Protein AF-0000000067286169 (afdb_homodimer)

Solvent-accessible surface area (backbone atoms only — not comparable to full-atom values): 39853 Å² total; per-residue (Å²): 142,79,79,75,76,73,68,72,71,69,66,66,74,71,66,45,61,52,56,73,65,51,66,62,82,87,64,71,52,71,77,44,77,62,52,54,53,26,34,50,40,1,38,53,16,3,51,48,44,41,50,52,47,52,51,36,51,52,47,28,59,60,52,62,69,51,53,71,77,42,36,55,53,48,22,22,51,35,16,34,51,31,15,47,40,30,70,74,56,35,79,49,62,42,47,51,45,49,44,39,36,30,62,71,46,66,33,48,41,70,58,79,33,36,64,29,31,52,54,25,24,45,46,29,33,28,63,31,33,20,25,24,66,57,26,47,36,22,50,42,24,14,6,50,27,25,51,50,27,56,74,67,64,49,56,69,66,52,30,28,29,36,11,40,10,8,22,1,2,18,40,2,37,73,61,34,26,29,67,20,16,18,44,34,40,48,43,56,53,38,73,70,54,78,51,48,35,66,72,38,44,54,38,5,33,47,1,1,47,32,0,32,54,45,19,27,72,74,66,68,43,44,71,58,52,78,32,83,55,70,88,80,73,79,84,50,73,64,53,43,53,48,17,43,54,35,0,49,51,13,11,50,49,24,51,51,41,47,50,47,29,50,50,35,33,55,57,46,68,66,56,80,76,60,62,31,57,46,15,18,52,29,14,38,55,47,12,52,45,28,62,77,41,55,70,41,38,23,23,21,72,70,46,38,44,47,58,68,76,46,91,74,56,42,66,57,24,47,49,47,26,52,49,33,41,48,34,31,18,36,27,50,50,24,65,44,45,30,18,55,65,56,30,34,35,31,32,14,34,28,44,13,39,21,48,20,64,77,38,70,87,42,57,44,54,61,35,13,52,12,12,17,22,0,23,39,6,22,50,61,56,29,26,67,22,40,28,45,38,49,27,45,30,38,54,42,44,71,53,58,40,29,36,45,0,4,44,38,0,37,50,57,19,65,81,72,48,77,59,49,63,79,67,68,67,60,76,81,102,141,83,79,75,77,76,70,70,71,70,65,68,72,71,64,42,59,52,56,72,64,49,63,62,84,87,67,76,58,71,77,44,78,62,52,55,52,25,34,49,39,2,38,51,16,3,50,49,44,42,51,52,48,54,52,37,50,54,47,27,58,61,52,62,70,50,54,70,78,43,36,53,54,49,22,23,50,35,16,34,50,32,15,48,42,30,70,75,57,35,79,49,64,42,49,50,46,51,44,39,37,29,64,72,46,67,32,46,41,70,58,79,34,36,64,28,31,52,53,24,26,45,46,30,32,28,62,31,33,22,25,25,66,57,25,46,34,23,50,43,23,14,6,48,27,24,51,50,26,56,74,68,66,49,58,70,68,53,28,28,31,37,11,40,10,6,22,1,2,19,41,2,37,73,61,35,26,30,65,19,15,19,43,35,40,50,42,57,56,39,75,73,55,76,51,50,36,65,71,38,43,53,38,5,34,48,1,1,47,32,0,32,52,44,20,27,72,74,66,68,44,46,71,58,52,78,33,83,55,71,89,80,74,77,82,49,70,65,53,44,53,49,17,43,53,34,0,49,52,13,9,51,50,26,51,52,40,49,52,47,29,51,50,33,34,55,57,46,68,66,55,80,77,60,62,32,56,45,15,18,52,28,14,37,54,47,13,52,47,28,62,77,41,56,72,39,38,23,24,22,72,69,48,38,44,47,58,69,74,45,90,74,55,41,67,57,25,48,49,48,26,53,49,32,41,47,33,30,16,35,27,49,50,22,66,44,45,31,18,55,65,56,30,34,36,32,32,14,35,28,44,13,40,22,48,21,64,77,38,71,88,44,58,44,56,60,34,14,51,10,11,18,26,0,22,39,6,21,51,61,56,28,27,67,24,41,28,45,37,48,26,44,29,38,55,44,44,71,52,58,41,30,36,47,0,3,44,37,0,37,46,56,16,64,81,70,47,76,57,50,63,80,67,69,66,61,74,81,104

Foldseek 3Di:
DPDPPPPPPPCPVPCPPCVLLVVPDDPVDSDDPLLVLLLVLLQVLLVVLLVLVVLLVVLLVVLVPDDLLCLLVLLLVLLLVLLVLCVVQHALDALLVVLLCCQVVLQEAAQSSLVSLSVLQSSNQSSFFQFACLGSSLRNSLNVQLVVCVVVVHDHPSSNLSSLLSSLSSQCLVLLFLQLSLLLSVQLNPPPPVPPVVSSSVSNSSSSVSSSVNNCVSVVPSPAALAEAPDDDDDDCVLLVVLLVLLLVLLVLLVVLLVLLVVLLVVLVPDDDGLSVLSSVLSNVLSVLCSVPVLLTHNNSVSLNCLRPDDDALVVLQVSLVSNSNSNSSCVSSSRYHHNLSSLLNSLLSNQQSVCNVPVVDDSVSSSLSSSLLSSCLASVRNVSSLSSSCRNHVHPDSNSNSSSNVSSNVSHDPQHSSHSPPPPPVVD/DPPPDPPPPPCPVPCPVCRLCVVPDDDPDSCDPLLVLLLVLLQVLLVVLLVLVVLLVVLLVVLVPDDLLCLLVLLLVLLLVLQVLCVVQHALDALLVVLLCCQVVVQEAAQSSLVSLSVLQSSNQSSFFQFACLGSSLRNSLNVQLVVCVVVVHDHPSSNLSSLLSSLSSQCLVLLFLQLSLLLSVQLNCPPPVPPVVSSSVSNSSSSVSSSVNNCVSPVPSPAALAEAPDDDDDDCVLLVVLLVLLLVLLVLLVVLLVLLVVLLVVLVPDDDGLSVLSSVLSNVLSVLCSVPVLLTHNNSVSLNCLRPDDDALVVLQVSLVSNSNSNSSCVSSSRYHHNLSSLLNSLLSNQQSVCNVPVVHDSVSSSLSSSLLSSCLASVRNVSSLSSSCRNHVHPDSNSNSSSNVSSNVSHDPQHSSHSPPPPPVVD

Secondary structure (DSSP, 8-state):
--GGGGGGGG------HHHHTT--S--SS---HHHHHHHHHHHHHHHHHHHHHHHHHHHHHHHTTS-GGGHHHHHHHHHHHHHHHHHHH-----HHHHHHHHHHTTT---GGGHHHHHHHHHHHHHHT-S-BTHHHHHHHHHHHHHHHHHHTT--THHHHHHHHHHHHHHHHHHHT-HHHHHHHHHHHHTTT----HHHHHHHHHHHHHHHHHHHHHHH--SSS-SS-PPP----SHHHHHHHHHHHHHHHHHHHHHHHHHHHHHHHHHT--S-HHHHHHHHHHHHHHHHHH-GGGSSSSHHHHHHHHHS---HHHHHHHHHHHHHHHHHHHHTT---B-HHHHHHHHHHHHHHHHHH-TTS-HHHHHHHHHHHHHHHHH--HHHHHHHHHHHHT---HHHHHHHHHHHHHTS-SS-SS------GGG-/---GGGGGGG------HHHHTT--SS--S---HHHHHHHHHHHHHHHHHHHHHHHHHHHHHHHTTS-GGGHHHHHHHHHHHHHHHHHHH-----HHHHHHHHHHTTT---GGGHHHHHHHHHHHHHHT-S-BTHHHHHHHHHHHHHHHHHHTT--THHHHHHHHHHHHHHHHHHHT-HHHHHHHHHHHHTTT----HHHHHHHHHHHHHHHHHHHHHHH--SSS-SS-PPP----SHHHHHHHHHHHHHHHHHHHHHHHHHHHHHHHHHT--S-HHHHHHHHHHHHHHHHHH-GGGSSSSHHHHHHHHHS---HHHHHHHHHHHHHHHHHHHHTT---B-HHHHHHHHHHHHHHHHHH-TTS-HHHHHHHHHHHHHHHHH--HHHHHHHHHHHHT---HHHHHHHHHHHHHTS-SS-SS------GGG-

InterPro domains:
  IPR001807 Chloride channel [PF00654] (79-412)
  IPR001807 Chloride channel [PR00762] (117-136)
  IPR001807 Chloride channel [PR00762] (168-187)
  IPR001807 Chloride channel [PR00762] (336-356)
  IPR014743 Chloride channel, core [SSF81340] (14-425)
  IPR050368 Voltage-gated ClC-type chloride channel [PTHR43427] (35-417)

Organism: NCBI:txid741277

Nearest PDB structures (foldseek):
  7rnx-assembly1_B  TM=8.973E-01  e=1.457E-13  Escherichia coli
  2hlf-assembly1_B  TM=8.604E-01  e=6.701E-14  Escherichia coli
  6lsc-assembly1_A-2  TM=8.732E-01  e=6.321E-13  Escherichia coli K-12
  7cvs-assembly1_B  TM=8.385E-01  e=1.971E-13  Escherichia coli MS 198-1
  6ada-assembly2_B  TM=8.599E-01  e=7.843E-13  Escherichia coli K-12

pLDDT: mean 84.95, std 20.12, range [23.92, 98.75]

Sequence (858 aa):
MQPKQRQRLDQTQRWTFSQLFGLTRRNPFMISRWVLRWVSVGILGGLFAALYWNILELLTHVLQKVPDWGVLLLMPLAGLIVGLVIHFLGNPGEIGVIIDNIHFRSGRLDINKNPAMILASLVGISAGGSAGPEAPLVQVTGSFSTWASDRLKLQGEDVRNMSLAGMAAGFTALFGAPLGGAVFALEILHHQYVVEYYQALMPAIVSSCASYLVFALITDLGIAPTWYFPQYSLEGINDIFSAILLGMIGALAGWIFIGIFHGCDRLFARIPGPIYLRTTLAGLGLGILAFSLPLTRYFGHDQLALIVTTSFSGVLLLGLALGKMAAIGVTVTGGWPGGFIIPLFFIGACLGKAIAVFFPAINPSLSMICVMAAINAAVTRTPISTTLLLSKLTNFAPLTPILFASLLGFFFAPKVPLITSQIKSQHDTMQPKQRQRLDQTQRWTFSQLFGLTRRNPFMISRWVLRWVSVGILGGLFAALYWNILELLTHVLQKVPDWGVLLLMPLAGLIVGLVIHFLGNPGEIGVIIDNIHFRSGRLDINKNPAMILASLVGISAGGSAGPEAPLVQVTGSFSTWASDRLKLQGEDVRNMSLAGMAAGFTALFGAPLGGAVFALEILHHQYVVEYYQALMPAIVSSCASYLVFALITDLGIAPTWYFPQYSLEGINDIFSAILLGMIGALAGWIFIGIFHGCDRLFARIPGPIYLRTTLAGLGLGILAFSLPLTRYFGHDQLALIVTTSFSGVLLLGLALGKMAAIGVTVTGGWPGGFIIPLFFIGACLGKAIAVFFPAINPSLSMICVMAAINAAVTRTPISTTLLLSKLTNFAPLTPILFASLLGFFFAPKVPLITSQIKSQHDT

Radius of gyration: 27.8 Å; Cα contacts (8 Å, |Δi|>4): 1811; chains: 2; bounding box: 82×82×62 Å

Structure (mmCIF, N/CA/C/O backbone):
data_AF-0000000067286169-model_v1
#
loop_
_entity.id
_entity.type
_entity.pdbx_description
1 polymer 'Cl-channel voltage-gated family protein'
#
loop_
_atom_site.group_PDB
_atom_site.id
_atom_site.type_symbol
_atom_site.label_atom_id
_atom_site.label_alt_id
_atom_site.label_comp_id
_atom_site.label_asym_id
_atom_site.label_entity_id
_atom_site.label_seq_id
_atom_site.pdbx_PDB_ins_code
_atom_site.Cartn_x
_atom_site.Cartn_y
_atom_site.Cartn_z
_atom_site.occupancy
_atom_site.B_iso_or_equiv
_atom_site.auth_seq_id
_atom_site.auth_comp_id
_atom_site.auth_asym_id
_atom_site.auth_atom_id
_atom_site.pdbx_PDB_model_num
ATOM 1 N N . MET A 1 1 ? -51.25 -19.062 17.688 1 24.34 1 MET A N 1
ATOM 2 C CA . MET A 1 1 ? -50.281 -18.469 18.609 1 24.34 1 MET A CA 1
ATOM 3 C C . MET A 1 1 ? -48.938 -18.188 17.906 1 24.34 1 MET A C 1
ATOM 5 O O . MET A 1 1 ? -47.969 -18.891 18.141 1 24.34 1 MET A O 1
ATOM 9 N N . GLN A 1 2 ? -48.812 -17.844 16.594 1 25.7 2 GLN A N 1
ATOM 10 C CA . GLN A 1 2 ? -47.875 -18.047 15.484 1 25.7 2 GLN A CA 1
ATOM 11 C C . GLN A 1 2 ? -46.719 -17.062 15.555 1 25.7 2 GLN A C 1
ATOM 13 O O . GLN A 1 2 ? -45.625 -17.359 15.086 1 25.7 2 GLN A O 1
ATOM 18 N N . PRO A 1 3 ? -46.969 -15.711 15.875 1 30.94 3 PRO A N 1
ATOM 19 C CA . PRO A 1 3 ? -46.219 -14.617 15.227 1 30.94 3 PRO A CA 1
ATOM 20 C C . PRO A 1 3 ? -44.844 -14.383 15.867 1 30.94 3 PRO A C 1
ATOM 22 O O . PRO A 1 3 ? -44.188 -13.398 15.539 1 30.94 3 PRO A O 1
ATOM 25 N N . LYS A 1 4 ? -44.469 -14.812 17.062 1 32.56 4 LYS A N 1
ATOM 26 C CA . LYS A 1 4 ? -43.5 -14.164 17.938 1 32.56 4 LYS A CA 1
ATOM 27 C C . LYS A 1 4 ? -42.062 -14.367 17.422 1 32.56 4 LYS A C 1
ATOM 29 O O . LYS A 1 4 ? -41.125 -13.852 18 1 32.56 4 LYS A O 1
ATOM 34 N N . GLN A 1 5 ? -41.75 -15.383 16.625 1 28.25 5 GLN A N 1
ATOM 35 C CA . GLN A 1 5 ? -40.375 -15.852 16.5 1 28.25 5 GLN A CA 1
ATOM 36 C C . GLN A 1 5 ? -39.531 -14.922 15.609 1 28.25 5 GLN A C 1
ATOM 38 O O . GLN A 1 5 ? -38.344 -15.125 15.445 1 28.25 5 GLN A O 1
ATOM 43 N N . ARG A 1 6 ? -40.188 -14.078 14.688 1 29.56 6 ARG A N 1
ATOM 44 C CA . ARG A 1 6 ? -39.469 -13.422 13.609 1 29.56 6 ARG A CA 1
ATOM 45 C C . ARG A 1 6 ? -38.625 -12.25 14.133 1 29.56 6 ARG A C 1
ATOM 47 O O . ARG A 1 6 ? -37.969 -11.57 13.359 1 29.56 6 ARG A O 1
ATOM 54 N N . GLN A 1 7 ? -38.906 -11.781 15.367 1 28.5 7 GLN A N 1
ATOM 55 C CA . GLN A 1 7 ? -38.375 -10.5 15.812 1 28.5 7 GLN A CA 1
ATOM 56 C C . GLN A 1 7 ? -36.875 -10.57 16.031 1 28.5 7 GLN A C 1
ATOM 58 O O . GLN A 1 7 ? -36.188 -9.539 16.109 1 28.5 7 GLN A O 1
ATOM 63 N N . ARG A 1 8 ? -36.344 -11.766 16.469 1 30.81 8 ARG A N 1
ATOM 64 C CA . ARG A 1 8 ? -35 -11.766 17.062 1 30.81 8 ARG A CA 1
ATOM 65 C C . ARG A 1 8 ? -33.906 -11.609 16 1 30.81 8 ARG A C 1
ATOM 67 O O . ARG A 1 8 ? -32.719 -11.562 16.312 1 30.81 8 ARG A O 1
ATOM 74 N N . LEU A 1 9 ? -34.281 -11.914 14.773 1 29.39 9 LEU A N 1
ATOM 75 C CA . LEU A 1 9 ? -33.188 -12.039 13.82 1 29.39 9 LEU A CA 1
ATOM 76 C C . LEU A 1 9 ? -32.531 -10.688 13.578 1 29.39 9 LEU A C 1
ATOM 78 O O . LEU A 1 9 ? -31.391 -10.617 13.086 1 29.39 9 LEU A O 1
ATOM 82 N N . ASP A 1 10 ? -33.344 -9.656 13.594 1 29.42 10 ASP A N 1
ATOM 83 C CA . ASP A 1 10 ? -32.875 -8.438 12.945 1 29.42 10 ASP A CA 1
ATOM 84 C C . ASP A 1 10 ? -31.812 -7.75 13.797 1 29.42 10 ASP A C 1
ATOM 86 O O . ASP A 1 10 ? -31.453 -6.598 13.547 1 29.42 10 ASP A O 1
ATOM 90 N N . GLN A 1 11 ? -31.719 -8.133 15.086 1 28.83 11 GLN A N 1
ATOM 91 C CA . GLN A 1 11 ? -30.766 -7.336 15.852 1 28.83 11 GLN A CA 1
ATOM 92 C C . GLN A 1 11 ? -29.359 -7.438 15.258 1 28.83 11 GLN A C 1
ATOM 94 O O . GLN A 1 11 ? -28.625 -8.383 15.547 1 28.83 11 GLN A O 1
ATOM 99 N N . THR A 1 12 ? -29.25 -7.273 13.953 1 32.31 12 THR A N 1
ATOM 100 C CA . THR A 1 12 ? -27.906 -7.066 13.461 1 32.31 12 THR A CA 1
ATOM 101 C C . THR A 1 12 ? -27.094 -6.223 14.438 1 32.31 12 THR A C 1
ATOM 103 O O . THR A 1 12 ? -27.375 -5.039 14.625 1 32.31 12 THR A O 1
ATOM 106 N N . GLN A 1 13 ? -26.812 -6.828 15.57 1 29.8 13 GLN A N 1
ATOM 107 C CA . GLN A 1 13 ? -25.938 -6.23 16.562 1 29.8 13 GLN A CA 1
ATOM 108 C C . GLN A 1 13 ? -24.859 -5.379 15.914 1 29.8 13 GLN A C 1
ATOM 110 O O . GLN A 1 13 ? -23.938 -5.906 15.281 1 29.8 13 GLN A O 1
ATOM 115 N N . ARG A 1 14 ? -25.234 -4.262 15.391 1 33.19 14 ARG A N 1
ATOM 116 C CA . ARG A 1 14 ? -24.344 -3.168 15.016 1 33.19 14 ARG A CA 1
ATOM 117 C C . ARG A 1 14 ? -23.25 -2.979 16.062 1 33.19 14 ARG A C 1
ATOM 119 O O . ARG A 1 14 ? -23.484 -2.428 17.141 1 33.19 14 ARG A O 1
ATOM 126 N N . TRP A 1 15 ? -22.344 -3.99 16.125 1 32.66 15 TRP A N 1
ATOM 127 C CA . TRP A 1 15 ? -21.25 -3.781 17.062 1 32.66 15 TRP A CA 1
ATOM 128 C C . TRP A 1 15 ? -20.656 -2.387 16.891 1 32.66 15 TRP A C 1
ATOM 130 O O . TRP A 1 15 ? -20.359 -1.957 15.781 1 32.66 15 TRP A O 1
ATOM 140 N N . THR A 1 16 ? -21.109 -1.479 17.688 1 32.41 16 THR A N 1
ATOM 141 C CA . THR A 1 16 ? -20.531 -0.143 17.781 1 32.41 16 THR A CA 1
ATOM 142 C C . THR A 1 16 ? -19.016 -0.214 17.844 1 32.41 16 THR A C 1
ATOM 144 O O . THR A 1 16 ? -18.438 -1.244 18.219 1 32.41 16 THR A O 1
ATOM 147 N N . PHE A 1 17 ? -18.359 0.741 17.266 1 34.75 17 PHE A N 1
ATOM 148 C CA . PHE A 1 17 ? -16.922 0.908 17.391 1 34.75 17 PHE A CA 1
ATOM 149 C C . PHE A 1 17 ? -16.453 0.566 18.797 1 34.75 17 PHE A C 1
ATOM 151 O O . PHE A 1 17 ? -15.328 0.097 18.984 1 34.75 17 PHE A O 1
ATOM 158 N N . SER A 1 18 ? -17.203 0.862 19.781 1 34.38 18 SER A N 1
ATOM 159 C CA . SER A 1 18 ? -16.938 0.516 21.172 1 34.38 18 SER A CA 1
ATOM 160 C C . SER A 1 18 ? -16.859 -0.996 21.359 1 34.38 18 SER A C 1
ATOM 162 O O . SER A 1 18 ? -16.062 -1.489 22.156 1 34.38 18 SER A O 1
ATOM 164 N N . GLN A 1 19 ? -17.766 -1.699 20.781 1 35.41 19 GLN A N 1
ATOM 165 C CA . GLN A 1 19 ? -17.844 -3.141 21 1 35.41 19 GLN A CA 1
ATOM 166 C C . GLN A 1 19 ? -16.75 -3.871 20.219 1 35.41 19 GLN A C 1
ATOM 168 O O . GLN A 1 19 ? -16.234 -4.891 20.672 1 35.41 19 GLN A O 1
ATOM 173 N N . LEU A 1 20 ? -16.609 -3.566 18.938 1 33.62 20 LEU A N 1
ATOM 174 C CA . LEU A 1 20 ? -15.562 -4.203 18.156 1 33.62 20 LEU A CA 1
ATOM 175 C C . LEU A 1 20 ? -14.188 -3.895 18.734 1 33.62 20 LEU A C 1
ATOM 177 O O . LEU A 1 20 ? -13.297 -4.746 18.719 1 33.62 20 LEU A O 1
ATOM 181 N N . PHE A 1 21 ? -13.867 -2.557 19 1 37.34 21 PHE A N 1
ATOM 182 C CA . PHE A 1 21 ? -12.719 -2.215 19.828 1 37.34 21 PHE A CA 1
ATOM 183 C C . PHE A 1 21 ? -13 -2.494 21.297 1 37.34 21 PHE A C 1
ATOM 185 O O . PHE A 1 21 ? -12.227 -2.096 22.172 1 37.34 21 PHE A O 1
ATOM 192 N N . GLY A 1 22 ? -13.719 -3.592 21.734 1 33.75 22 GLY A N 1
ATOM 193 C CA . GLY A 1 22 ? -13.93 -4.066 23.094 1 33.75 22 GLY A CA 1
ATOM 194 C C . GLY A 1 22 ? -13.75 -2.982 24.141 1 33.75 22 GLY A C 1
ATOM 195 O O . GLY A 1 22 ? -12.672 -2.852 24.734 1 33.75 22 GLY A O 1
ATOM 196 N N . LEU A 1 23 ? -14.328 -2.01 24.062 1 32.69 23 LEU A N 1
ATOM 197 C CA . LEU A 1 23 ? -14.398 -1.214 25.281 1 32.69 23 LEU A CA 1
ATOM 198 C C . LEU A 1 23 ? -14.656 -2.102 26.5 1 32.69 23 LEU A C 1
ATOM 200 O O . LEU A 1 23 ? -15.695 -1.991 27.156 1 32.69 23 LEU A O 1
ATOM 204 N N . THR A 1 24 ? -14.656 -3.422 26.547 1 32.53 24 THR A N 1
ATOM 205 C CA . THR A 1 24 ? -14.672 -3.957 27.906 1 32.53 24 THR A CA 1
ATOM 206 C C . THR A 1 24 ? -13.695 -3.201 28.797 1 32.53 24 THR A C 1
ATOM 208 O O . THR A 1 24 ? -12.883 -2.408 28.312 1 32.53 24 THR A O 1
ATOM 211 N N . ARG A 1 25 ? -12.945 -4.039 29.891 1 32.94 25 ARG A N 1
ATOM 212 C CA . ARG A 1 25 ? -12.109 -3.619 31.016 1 32.94 25 ARG A CA 1
ATOM 213 C C . ARG A 1 25 ? -10.953 -2.736 30.547 1 32.94 25 ARG A C 1
ATOM 215 O O . ARG A 1 25 ? -10.477 -2.883 29.422 1 32.94 25 ARG A O 1
ATOM 222 N N . ARG A 1 26 ? -10.469 -1.79 31.359 1 37.38 26 ARG A N 1
ATOM 223 C CA . ARG A 1 26 ? -9.531 -0.682 31.516 1 37.38 26 ARG A CA 1
ATOM 224 C C . ARG A 1 26 ? -8.188 -1.01 30.875 1 37.38 26 ARG A C 1
ATOM 226 O O . ARG A 1 26 ? -7.141 -0.554 31.344 1 37.38 26 ARG A O 1
ATOM 233 N N . ASN A 1 27 ? -7.969 -2.123 30.172 1 38.5 27 ASN A N 1
ATOM 234 C CA . ASN A 1 27 ? -6.555 -2.217 29.828 1 38.5 27 ASN A CA 1
ATOM 235 C C . ASN A 1 27 ? -6.156 -1.143 28.812 1 38.5 27 ASN A C 1
ATOM 237 O O . ASN A 1 27 ? -6.77 -1.025 27.75 1 38.5 27 ASN A O 1
ATOM 241 N N . PRO A 1 28 ? -5.461 -0.19 29.141 1 43.97 28 PRO A N 1
ATOM 242 C CA . PRO A 1 28 ? -5.016 1.007 28.422 1 43.97 28 PRO A CA 1
ATOM 243 C C . PRO A 1 28 ? -4.523 0.701 27.016 1 43.97 28 PRO A C 1
ATOM 245 O O . PRO A 1 28 ? -4.461 1.6 26.172 1 43.97 28 PRO A O 1
ATOM 248 N N . PHE A 1 29 ? -3.895 -0.537 26.797 1 48.25 29 PHE A N 1
ATOM 249 C CA . PHE A 1 29 ? -3.338 -0.768 25.469 1 48.25 29 PHE A CA 1
ATOM 250 C C . PHE A 1 29 ? -4.352 -1.475 24.562 1 48.25 29 PHE A C 1
ATOM 252 O O . PHE A 1 29 ? -5.184 -2.246 25.047 1 48.25 29 PHE A O 1
ATOM 259 N N . MET A 1 30 ? -4.605 -1.031 23.344 1 53.84 30 MET A N 1
ATOM 260 C CA . MET A 1 30 ? -5.543 -1.556 22.344 1 53.84 30 MET A CA 1
ATOM 261 C C . MET A 1 30 ? -5.289 -3.037 22.094 1 53.84 30 MET A C 1
ATOM 263 O O . MET A 1 30 ? -5.762 -3.588 21.094 1 53.84 30 MET A O 1
ATOM 267 N N . ILE A 1 31 ? -4.508 -3.727 22.922 1 61.84 31 ILE A N 1
ATOM 268 C CA . ILE A 1 31 ? -4.277 -5.125 22.578 1 61.84 31 ILE A CA 1
ATOM 269 C C . ILE A 1 31 ? -5.43 -5.98 23.094 1 61.84 31 ILE A C 1
ATOM 271 O O . ILE A 1 31 ? -5.578 -6.164 24.312 1 61.84 31 ILE A O 1
ATOM 275 N N . SER A 1 32 ? -6.359 -6.312 22.188 1 76.5 32 SER A N 1
ATOM 276 C CA . SER A 1 32 ? -7.582 -7.066 22.453 1 76.5 32 SER A CA 1
ATOM 277 C C . SER A 1 32 ? -7.363 -8.562 22.234 1 76.5 32 SER A C 1
ATOM 279 O O . SER A 1 32 ? -6.344 -8.969 21.672 1 76.5 32 SER A O 1
ATOM 281 N N . ARG A 1 33 ? -8.016 -9.406 22.938 1 84.12 33 ARG A N 1
ATOM 282 C CA . ARG A 1 33 ? -8.07 -10.844 22.719 1 84.12 33 ARG A CA 1
ATOM 283 C C . ARG A 1 33 ? -8.094 -11.172 21.234 1 84.12 33 ARG A C 1
ATOM 285 O O . ARG A 1 33 ? -7.539 -12.18 20.797 1 84.12 33 ARG A O 1
ATOM 292 N N . TRP A 1 34 ? -8.539 -10.305 20.516 1 86.81 34 TRP A N 1
ATOM 293 C CA . TRP A 1 34 ? -8.633 -10.492 19.078 1 86.81 34 TRP A CA 1
ATOM 294 C C . TRP A 1 34 ? -7.262 -10.406 18.422 1 86.81 34 TRP A C 1
ATOM 296 O O . TRP A 1 34 ? -6.941 -11.203 17.531 1 86.81 34 TRP A O 1
ATOM 306 N N . VAL A 1 35 ? -6.445 -9.523 18.953 1 89.69 35 VAL A N 1
ATOM 307 C CA . VAL A 1 35 ? -5.105 -9.375 18.375 1 89.69 35 VAL A CA 1
ATOM 308 C C . VAL A 1 35 ? -4.305 -10.648 18.625 1 89.69 35 VAL A C 1
ATOM 310 O O . VAL A 1 35 ? -3.57 -11.102 17.734 1 89.69 35 VAL A O 1
ATOM 313 N N . LEU A 1 36 ? -4.523 -11.234 19.719 1 92.31 36 LEU A N 1
ATOM 314 C CA . LEU A 1 36 ? -3.818 -12.477 20.031 1 92.31 36 LEU A CA 1
ATOM 315 C C . LEU A 1 36 ? -4.273 -13.602 19.109 1 92.31 36 LEU A C 1
ATOM 317 O O . LEU A 1 36 ? -3.461 -14.43 18.688 1 92.31 36 LEU A O 1
ATOM 321 N N . ARG A 1 37 ? -5.496 -13.625 18.828 1 93.5 37 ARG A N 1
ATOM 322 C CA . ARG A 1 37 ? -6.02 -14.633 17.922 1 93.5 37 ARG A CA 1
ATOM 323 C C . ARG A 1 37 ? -5.457 -14.445 16.516 1 93.5 37 ARG A C 1
ATOM 325 O O . ARG A 1 37 ? -5.086 -15.414 15.852 1 93.5 37 ARG A O 1
ATOM 332 N N . TRP A 1 38 ? -5.367 -13.203 16.109 1 94.25 38 TRP A N 1
ATOM 333 C CA . TRP A 1 38 ? -4.84 -12.922 14.781 1 94.25 38 TRP A CA 1
ATOM 334 C C . TRP A 1 38 ? -3.365 -13.297 14.688 1 94.25 38 TRP A C 1
ATOM 336 O O . TRP A 1 38 ? -2.93 -13.883 13.695 1 94.25 38 TRP A O 1
ATOM 346 N N . VAL A 1 39 ? -2.629 -13.008 15.734 1 95.75 39 VAL A N 1
ATOM 347 C CA . VAL A 1 39 ? -1.207 -13.328 15.781 1 95.75 39 VAL A CA 1
ATOM 348 C C . VAL A 1 39 ? -1.016 -14.844 15.758 1 95.75 39 VAL A C 1
ATOM 350 O O . VAL A 1 39 ? -0.125 -15.352 15.07 1 95.75 39 VAL A O 1
ATOM 353 N N . SER A 1 40 ? -1.853 -15.539 16.453 1 96.38 40 SER A N 1
ATOM 354 C CA . SER A 1 40 ? -1.744 -16.984 16.516 1 96.38 40 SER A CA 1
ATOM 355 C C . SER A 1 40 ? -1.988 -17.625 15.141 1 96.38 40 SER A C 1
ATOM 357 O O . SER A 1 40 ? -1.272 -18.547 14.742 1 96.38 40 SER A O 1
ATOM 359 N N . VAL A 1 41 ? -2.965 -17.094 14.492 1 95.31 41 VAL A N 1
ATOM 360 C CA . VAL A 1 41 ? -3.258 -17.562 13.148 1 95.31 41 VAL A CA 1
ATOM 361 C C . VAL A 1 41 ? -2.064 -17.297 12.234 1 95.31 41 VAL A C 1
ATOM 363 O O . VAL A 1 41 ? -1.704 -18.141 11.414 1 95.31 41 VAL A O 1
ATOM 366 N N . GLY A 1 42 ? -1.492 -16.141 12.383 1 97.25 42 GLY A N 1
ATOM 367 C CA . GLY A 1 42 ? -0.313 -15.797 11.602 1 97.25 42 GLY A CA 1
ATOM 368 C C . GLY A 1 42 ? 0.871 -16.703 11.883 1 97.25 42 GLY A C 1
ATOM 369 O O . GLY A 1 42 ? 1.558 -17.141 10.961 1 97.25 42 GLY A O 1
ATOM 370 N N . ILE A 1 43 ? 1.059 -17 13.117 1 97.38 43 ILE A N 1
ATOM 371 C CA . ILE A 1 43 ? 2.17 -17.859 13.516 1 97.38 43 ILE A CA 1
ATOM 372 C C . ILE A 1 43 ? 1.985 -19.25 12.93 1 97.38 43 ILE A C 1
ATOM 374 O O . ILE A 1 43 ? 2.912 -19.812 12.344 1 97.38 43 ILE A O 1
ATOM 378 N N . LEU A 1 44 ? 0.838 -19.734 13 1 96.19 44 LEU A N 1
ATOM 379 C CA . LEU A 1 44 ? 0.555 -21.078 12.484 1 96.19 44 LEU A CA 1
ATOM 380 C C . LEU A 1 44 ? 0.654 -21.094 10.961 1 96.19 44 LEU A C 1
ATOM 382 O O . LEU A 1 44 ? 1.141 -22.078 10.383 1 96.19 44 LEU A O 1
ATOM 386 N N . GLY A 1 45 ? 0.142 -20.062 10.414 1 95.75 45 GLY A N 1
ATOM 387 C CA . GLY A 1 45 ? 0.271 -19.969 8.969 1 95.75 45 GLY A CA 1
ATOM 388 C C . GLY A 1 45 ? 1.713 -19.906 8.5 1 95.75 45 GLY A C 1
ATOM 389 O O . GLY A 1 45 ? 2.088 -20.578 7.539 1 95.75 45 GLY A O 1
ATOM 390 N N . GLY A 1 46 ? 2.537 -19.109 9.188 1 96.62 46 GLY A N 1
ATOM 391 C CA . GLY A 1 46 ? 3.951 -19.031 8.867 1 96.62 46 GLY A CA 1
ATOM 392 C C . GLY A 1 46 ? 4.684 -20.344 9.039 1 96.62 46 GLY A C 1
ATOM 393 O O . GLY A 1 46 ? 5.547 -20.703 8.234 1 96.62 46 GLY A O 1
ATOM 394 N N . LEU A 1 47 ? 4.328 -21.062 10.055 1 97.31 47 LEU A N 1
ATOM 395 C CA . LEU A 1 47 ? 4.941 -22.359 10.312 1 97.31 47 LEU A CA 1
ATOM 396 C C . LEU A 1 47 ? 4.602 -23.344 9.211 1 97.31 47 LEU A C 1
ATOM 398 O O . LEU A 1 47 ? 5.48 -24.062 8.711 1 97.31 47 LEU A O 1
ATOM 402 N N . PHE A 1 48 ? 3.406 -23.375 8.844 1 97.12 48 PHE A N 1
ATOM 403 C CA . PHE A 1 48 ? 2.992 -24.281 7.77 1 97.12 48 PHE A CA 1
ATOM 404 C C . PHE A 1 48 ? 3.672 -23.891 6.461 1 97.12 48 PHE A C 1
ATOM 406 O O . PHE A 1 48 ? 4.148 -24.766 5.727 1 97.12 48 PHE A O 1
ATOM 413 N N . ALA A 1 49 ? 3.609 -22.672 6.195 1 97.06 49 ALA A N 1
ATOM 414 C CA . ALA A 1 49 ? 4.207 -22.219 4.941 1 97.06 49 ALA A CA 1
ATOM 415 C C . ALA A 1 49 ? 5.691 -22.578 4.879 1 97.06 49 ALA A C 1
ATOM 417 O O . ALA A 1 49 ? 6.195 -22.969 3.828 1 97.06 49 ALA A O 1
ATOM 418 N N . ALA A 1 50 ? 6.379 -22.406 5.996 1 97.06 50 ALA A N 1
ATOM 419 C CA . ALA A 1 50 ? 7.801 -22.734 6.055 1 97.06 50 ALA A CA 1
ATOM 420 C C . ALA A 1 50 ? 8.031 -24.219 5.816 1 97.06 50 ALA A C 1
ATOM 422 O O . ALA A 1 50 ? 8.938 -24.609 5.078 1 97.06 50 ALA A O 1
ATOM 423 N N . LEU A 1 51 ? 7.223 -25.016 6.418 1 97.12 51 LEU A N 1
ATOM 424 C CA . LEU A 1 51 ? 7.332 -26.469 6.246 1 97.12 51 LEU A CA 1
ATOM 425 C C . LEU A 1 51 ? 7.035 -26.859 4.805 1 97.12 51 LEU A C 1
ATOM 427 O O . LEU A 1 51 ? 7.777 -27.641 4.207 1 97.12 51 LEU A O 1
ATOM 431 N N . TYR A 1 52 ? 5.961 -26.359 4.312 1 97.31 52 TYR A N 1
ATOM 432 C CA . TYR A 1 52 ? 5.574 -26.641 2.934 1 97.31 52 TYR A CA 1
ATOM 433 C C . TYR A 1 52 ? 6.684 -26.25 1.965 1 97.31 52 TYR A C 1
ATOM 435 O O . TYR A 1 52 ? 7.047 -27.016 1.074 1 97.31 52 TYR A O 1
ATOM 443 N N . TRP A 1 53 ? 7.199 -25.094 2.135 1 95.81 53 TRP A N 1
ATOM 444 C CA . TRP A 1 53 ? 8.227 -24.562 1.249 1 95.81 53 TRP A CA 1
ATOM 445 C C . TRP A 1 53 ? 9.484 -25.438 1.293 1 95.81 53 TRP A C 1
ATOM 447 O O . TRP A 1 53 ? 10.078 -25.734 0.255 1 95.81 53 TRP A O 1
ATOM 457 N N . ASN A 1 54 ? 9.898 -25.797 2.48 1 96.31 54 ASN A N 1
ATOM 458 C CA . ASN A 1 54 ? 11.102 -26.609 2.627 1 96.31 54 ASN A CA 1
ATOM 459 C C . ASN A 1 54 ? 10.945 -27.969 1.965 1 96.31 54 ASN A C 1
ATOM 461 O O . ASN A 1 54 ? 11.875 -28.469 1.318 1 96.31 54 ASN A O 1
ATOM 465 N N . ILE A 1 55 ? 9.781 -28.562 2.104 1 97.75 55 ILE A N 1
ATOM 466 C CA . ILE A 1 55 ? 9.523 -29.859 1.477 1 97.75 55 ILE A CA 1
ATOM 467 C C . ILE A 1 55 ? 9.477 -29.703 -0.041 1 97.75 55 ILE A C 1
ATOM 469 O O . ILE A 1 55 ? 10.039 -30.516 -0.776 1 97.75 55 ILE A O 1
ATOM 473 N N . LEU A 1 56 ? 8.836 -28.672 -0.458 1 97.31 56 LEU A N 1
ATOM 474 C CA . LEU A 1 56 ? 8.742 -28.391 -1.889 1 97.31 56 LEU A CA 1
ATOM 475 C C . LEU A 1 56 ? 10.133 -28.203 -2.494 1 97.31 56 LEU A C 1
ATOM 477 O O . LEU A 1 56 ? 10.422 -28.734 -3.564 1 97.31 56 LEU A O 1
ATOM 481 N N . GLU A 1 57 ? 10.938 -27.438 -1.83 1 95.12 57 GLU A N 1
ATOM 482 C CA . GLU A 1 57 ? 12.297 -27.188 -2.312 1 95.12 57 GLU A CA 1
ATOM 483 C C . GLU A 1 57 ? 13.109 -28.469 -2.375 1 95.12 57 GLU A C 1
ATOM 485 O O . GLU A 1 57 ? 13.867 -28.688 -3.326 1 95.12 57 GLU A O 1
ATOM 490 N N . LEU A 1 58 ? 13 -29.281 -1.378 1 96.5 58 LEU A N 1
ATOM 491 C CA . LEU A 1 58 ? 13.711 -30.562 -1.345 1 96.5 58 LEU A CA 1
ATOM 492 C C . LEU A 1 58 ? 13.289 -31.438 -2.508 1 96.5 58 LEU A C 1
ATOM 494 O O . LEU A 1 58 ? 14.141 -32 -3.215 1 96.5 58 LEU A O 1
ATOM 498 N N . LEU A 1 59 ? 12.016 -31.531 -2.738 1 97.69 59 LEU A N 1
ATOM 499 C CA . LEU A 1 59 ? 11.492 -32.375 -3.818 1 97.69 59 LEU A CA 1
ATOM 500 C C . LEU A 1 59 ? 11.914 -31.812 -5.176 1 97.69 59 LEU A C 1
ATOM 502 O O . LEU A 1 59 ? 12.273 -32.562 -6.074 1 97.69 59 LEU A O 1
ATOM 506 N N . THR A 1 60 ? 11.828 -30.547 -5.309 1 96.44 60 THR A N 1
ATOM 507 C CA . THR A 1 60 ? 12.203 -29.906 -6.566 1 96.44 60 THR A CA 1
ATOM 508 C C . THR A 1 60 ? 13.68 -30.125 -6.875 1 96.44 60 THR A C 1
ATOM 510 O O . THR A 1 60 ? 14.039 -30.406 -8.016 1 96.44 60 THR A O 1
ATOM 513 N N . HIS A 1 61 ? 14.523 -30.031 -5.867 1 95.56 61 HIS A N 1
ATOM 514 C CA . HIS A 1 61 ? 15.953 -30.234 -6.043 1 95.56 61 HIS A CA 1
ATOM 515 C C . HIS A 1 61 ? 16.266 -31.656 -6.473 1 95.56 61 HIS A C 1
ATOM 517 O O . HIS A 1 61 ? 17.141 -31.891 -7.309 1 95.56 61 HIS A O 1
ATOM 523 N N . VAL A 1 62 ? 15.562 -32.594 -5.949 1 95.69 62 VAL A N 1
ATOM 524 C CA . VAL A 1 62 ? 15.773 -34 -6.27 1 95.69 62 VAL A CA 1
ATOM 525 C C . VAL A 1 62 ? 15.312 -34.281 -7.699 1 95.69 62 VAL A C 1
ATOM 527 O O . VAL A 1 62 ? 16 -34.938 -8.461 1 95.69 62 VAL A O 1
ATOM 530 N N . LEU A 1 63 ? 14.234 -33.688 -8.086 1 96.25 63 LEU A N 1
ATOM 531 C CA . LEU A 1 63 ? 13.641 -34 -9.391 1 96.25 63 LEU A CA 1
ATOM 532 C C . LEU A 1 63 ? 14.336 -33.219 -10.5 1 96.25 63 LEU A C 1
ATOM 534 O O . LEU A 1 63 ? 14.25 -33.594 -11.672 1 96.25 63 LEU A O 1
ATOM 538 N N . GLN A 1 64 ? 14.961 -32.156 -10.102 1 93.31 64 GLN A N 1
ATOM 539 C CA . GLN A 1 64 ? 15.703 -31.359 -11.07 1 93.31 64 GLN A CA 1
ATOM 540 C C . GLN A 1 64 ? 16.922 -32.125 -11.594 1 93.31 64 GLN A C 1
ATOM 542 O O . GLN A 1 64 ? 17.453 -31.781 -12.656 1 93.31 64 GLN A O 1
ATOM 547 N N . LYS A 1 65 ? 17.359 -33.125 -10.922 1 92.5 65 LYS A N 1
ATOM 548 C CA . LYS A 1 65 ? 18.531 -33.906 -11.305 1 92.5 65 LYS A CA 1
ATOM 549 C C . LYS A 1 65 ? 18.219 -34.844 -12.469 1 92.5 65 LYS A C 1
ATOM 551 O O . LYS A 1 65 ? 19.141 -35.344 -13.125 1 92.5 65 LYS A O 1
ATOM 556 N N . VAL A 1 66 ? 16.969 -34.969 -12.742 1 92.5 66 VAL A N 1
ATOM 557 C CA . VAL A 1 66 ? 16.578 -35.812 -13.875 1 92.5 66 VAL A CA 1
ATOM 558 C C . VAL A 1 66 ? 17.016 -35.156 -15.18 1 92.5 66 VAL A C 1
ATOM 560 O O . VAL A 1 66 ? 16.844 -33.938 -15.367 1 92.5 66 VAL A O 1
ATOM 563 N N . PRO A 1 67 ? 17.562 -35.969 -16.031 1 89.25 67 PRO A N 1
ATOM 564 C CA . PRO A 1 67 ? 18.031 -35.406 -17.297 1 89.25 67 PRO A CA 1
ATOM 565 C C . PRO A 1 67 ? 16.906 -34.781 -18.125 1 89.25 67 PRO A C 1
ATOM 567 O O . PRO A 1 67 ? 15.734 -35.062 -17.891 1 89.25 67 PRO A O 1
ATOM 570 N N . ASP A 1 68 ? 17.234 -34.062 -19.094 1 88.62 68 ASP A N 1
ATOM 571 C CA . ASP A 1 68 ? 16.266 -33.281 -19.891 1 88.62 68 ASP A CA 1
ATOM 572 C C . ASP A 1 68 ? 15.25 -34.219 -20.562 1 88.62 68 ASP A C 1
ATOM 574 O O . ASP A 1 68 ? 14.055 -33.906 -20.562 1 88.62 68 ASP A O 1
ATOM 578 N N . TRP A 1 69 ? 15.758 -35.25 -21.094 1 91.25 69 TRP A N 1
ATOM 579 C CA . TRP A 1 69 ? 14.844 -36.156 -21.781 1 91.25 69 TRP A CA 1
ATOM 580 C C . TRP A 1 69 ? 13.938 -36.875 -20.781 1 91.25 69 TRP A C 1
ATOM 582 O O . TRP A 1 69 ? 12.867 -37.375 -21.141 1 91.25 69 TRP A O 1
ATOM 592 N N . GLY A 1 70 ? 14.336 -36.875 -19.5 1 94.75 70 GLY A N 1
ATOM 593 C CA . GLY A 1 70 ? 13.594 -37.562 -18.438 1 94.75 70 GLY A CA 1
ATOM 594 C C . GLY A 1 70 ? 12.289 -36.844 -18.094 1 94.75 70 GLY A C 1
ATOM 595 O O . GLY A 1 70 ? 11.383 -37.469 -17.531 1 94.75 70 GLY A O 1
ATOM 596 N N . VAL A 1 71 ? 12.188 -35.625 -18.5 1 96.12 71 VAL A N 1
ATOM 597 C CA . VAL A 1 71 ? 10.984 -34.844 -18.188 1 96.12 71 VAL A CA 1
ATOM 598 C C . VAL A 1 71 ? 9.789 -35.438 -18.938 1 96.12 71 VAL A C 1
ATOM 600 O O . VAL A 1 71 ? 8.656 -35.344 -18.453 1 96.12 71 VAL A O 1
ATOM 603 N N . LEU A 1 72 ? 10.008 -36.125 -20.109 1 97.19 72 LEU A N 1
ATOM 604 C CA . LEU A 1 72 ? 8.953 -36.719 -20.906 1 97.19 72 LEU A CA 1
ATOM 605 C C . LEU A 1 72 ? 8.305 -37.875 -20.188 1 97.19 72 LEU A C 1
ATOM 607 O O . LEU A 1 72 ? 7.141 -38.219 -20.438 1 97.19 72 LEU A O 1
ATOM 611 N N . LEU A 1 73 ? 9.047 -38.438 -19.25 1 97.12 73 LEU A N 1
ATOM 612 C CA . LEU A 1 73 ? 8.523 -39.562 -18.453 1 97.12 73 LEU A CA 1
ATOM 613 C C . LEU A 1 73 ? 8.102 -39.062 -17.062 1 97.12 73 LEU A C 1
ATOM 615 O O . LEU A 1 73 ? 7.082 -39.531 -16.531 1 97.12 73 LEU A O 1
ATOM 619 N N . LEU A 1 74 ? 8.883 -38.219 -16.531 1 97.88 74 LEU A N 1
ATOM 620 C CA . LEU A 1 74 ? 8.664 -37.75 -15.172 1 97.88 74 LEU A CA 1
ATOM 621 C C . LEU A 1 74 ? 7.316 -37.062 -15.055 1 97.88 74 LEU A C 1
ATOM 623 O O . LEU A 1 74 ? 6.57 -37.281 -14.102 1 97.88 74 LEU A O 1
ATOM 627 N N . MET A 1 75 ? 7.004 -36.219 -15.992 1 98.19 75 MET A N 1
ATOM 628 C CA . MET A 1 75 ? 5.832 -35.344 -15.867 1 98.19 75 MET A CA 1
ATOM 629 C C . MET A 1 75 ? 4.543 -36.156 -16.031 1 98.19 75 MET A C 1
ATOM 631 O O . MET A 1 75 ? 3.602 -35.969 -15.258 1 98.19 75 MET A O 1
ATOM 635 N N . PRO A 1 76 ? 4.469 -37.094 -17 1 98.25 76 PRO A N 1
ATOM 636 C CA . PRO A 1 76 ? 3.27 -37.938 -17.031 1 98.25 76 PRO A CA 1
ATOM 637 C C . PRO A 1 76 ? 3.141 -38.844 -15.797 1 98.25 76 PRO A C 1
ATOM 639 O O . PRO A 1 76 ? 2.029 -39.094 -15.328 1 98.25 76 PRO A O 1
ATOM 642 N N . LEU A 1 77 ? 4.207 -39.281 -15.305 1 98.38 77 LEU A N 1
ATOM 643 C CA . LEU A 1 77 ? 4.164 -40.094 -14.086 1 98.38 77 LEU A CA 1
ATOM 644 C C . LEU A 1 77 ? 3.678 -39.25 -12.906 1 98.38 77 LEU A C 1
ATOM 646 O O . LEU A 1 77 ? 2.914 -39.75 -12.07 1 98.38 77 LEU A O 1
ATOM 650 N N . ALA A 1 78 ? 4.203 -38.094 -12.812 1 98.56 78 ALA A N 1
ATOM 651 C CA . ALA A 1 78 ? 3.729 -37.188 -11.773 1 98.56 78 ALA A CA 1
ATOM 652 C C . ALA A 1 78 ? 2.236 -36.906 -11.93 1 98.56 78 ALA A C 1
ATOM 654 O O . ALA A 1 78 ? 1.505 -36.812 -10.945 1 98.56 78 ALA A O 1
ATOM 655 N N . GLY A 1 79 ? 1.819 -36.688 -13.18 1 98.5 79 GLY A N 1
ATOM 656 C CA . GLY A 1 79 ? 0.401 -36.5 -13.445 1 98.5 79 GLY A CA 1
ATOM 657 C C . GLY A 1 79 ? -0.445 -37.656 -12.984 1 98.5 79 GLY A C 1
ATOM 658 O O . GLY A 1 79 ? -1.547 -37.469 -12.461 1 98.5 79 GLY A O 1
ATOM 659 N N . LEU A 1 80 ? 0.074 -38.844 -13.188 1 98.44 80 LEU A N 1
ATOM 660 C CA . LEU A 1 80 ? -0.619 -40.031 -12.719 1 98.44 80 LEU A CA 1
ATOM 661 C C . LEU A 1 80 ? -0.75 -40.031 -11.203 1 98.44 80 LEU A C 1
ATOM 663 O O . LEU A 1 80 ? -1.819 -40.312 -10.664 1 98.44 80 LEU A O 1
ATOM 667 N N . ILE A 1 81 ? 0.283 -39.688 -10.531 1 98.5 81 ILE A N 1
ATOM 668 C CA . ILE A 1 81 ? 0.275 -39.656 -9.07 1 98.5 81 ILE A CA 1
ATOM 669 C C . ILE A 1 81 ? -0.705 -38.594 -8.578 1 98.5 81 ILE A C 1
ATOM 671 O O . ILE A 1 81 ? -1.48 -38.844 -7.652 1 98.5 81 ILE A O 1
ATOM 675 N N . VAL A 1 82 ? -0.658 -37.406 -9.18 1 97.94 82 VAL A N 1
ATOM 676 C CA . VAL A 1 82 ? -1.579 -36.344 -8.828 1 97.94 82 VAL A CA 1
ATOM 677 C C . VAL A 1 82 ? -3.02 -36.812 -8.984 1 97.94 82 VAL A C 1
ATOM 679 O O . VAL A 1 82 ? -3.848 -36.625 -8.094 1 97.94 82 VAL A O 1
ATOM 682 N N . GLY A 1 83 ? -3.275 -37.469 -10.125 1 97.38 83 GLY A N 1
ATOM 683 C CA . GLY A 1 83 ? -4.609 -37.969 -10.375 1 97.38 83 GLY A CA 1
ATOM 684 C C . GLY A 1 83 ? -5.043 -39.031 -9.383 1 97.38 83 GLY A C 1
ATOM 685 O O . GLY A 1 83 ? -6.203 -39.062 -8.969 1 97.38 83 GLY A O 1
ATOM 686 N N .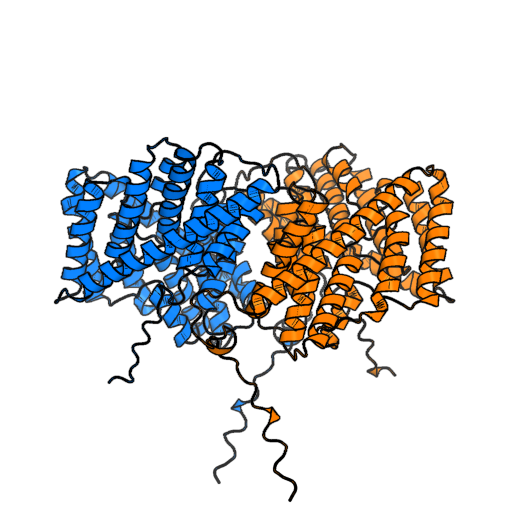 LEU A 1 84 ? -4.152 -39.844 -9 1 97.62 84 LEU A N 1
ATOM 687 C CA . LEU A 1 84 ? -4.457 -40.906 -8.039 1 97.62 84 LEU A CA 1
ATOM 688 C C . LEU A 1 84 ? -4.734 -40.312 -6.656 1 97.62 84 LEU A C 1
ATOM 690 O O . LEU A 1 84 ? -5.625 -40.781 -5.945 1 97.62 84 LEU A O 1
ATOM 694 N N . VAL A 1 85 ? -3.965 -39.312 -6.281 1 97.38 85 VAL A N 1
ATOM 695 C CA . VAL A 1 85 ? -4.188 -38.656 -5.008 1 97.38 85 VAL A CA 1
ATOM 696 C C . VAL A 1 85 ? -5.582 -38.031 -4.988 1 97.38 85 VAL A C 1
ATOM 698 O O . VAL A 1 85 ? -6.32 -38.188 -4.012 1 97.38 85 VAL A O 1
ATOM 701 N N . ILE A 1 86 ? -5.914 -37.406 -6.055 1 94.44 86 ILE A N 1
ATOM 702 C CA . ILE A 1 86 ? -7.203 -36.75 -6.141 1 94.44 86 ILE A CA 1
ATOM 703 C C . ILE A 1 86 ? -8.328 -37.781 -6.18 1 94.44 86 ILE A C 1
ATOM 705 O O . ILE A 1 86 ? -9.383 -37.594 -5.578 1 94.44 86 ILE A O 1
ATOM 709 N N . HIS A 1 87 ? -8.086 -38.844 -6.867 1 94.31 87 HIS A N 1
ATOM 710 C CA . HIS A 1 87 ? -9.078 -39.906 -6.98 1 94.31 87 HIS A CA 1
ATOM 711 C C . HIS A 1 87 ? -9.375 -40.531 -5.621 1 94.31 87 HIS A C 1
ATOM 713 O O . HIS A 1 87 ? -10.531 -40.781 -5.293 1 94.31 87 HIS A O 1
ATOM 719 N N . PHE A 1 88 ? -8.398 -40.656 -4.84 1 95.12 88 PHE A N 1
ATOM 720 C CA . PHE A 1 88 ? -8.562 -41.375 -3.584 1 95.12 88 PHE A CA 1
ATOM 721 C C . PHE A 1 88 ? -8.93 -40.406 -2.457 1 95.12 88 PHE A C 1
ATOM 723 O O . PHE A 1 88 ? -9.672 -40.781 -1.543 1 95.12 88 PHE A O 1
ATOM 730 N N . LEU A 1 89 ? -8.43 -39.188 -2.516 1 94.19 89 LEU A N 1
ATOM 731 C CA . LEU A 1 89 ? -8.602 -38.281 -1.382 1 94.19 89 LEU A CA 1
ATOM 732 C C . LEU A 1 89 ? -9.648 -37.219 -1.687 1 94.19 89 LEU A C 1
ATOM 734 O O . LEU A 1 89 ? -10.109 -36.531 -0.784 1 94.19 89 LEU A O 1
ATOM 738 N N . GLY A 1 90 ? -9.969 -37.062 -2.859 1 88.75 90 GLY A N 1
ATOM 739 C CA . GLY A 1 90 ? -10.977 -36.094 -3.232 1 88.75 90 GLY A CA 1
ATOM 740 C C . GLY A 1 90 ? -10.391 -34.906 -3.961 1 88.75 90 GLY A C 1
ATOM 741 O O . GLY A 1 90 ? -9.195 -34.625 -3.869 1 88.75 90 GLY A O 1
ATOM 742 N N . ASN A 1 91 ? -11.227 -34.156 -4.59 1 84.19 91 ASN A N 1
ATOM 743 C CA . ASN A 1 91 ? -10.812 -33 -5.344 1 84.19 91 ASN A CA 1
ATOM 744 C C . ASN A 1 91 ? -10.625 -31.781 -4.434 1 84.19 91 ASN A C 1
ATOM 746 O O . ASN A 1 91 ? -11.578 -31.312 -3.807 1 84.19 91 ASN A O 1
ATOM 750 N N . PRO A 1 92 ? -9.398 -31.359 -4.34 1 80.31 92 PRO A N 1
ATOM 751 C CA . PRO A 1 92 ? -9.141 -30.234 -3.428 1 80.31 92 PRO A CA 1
ATOM 752 C C . PRO A 1 92 ? -9.648 -28.906 -3.967 1 80.31 92 PRO A C 1
ATOM 754 O O . PRO A 1 92 ? -9.852 -27.953 -3.199 1 80.31 92 PRO A O 1
ATOM 757 N N . GLY A 1 93 ? -9.945 -28.719 -5.086 1 67.62 93 GLY A N 1
ATOM 758 C CA . GLY A 1 93 ? -10.367 -27.453 -5.672 1 67.62 93 GLY A CA 1
ATOM 759 C C . GLY A 1 93 ? -9.211 -26.594 -6.141 1 67.62 93 GLY A C 1
ATOM 760 O O . GLY A 1 93 ? -8.047 -26.922 -5.883 1 67.62 93 GLY A O 1
ATOM 761 N N . GLU A 1 94 ? -9.445 -25.609 -7.105 1 58.81 94 GLU A N 1
ATOM 762 C CA . GLU A 1 94 ? -8.445 -24.672 -7.602 1 58.81 94 GLU A CA 1
ATOM 763 C C . GLU A 1 94 ? -8.656 -23.281 -7.004 1 58.81 94 GLU A C 1
ATOM 765 O O . GLU A 1 94 ? -9.656 -23.031 -6.332 1 58.81 94 GLU A O 1
ATOM 770 N N . ILE A 1 95 ? -7.621 -22.438 -7.004 1 51.44 95 ILE A N 1
ATOM 771 C CA . ILE A 1 95 ? -7.699 -21.094 -6.438 1 51.44 95 ILE A CA 1
ATOM 772 C C . ILE A 1 95 ? -9.016 -20.438 -6.852 1 51.44 95 ILE A C 1
ATOM 774 O O . ILE A 1 95 ? -9.648 -19.75 -6.055 1 51.44 95 ILE A O 1
ATOM 778 N N . GLY A 1 96 ? -9.336 -20.703 -8.109 1 54.47 96 GLY A N 1
ATOM 779 C CA . GLY A 1 96 ? -10.617 -20.172 -8.539 1 54.47 96 GLY A CA 1
ATOM 780 C C . GLY A 1 96 ? -11.781 -20.688 -7.715 1 54.47 96 GLY A C 1
ATOM 781 O O . GLY A 1 96 ? -12.656 -19.906 -7.32 1 54.47 96 GLY A O 1
ATOM 782 N N . VAL A 1 97 ? -11.688 -21.906 -7.387 1 48.31 97 VAL A N 1
ATOM 783 C CA . VAL A 1 97 ? -12.742 -22.531 -6.598 1 48.31 97 VAL A CA 1
ATOM 784 C C . VAL A 1 97 ? -12.688 -22 -5.164 1 48.31 97 VAL A C 1
ATOM 786 O O . VAL A 1 97 ? -13.727 -21.797 -4.531 1 48.31 97 VAL A O 1
ATOM 789 N N . ILE A 1 98 ? -11.508 -21.719 -4.809 1 52.41 98 ILE A N 1
ATOM 790 C CA . ILE A 1 98 ? -11.344 -21.203 -3.453 1 52.41 98 ILE A CA 1
ATOM 791 C C . ILE A 1 98 ? -12.055 -19.859 -3.32 1 52.41 98 ILE A C 1
ATOM 793 O O . ILE A 1 98 ? -12.758 -19.625 -2.334 1 52.41 98 ILE A O 1
ATOM 797 N N . ILE A 1 99 ? -11.93 -19.219 -4.383 1 56.56 99 ILE A N 1
ATOM 798 C CA . ILE A 1 99 ? -12.555 -17.906 -4.395 1 56.56 99 ILE A CA 1
ATOM 799 C C . ILE A 1 99 ? -14.07 -18.047 -4.387 1 56.56 99 ILE A C 1
ATOM 801 O O . ILE A 1 99 ? -14.766 -17.344 -3.646 1 56.56 99 ILE A O 1
ATOM 805 N N . ASP A 1 100 ? -14.461 -19 -5.086 1 53.81 100 ASP A N 1
ATOM 806 C CA . ASP A 1 100 ? -15.898 -19.25 -5.156 1 53.81 100 ASP A CA 1
ATOM 807 C C . ASP A 1 100 ? -16.438 -19.766 -3.826 1 53.81 100 ASP A C 1
ATOM 809 O O . ASP A 1 100 ? -17.516 -19.375 -3.393 1 53.81 100 ASP A O 1
ATOM 813 N N . ASN A 1 101 ? -15.68 -20.578 -3.289 1 49.31 101 ASN A N 1
ATOM 814 C CA . ASN A 1 101 ? -16.125 -21.188 -2.035 1 49.31 101 ASN A CA 1
ATOM 815 C C . ASN A 1 101 ? -16.219 -20.141 -0.917 1 49.31 101 ASN A C 1
ATOM 817 O O . ASN A 1 101 ? -17.141 -20.172 -0.111 1 49.31 101 ASN A O 1
ATOM 821 N N . ILE A 1 102 ? -15.32 -19.359 -0.933 1 51.59 102 ILE A N 1
ATOM 822 C CA . ILE A 1 102 ? -15.305 -18.344 0.105 1 51.59 102 ILE A CA 1
ATOM 823 C C . ILE A 1 102 ? -16.531 -17.438 -0.042 1 51.59 102 ILE A C 1
ATOM 825 O O . ILE A 1 102 ? -17.141 -17.031 0.954 1 51.59 102 ILE A O 1
ATOM 829 N N . HIS A 1 103 ? -16.844 -17.312 -1.252 1 53.84 103 HIS A N 1
ATOM 830 C CA . HIS A 1 103 ? -18 -16.484 -1.555 1 53.84 103 HIS A CA 1
ATOM 831 C C . HIS A 1 103 ? -19.297 -17.172 -1.123 1 53.84 103 HIS A C 1
ATOM 833 O O . HIS A 1 103 ? -20.188 -16.516 -0.57 1 53.84 103 HIS A O 1
ATOM 839 N N . PHE A 1 104 ? -19.297 -18.391 -1.355 1 44.66 104 PHE A N 1
ATOM 840 C CA . PHE A 1 104 ? -20.562 -19.094 -1.192 1 44.66 104 PHE A CA 1
ATOM 841 C C . PHE A 1 104 ? -20.688 -19.656 0.217 1 44.66 104 PHE A C 1
ATOM 843 O O . PHE A 1 104 ? -21.797 -19.906 0.693 1 44.66 104 PHE A O 1
ATOM 850 N N . ARG A 1 105 ? -19.641 -19.766 0.763 1 54.38 105 ARG A N 1
ATOM 851 C CA . ARG A 1 105 ? -19.734 -20.406 2.072 1 54.38 105 ARG A CA 1
ATOM 852 C C . ARG A 1 105 ? -19.406 -19.422 3.188 1 54.38 105 ARG A C 1
ATOM 854 O O . ARG A 1 105 ? -18.797 -19.797 4.199 1 54.38 105 ARG A O 1
ATOM 861 N N . SER A 1 106 ? -19.734 -18.219 2.859 1 58.88 106 SER A N 1
ATOM 862 C CA . SER A 1 106 ? -19.641 -17.188 3.887 1 58.88 106 SER A CA 1
ATOM 863 C C . SER A 1 106 ? -18.219 -17.109 4.453 1 58.88 106 SER A C 1
ATOM 865 O O . SER A 1 106 ? -18.031 -17.016 5.668 1 58.88 106 SER A O 1
ATOM 867 N N . GLY A 1 107 ? -17.297 -17.578 3.57 1 63.34 107 GLY A N 1
ATOM 868 C CA . GLY A 1 107 ? -15.914 -17.391 4.004 1 63.34 107 GLY A CA 1
ATOM 869 C C . GLY A 1 107 ? -15.305 -18.641 4.609 1 63.34 107 GLY A C 1
ATOM 870 O O . GLY A 1 107 ? -14.195 -18.594 5.148 1 63.34 107 GLY A O 1
ATOM 871 N N . ARG A 1 108 ? -15.93 -19.766 4.496 1 74.94 108 ARG A N 1
ATOM 872 C CA . ARG A 1 108 ? -15.445 -20.984 5.133 1 74.94 108 ARG A CA 1
ATOM 873 C C . ARG A 1 108 ? -14.672 -21.859 4.141 1 74.94 108 ARG A C 1
ATOM 875 O O . ARG A 1 108 ? -15.039 -21.953 2.971 1 74.94 108 ARG A O 1
ATOM 882 N N . LEU A 1 109 ? -13.602 -22.391 4.621 1 78.75 109 LEU A N 1
ATOM 883 C CA . LEU A 1 109 ? -12.797 -23.344 3.861 1 78.75 109 LEU A CA 1
ATOM 884 C C . LEU A 1 109 ? -12.758 -24.703 4.551 1 78.75 109 LEU A C 1
ATOM 886 O O . LEU A 1 109 ? -12.664 -24.781 5.777 1 78.75 109 LEU A O 1
ATOM 890 N N . ASP A 1 110 ? -12.938 -25.75 3.746 1 82.12 110 ASP A N 1
ATOM 891 C CA . ASP A 1 110 ? -13.055 -27.109 4.262 1 82.12 110 ASP A CA 1
ATOM 892 C C . ASP A 1 110 ? -11.688 -27.719 4.555 1 82.12 110 ASP A C 1
ATOM 894 O O . ASP A 1 110 ? -10.883 -27.922 3.639 1 82.12 110 ASP A O 1
ATOM 898 N N . ILE A 1 111 ? -11.484 -28.062 5.754 1 86.88 111 ILE A N 1
ATOM 899 C CA . ILE A 1 111 ? -10.195 -28.594 6.211 1 86.88 111 ILE A CA 1
ATOM 900 C C . ILE A 1 111 ? -9.984 -30 5.656 1 86.88 111 ILE A C 1
ATOM 902 O O . ILE A 1 111 ? -8.844 -30.453 5.539 1 86.88 111 ILE A O 1
ATOM 906 N N . ASN A 1 112 ? -11.039 -30.641 5.23 1 88.19 112 ASN A N 1
ATOM 907 C CA . ASN A 1 112 ? -10.953 -32.031 4.77 1 88.19 112 ASN A CA 1
ATOM 908 C C . ASN A 1 112 ? -10.273 -32.125 3.408 1 88.19 112 ASN A C 1
ATOM 910 O O . ASN A 1 112 ? -9.812 -33.188 3.014 1 88.19 112 ASN A O 1
ATOM 914 N N . LYS A 1 113 ? -10.156 -31.062 2.73 1 88.62 113 LYS A N 1
ATOM 915 C CA . LYS A 1 113 ? -9.562 -31.047 1.396 1 88.62 113 LYS A CA 1
ATOM 916 C C . LYS A 1 113 ? -8.062 -30.766 1.463 1 88.62 113 LYS A C 1
ATOM 918 O O . LYS A 1 113 ? -7.352 -30.922 0.466 1 88.62 113 LYS A O 1
ATOM 923 N N . ASN A 1 114 ? -7.539 -30.5 2.664 1 92.5 114 ASN A N 1
ATOM 924 C CA . ASN A 1 114 ? -6.16 -30.047 2.828 1 92.5 114 ASN A CA 1
ATOM 925 C C . ASN A 1 114 ? -5.168 -31.156 2.475 1 92.5 114 ASN A C 1
ATOM 927 O O . ASN A 1 114 ? -4.172 -30.906 1.791 1 92.5 114 ASN A O 1
ATOM 931 N N . PRO A 1 115 ? -5.461 -32.406 2.879 1 94.44 115 PRO A N 1
ATOM 932 C CA . PRO A 1 115 ? -4.484 -33.438 2.557 1 94.44 115 PRO A CA 1
ATOM 933 C C . PRO A 1 115 ? -4.312 -33.625 1.052 1 94.44 115 PRO A C 1
ATOM 935 O O . PRO A 1 115 ? -3.184 -33.75 0.564 1 94.44 115 PRO A O 1
ATOM 938 N N . ALA A 1 116 ? -5.383 -33.656 0.346 1 94.56 116 ALA A N 1
ATOM 939 C CA . ALA A 1 116 ? -5.32 -33.812 -1.106 1 94.56 116 ALA A CA 1
ATOM 940 C C . ALA A 1 116 ? -4.598 -32.625 -1.74 1 94.56 116 ALA A C 1
ATOM 942 O O . ALA A 1 116 ? -3.787 -32.781 -2.654 1 94.56 116 ALA A O 1
ATOM 943 N N . MET A 1 117 ? -4.883 -31.453 -1.233 1 94.12 117 MET A N 1
ATOM 944 C CA . MET A 1 117 ? -4.258 -30.25 -1.757 1 94.12 117 MET A CA 1
ATOM 945 C C . MET A 1 117 ? -2.752 -30.266 -1.519 1 94.12 117 MET A C 1
ATOM 947 O O . MET A 1 117 ? -1.973 -29.984 -2.432 1 94.12 117 MET A O 1
ATOM 951 N N . ILE A 1 118 ? -2.357 -30.609 -0.317 1 96.44 118 ILE A N 1
ATOM 952 C CA . ILE A 1 118 ? -0.951 -30.594 0.068 1 96.44 118 ILE A CA 1
ATOM 953 C C . ILE A 1 118 ? -0.175 -31.609 -0.76 1 96.44 118 ILE A C 1
ATOM 955 O O . ILE A 1 118 ? 0.81 -31.266 -1.418 1 96.44 118 ILE A O 1
ATOM 959 N N . LEU A 1 119 ? -0.658 -32.812 -0.885 1 97.25 119 LEU A N 1
ATOM 960 C CA . LEU A 1 119 ? 0.072 -33.875 -1.539 1 97.25 119 LEU A CA 1
ATOM 961 C C . LEU A 1 119 ? 0.083 -33.688 -3.053 1 97.25 119 LEU A C 1
ATOM 963 O O . LEU A 1 119 ? 1.137 -33.781 -3.686 1 97.25 119 LEU A O 1
ATOM 967 N N . ALA A 1 120 ? -1.064 -33.406 -3.592 1 96.88 120 ALA A N 1
ATOM 968 C CA . ALA A 1 120 ? -1.165 -33.25 -5.039 1 96.88 120 ALA A CA 1
ATOM 969 C C . ALA A 1 120 ? -0.348 -32.031 -5.52 1 96.88 120 ALA A C 1
ATOM 971 O O . ALA A 1 120 ? 0.315 -32.125 -6.559 1 96.88 120 ALA A O 1
ATOM 972 N N . SER A 1 121 ? -0.422 -30.969 -4.75 1 96.81 121 SER A N 1
ATOM 973 C CA . SER A 1 121 ? 0.311 -29.781 -5.164 1 96.81 121 SER A CA 1
ATOM 974 C C . SER A 1 121 ? 1.816 -29.984 -5.027 1 96.81 121 SER A C 1
ATOM 976 O O . SER A 1 121 ? 2.588 -29.531 -5.879 1 96.81 121 SER A O 1
ATOM 978 N N . LEU A 1 122 ? 2.287 -30.641 -3.971 1 97.88 122 LEU A N 1
ATOM 979 C CA . LEU A 1 122 ? 3.711 -30.906 -3.791 1 97.88 122 LEU A CA 1
ATOM 980 C C . LEU A 1 122 ? 4.266 -31.719 -4.949 1 97.88 122 LEU A C 1
ATOM 982 O O . LEU A 1 122 ? 5.324 -31.406 -5.492 1 97.88 122 LEU A O 1
ATOM 986 N N . VAL A 1 123 ? 3.518 -32.719 -5.363 1 97.88 123 VAL A N 1
ATOM 987 C CA . VAL A 1 123 ? 3.961 -33.594 -6.449 1 97.88 123 VAL A CA 1
ATOM 988 C C . VAL A 1 123 ? 3.924 -32.812 -7.77 1 97.88 123 VAL A C 1
ATOM 990 O O . VAL A 1 123 ? 4.891 -32.844 -8.539 1 97.88 123 VAL A O 1
ATOM 993 N N . GLY A 1 124 ? 2.836 -32.156 -8.008 1 97.69 124 GLY A N 1
ATOM 994 C CA . GLY A 1 124 ? 2.664 -31.453 -9.266 1 97.69 124 GLY A CA 1
ATOM 995 C C . GLY A 1 124 ? 3.664 -30.328 -9.461 1 97.69 124 GLY A C 1
ATOM 996 O O . GLY A 1 124 ? 4.281 -30.219 -10.523 1 97.69 124 GLY A O 1
ATOM 997 N N . ILE A 1 125 ? 3.863 -29.516 -8.445 1 97.69 125 ILE A N 1
ATOM 998 C CA . ILE A 1 125 ? 4.73 -28.344 -8.547 1 97.69 125 ILE A CA 1
ATOM 999 C C . ILE A 1 125 ? 6.191 -28.797 -8.609 1 97.69 125 ILE A C 1
ATOM 1001 O O . ILE A 1 125 ? 6.965 -28.281 -9.422 1 97.69 125 ILE A O 1
ATOM 1005 N N . SER A 1 126 ? 6.578 -29.766 -7.809 1 98 126 SER A N 1
ATOM 1006 C CA . SER A 1 126 ? 7.969 -30.188 -7.766 1 98 126 SER A CA 1
ATOM 1007 C C . SER A 1 126 ? 8.367 -30.906 -9.055 1 98 126 SER A C 1
ATOM 1009 O O . SER A 1 126 ? 9.531 -30.891 -9.445 1 98 126 SER A O 1
ATOM 1011 N N . ALA A 1 127 ? 7.379 -31.531 -9.695 1 97.69 127 ALA A N 1
ATOM 1012 C CA . ALA A 1 127 ? 7.668 -32.25 -10.938 1 97.69 127 ALA A CA 1
ATOM 1013 C C . ALA A 1 127 ? 7.855 -31.266 -12.094 1 97.69 127 ALA A C 1
ATOM 1015 O O . ALA A 1 127 ? 8.492 -31.594 -13.102 1 97.69 127 ALA A O 1
ATOM 1016 N N . GLY A 1 128 ? 7.227 -30.125 -11.922 1 97.06 128 GLY A N 1
ATOM 1017 C CA . GLY A 1 128 ? 7.453 -29.125 -12.961 1 97.06 128 GLY A CA 1
ATOM 1018 C C . GLY A 1 128 ? 6.172 -28.5 -13.469 1 97.06 128 GLY A C 1
ATOM 1019 O O . GLY A 1 128 ? 6.184 -27.766 -14.469 1 97.06 128 GLY A O 1
ATOM 1020 N N . GLY A 1 129 ? 5.047 -28.75 -12.836 1 97.06 129 GLY A N 1
ATOM 1021 C CA . GLY A 1 129 ? 3.828 -28.062 -13.227 1 97.06 129 GLY A CA 1
ATOM 1022 C C . GLY A 1 129 ? 3.967 -26.547 -13.211 1 97.06 129 GLY A C 1
ATOM 1023 O O . GLY A 1 129 ? 4.723 -26 -12.406 1 97.06 129 GLY A O 1
ATOM 1024 N N . SER A 1 130 ? 3.262 -25.891 -14.102 1 97.12 130 SER A N 1
ATOM 1025 C CA . SER A 1 130 ? 3.398 -24.453 -14.266 1 97.12 130 SER A CA 1
ATOM 1026 C C . SER A 1 130 ? 2.404 -23.703 -13.391 1 97.12 130 SER A C 1
ATOM 1028 O O . SER A 1 130 ? 1.711 -22.797 -13.859 1 97.12 130 SER A O 1
ATOM 1030 N N . ALA A 1 131 ? 2.223 -24.156 -12.195 1 94.75 131 ALA A N 1
ATOM 1031 C CA . ALA A 1 131 ? 1.435 -23.516 -11.156 1 94.75 131 ALA A CA 1
ATOM 1032 C C . ALA A 1 131 ? 2.221 -23.422 -9.852 1 94.75 131 ALA A C 1
ATOM 1034 O O . ALA A 1 131 ? 3.033 -24.297 -9.547 1 94.75 131 ALA A O 1
ATOM 1035 N N . GLY A 1 132 ? 1.951 -22.375 -9.133 1 94.19 132 GLY A N 1
ATOM 1036 C CA . GLY A 1 132 ? 2.766 -22.125 -7.953 1 94.19 132 GLY A CA 1
ATOM 1037 C C . GLY A 1 132 ? 2.086 -22.531 -6.66 1 94.19 132 GLY A C 1
ATOM 1038 O O . GLY A 1 132 ? 0.958 -23.031 -6.676 1 94.19 132 GLY A O 1
ATOM 1039 N N . PRO A 1 133 ? 2.781 -22.406 -5.629 1 94.69 133 PRO A N 1
ATOM 1040 C CA . PRO A 1 133 ? 2.299 -22.859 -4.32 1 94.69 133 PRO A CA 1
ATOM 1041 C C . PRO A 1 133 ? 1.319 -21.875 -3.684 1 94.69 133 PRO A C 1
ATOM 1043 O O . PRO A 1 133 ? 0.877 -22.094 -2.551 1 94.69 133 PRO A O 1
ATOM 1046 N N . GLU A 1 134 ? 0.867 -20.844 -4.348 1 91.19 134 GLU A N 1
ATOM 1047 C CA . GLU A 1 134 ? -0.039 -19.844 -3.811 1 91.19 134 GLU A CA 1
ATOM 1048 C C . GLU A 1 134 ? -1.354 -20.469 -3.357 1 91.19 134 GLU A C 1
ATOM 1050 O O . GLU A 1 134 ? -1.823 -20.203 -2.246 1 91.19 134 GLU A O 1
ATOM 1055 N N . ALA A 1 135 ? -1.839 -21.281 -4.215 1 88.56 135 ALA A N 1
ATOM 1056 C CA . ALA A 1 135 ? -3.154 -21.859 -3.951 1 88.56 135 ALA A CA 1
ATOM 1057 C C . ALA A 1 135 ? -3.113 -22.797 -2.742 1 88.56 135 ALA A C 1
ATOM 1059 O O . ALA A 1 135 ? -3.906 -22.641 -1.809 1 88.56 135 ALA A O 1
ATOM 1060 N N . PRO A 1 136 ? -2.205 -23.75 -2.711 1 92.81 136 PRO A N 1
ATOM 1061 C CA . PRO A 1 136 ? -2.184 -24.625 -1.542 1 92.81 136 PRO A CA 1
ATOM 1062 C C . PRO A 1 136 ? -1.878 -23.891 -0.245 1 92.81 136 PRO A C 1
ATOM 1064 O O . PRO A 1 136 ? -2.451 -24.203 0.801 1 92.81 136 PRO A O 1
ATOM 1067 N N . LEU A 1 137 ? -1.007 -22.922 -0.298 1 93.44 137 LEU A N 1
ATOM 1068 C CA . LEU A 1 137 ? -0.67 -22.172 0.911 1 93.44 137 LEU A CA 1
ATOM 1069 C C . LEU A 1 137 ? -1.878 -21.391 1.427 1 93.44 137 LEU A C 1
ATOM 1071 O O . LEU A 1 137 ? -2.193 -21.453 2.617 1 93.44 137 LEU A O 1
ATOM 1075 N N . VAL A 1 138 ? -2.547 -20.766 0.558 1 89.88 138 VAL A N 1
ATOM 1076 C CA . VAL A 1 138 ? -3.686 -19.938 0.938 1 89.88 138 VAL A CA 1
ATOM 1077 C C . VAL A 1 138 ? -4.844 -20.828 1.391 1 89.88 138 VAL A C 1
ATOM 1079 O O . VAL A 1 138 ? -5.523 -20.516 2.371 1 89.88 138 VAL A O 1
ATOM 1082 N N . GLN A 1 139 ? -5.078 -21.844 0.686 1 89.75 139 GLN A N 1
ATOM 1083 C CA . GLN A 1 139 ? -6.188 -22.734 1.02 1 89.75 139 GLN A CA 1
ATOM 1084 C C . GLN A 1 139 ? -5.973 -23.406 2.377 1 89.75 139 GLN A C 1
ATOM 1086 O O . GLN A 1 139 ? -6.891 -23.453 3.199 1 89.75 139 GLN A O 1
ATOM 1091 N N . VAL A 1 140 ? -4.848 -23.891 2.572 1 93.19 140 VAL A N 1
ATOM 1092 C CA . VAL A 1 140 ? -4.586 -24.641 3.795 1 93.19 140 VAL A CA 1
ATOM 1093 C C . VAL A 1 140 ? -4.574 -23.688 4.992 1 93.19 140 VAL A C 1
ATOM 1095 O O . VAL A 1 140 ? -5.168 -24 6.031 1 93.19 140 VAL A O 1
ATOM 1098 N N . THR A 1 141 ? -3.908 -22.578 4.859 1 94.25 141 THR A N 1
ATOM 1099 C CA . THR A 1 141 ? -3.865 -21.641 5.977 1 94.25 141 THR A CA 1
ATOM 1100 C C . THR A 1 141 ? -5.246 -21.047 6.238 1 94.25 141 THR A C 1
ATOM 1102 O O . THR A 1 141 ? -5.637 -20.859 7.391 1 94.25 141 THR A O 1
ATOM 1105 N N . GLY A 1 142 ? -5.969 -20.812 5.184 1 90.88 142 GLY A N 1
ATOM 1106 C CA . GLY A 1 142 ? -7.336 -20.344 5.34 1 90.88 142 GLY A CA 1
ATOM 1107 C C . GLY A 1 142 ? -8.25 -21.359 5.992 1 90.88 142 GLY A C 1
ATOM 1108 O O . GLY A 1 142 ? -9.047 -21.016 6.867 1 90.88 142 GLY A O 1
ATOM 1109 N N . SER A 1 143 ? -8.117 -22.562 5.562 1 91.25 143 SER A N 1
ATOM 1110 C CA . SER A 1 143 ? -8.953 -23.641 6.105 1 91.25 143 SER A CA 1
ATOM 1111 C C . SER A 1 143 ? -8.625 -23.906 7.566 1 91.25 143 SER A C 1
ATOM 1113 O O . SER A 1 143 ? -9.508 -24.219 8.359 1 91.25 143 SER A O 1
ATOM 1115 N N . PHE A 1 144 ? -7.434 -23.859 7.879 1 92.25 144 PHE A N 1
ATOM 1116 C CA . PHE A 1 144 ? -7.039 -24.031 9.273 1 92.25 144 PHE A CA 1
ATOM 1117 C C . PHE A 1 144 ? -7.625 -22.922 10.141 1 92.25 144 PHE A C 1
ATOM 1119 O O . PHE A 1 144 ? -8.031 -23.172 11.273 1 92.25 144 PHE A O 1
ATOM 1126 N N . SER A 1 145 ? -7.535 -21.734 9.688 1 93.19 145 SER A N 1
ATOM 1127 C CA . SER A 1 145 ? -8.086 -20.609 10.438 1 93.19 145 SER A CA 1
ATOM 1128 C C . SER A 1 145 ? -9.602 -20.766 10.609 1 93.19 145 SER A C 1
ATOM 1130 O O . SER A 1 145 ? -10.148 -20.375 11.641 1 93.19 145 SER A O 1
ATOM 1132 N N . THR A 1 146 ? -10.219 -21.25 9.555 1 90.12 146 THR A N 1
ATOM 1133 C CA . THR A 1 146 ? -11.641 -21.531 9.672 1 90.12 146 THR A CA 1
ATOM 1134 C C . THR A 1 146 ? -11.898 -22.594 10.742 1 90.12 146 THR A C 1
ATOM 1136 O O . THR A 1 146 ? -12.82 -22.453 11.547 1 90.12 146 THR A O 1
ATOM 1139 N N . TRP A 1 147 ? -11.172 -23.562 10.68 1 91.75 147 TRP A N 1
ATOM 1140 C CA . TRP A 1 147 ? -11.281 -24.625 11.672 1 91.75 147 TRP A CA 1
ATOM 1141 C C . TRP A 1 147 ? -11.078 -24.078 13.078 1 91.75 147 TRP A C 1
ATOM 1143 O O . TRP A 1 147 ? -11.82 -24.422 14 1 91.75 147 TRP A O 1
ATOM 1153 N N . ALA A 1 148 ? -10.102 -23.25 13.242 1 92.44 148 ALA A N 1
ATOM 1154 C CA . ALA A 1 148 ? -9.836 -22.625 14.539 1 92.44 148 ALA A CA 1
ATOM 1155 C C . ALA A 1 148 ? -11.008 -21.75 14.977 1 92.44 148 ALA A C 1
ATOM 1157 O O . ALA A 1 148 ? -11.344 -21.688 16.172 1 92.44 148 ALA A O 1
ATOM 1158 N N . SER A 1 149 ? -11.562 -21.094 14.047 1 92.12 149 SER A N 1
ATOM 1159 C CA . SER A 1 149 ? -12.719 -20.234 14.344 1 92.12 149 SER A CA 1
ATOM 1160 C C . SER A 1 149 ? -13.891 -21.062 14.852 1 92.12 149 SER A C 1
ATOM 1162 O O . SER A 1 149 ? -14.609 -20.656 15.758 1 92.12 149 SER A O 1
ATOM 1164 N N . ASP A 1 150 ? -14.016 -22.188 14.25 1 90.88 150 ASP A N 1
ATOM 1165 C CA . ASP A 1 150 ? -15.094 -23.078 14.68 1 90.88 150 ASP A CA 1
ATOM 1166 C C . ASP A 1 150 ? -14.844 -23.594 16.094 1 90.88 150 ASP A C 1
ATOM 1168 O O . ASP A 1 150 ? -15.781 -23.688 16.891 1 90.88 150 ASP A O 1
ATOM 1172 N N . ARG A 1 151 ? -13.742 -23.844 16.375 1 92.75 151 ARG A N 1
ATOM 1173 C CA . ARG A 1 151 ? -13.391 -24.344 17.688 1 92.75 151 ARG A CA 1
ATOM 1174 C C . ARG A 1 151 ? -13.57 -23.266 18.75 1 92.75 151 ARG A C 1
ATOM 1176 O O . ARG A 1 151 ? -13.883 -23.578 19.906 1 92.75 151 ARG A O 1
ATOM 1183 N N . LEU A 1 152 ? -13.344 -22.062 18.297 1 92.75 152 LEU A N 1
ATOM 1184 C CA . LEU A 1 152 ? -13.5 -20.953 19.219 1 92.75 152 LEU A CA 1
ATOM 1185 C C . LEU A 1 152 ? -14.938 -20.453 19.219 1 92.75 152 LEU A C 1
ATOM 1187 O O . LEU A 1 152 ? -15.25 -19.453 19.875 1 92.75 152 LEU A O 1
ATOM 1191 N N . LYS A 1 153 ? -15.812 -21 18.438 1 92.81 153 LYS A N 1
ATOM 1192 C CA . LYS A 1 153 ? -17.25 -20.734 18.359 1 92.81 153 LYS A CA 1
ATOM 1193 C C . LYS A 1 153 ? -17.516 -19.297 17.906 1 92.81 153 LYS A C 1
ATOM 1195 O O . LYS A 1 153 ? -18.375 -18.609 18.453 1 92.81 153 LYS A O 1
ATOM 1200 N N . LEU A 1 154 ? -16.688 -18.953 17.031 1 89.5 154 LEU A N 1
ATOM 1201 C CA . LEU A 1 154 ? -16.938 -17.656 16.422 1 89.5 154 LEU A CA 1
ATOM 1202 C C . LEU A 1 154 ? -18.062 -17.719 15.406 1 89.5 154 LEU A C 1
ATOM 1204 O O . LEU A 1 154 ? -18.438 -18.812 14.969 1 89.5 154 LEU A O 1
ATOM 1208 N N . GLN A 1 155 ? -18.688 -16.531 15.227 1 85.31 155 GLN A N 1
ATOM 1209 C CA . GLN A 1 155 ? -19.812 -16.531 14.297 1 85.31 155 GLN A CA 1
ATOM 1210 C C . GLN A 1 155 ? -19.75 -15.336 13.352 1 85.31 155 GLN A C 1
ATOM 1212 O O . GLN A 1 155 ? -19.062 -14.352 13.625 1 85.31 155 GLN A O 1
ATOM 1217 N N . GLY A 1 156 ? -20.375 -15.57 12.219 1 79.44 156 GLY A N 1
ATOM 1218 C CA . GLY A 1 156 ? -20.625 -14.492 11.273 1 79.44 156 GLY A CA 1
ATOM 1219 C C . GLY A 1 156 ? -19.344 -13.859 10.742 1 79.44 156 GLY A C 1
ATOM 1220 O O . GLY A 1 156 ? -18.484 -14.555 10.219 1 79.44 156 GLY A O 1
ATOM 1221 N N . GLU A 1 157 ? -19.266 -12.641 11.062 1 78.81 157 GLU A N 1
ATOM 1222 C CA . GLU A 1 157 ? -18.188 -11.82 10.516 1 78.81 157 GLU A CA 1
ATOM 1223 C C . GLU A 1 157 ? -16.844 -12.188 11.133 1 78.81 157 GLU A C 1
ATOM 1225 O O . GLU A 1 157 ? -15.805 -12.094 10.477 1 78.81 157 GLU A O 1
ATOM 1230 N N . ASP A 1 158 ? -16.938 -12.766 12.242 1 84.81 158 ASP A N 1
ATOM 1231 C CA . ASP A 1 158 ? -15.695 -13.125 12.922 1 84.81 158 ASP A CA 1
ATOM 1232 C C . ASP A 1 158 ? -15.023 -14.32 12.242 1 84.81 158 ASP A C 1
ATOM 1234 O O . ASP A 1 158 ? -13.797 -14.375 12.156 1 84.81 158 ASP A O 1
ATOM 1238 N N . VAL A 1 159 ? -15.859 -15.227 11.789 1 86.19 159 VAL A N 1
ATOM 1239 C CA . VAL A 1 159 ? -15.32 -16.391 11.086 1 86.19 159 VAL A CA 1
ATOM 1240 C C . VAL A 1 159 ? -14.68 -15.945 9.766 1 86.19 159 VAL A C 1
ATOM 1242 O O . VAL A 1 159 ? -13.586 -16.391 9.422 1 86.19 159 VAL A O 1
ATOM 1245 N N . ARG A 1 160 ? -15.328 -15.086 9.141 1 83.81 160 ARG A N 1
ATOM 1246 C CA . ARG A 1 160 ? -14.836 -14.578 7.863 1 83.81 160 ARG A CA 1
ATOM 1247 C C . ARG A 1 160 ? -13.523 -13.828 8.047 1 83.81 160 ARG A C 1
ATOM 1249 O O . ARG A 1 160 ? -12.578 -14.023 7.273 1 83.81 160 ARG A O 1
ATOM 1256 N N . ASN A 1 161 ? -13.508 -13 9.055 1 85.75 161 ASN A N 1
ATOM 1257 C CA . ASN A 1 161 ? -12.305 -12.227 9.328 1 85.75 161 ASN A CA 1
ATOM 1258 C C . ASN A 1 161 ? -11.125 -13.133 9.68 1 85.75 161 ASN A C 1
ATOM 1260 O O . ASN A 1 161 ? -9.992 -12.867 9.273 1 85.75 161 ASN A O 1
ATOM 1264 N N . MET A 1 162 ? -11.445 -14.141 10.352 1 89.81 162 MET A N 1
ATOM 1265 C CA . MET A 1 162 ? -10.398 -15.086 10.727 1 89.81 162 MET A CA 1
ATOM 1266 C C . MET A 1 162 ? -9.914 -15.867 9.508 1 89.81 162 MET A C 1
ATOM 1268 O O . MET A 1 162 ? -8.711 -16.094 9.352 1 89.81 162 MET A O 1
ATOM 1272 N N . SER A 1 163 ? -10.812 -16.281 8.703 1 88.94 163 SER A N 1
ATOM 1273 C CA . SER A 1 163 ? -10.438 -17 7.484 1 88.94 163 SER A CA 1
ATOM 1274 C C . SER A 1 163 ? -9.578 -16.141 6.574 1 88.94 163 SER A C 1
ATOM 1276 O O . SER A 1 163 ? -8.586 -16.609 6.012 1 88.94 163 SER A O 1
ATOM 1278 N N . LEU A 1 164 ? -9.945 -14.922 6.492 1 89.19 164 LEU A N 1
ATOM 1279 C CA . LEU A 1 164 ? -9.188 -13.984 5.672 1 89.19 164 LEU A CA 1
ATOM 1280 C C . LEU A 1 164 ? -7.801 -13.75 6.254 1 89.19 164 LEU A C 1
ATOM 1282 O O . LEU A 1 164 ? -6.824 -13.617 5.516 1 89.19 164 LEU A O 1
ATOM 1286 N N . ALA A 1 165 ? -7.777 -13.664 7.523 1 93.44 165 ALA A N 1
ATOM 1287 C CA . ALA A 1 165 ? -6.492 -13.508 8.203 1 93.44 165 ALA A CA 1
ATOM 1288 C C . ALA A 1 165 ? -5.574 -14.695 7.918 1 93.44 165 ALA A C 1
ATOM 1290 O O . ALA A 1 165 ? -4.375 -14.523 7.703 1 93.44 165 ALA A O 1
ATOM 1291 N N . GLY A 1 166 ? -6.172 -15.836 7.922 1 94.31 166 GLY A N 1
ATOM 1292 C CA . GLY A 1 166 ? -5.398 -17.031 7.594 1 94.31 166 GLY A CA 1
ATOM 1293 C C . GLY A 1 166 ? -4.895 -17.031 6.16 1 94.31 166 GLY A C 1
ATOM 1294 O O . GLY A 1 166 ? -3.734 -17.359 5.91 1 94.31 166 GLY A O 1
ATOM 1295 N N . MET A 1 167 ? -5.719 -16.703 5.246 1 92.06 167 MET A N 1
ATOM 1296 C CA . MET A 1 167 ? -5.324 -16.625 3.844 1 92.06 167 MET A CA 1
ATOM 1297 C C . MET A 1 167 ? -4.207 -15.602 3.652 1 92.06 167 MET A C 1
ATOM 1299 O O . MET A 1 167 ? -3.242 -15.852 2.93 1 92.06 167 MET A O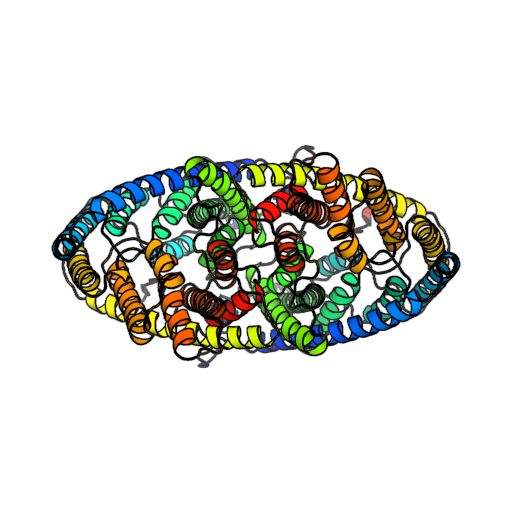 1
ATOM 1303 N N . ALA A 1 168 ? -4.379 -14.477 4.32 1 95.12 168 ALA A N 1
ATOM 1304 C CA . ALA A 1 168 ? -3.373 -13.414 4.25 1 95.12 168 ALA A CA 1
ATOM 1305 C C . ALA A 1 168 ? -2.023 -13.914 4.762 1 95.12 168 ALA A C 1
ATOM 1307 O O . ALA A 1 168 ? -0.978 -13.578 4.199 1 95.12 168 ALA A O 1
ATOM 1308 N N . ALA A 1 169 ? -2.082 -14.688 5.797 1 96.81 169 ALA A N 1
ATOM 1309 C CA . ALA A 1 169 ? -0.858 -15.266 6.344 1 96.81 169 ALA A CA 1
ATOM 1310 C C . ALA A 1 169 ? -0.155 -16.141 5.312 1 96.81 169 ALA A C 1
ATOM 1312 O O . ALA A 1 169 ? 1.068 -16.094 5.172 1 96.81 169 ALA A O 1
ATOM 1313 N N . GLY A 1 170 ? -0.894 -16.891 4.625 1 94.81 170 GLY A N 1
ATOM 1314 C CA . GLY A 1 170 ? -0.34 -17.734 3.588 1 94.81 170 GLY A CA 1
ATOM 1315 C C . GLY A 1 170 ? 0.294 -16.969 2.449 1 94.81 170 GLY A C 1
ATOM 1316 O O . GLY A 1 170 ? 1.424 -17.25 2.047 1 94.81 170 GLY A O 1
ATOM 1317 N N . PHE A 1 171 ? -0.392 -15.984 1.976 1 93.25 171 PHE A N 1
ATOM 1318 C CA . PHE A 1 171 ? 0.139 -15.148 0.908 1 93.25 171 PHE A CA 1
ATOM 1319 C C . PHE A 1 171 ? 1.411 -14.438 1.357 1 93.25 171 PHE A C 1
ATOM 1321 O O . PHE A 1 171 ? 2.385 -14.359 0.604 1 93.25 171 PHE A O 1
ATOM 1328 N N . THR A 1 172 ? 1.358 -13.945 2.551 1 96.31 172 THR A N 1
ATOM 1329 C CA . THR A 1 172 ? 2.479 -13.164 3.068 1 96.31 172 THR A CA 1
ATOM 1330 C C . THR A 1 172 ? 3.723 -14.039 3.211 1 96.31 172 THR A C 1
ATOM 1332 O O . THR A 1 172 ? 4.832 -13.609 2.885 1 96.31 172 THR A O 1
ATOM 1335 N N . ALA A 1 173 ? 3.533 -15.203 3.697 1 94.81 173 ALA A N 1
ATOM 1336 C CA . ALA A 1 173 ? 4.676 -16.094 3.836 1 94.81 173 ALA A CA 1
ATOM 1337 C C . ALA A 1 173 ? 5.32 -16.375 2.48 1 94.81 173 ALA A C 1
ATOM 1339 O O . ALA A 1 173 ? 6.547 -16.391 2.361 1 94.81 173 ALA A O 1
ATOM 1340 N N . LEU A 1 174 ? 4.527 -16.516 1.52 1 91.88 174 LEU A N 1
ATOM 1341 C CA . LEU A 1 174 ? 5.016 -16.859 0.187 1 91.88 174 LEU A CA 1
ATOM 1342 C C . LEU A 1 174 ? 5.738 -15.664 -0.445 1 91.88 174 LEU A C 1
ATOM 1344 O O . LEU A 1 174 ? 6.809 -15.828 -1.031 1 91.88 174 LEU A O 1
ATOM 1348 N N . PHE A 1 175 ? 5.176 -14.492 -0.299 1 93.31 175 PHE A N 1
ATOM 1349 C CA . PHE A 1 175 ? 5.664 -13.344 -1.05 1 93.31 175 PHE A CA 1
ATOM 1350 C C . PHE A 1 175 ? 6.578 -12.477 -0.186 1 93.31 175 PHE A C 1
ATOM 1352 O O . PHE A 1 175 ? 7.305 -11.633 -0.701 1 93.31 175 PHE A O 1
ATOM 1359 N N . GLY A 1 176 ? 6.516 -12.68 1.085 1 92.88 176 GLY A N 1
ATOM 1360 C CA . GLY A 1 176 ? 7.328 -11.867 1.979 1 92.88 176 GLY A CA 1
ATOM 1361 C C . GLY A 1 176 ? 6.863 -10.43 2.061 1 92.88 176 GLY A C 1
ATOM 1362 O O . GLY A 1 176 ? 7.68 -9.516 2.229 1 92.88 176 GLY A O 1
ATOM 1363 N N . ALA A 1 177 ? 5.668 -10.227 1.851 1 94.06 177 ALA A N 1
ATOM 1364 C CA . ALA A 1 177 ? 5.098 -8.875 1.825 1 94.06 177 ALA A CA 1
ATOM 1365 C C . ALA A 1 177 ? 3.836 -8.797 2.68 1 94.06 177 ALA A C 1
ATOM 1367 O O . ALA A 1 177 ? 2.723 -8.953 2.172 1 94.06 177 ALA A O 1
ATOM 1368 N N . PRO A 1 178 ? 3.977 -8.391 3.924 1 95.62 178 PRO A N 1
ATOM 1369 C CA . PRO A 1 178 ? 2.826 -8.422 4.832 1 95.62 178 PRO A CA 1
ATOM 1370 C C . PRO A 1 178 ? 1.665 -7.562 4.34 1 95.62 178 PRO A C 1
ATOM 1372 O O . PRO A 1 178 ? 0.518 -8.016 4.328 1 95.62 178 PRO A O 1
ATOM 1375 N N . LEU A 1 179 ? 1.962 -6.379 3.951 1 94.94 179 LEU A N 1
ATOM 1376 C CA . LEU A 1 179 ? 0.89 -5.504 3.484 1 94.94 179 LEU A CA 1
ATOM 1377 C C . LEU A 1 179 ? 0.292 -6.027 2.184 1 94.94 179 LEU A C 1
ATOM 1379 O O . LEU A 1 179 ? -0.931 -6.059 2.025 1 94.94 179 LEU A O 1
ATOM 1383 N N . GLY A 1 180 ? 1.136 -6.41 1.261 1 94.12 180 GLY A N 1
ATOM 1384 C CA . GLY A 1 180 ? 0.67 -6.953 -0.005 1 94.12 180 GLY A CA 1
ATOM 1385 C C . GLY A 1 180 ? -0.169 -8.211 0.156 1 94.12 180 GLY A C 1
ATOM 1386 O O . GLY A 1 180 ? -1.216 -8.344 -0.479 1 94.12 180 GLY A O 1
ATOM 1387 N N . GLY A 1 181 ? 0.295 -9.094 0.991 1 93.81 181 GLY A N 1
ATOM 1388 C CA . GLY A 1 181 ? -0.446 -10.328 1.233 1 93.81 181 GLY A CA 1
ATOM 1389 C C . GLY A 1 181 ? -1.802 -10.086 1.87 1 93.81 181 GLY A C 1
ATOM 1390 O O . GLY A 1 181 ? -2.785 -10.742 1.514 1 93.81 181 GLY A O 1
ATOM 1391 N N . ALA A 1 182 ? -1.856 -9.188 2.787 1 94 182 ALA A N 1
ATOM 1392 C CA . ALA A 1 182 ? -3.109 -8.859 3.461 1 94 182 ALA A CA 1
ATOM 1393 C C . ALA A 1 182 ? -4.125 -8.273 2.482 1 94 182 ALA A C 1
ATOM 1395 O O . ALA A 1 182 ? -5.277 -8.719 2.436 1 94 182 ALA A O 1
ATOM 1396 N N . VAL A 1 183 ? -3.654 -7.34 1.713 1 91.12 183 VAL A N 1
ATOM 1397 C CA . VAL A 1 183 ? -4.547 -6.676 0.77 1 91.12 183 VAL A CA 1
ATOM 1398 C C . VAL A 1 183 ? -4.957 -7.656 -0.329 1 91.12 183 VAL A C 1
ATOM 1400 O O . VAL A 1 183 ? -6.09 -7.609 -0.818 1 91.12 183 VAL A O 1
ATOM 1403 N N . PHE A 1 184 ? -4.086 -8.508 -0.684 1 90.12 184 PHE A N 1
ATOM 1404 C CA . PHE A 1 184 ? -4.391 -9.492 -1.711 1 90.12 184 PHE A CA 1
ATOM 1405 C C . PHE A 1 184 ? -5.527 -10.406 -1.263 1 90.12 184 PHE A C 1
ATOM 1407 O O . PHE A 1 184 ? -6.441 -10.695 -2.039 1 90.12 184 PHE A O 1
ATOM 1414 N N . ALA A 1 185 ? -5.445 -10.875 -0.052 1 88.19 185 ALA A N 1
ATOM 1415 C CA . ALA A 1 185 ? -6.496 -11.734 0.495 1 88.19 185 ALA A CA 1
ATOM 1416 C C . ALA A 1 185 ? -7.848 -11.031 0.465 1 88.19 185 ALA A C 1
ATOM 1418 O O . ALA A 1 185 ? -8.875 -11.656 0.182 1 88.19 185 ALA A O 1
ATOM 1419 N N . LEU A 1 186 ? -7.812 -9.781 0.702 1 84.88 186 LEU A N 1
ATOM 1420 C CA . LEU A 1 186 ? -9.055 -9.016 0.735 1 84.88 186 LEU A CA 1
ATOM 1421 C C . LEU A 1 186 ? -9.57 -8.75 -0.676 1 84.88 186 LEU A C 1
ATOM 1423 O O . LEU A 1 186 ? -10.773 -8.773 -0.916 1 84.88 186 LEU A O 1
ATOM 1427 N N . GLU A 1 187 ? -8.711 -8.445 -1.585 1 82.81 187 GLU A N 1
ATOM 1428 C CA . GLU A 1 187 ? -9.086 -8.086 -2.949 1 82.81 187 GLU A CA 1
ATOM 1429 C C . GLU A 1 187 ? -9.617 -9.305 -3.707 1 82.81 187 GLU A C 1
ATOM 1431 O O . GLU A 1 187 ? -10.5 -9.172 -4.559 1 82.81 187 GLU A O 1
ATOM 1436 N N . ILE A 1 188 ? -9.008 -10.328 -3.484 1 73.69 188 ILE A N 1
ATOM 1437 C CA . ILE A 1 188 ? -9.391 -11.508 -4.254 1 73.69 188 ILE A CA 1
ATOM 1438 C C . ILE A 1 188 ? -10.766 -11.992 -3.805 1 73.69 188 ILE A C 1
ATOM 1440 O O . ILE A 1 188 ? -11.523 -12.562 -4.598 1 73.69 188 ILE A O 1
ATOM 1444 N N . LEU A 1 189 ? -11.125 -11.805 -2.496 1 63.62 189 LEU A N 1
ATOM 1445 C CA . LEU A 1 189 ? -12.406 -12.266 -1.982 1 63.62 189 LEU A CA 1
ATOM 1446 C C . LEU A 1 189 ? -13.523 -11.305 -2.359 1 63.62 189 LEU A C 1
ATOM 1448 O O . LEU A 1 189 ? -14.695 -11.68 -2.395 1 63.62 189 LEU A O 1
ATOM 1452 N N . HIS A 1 190 ? -13.266 -9.953 -2.396 1 57.25 190 HIS A N 1
ATOM 1453 C CA . HIS A 1 190 ? -14.266 -8.891 -2.461 1 57.25 190 HIS A CA 1
ATOM 1454 C C . HIS A 1 190 ? -15.055 -8.953 -3.764 1 57.25 190 HIS A C 1
ATOM 1456 O O . HIS A 1 190 ? -16.047 -8.242 -3.93 1 57.25 190 HIS A O 1
ATOM 1462 N N . HIS A 1 191 ? -14.914 -9.758 -4.719 1 47.47 191 HIS A N 1
ATOM 1463 C CA . HIS A 1 191 ? -15.703 -9.453 -5.906 1 47.47 191 HIS A CA 1
ATOM 1464 C C . HIS A 1 191 ? -17.188 -9.445 -5.59 1 47.47 191 HIS A C 1
ATOM 1466 O O . HIS A 1 191 ? -17.969 -8.766 -6.266 1 47.47 191 HIS A O 1
ATOM 1472 N N . GLN A 1 192 ? -17.719 -10.219 -4.652 1 41.44 192 GLN A N 1
ATOM 1473 C CA . GLN A 1 192 ? -19.172 -10.203 -4.629 1 41.44 192 GLN A CA 1
ATOM 1474 C C . GLN A 1 192 ? -19.703 -9.578 -3.338 1 41.44 192 GLN A C 1
ATOM 1476 O O . GLN A 1 192 ? -20.781 -8.992 -3.32 1 41.44 192 GLN A O 1
ATOM 1481 N N . TYR A 1 193 ? -19.062 -9.766 -2.242 1 41.19 193 TYR A N 1
ATOM 1482 C CA . TYR A 1 193 ? -19.625 -9.289 -0.979 1 41.19 193 TYR A CA 1
ATOM 1483 C C . TYR A 1 193 ? -18.766 -8.172 -0.4 1 41.19 193 TYR A C 1
ATOM 1485 O O . TYR A 1 193 ? -17.547 -8.32 -0.243 1 41.19 193 TYR A O 1
ATOM 1493 N N . VAL A 1 194 ? -19.328 -7.02 -0.589 1 41.75 194 VAL A N 1
ATOM 1494 C CA . VAL A 1 194 ? -18.766 -5.734 -0.196 1 41.75 194 VAL A CA 1
ATOM 1495 C C . VAL A 1 194 ? -18.484 -5.73 1.305 1 41.75 194 VAL A C 1
ATOM 1497 O O . VAL A 1 194 ? -19.406 -5.676 2.113 1 41.75 194 VAL A O 1
ATOM 1500 N N . VAL A 1 195 ? -17.766 -6.703 1.855 1 46.84 195 VAL A N 1
ATOM 1501 C CA . VAL A 1 195 ? -17.516 -6.727 3.293 1 46.84 195 VAL A CA 1
ATOM 1502 C C . VAL A 1 195 ? -16.859 -5.414 3.723 1 46.84 195 VAL A C 1
ATOM 1504 O O . VAL A 1 195 ? -16.234 -4.727 2.912 1 46.84 195 VAL A O 1
ATOM 1507 N N . GLU A 1 196 ? -17.219 -4.992 4.934 1 51.53 196 GLU A N 1
ATOM 1508 C CA . GLU A 1 196 ? -16.625 -3.855 5.637 1 51.53 196 GLU A CA 1
ATOM 1509 C C . GLU A 1 196 ? -15.102 -3.975 5.699 1 51.53 196 GLU A C 1
ATOM 1511 O O . GLU A 1 196 ? -14.57 -4.844 6.391 1 51.53 196 GLU A O 1
ATOM 1516 N N . TYR A 1 197 ? -14.422 -3.471 4.762 1 53.78 197 TYR A N 1
ATOM 1517 C CA . TYR A 1 197 ? -13.016 -3.568 4.395 1 53.78 197 TYR A CA 1
ATOM 1518 C C . TYR A 1 197 ? -12.117 -3.402 5.613 1 53.78 197 TYR A C 1
ATOM 1520 O O . TYR A 1 197 ? -11.203 -4.203 5.836 1 53.78 197 TYR A O 1
ATOM 1528 N N . TYR A 1 198 ? -12.406 -2.463 6.484 1 58.66 198 TYR A N 1
ATOM 1529 C CA . TYR A 1 198 ? -11.414 -2.133 7.5 1 58.66 198 TYR A CA 1
ATOM 1530 C C . TYR A 1 198 ? -11.398 -3.182 8.609 1 58.66 198 TYR A C 1
ATOM 1532 O O . TYR A 1 198 ? -10.344 -3.48 9.172 1 58.66 198 TYR A O 1
ATOM 1540 N N . GLN A 1 199 ? -12.547 -3.861 8.773 1 70.25 199 GLN A N 1
ATOM 1541 C CA . GLN A 1 199 ? -12.617 -4.855 9.836 1 70.25 199 GLN A CA 1
ATOM 1542 C C . GLN A 1 199 ? -11.828 -6.113 9.469 1 70.25 199 GLN A C 1
ATOM 1544 O O . GLN A 1 199 ? -11.328 -6.82 10.344 1 70.25 199 GLN A O 1
ATOM 1549 N N . ALA A 1 200 ? -11.75 -6.195 8.266 1 79.69 200 ALA A N 1
ATOM 1550 C CA . ALA A 1 200 ? -11.055 -7.398 7.812 1 79.69 200 ALA A CA 1
ATOM 1551 C C . ALA A 1 200 ? -9.594 -7.102 7.508 1 79.69 200 ALA A C 1
ATOM 1553 O O . ALA A 1 200 ? -8.766 -8.016 7.453 1 79.69 200 ALA A O 1
ATOM 1554 N N . LEU A 1 201 ? -9.305 -5.82 7.395 1 86.56 201 LEU A N 1
ATOM 1555 C CA . LEU A 1 201 ? -7.957 -5.445 6.973 1 86.56 201 LEU A CA 1
ATOM 1556 C C . LEU A 1 201 ? -6.973 -5.574 8.133 1 86.56 201 LEU A C 1
ATOM 1558 O O . LEU A 1 201 ? -5.875 -6.109 7.965 1 86.56 201 LEU A O 1
ATOM 1562 N N . MET A 1 202 ? -7.41 -5.176 9.312 1 88.38 202 MET A N 1
ATOM 1563 C CA . MET A 1 202 ? -6.5 -5.176 10.461 1 88.38 202 MET A CA 1
ATOM 1564 C C . MET A 1 202 ? -6.141 -6.598 10.875 1 88.38 202 MET A C 1
ATOM 1566 O O . MET A 1 202 ? -4.961 -6.93 11.016 1 88.38 202 MET A O 1
ATOM 1570 N N . PRO A 1 203 ? -7.164 -7.477 10.961 1 91.19 203 PRO A N 1
ATOM 1571 C CA . PRO A 1 203 ? -6.816 -8.867 11.242 1 91.19 203 PRO A CA 1
ATOM 1572 C C . PRO A 1 203 ? -5.871 -9.461 10.195 1 91.19 203 PRO A C 1
ATOM 1574 O O . PRO A 1 203 ? -4.949 -10.203 10.547 1 91.19 203 PRO A O 1
ATOM 1577 N N . ALA A 1 204 ? -6.098 -9.117 8.977 1 94.06 204 ALA A N 1
ATOM 1578 C CA . ALA A 1 204 ? -5.277 -9.648 7.883 1 94.06 204 ALA A CA 1
ATOM 1579 C C . ALA A 1 204 ? -3.84 -9.148 7.992 1 94.06 204 ALA A C 1
ATOM 1581 O O . ALA A 1 204 ? -2.895 -9.922 7.82 1 94.06 204 ALA A O 1
ATOM 1582 N N . ILE A 1 205 ? -3.656 -7.926 8.344 1 96 205 ILE A N 1
ATOM 1583 C CA . ILE A 1 205 ? -2.324 -7.332 8.406 1 96 205 ILE A CA 1
ATOM 1584 C C . ILE A 1 205 ? -1.568 -7.891 9.609 1 96 205 ILE A C 1
ATOM 1586 O O . ILE A 1 205 ? -0.393 -8.25 9.5 1 96 205 ILE A O 1
ATOM 1590 N N . VAL A 1 206 ? -2.24 -7.98 10.711 1 95.12 206 VAL A N 1
ATOM 1591 C CA . VAL A 1 206 ? -1.601 -8.469 11.93 1 95.12 206 VAL A CA 1
ATOM 1592 C C . VAL A 1 206 ? -1.172 -9.922 11.742 1 95.12 206 VAL A C 1
ATOM 1594 O O . VAL A 1 206 ? -0.047 -10.289 12.086 1 95.12 206 VAL A O 1
ATOM 1597 N N . SER A 1 207 ? -2.086 -10.68 11.211 1 97.25 207 SER A N 1
ATOM 1598 C CA . SER A 1 207 ? -1.754 -12.07 10.93 1 97.25 207 SER A CA 1
ATOM 1599 C C . SER A 1 207 ? -0.61 -12.172 9.93 1 97.25 207 SER A C 1
ATOM 1601 O O . SER A 1 207 ? 0.272 -13.023 10.07 1 97.25 207 SER A O 1
ATOM 1603 N N . SER A 1 208 ? -0.631 -11.344 8.977 1 97.44 208 SER A N 1
ATOM 1604 C CA . SER A 1 208 ? 0.416 -11.297 7.957 1 97.44 208 SER A CA 1
ATOM 1605 C C . SER A 1 208 ? 1.773 -10.984 8.578 1 97.44 208 SER A C 1
ATOM 1607 O O . SER A 1 208 ? 2.779 -11.609 8.234 1 97.44 208 SER A O 1
ATOM 1609 N N . CYS A 1 209 ? 1.805 -10.047 9.469 1 96.44 209 CYS A N 1
ATOM 1610 C CA . CYS A 1 209 ? 3.055 -9.664 10.117 1 96.44 209 CYS A CA 1
ATOM 1611 C C . CYS A 1 209 ? 3.615 -10.812 10.945 1 96.44 209 CYS A C 1
ATOM 1613 O O . CYS A 1 209 ? 4.82 -11.07 10.914 1 96.44 209 CYS A O 1
ATOM 1615 N N . ALA A 1 210 ? 2.768 -11.484 11.648 1 96.94 210 ALA A N 1
ATOM 1616 C CA . ALA A 1 210 ? 3.203 -12.633 12.438 1 96.94 210 ALA A CA 1
ATOM 1617 C C . ALA A 1 210 ? 3.719 -13.75 11.547 1 96.94 210 ALA A C 1
ATOM 1619 O O . ALA A 1 210 ? 4.75 -14.367 11.836 1 96.94 210 ALA A O 1
ATOM 1620 N N . SER A 1 211 ? 2.979 -14 10.555 1 97.75 211 SER A N 1
ATOM 1621 C CA . SER A 1 211 ? 3.387 -15.031 9.602 1 97.75 211 SER A CA 1
ATOM 1622 C C . SER A 1 211 ? 4.738 -14.703 8.977 1 97.75 211 SER A C 1
ATOM 1624 O O . SER A 1 211 ? 5.586 -15.586 8.812 1 97.75 211 SER A O 1
ATOM 1626 N N . TYR A 1 212 ? 4.895 -13.477 8.609 1 96.38 212 TYR A N 1
ATOM 1627 C CA . TYR A 1 212 ? 6.145 -13.008 8.023 1 96.38 212 TYR A CA 1
ATOM 1628 C C . TYR A 1 212 ? 7.316 -13.281 8.961 1 96.38 212 TYR A C 1
ATOM 1630 O O . TYR A 1 212 ? 8.352 -13.797 8.531 1 96.38 212 TYR A O 1
ATOM 1638 N N . LEU A 1 213 ? 7.199 -12.938 10.203 1 95.25 213 LEU A N 1
ATOM 1639 C CA . LEU A 1 213 ? 8.273 -13.094 11.18 1 95.25 213 LEU A CA 1
ATOM 1640 C C . LEU A 1 213 ? 8.648 -14.562 11.344 1 95.25 213 LEU A C 1
ATOM 1642 O O . LEU A 1 213 ? 9.836 -14.914 11.32 1 95.25 213 LEU A O 1
ATOM 1646 N N . VAL A 1 214 ? 7.68 -15.406 11.414 1 95.81 214 VAL A N 1
ATOM 1647 C CA . VAL A 1 214 ? 7.926 -16.828 11.625 1 95.81 214 VAL A CA 1
ATOM 1648 C C . VAL A 1 214 ? 8.578 -17.438 10.383 1 95.81 214 VAL A C 1
ATOM 1650 O O . VAL A 1 214 ? 9.57 -18.156 10.484 1 95.81 214 VAL A O 1
ATOM 1653 N N . PHE A 1 215 ? 8.008 -17.141 9.281 1 95.38 215 PHE A N 1
ATOM 1654 C CA . PHE A 1 215 ? 8.539 -17.672 8.031 1 95.38 215 PHE A CA 1
ATOM 1655 C C . PHE A 1 215 ? 9.977 -17.219 7.812 1 95.38 215 PHE A C 1
ATOM 1657 O O . PHE A 1 215 ? 10.844 -18.016 7.457 1 95.38 215 PHE A O 1
ATOM 1664 N N . ALA A 1 216 ? 10.227 -15.945 8.039 1 92.25 216 ALA A N 1
ATOM 1665 C CA . ALA A 1 216 ? 11.562 -15.383 7.832 1 92.25 216 ALA A CA 1
ATOM 1666 C C . ALA A 1 216 ? 12.562 -15.969 8.82 1 92.25 216 ALA A C 1
ATOM 1668 O O . ALA A 1 216 ? 13.727 -16.203 8.469 1 92.25 216 ALA A O 1
ATOM 1669 N N . LEU A 1 217 ? 12.172 -16.234 10 1 91.88 217 LEU A N 1
ATOM 1670 C CA . LEU A 1 217 ? 13.047 -16.781 11.023 1 91.88 217 LEU A CA 1
ATOM 1671 C C . LEU A 1 217 ? 13.469 -18.203 10.672 1 91.88 217 LEU A C 1
ATOM 1673 O O . LEU A 1 217 ? 14.602 -18.609 10.93 1 91.88 217 LEU A O 1
ATOM 1677 N N . ILE A 1 218 ? 12.555 -18.922 10 1 91.44 218 ILE A N 1
ATOM 1678 C CA . ILE A 1 218 ? 12.797 -20.344 9.742 1 91.44 218 ILE A CA 1
ATOM 1679 C C . ILE A 1 218 ? 13.531 -20.5 8.414 1 91.44 218 ILE A C 1
ATOM 1681 O O . ILE A 1 218 ? 14.469 -21.297 8.305 1 91.44 218 ILE A O 1
ATOM 1685 N N . THR A 1 219 ? 13.133 -19.75 7.418 1 88.81 219 THR A N 1
ATOM 1686 C CA . THR A 1 219 ? 13.641 -20.016 6.074 1 88.81 219 THR A CA 1
ATOM 1687 C C . THR A 1 219 ? 14.703 -18.984 5.688 1 88.81 219 THR A C 1
ATOM 1689 O O . THR A 1 219 ? 15.438 -19.172 4.719 1 88.81 219 THR A O 1
ATOM 1692 N N . ASP A 1 220 ? 14.719 -17.812 6.391 1 81.44 220 ASP A N 1
ATOM 1693 C CA . ASP A 1 220 ? 15.578 -16.688 6.074 1 81.44 220 ASP A CA 1
ATOM 1694 C C . ASP A 1 220 ? 15.219 -16.078 4.719 1 81.44 220 ASP A C 1
ATOM 1696 O O . ASP A 1 220 ? 16.047 -15.422 4.086 1 81.44 220 ASP A O 1
ATOM 1700 N N . LEU A 1 221 ? 14.047 -16.516 4.34 1 79.19 221 LEU A N 1
ATOM 1701 C CA . LEU A 1 221 ? 13.539 -15.977 3.08 1 79.19 221 LEU A CA 1
ATOM 1702 C C . LEU A 1 221 ? 12.523 -14.867 3.33 1 79.19 221 LEU A C 1
ATOM 1704 O O . LEU A 1 221 ? 12.117 -14.641 4.473 1 79.19 221 LEU A O 1
ATOM 1708 N N . GLY A 1 222 ? 12.258 -14.055 2.314 1 73.56 222 GLY A N 1
ATOM 1709 C CA . GLY A 1 222 ? 11.203 -13.047 2.422 1 73.56 222 GLY A CA 1
ATOM 1710 C C . GLY A 1 222 ? 11.719 -11.695 2.867 1 73.56 222 GLY A C 1
ATOM 1711 O O . GLY A 1 222 ? 10.977 -10.711 2.859 1 73.56 222 GLY A O 1
ATOM 1712 N N . ILE A 1 223 ? 12.953 -11.656 3.23 1 74.38 223 ILE A N 1
ATOM 1713 C CA . ILE A 1 223 ? 13.539 -10.406 3.697 1 74.38 223 ILE A CA 1
ATOM 1714 C C . ILE A 1 223 ? 14.07 -9.609 2.508 1 74.38 223 ILE A C 1
ATOM 1716 O O . ILE A 1 223 ? 13.719 -8.438 2.334 1 74.38 223 ILE A O 1
ATOM 1720 N N . ALA A 1 224 ? 14.781 -10.258 1.667 1 72.88 224 ALA A N 1
ATOM 1721 C CA . ALA A 1 224 ? 15.312 -9.648 0.448 1 72.88 224 ALA A CA 1
ATOM 1722 C C . ALA A 1 224 ? 14.305 -9.742 -0.693 1 72.88 224 ALA A C 1
ATOM 1724 O O . ALA A 1 224 ? 13.328 -10.492 -0.614 1 72.88 224 ALA A O 1
ATOM 1725 N N . PRO A 1 225 ? 14.5 -8.875 -1.646 1 79.88 225 PRO A N 1
ATOM 1726 C CA . PRO A 1 225 ? 13.656 -9.047 -2.834 1 79.88 225 PRO A CA 1
ATOM 1727 C C . PRO A 1 225 ? 13.836 -10.406 -3.494 1 79.88 225 PRO A C 1
ATOM 1729 O O . PRO A 1 225 ? 14.891 -11.031 -3.359 1 79.88 225 PRO A O 1
ATOM 1732 N N . THR A 1 226 ? 12.82 -10.836 -4.078 1 86.81 226 THR A N 1
ATOM 1733 C CA . THR A 1 226 ? 12.852 -12.148 -4.727 1 86.81 226 THR A CA 1
ATOM 1734 C C . THR A 1 226 ? 13.648 -12.086 -6.027 1 86.81 226 THR A C 1
ATOM 1736 O O . THR A 1 226 ? 14.398 -13.008 -6.344 1 86.81 226 THR A O 1
ATOM 1739 N N . TRP A 1 227 ? 13.461 -11.016 -6.742 1 92.56 227 TRP A N 1
ATOM 1740 C CA . TRP A 1 227 ? 14.148 -10.82 -8.016 1 92.56 227 TRP A CA 1
ATOM 1741 C C . TRP A 1 227 ? 14.914 -9.5 -8.023 1 92.56 227 TRP A C 1
ATOM 1743 O O . TRP A 1 227 ? 14.352 -8.453 -7.684 1 92.56 227 TRP A O 1
ATOM 1753 N N . TYR A 1 228 ? 16.094 -9.531 -8.398 1 89.75 228 TYR A N 1
ATOM 1754 C CA . TYR A 1 228 ? 16.953 -8.344 -8.422 1 89.75 228 TYR A CA 1
ATOM 1755 C C . TYR A 1 228 ? 16.938 -7.703 -9.805 1 89.75 228 TYR A C 1
ATOM 1757 O O . TYR A 1 228 ? 17.656 -8.148 -10.703 1 89.75 228 TYR A O 1
ATOM 1765 N N . PHE A 1 229 ? 16.203 -6.715 -9.906 1 91.81 229 PHE A N 1
ATOM 1766 C CA . PHE A 1 229 ? 16.141 -5.941 -11.133 1 91.81 229 PHE A CA 1
ATOM 1767 C C . PHE A 1 229 ? 17.203 -4.848 -11.141 1 91.81 229 PHE A C 1
ATOM 1769 O O . PHE A 1 229 ? 17.594 -4.344 -10.078 1 91.81 229 PHE A O 1
ATOM 1776 N N . PRO A 1 230 ? 17.688 -4.492 -12.359 1 86.62 230 PRO A N 1
ATOM 1777 C CA . PRO A 1 230 ? 18.547 -3.311 -12.406 1 86.62 230 PRO A CA 1
ATOM 1778 C C . PRO A 1 230 ? 17.875 -2.064 -11.836 1 86.62 230 PRO A C 1
ATOM 1780 O O . PRO A 1 230 ? 16.672 -1.865 -12.016 1 86.62 230 PRO A O 1
ATOM 1783 N N . GLN A 1 231 ? 18.641 -1.312 -11.109 1 79.69 231 GLN A N 1
ATOM 1784 C CA . GLN A 1 231 ? 18.109 -0.131 -10.438 1 79.69 231 GLN A CA 1
ATOM 1785 C C . GLN A 1 231 ? 17.578 0.883 -11.445 1 79.69 231 GLN A C 1
ATOM 1787 O O . GLN A 1 231 ? 18.172 1.079 -12.508 1 79.69 231 GLN A O 1
ATOM 1792 N N . TYR A 1 232 ? 16.406 1.383 -11.102 1 79.94 232 TYR A N 1
ATOM 1793 C CA . TYR A 1 232 ? 15.758 2.373 -11.953 1 79.94 232 TYR A CA 1
ATOM 1794 C C . TYR A 1 232 ? 15.133 3.486 -11.125 1 79.94 232 TYR A C 1
ATOM 1796 O O . TYR A 1 232 ? 14.539 3.229 -10.078 1 79.94 232 TYR A O 1
ATOM 1804 N N . SER A 1 233 ? 15.453 4.719 -11.461 1 78.5 233 SER A N 1
ATOM 1805 C CA . SER A 1 233 ? 14.812 5.883 -10.852 1 78.5 233 SER A CA 1
ATOM 1806 C C . SER A 1 233 ? 13.906 6.598 -11.852 1 78.5 233 SER A C 1
ATOM 1808 O O . SER A 1 233 ? 14.234 6.691 -13.039 1 78.5 233 SER A O 1
ATOM 1810 N N . LEU A 1 234 ? 12.766 6.988 -11.359 1 81.06 234 LEU A N 1
ATOM 1811 C CA . LEU A 1 234 ? 11.859 7.734 -12.219 1 81.06 234 LEU A CA 1
ATOM 1812 C C . LEU A 1 234 ? 12.477 9.055 -12.656 1 81.06 234 LEU A C 1
ATOM 1814 O O . LEU A 1 234 ? 12.961 9.82 -11.82 1 81.06 234 LEU A O 1
ATOM 1818 N N . GLU A 1 235 ? 12.523 9.242 -13.852 1 76.88 235 GLU A N 1
ATOM 1819 C CA . GLU A 1 235 ? 13.164 10.445 -14.383 1 76.88 235 GLU A CA 1
ATOM 1820 C C . GLU A 1 235 ? 12.148 11.547 -14.633 1 76.88 235 GLU A C 1
ATOM 1822 O O . GLU A 1 235 ? 12.477 12.734 -14.57 1 76.88 235 GLU A O 1
ATOM 1827 N N . GLY A 1 236 ? 11 11.227 -14.945 1 83.19 236 GLY A N 1
ATOM 1828 C CA . GLY A 1 236 ? 10.008 12.234 -15.266 1 83.19 236 GLY A CA 1
ATOM 1829 C C . GLY A 1 236 ? 8.633 11.656 -15.539 1 83.19 236 GLY A C 1
ATOM 1830 O O . GLY A 1 236 ? 8.422 10.453 -15.375 1 83.19 236 GLY A O 1
ATOM 1831 N N . ILE A 1 237 ? 7.781 12.523 -15.93 1 87.94 237 ILE A N 1
ATOM 1832 C CA . ILE A 1 237 ? 6.383 12.172 -16.156 1 87.94 237 ILE A CA 1
ATOM 1833 C C . ILE A 1 237 ? 6.273 11.219 -1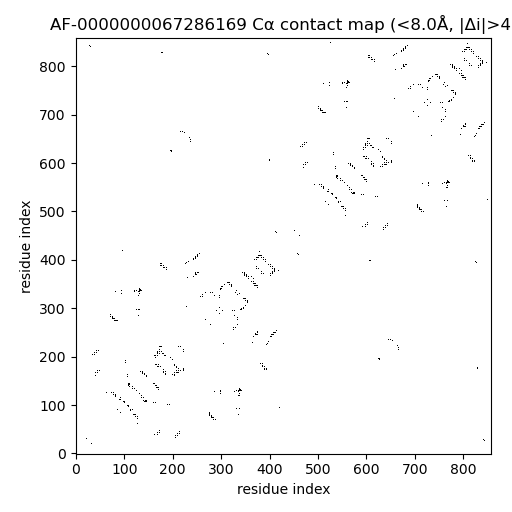7.344 1 87.94 237 ILE A C 1
ATOM 1835 O O . ILE A 1 237 ? 5.301 10.469 -17.453 1 87.94 237 ILE A O 1
ATOM 1839 N N . ASN A 1 238 ? 7.266 11.188 -18.188 1 89.38 238 ASN A N 1
ATOM 1840 C CA . ASN A 1 238 ? 7.281 10.289 -19.344 1 89.38 238 ASN A CA 1
ATOM 1841 C C . ASN A 1 238 ? 7.285 8.828 -18.906 1 89.38 238 ASN A C 1
ATOM 1843 O O . ASN A 1 238 ? 6.754 7.969 -19.609 1 89.38 238 ASN A O 1
ATOM 1847 N N . ASP A 1 239 ? 7.906 8.594 -17.812 1 91.06 239 ASP A N 1
ATOM 1848 C CA . ASP A 1 239 ? 7.918 7.238 -17.281 1 91.06 239 ASP A CA 1
ATOM 1849 C C . ASP A 1 239 ? 6.508 6.785 -16.906 1 91.06 239 ASP A C 1
ATOM 1851 O O . ASP A 1 239 ? 6.172 5.605 -17.031 1 91.06 239 ASP A O 1
ATOM 1855 N N . ILE A 1 240 ? 5.727 7.734 -16.484 1 92.69 240 ILE A N 1
ATOM 1856 C CA . ILE A 1 240 ? 4.355 7.398 -16.109 1 92.69 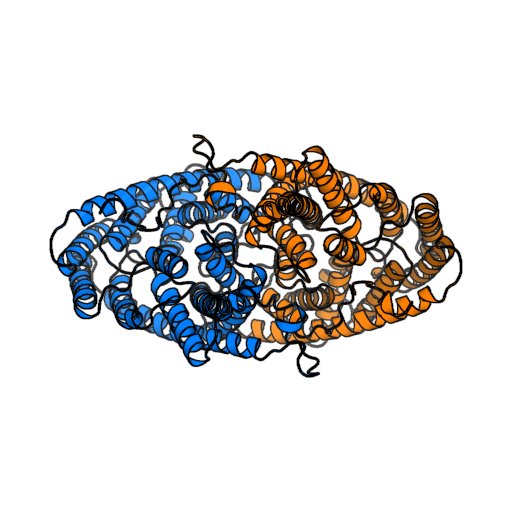240 ILE A CA 1
ATOM 1857 C C . ILE A 1 240 ? 3.527 7.125 -17.359 1 92.69 240 ILE A C 1
ATOM 1859 O O . ILE A 1 240 ? 2.711 6.199 -17.375 1 92.69 240 ILE A O 1
ATOM 1863 N N . PHE A 1 241 ? 3.768 7.824 -18.359 1 94.06 241 PHE A N 1
ATOM 1864 C CA . PHE A 1 241 ? 3.08 7.582 -19.625 1 94.06 241 PHE A CA 1
ATOM 1865 C C . PHE A 1 241 ? 3.477 6.23 -20.203 1 94.06 241 PHE A C 1
ATOM 1867 O O . PHE A 1 241 ? 2.639 5.516 -20.766 1 94.06 241 PHE A O 1
ATOM 1874 N N . SER A 1 242 ? 4.727 5.93 -20.094 1 95.38 242 SER A N 1
ATOM 1875 C CA . SER A 1 242 ? 5.18 4.609 -20.531 1 95.38 242 SER A CA 1
ATOM 1876 C C . SER A 1 242 ? 4.496 3.506 -19.734 1 95.38 242 SER A C 1
ATOM 1878 O O . SER A 1 242 ? 4.125 2.471 -20.281 1 95.38 242 SER A O 1
ATOM 1880 N N . ALA A 1 243 ? 4.391 3.779 -18.453 1 96.38 243 ALA A N 1
ATOM 1881 C CA . ALA A 1 243 ? 3.736 2.797 -17.594 1 96.38 243 ALA A CA 1
ATOM 1882 C C . ALA A 1 243 ? 2.287 2.578 -18.016 1 96.38 243 ALA A C 1
ATOM 1884 O O . ALA A 1 243 ? 1.784 1.452 -17.969 1 96.38 243 ALA A O 1
ATOM 1885 N N . ILE A 1 244 ? 1.626 3.623 -18.422 1 96.88 244 ILE A N 1
ATOM 1886 C CA . ILE A 1 244 ? 0.244 3.549 -18.891 1 96.88 244 ILE A CA 1
ATOM 1887 C C . ILE A 1 244 ? 0.169 2.705 -20.156 1 96.88 244 ILE A C 1
ATOM 1889 O O . ILE A 1 244 ? -0.659 1.797 -20.266 1 96.88 244 ILE A O 1
ATOM 1893 N N . LEU A 1 245 ? 1.051 2.912 -21.062 1 97.38 245 LEU A N 1
ATOM 1894 C CA . LEU A 1 245 ? 1.096 2.156 -22.312 1 97.38 245 LEU A CA 1
ATOM 1895 C C . LEU A 1 245 ? 1.398 0.685 -22.047 1 97.38 245 LEU A C 1
ATOM 1897 O O . LEU A 1 245 ? 0.757 -0.199 -22.625 1 97.38 245 LEU A O 1
ATOM 1901 N N . LEU A 1 246 ? 2.352 0.483 -21.219 1 98.12 246 LEU A N 1
ATOM 1902 C CA . LEU A 1 246 ? 2.732 -0.878 -20.859 1 98.12 246 LEU A CA 1
ATOM 1903 C C . LEU A 1 246 ? 1.582 -1.599 -20.172 1 98.12 246 LEU A C 1
ATOM 1905 O O . LEU A 1 246 ? 1.412 -2.809 -20.328 1 98.12 246 LEU A O 1
ATOM 1909 N N . GLY A 1 247 ? 0.84 -0.813 -19.312 1 98.12 247 GLY A N 1
ATOM 1910 C CA . GLY A 1 247 ? -0.347 -1.378 -18.703 1 98.12 247 GLY A CA 1
ATOM 1911 C C . GLY A 1 247 ? -1.375 -1.86 -19.703 1 98.12 247 GLY A C 1
ATOM 1912 O O . GLY A 1 247 ? -1.969 -2.926 -19.531 1 98.12 247 GLY A O 1
ATOM 1913 N N . MET A 1 248 ? -1.54 -1.127 -20.766 1 97.31 248 MET A N 1
ATOM 1914 C CA . MET A 1 248 ? -2.473 -1.512 -21.828 1 97.31 248 MET A CA 1
ATOM 1915 C C . MET A 1 248 ? -2.004 -2.779 -22.531 1 97.31 248 MET A C 1
ATOM 1917 O O . MET A 1 248 ? -2.811 -3.662 -22.828 1 97.31 248 MET A O 1
ATOM 1921 N N . ILE A 1 249 ? -0.764 -2.887 -22.75 1 97.75 249 ILE A N 1
ATOM 1922 C CA . ILE A 1 249 ? -0.189 -4.066 -23.391 1 97.75 249 ILE A CA 1
ATOM 1923 C C . ILE A 1 249 ? -0.354 -5.277 -22.469 1 97.75 249 ILE A C 1
ATOM 1925 O O . ILE A 1 249 ? -0.681 -6.371 -22.938 1 97.75 249 ILE A O 1
ATOM 1929 N N . GLY A 1 250 ? -0.073 -5.039 -21.219 1 98.06 250 GLY A N 1
ATOM 1930 C CA . GLY A 1 250 ? -0.283 -6.113 -20.266 1 98.06 250 GLY A CA 1
ATOM 1931 C C . GLY A 1 250 ? -1.722 -6.594 -20.203 1 98.06 250 GLY A C 1
ATOM 1932 O O . GLY A 1 250 ? -1.978 -7.789 -20.062 1 98.06 250 GLY A O 1
ATOM 1933 N N . ALA A 1 251 ? -2.668 -5.637 -20.328 1 96.75 251 ALA A N 1
ATOM 1934 C CA . ALA A 1 251 ? -4.082 -6 -20.359 1 96.75 251 ALA A CA 1
ATOM 1935 C C . ALA A 1 251 ? -4.398 -6.863 -21.578 1 96.75 251 ALA A C 1
ATOM 1937 O O . ALA A 1 251 ? -5.152 -7.832 -21.469 1 96.75 251 ALA A O 1
ATOM 1938 N N . LEU A 1 252 ? -3.844 -6.5 -22.656 1 97.38 252 LEU A N 1
ATOM 1939 C CA . LEU A 1 252 ? -4.027 -7.281 -23.875 1 97.38 252 LEU A CA 1
ATOM 1940 C C . LEU A 1 252 ? -3.473 -8.688 -23.719 1 97.38 252 LEU A C 1
ATOM 1942 O O . LEU A 1 252 ? -4.086 -9.664 -24.156 1 97.38 252 LEU A O 1
ATOM 1946 N N . ALA A 1 253 ? -2.344 -8.75 -23.141 1 97.88 253 ALA A N 1
ATOM 1947 C CA . ALA A 1 253 ? -1.767 -10.055 -22.844 1 97.88 253 ALA A CA 1
ATOM 1948 C C . ALA A 1 253 ? -2.688 -10.875 -21.953 1 97.88 253 ALA A C 1
ATOM 1950 O O . ALA A 1 253 ? -2.768 -12.102 -22.078 1 97.88 253 ALA A O 1
ATOM 1951 N N . GLY A 1 254 ? -3.287 -10.172 -20.984 1 96.44 254 GLY A N 1
ATOM 1952 C CA . GLY A 1 254 ? -4.273 -10.844 -20.156 1 96.44 254 GLY A CA 1
ATOM 1953 C C . GLY A 1 254 ? -5.41 -11.453 -20.953 1 96.44 254 GLY A C 1
ATOM 1954 O O . GLY A 1 254 ? -5.844 -12.57 -20.672 1 96.44 254 GLY A O 1
ATOM 1955 N N . TRP A 1 255 ? -5.836 -10.766 -22 1 95.5 255 TRP A N 1
ATOM 1956 C CA . TRP A 1 255 ? -6.879 -11.273 -22.891 1 95.5 255 TRP A CA 1
ATOM 1957 C C . TRP A 1 255 ? -6.422 -12.539 -23.594 1 95.5 255 TRP A C 1
ATOM 1959 O O . TRP A 1 255 ? -7.176 -13.516 -23.688 1 95.5 255 TRP A O 1
ATOM 1969 N N . ILE A 1 256 ? -5.281 -12.516 -24.062 1 97.25 256 ILE A N 1
ATOM 1970 C CA . ILE A 1 256 ? -4.719 -13.664 -24.766 1 97.25 256 ILE A CA 1
ATOM 1971 C C . ILE A 1 256 ? -4.598 -14.852 -23.812 1 97.25 256 ILE A C 1
ATOM 1973 O O . ILE A 1 256 ? -4.973 -15.977 -24.156 1 97.25 256 ILE A O 1
ATOM 1977 N N . PHE A 1 257 ? -4.148 -14.602 -22.703 1 96.56 257 PHE A N 1
ATOM 1978 C CA . PHE A 1 257 ? -4.008 -15.648 -21.688 1 96.56 257 PHE A CA 1
ATOM 1979 C C . PHE A 1 257 ? -5.355 -16.297 -21.391 1 96.56 257 PHE A C 1
ATOM 1981 O O . PHE A 1 257 ? -5.469 -17.516 -21.344 1 96.56 257 PHE A O 1
ATOM 1988 N N . ILE A 1 258 ? -6.301 -15.461 -21.141 1 93.69 258 ILE A N 1
ATOM 1989 C CA . ILE A 1 258 ? -7.633 -15.961 -20.812 1 93.69 258 ILE A CA 1
ATOM 1990 C C . ILE A 1 258 ? -8.164 -16.797 -21.969 1 93.69 258 ILE A C 1
ATOM 1992 O O . ILE A 1 258 ? -8.773 -17.859 -21.766 1 93.69 258 ILE A O 1
ATOM 1996 N N . GLY A 1 259 ? -7.922 -16.359 -23.156 1 94 259 GLY A N 1
ATOM 1997 C CA . GLY A 1 259 ? -8.312 -17.141 -24.328 1 94 259 GLY A CA 1
ATOM 1998 C C . GLY A 1 259 ? -7.645 -18.5 -24.375 1 94 259 GLY A C 1
ATOM 1999 O O . GLY A 1 259 ? -8.312 -19.516 -24.609 1 94 259 GLY A O 1
ATOM 2000 N N . ILE A 1 260 ? -6.395 -18.531 -24.188 1 96.19 260 ILE A N 1
ATOM 2001 C CA . ILE A 1 260 ? -5.641 -19.781 -24.203 1 96.19 260 ILE A CA 1
ATOM 2002 C C . ILE A 1 260 ? -6.117 -20.688 -23.078 1 96.19 260 ILE A C 1
ATOM 2004 O O . ILE A 1 260 ? -6.285 -21.891 -23.266 1 96.19 260 ILE A O 1
ATOM 2008 N N . PHE A 1 261 ? -6.316 -20.125 -21.969 1 93.75 261 PHE A N 1
ATOM 2009 C CA . PHE A 1 261 ? -6.793 -20.875 -20.797 1 93.75 261 PHE A CA 1
ATOM 2010 C C . PHE A 1 261 ? -8.117 -21.547 -21.109 1 93.75 261 PHE A C 1
ATOM 2012 O O . PHE A 1 261 ? -8.289 -22.734 -20.828 1 93.75 261 PHE A O 1
ATOM 2019 N N . HIS A 1 262 ? -9.039 -20.828 -21.656 1 92.06 262 HIS A N 1
ATOM 2020 C CA . HIS A 1 262 ? -10.344 -21.375 -22 1 92.06 262 HIS A CA 1
ATOM 2021 C C . HIS A 1 262 ? -10.219 -22.453 -23.078 1 92.06 262 HIS A C 1
ATOM 2023 O O . HIS A 1 262 ? -10.969 -23.422 -23.094 1 92.06 262 HIS A O 1
ATOM 2029 N N . GLY A 1 263 ? -9.375 -22.188 -23.984 1 94.19 263 GLY A N 1
ATOM 2030 C CA . GLY A 1 263 ? -9.109 -23.219 -24.984 1 94.19 263 GLY A CA 1
ATOM 2031 C C . GLY A 1 263 ? -8.625 -24.516 -24.391 1 94.19 263 GLY A C 1
ATOM 2032 O O . GLY A 1 263 ? -9.109 -25.594 -24.766 1 94.19 263 GLY A O 1
ATOM 2033 N N . CYS A 1 264 ? -7.73 -24.438 -23.484 1 94.94 264 CYS A N 1
ATOM 2034 C CA . CYS A 1 264 ? -7.246 -25.625 -22.797 1 94.94 264 CYS A CA 1
ATOM 2035 C C . CYS A 1 264 ? -8.367 -26.281 -21.984 1 94.94 264 CYS A C 1
ATOM 2037 O O . CYS A 1 264 ? -8.477 -27.5 -21.953 1 94.94 264 CYS A O 1
ATOM 2039 N N . ASP A 1 265 ? -9.102 -25.453 -21.359 1 91.69 265 ASP A N 1
ATOM 2040 C CA . ASP A 1 265 ? -10.219 -25.953 -20.562 1 91.69 265 ASP A CA 1
ATOM 2041 C C . ASP A 1 265 ? -11.195 -26.75 -21.406 1 91.69 265 ASP A C 1
ATOM 2043 O O . ASP A 1 265 ? -11.656 -27.828 -21 1 91.69 265 ASP A O 1
ATOM 2047 N N . ARG A 1 266 ? -11.523 -26.281 -22.547 1 92.75 266 ARG A N 1
ATOM 2048 C CA . ARG A 1 266 ? -12.43 -26.969 -23.453 1 92.75 266 ARG A CA 1
ATOM 2049 C C . ARG A 1 266 ? -11.828 -28.281 -23.938 1 92.75 266 ARG A C 1
ATOM 2051 O O . ARG A 1 266 ? -12.539 -29.281 -24.062 1 92.75 266 ARG A O 1
ATOM 2058 N N . LEU A 1 267 ? -10.609 -28.281 -24.172 1 94 267 LEU A N 1
ATOM 2059 C CA . LEU A 1 267 ? -9.938 -29.469 -24.672 1 94 267 LEU A CA 1
ATOM 2060 C C . LEU A 1 267 ? -9.922 -30.562 -23.594 1 94 267 LEU A C 1
ATOM 2062 O O . LEU A 1 267 ? -10.219 -31.719 -23.891 1 94 267 LEU A O 1
ATOM 2066 N N . PHE A 1 268 ? -9.633 -30.219 -22.422 1 93 268 PHE A N 1
ATOM 2067 C CA . PHE A 1 268 ? -9.516 -31.203 -21.359 1 93 268 PHE A CA 1
ATOM 2068 C C . PHE A 1 268 ? -10.891 -31.641 -20.859 1 93 268 PHE A C 1
ATOM 2070 O O . PHE A 1 268 ? -11.047 -32.75 -20.359 1 93 268 PHE A O 1
ATOM 2077 N N . ALA A 1 269 ? -11.844 -30.734 -20.984 1 89 269 ALA A N 1
ATOM 2078 C CA . ALA A 1 269 ? -13.211 -31.094 -20.609 1 89 269 ALA A CA 1
ATOM 2079 C C . ALA A 1 269 ? -13.766 -32.188 -21.5 1 89 269 ALA A C 1
ATOM 2081 O O . ALA A 1 269 ? -14.672 -32.938 -21.109 1 89 269 ALA A O 1
ATOM 2082 N N . ARG A 1 270 ? -13.266 -32.375 -22.625 1 91.94 270 ARG A N 1
ATOM 2083 C CA . ARG A 1 270 ? -13.75 -33.344 -23.594 1 91.94 270 ARG A CA 1
ATOM 2084 C C . ARG A 1 270 ? -13.125 -34.719 -23.359 1 91.94 270 ARG A C 1
ATOM 2086 O O . ARG A 1 270 ? -13.594 -35.719 -23.891 1 91.94 270 ARG A O 1
ATOM 2093 N N . ILE A 1 271 ? -12.125 -34.719 -22.578 1 91.19 271 ILE A N 1
ATOM 2094 C CA . ILE A 1 271 ? -11.461 -36 -22.297 1 91.19 271 ILE A CA 1
ATOM 2095 C C . ILE A 1 271 ? -12.273 -36.812 -21.281 1 91.19 271 ILE A C 1
ATOM 2097 O O . ILE A 1 271 ? -12.375 -36.406 -20.109 1 91.19 271 ILE A O 1
ATOM 2101 N N . PRO A 1 272 ? -12.836 -37.844 -21.797 1 87.44 272 PRO A N 1
ATOM 2102 C CA . PRO A 1 272 ? -13.602 -38.688 -20.875 1 87.44 272 PRO A CA 1
ATOM 2103 C C . PRO A 1 272 ? -12.719 -39.562 -19.984 1 87.44 272 PRO A C 1
ATOM 2105 O O . PRO A 1 272 ? -11.516 -39.688 -20.219 1 87.44 272 PRO A O 1
ATOM 2108 N N . GLY A 1 273 ? -13.312 -40 -18.812 1 87.94 273 GLY A N 1
ATOM 2109 C CA . GLY A 1 273 ? -12.602 -40.938 -17.969 1 87.94 273 GLY A CA 1
ATOM 2110 C C . GLY A 1 273 ? -12.281 -40.406 -16.594 1 87.94 273 GLY A C 1
ATOM 2111 O O . GLY A 1 273 ? -12.734 -39.344 -16.219 1 87.94 273 GLY A O 1
ATOM 2112 N N . PRO A 1 274 ? -11.516 -41.281 -16 1 92.81 274 PRO A N 1
ATOM 2113 C CA . PRO A 1 274 ? -11.172 -40.906 -14.633 1 92.81 274 PRO A CA 1
ATOM 2114 C C . PRO A 1 274 ? -10.18 -39.75 -14.578 1 92.81 274 PRO A C 1
ATOM 2116 O O . PRO A 1 274 ? -9.492 -39.469 -15.57 1 92.81 274 PRO A O 1
ATOM 2119 N N . ILE A 1 275 ? -10.047 -39.062 -13.477 1 93.62 275 ILE A N 1
ATOM 2120 C CA . ILE A 1 275 ? -9.266 -37.844 -13.297 1 93.62 275 ILE A CA 1
ATOM 2121 C C . ILE A 1 275 ? -7.789 -38.156 -13.539 1 93.62 275 ILE A C 1
ATOM 2123 O O . ILE A 1 275 ? -7.051 -37.312 -14.039 1 93.62 275 ILE A O 1
ATOM 2127 N N . TYR A 1 276 ? -7.277 -39.406 -13.234 1 95.56 276 TYR A N 1
ATOM 2128 C CA . TYR A 1 276 ? -5.855 -39.688 -13.375 1 95.56 276 TYR A CA 1
ATOM 2129 C C . TYR A 1 276 ? -5.461 -39.781 -14.844 1 95.56 276 TYR A C 1
ATOM 2131 O O . TYR A 1 276 ? -4.285 -39.625 -15.188 1 95.56 276 TYR A O 1
ATOM 2139 N N . LEU A 1 277 ? -6.457 -40 -15.773 1 96.12 277 LEU A N 1
ATOM 2140 C CA . LEU A 1 277 ? -6.164 -39.969 -17.203 1 96.12 277 LEU A CA 1
ATOM 2141 C C . LEU A 1 277 ? -5.934 -38.531 -17.656 1 96.12 277 LEU A C 1
ATOM 2143 O O . LEU A 1 277 ? -4.992 -38.25 -18.406 1 96.12 277 LEU A O 1
ATOM 2147 N N . ARG A 1 278 ? -6.805 -37.719 -17.203 1 96 278 ARG A N 1
ATOM 2148 C CA . ARG A 1 278 ? -6.703 -36.312 -17.547 1 96 278 ARG A CA 1
ATOM 2149 C C . ARG A 1 278 ? -5.402 -35.719 -17.031 1 96 278 ARG A C 1
ATOM 2151 O O . ARG A 1 278 ? -4.707 -35 -17.75 1 96 278 ARG A O 1
ATOM 2158 N N . THR A 1 279 ? -5.105 -36 -15.789 1 97.31 279 THR A N 1
ATOM 2159 C CA . THR A 1 279 ? -3.904 -35.469 -15.172 1 97.31 279 THR A CA 1
ATOM 2160 C C . THR A 1 279 ? -2.65 -36.031 -15.812 1 97.31 279 THR A C 1
ATOM 2162 O O . THR A 1 279 ? -1.634 -35.344 -15.945 1 97.31 279 THR A O 1
ATOM 2165 N N . THR A 1 280 ? -2.691 -37.25 -16.25 1 98.19 280 THR A N 1
ATOM 2166 C CA . THR A 1 280 ? -1.556 -37.875 -16.906 1 98.19 280 THR A CA 1
ATOM 2167 C C . THR A 1 280 ? -1.328 -37.281 -18.297 1 98.19 280 THR A C 1
ATOM 2169 O O . THR A 1 280 ? -0.188 -37 -18.688 1 98.19 280 THR A O 1
ATOM 2172 N N . LE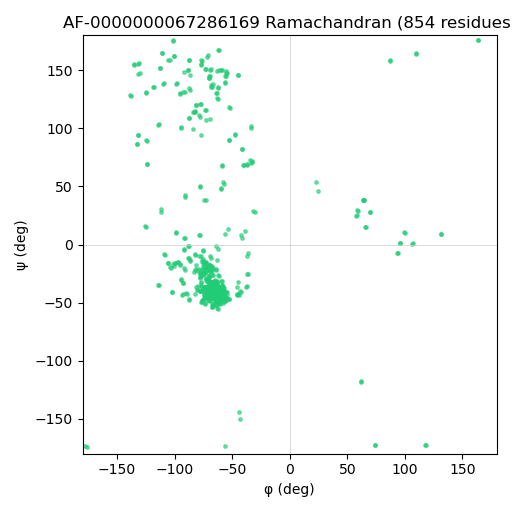U A 1 281 ? -2.406 -37.062 -19 1 97.88 281 LEU A N 1
ATOM 2173 C CA . LEU A 1 281 ? -2.301 -36.438 -20.312 1 97.88 281 LEU A CA 1
ATOM 2174 C C . LEU A 1 281 ? -1.774 -35 -20.219 1 97.88 281 LEU A C 1
ATOM 2176 O O . LEU A 1 281 ? -1.008 -34.562 -21.078 1 97.88 281 LEU A O 1
ATOM 2180 N N . ALA A 1 282 ? -2.301 -34.375 -19.203 1 97.94 282 ALA A N 1
ATOM 2181 C CA . ALA A 1 282 ? -1.758 -33.031 -18.953 1 97.94 282 ALA A CA 1
ATOM 2182 C C . ALA A 1 282 ? -0.253 -33.094 -18.703 1 97.94 282 ALA A C 1
ATOM 2184 O O . ALA A 1 282 ? 0.497 -32.25 -19.188 1 97.94 282 ALA A O 1
ATOM 2185 N N . GLY A 1 283 ? 0.172 -34.062 -17.938 1 98.5 283 GLY A N 1
ATOM 2186 C CA . GLY A 1 283 ? 1.593 -34.25 -17.688 1 98.5 283 GLY A CA 1
ATOM 2187 C C . GLY A 1 283 ? 2.391 -34.5 -18.953 1 98.5 283 GLY A C 1
ATOM 2188 O O . GLY A 1 283 ? 3.506 -34 -19.109 1 98.5 283 GLY A O 1
ATOM 2189 N N . LEU A 1 284 ? 1.825 -35.25 -19.812 1 98 284 LEU A N 1
ATOM 2190 C CA . LEU A 1 284 ? 2.488 -35.5 -21.094 1 98 284 LEU A CA 1
ATOM 2191 C C . LEU A 1 284 ? 2.65 -34.219 -21.891 1 98 284 LEU A C 1
ATOM 2193 O O . LEU A 1 284 ? 3.725 -33.938 -22.438 1 98 284 LEU A O 1
ATOM 2197 N N . GLY A 1 285 ? 1.594 -33.5 -22 1 97.88 285 GLY A N 1
ATOM 2198 C CA . GLY A 1 285 ? 1.672 -32.219 -22.672 1 97.88 285 GLY A CA 1
ATOM 2199 C C . GLY A 1 285 ? 2.703 -31.281 -22.062 1 97.88 285 GLY A C 1
ATOM 2200 O O . GLY A 1 285 ? 3.459 -30.625 -22.797 1 97.88 285 GLY A O 1
ATOM 2201 N N . LEU A 1 286 ? 2.75 -31.25 -20.766 1 98.25 286 LEU A N 1
ATOM 2202 C CA . LEU A 1 286 ? 3.699 -30.406 -20.047 1 98.25 286 LEU A CA 1
ATOM 2203 C C . LEU A 1 286 ? 5.129 -30.875 -20.266 1 98.25 286 LEU A C 1
ATOM 2205 O O . LEU A 1 286 ? 6.051 -30.062 -20.375 1 98.25 286 LEU A O 1
ATOM 2209 N N . GLY A 1 287 ? 5.273 -32.219 -20.281 1 97.88 287 GLY A N 1
ATOM 2210 C CA . GLY A 1 287 ? 6.586 -32.75 -20.562 1 97.88 287 GLY A CA 1
ATOM 2211 C C . GLY A 1 287 ? 7.121 -32.375 -21.922 1 97.88 287 GLY A C 1
ATOM 2212 O O . GLY A 1 287 ? 8.297 -32.031 -22.062 1 97.88 287 GLY A O 1
ATOM 2213 N N . ILE A 1 288 ? 6.277 -32.406 -22.875 1 97.81 288 ILE A N 1
ATOM 2214 C CA . ILE A 1 288 ? 6.66 -32.031 -24.234 1 97.81 288 ILE A CA 1
ATOM 2215 C C . ILE A 1 288 ? 7.039 -30.562 -24.297 1 97.81 288 ILE A C 1
ATOM 2217 O O . ILE A 1 288 ? 8.055 -30.188 -24.891 1 97.81 288 ILE A O 1
ATOM 2221 N N . LEU A 1 289 ? 6.289 -29.75 -23.688 1 97.31 289 LEU A N 1
ATOM 2222 C CA . LEU A 1 289 ? 6.562 -28.328 -23.656 1 97.31 289 LEU A CA 1
ATOM 2223 C C . LEU A 1 289 ? 7.863 -28.031 -22.922 1 97.31 289 LEU A C 1
ATOM 2225 O O . LEU A 1 289 ? 8.656 -27.188 -23.359 1 97.31 289 LEU A O 1
ATOM 2229 N N . ALA A 1 290 ? 8.031 -28.672 -21.797 1 96.81 290 ALA A N 1
ATOM 2230 C CA . ALA A 1 290 ? 9.227 -28.453 -20.984 1 96.81 290 ALA A CA 1
ATOM 2231 C C . ALA A 1 290 ? 10.477 -28.906 -21.734 1 96.81 290 ALA A C 1
ATOM 2233 O O . ALA A 1 290 ? 11.555 -28.328 -21.578 1 96.81 290 ALA A O 1
ATOM 2234 N N . PHE A 1 291 ? 10.305 -29.922 -22.531 1 96.38 291 PHE A N 1
ATOM 2235 C CA . PHE A 1 291 ? 11.43 -30.406 -23.328 1 96.38 291 PHE A CA 1
ATOM 2236 C C . PHE A 1 291 ? 11.781 -29.406 -24.438 1 96.38 291 PHE A C 1
ATOM 2238 O O . PHE A 1 291 ? 12.953 -29.188 -24.719 1 96.38 291 PHE A O 1
ATOM 2245 N N . SER A 1 292 ? 10.781 -28.797 -25.047 1 96.06 292 SER A N 1
ATOM 2246 C CA . SER A 1 292 ? 10.977 -27.859 -26.156 1 96.06 292 SER A CA 1
ATOM 2247 C C . SER A 1 292 ? 11.375 -26.484 -25.641 1 96.06 292 SER A C 1
ATOM 2249 O O . SER A 1 292 ? 12.211 -25.812 -26.234 1 96.06 292 SER A O 1
ATOM 2251 N N . LEU A 1 293 ? 10.758 -26.062 -24.516 1 96.56 293 LEU A N 1
ATOM 2252 C CA . LEU A 1 293 ? 11.016 -24.781 -23.875 1 96.56 293 LEU A CA 1
ATOM 2253 C C . LEU A 1 293 ? 11.219 -24.953 -22.375 1 96.56 293 LEU A C 1
ATOM 2255 O O . LEU A 1 293 ? 10.344 -24.609 -21.578 1 96.56 293 LEU A O 1
ATOM 2259 N N . PRO A 1 294 ? 12.367 -25.219 -22 1 95.81 294 PRO A N 1
ATOM 2260 C CA . PRO A 1 294 ? 12.641 -25.609 -20.609 1 95.81 294 PRO A CA 1
ATOM 2261 C C . PRO A 1 294 ? 12.297 -24.516 -19.609 1 95.81 294 PRO A C 1
ATOM 2263 O O . PRO A 1 294 ? 11.93 -24.812 -18.469 1 95.81 294 PRO A O 1
ATOM 2266 N N . LEU A 1 295 ? 12.32 -23.266 -20.016 1 96.69 295 LEU A N 1
ATOM 2267 C CA . LEU A 1 295 ? 12.078 -22.156 -19.094 1 96.69 295 LEU A CA 1
ATOM 2268 C C . LEU A 1 295 ? 10.602 -22.047 -18.75 1 96.69 295 LEU A C 1
ATOM 2270 O O . LEU A 1 295 ? 10.219 -21.297 -17.844 1 96.69 295 LEU A O 1
ATOM 2274 N N . THR A 1 296 ? 9.773 -22.844 -19.391 1 97.31 296 THR A N 1
ATOM 2275 C CA . THR A 1 296 ? 8.352 -22.844 -19.062 1 97.31 296 THR A CA 1
ATOM 2276 C C . THR A 1 296 ? 8.039 -23.812 -17.938 1 97.31 296 THR A C 1
ATOM 2278 O O . THR A 1 296 ? 6.938 -23.812 -17.391 1 97.31 296 THR A O 1
ATOM 2281 N N . ARG A 1 297 ? 9.039 -24.641 -17.625 1 96.38 297 ARG A N 1
ATOM 2282 C CA . ARG A 1 297 ? 8.867 -25.625 -16.562 1 96.38 297 ARG A CA 1
ATOM 2283 C C . ARG A 1 297 ? 8.812 -24.938 -15.195 1 96.38 297 ARG A C 1
ATOM 2285 O O . ARG A 1 297 ? 9.438 -23.891 -15 1 96.38 297 ARG A O 1
ATOM 2292 N N . TYR A 1 298 ? 7.984 -25.469 -14.242 1 96.69 298 TYR A N 1
ATOM 2293 C CA . TYR A 1 298 ? 7.805 -24.969 -12.883 1 96.69 298 TYR A CA 1
ATOM 2294 C C . TYR A 1 298 ? 6.992 -23.688 -12.875 1 96.69 298 TYR A C 1
ATOM 2296 O O . TYR A 1 298 ? 6.395 -23.312 -13.891 1 96.69 298 TYR A O 1
ATOM 2304 N N . PHE A 1 299 ? 6.875 -23.047 -11.727 1 94.81 299 PHE A N 1
ATOM 2305 C CA . PHE A 1 299 ? 5.953 -21.938 -11.594 1 94.81 299 PHE A CA 1
ATOM 2306 C C . PHE A 1 299 ? 6.648 -20.609 -11.906 1 94.81 299 PHE A C 1
ATOM 2308 O O . PHE A 1 299 ? 6.031 -19.547 -11.844 1 94.81 299 PHE A O 1
ATOM 2315 N N . GLY A 1 300 ? 7.859 -20.609 -12.336 1 94.81 300 GLY A N 1
ATOM 2316 C CA . GLY A 1 300 ? 8.492 -19.438 -12.922 1 94.81 300 GLY A CA 1
ATOM 2317 C C . GLY A 1 300 ? 9.312 -18.641 -11.93 1 94.81 300 GLY A C 1
ATOM 2318 O O . GLY A 1 300 ? 9.961 -17.656 -12.297 1 94.81 300 GLY A O 1
ATOM 2319 N N . HIS A 1 301 ? 9.414 -19.047 -10.703 1 92.19 301 HIS A N 1
ATOM 2320 C CA . HIS A 1 301 ? 10.117 -18.312 -9.648 1 92.19 301 HIS A CA 1
ATOM 2321 C C . HIS A 1 301 ? 11.609 -18.188 -9.969 1 92.19 301 HIS A C 1
ATOM 2323 O O . HIS A 1 301 ? 12.148 -17.078 -10.023 1 92.19 301 HIS A O 1
ATOM 2329 N N . ASP A 1 302 ? 12.258 -19.25 -10.211 1 94 302 ASP A N 1
ATOM 2330 C CA . ASP A 1 302 ? 13.68 -19.266 -10.539 1 94 302 ASP A CA 1
ATOM 2331 C C . ASP A 1 302 ? 13.914 -18.828 -11.984 1 94 302 ASP A C 1
ATOM 2333 O O . ASP A 1 302 ? 14.898 -18.156 -12.289 1 94 302 ASP A O 1
ATOM 2337 N N . GLN A 1 303 ? 13.031 -19.188 -12.82 1 96.44 303 GLN A N 1
ATOM 2338 C CA . GLN A 1 303 ? 13.141 -18.875 -14.242 1 96.44 303 GLN A CA 1
ATOM 2339 C C . GLN A 1 303 ? 13.031 -17.375 -14.484 1 96.44 303 GLN A C 1
ATOM 2341 O O . GLN A 1 303 ? 13.672 -16.844 -15.391 1 96.44 303 GLN A O 1
ATOM 2346 N N . LEU A 1 304 ? 12.188 -16.766 -13.656 1 97.5 304 LEU A N 1
ATOM 2347 C CA . LEU A 1 304 ? 12.039 -15.32 -13.781 1 97.5 304 LEU A CA 1
ATOM 2348 C C . LEU A 1 304 ? 13.344 -14.609 -13.453 1 97.5 304 LEU A C 1
ATOM 2350 O O . LEU A 1 304 ? 13.695 -13.609 -14.094 1 97.5 304 LEU A O 1
ATOM 2354 N N . ALA A 1 305 ? 14.047 -15.086 -12.508 1 96.31 305 ALA A N 1
ATOM 2355 C CA . ALA A 1 305 ? 15.352 -14.516 -12.172 1 96.31 305 ALA A CA 1
ATOM 2356 C C . ALA A 1 305 ? 16.297 -14.578 -13.367 1 96.31 305 ALA A C 1
ATOM 2358 O O . ALA A 1 305 ? 17.062 -13.641 -13.602 1 96.31 305 ALA A O 1
ATOM 2359 N N . LEU A 1 306 ? 16.219 -15.648 -14.094 1 96.56 306 LEU A N 1
ATOM 2360 C CA . LEU A 1 306 ? 17.062 -15.812 -15.281 1 96.56 306 LEU A CA 1
ATOM 2361 C C . LEU A 1 306 ? 16.656 -14.828 -16.375 1 96.56 306 LEU A C 1
ATOM 2363 O O . LEU A 1 306 ? 17.516 -14.281 -17.062 1 96.56 306 LEU A O 1
ATOM 2367 N N . ILE A 1 307 ? 15.391 -14.648 -16.484 1 97.62 307 ILE A N 1
ATOM 2368 C CA . ILE A 1 307 ? 14.898 -13.719 -17.5 1 97.62 307 ILE A CA 1
ATOM 2369 C C . ILE A 1 307 ? 15.414 -12.312 -17.203 1 97.62 307 ILE A C 1
ATOM 2371 O O . ILE A 1 307 ? 15.781 -11.586 -18.125 1 97.62 307 ILE A O 1
ATOM 2375 N N . VAL A 1 308 ? 15.461 -11.945 -15.953 1 96.38 308 VAL A N 1
ATOM 2376 C CA . VAL A 1 308 ? 15.844 -10.602 -15.539 1 96.38 308 VAL A CA 1
ATOM 2377 C C . VAL A 1 308 ? 17.344 -10.398 -15.773 1 96.38 308 VAL A C 1
ATOM 2379 O O . VAL A 1 308 ? 17.766 -9.336 -16.219 1 96.38 308 VAL A O 1
ATOM 2382 N N . THR A 1 309 ? 18.156 -11.43 -15.586 1 94.44 309 THR A N 1
ATOM 2383 C CA . THR A 1 309 ? 19.594 -11.242 -15.492 1 94.44 309 THR A CA 1
ATOM 2384 C C . THR A 1 309 ? 20.266 -11.609 -16.812 1 94.44 309 THR A C 1
ATOM 2386 O O . THR A 1 309 ? 21.422 -11.242 -17.047 1 94.44 309 THR A O 1
ATOM 2389 N N . THR A 1 310 ? 19.547 -12.328 -17.641 1 95.12 310 THR A N 1
ATOM 2390 C CA . THR A 1 310 ? 20.156 -12.805 -18.875 1 95.12 310 THR A CA 1
ATOM 2391 C C . THR A 1 310 ? 19.531 -12.141 -20.094 1 95.12 310 THR A C 1
ATOM 2393 O O . THR A 1 310 ? 18.359 -11.734 -20.047 1 95.12 310 THR A O 1
ATOM 2396 N N . SER A 1 311 ? 20.312 -12.023 -21.141 1 95.19 311 SER A N 1
ATOM 2397 C CA . SER A 1 311 ? 19.812 -11.445 -22.375 1 95.19 311 SER A CA 1
ATOM 2398 C C . SER A 1 311 ? 19.172 -12.508 -23.266 1 95.19 311 SER A C 1
ATOM 2400 O O . SER A 1 311 ? 19.688 -13.625 -23.359 1 95.19 311 SER A O 1
ATOM 2402 N N . PHE A 1 312 ? 18.078 -12.234 -23.797 1 97.06 312 PHE A N 1
ATOM 2403 C CA . PHE A 1 312 ? 17.344 -13.094 -24.703 1 97.06 312 PHE A CA 1
ATOM 2404 C C . PHE A 1 312 ? 16.906 -12.32 -25.938 1 97.06 312 PHE A C 1
ATOM 2406 O O . PHE A 1 312 ? 16.781 -11.094 -25.906 1 97.06 312 PHE A O 1
ATOM 2413 N N . SER A 1 313 ? 16.688 -13.047 -27.047 1 97.19 313 SER A N 1
ATOM 2414 C CA . SER A 1 313 ? 16.094 -12.406 -28.219 1 97.19 313 SER A CA 1
ATOM 2415 C C . SER A 1 313 ? 14.617 -12.117 -28 1 97.19 313 SER A C 1
ATOM 2417 O O . SER A 1 313 ? 13.945 -12.828 -27.25 1 97.19 313 SER A O 1
ATOM 2419 N N . GLY A 1 314 ? 14.148 -11.109 -28.641 1 97.62 314 GLY A N 1
ATOM 2420 C CA . GLY A 1 314 ? 12.75 -10.742 -28.516 1 97.62 314 GLY A CA 1
ATOM 2421 C C . GLY A 1 314 ? 11.797 -11.844 -28.938 1 97.62 314 GLY A C 1
ATOM 2422 O O . GLY A 1 314 ? 10.773 -12.07 -28.281 1 97.62 314 GLY A O 1
ATOM 2423 N N . VAL A 1 315 ? 12.156 -12.539 -29.922 1 97.5 315 VAL A N 1
ATOM 2424 C CA . VAL A 1 315 ? 11.312 -13.602 -30.469 1 97.5 315 VAL A CA 1
ATOM 2425 C C . VAL A 1 315 ? 11.234 -14.766 -29.484 1 97.5 315 VAL A C 1
ATOM 2427 O O . VAL A 1 315 ? 10.164 -15.336 -29.266 1 97.5 315 VAL A O 1
ATOM 2430 N N . LEU A 1 316 ? 12.359 -15.07 -28.938 1 97.94 316 LEU A N 1
ATOM 2431 C CA . LEU A 1 316 ? 12.367 -16.141 -27.953 1 97.94 316 LEU A CA 1
ATOM 2432 C C . LEU A 1 316 ? 11.531 -15.758 -26.734 1 97.94 316 LEU A C 1
ATOM 2434 O O . LEU A 1 316 ? 10.812 -16.609 -26.188 1 97.94 316 LEU A O 1
ATOM 2438 N N . LEU A 1 317 ? 11.625 -14.516 -26.344 1 98.62 317 LEU A N 1
ATOM 2439 C CA . LEU A 1 317 ? 10.859 -14.031 -25.203 1 98.62 317 LEU A CA 1
ATOM 2440 C C . LEU A 1 317 ? 9.367 -14.125 -25.469 1 98.62 317 LEU A C 1
ATOM 2442 O O . LEU A 1 317 ? 8.594 -14.516 -24.594 1 98.62 317 LEU A O 1
ATOM 2446 N N . LEU A 1 318 ? 8.969 -13.797 -26.609 1 98.31 318 LEU A N 1
ATOM 2447 C CA . LEU A 1 318 ? 7.562 -13.914 -26.984 1 98.31 318 LEU A CA 1
ATOM 2448 C C . LEU A 1 318 ? 7.125 -15.375 -27 1 98.31 318 LEU A C 1
ATOM 2450 O O . LEU A 1 318 ? 6.016 -15.703 -26.562 1 98.31 318 LEU A O 1
ATOM 2454 N N . GLY A 1 319 ? 8.008 -16.219 -27.516 1 98.19 319 GLY A N 1
ATOM 2455 C CA . GLY A 1 319 ? 7.727 -17.641 -27.484 1 98.19 319 GLY A CA 1
ATOM 2456 C C . GLY A 1 319 ? 7.586 -18.203 -26.078 1 98.19 319 GLY A C 1
ATOM 2457 O O . GLY A 1 319 ? 6.711 -19.031 -25.812 1 98.19 319 GLY A O 1
ATOM 2458 N N . LEU A 1 320 ? 8.43 -17.75 -25.234 1 98.5 320 LEU A N 1
ATOM 2459 C CA . LEU A 1 320 ? 8.367 -18.172 -23.844 1 98.5 320 LEU A CA 1
ATOM 2460 C C . LEU A 1 320 ? 7.074 -17.703 -23.188 1 98.5 320 LEU A C 1
ATOM 2462 O O . LEU A 1 320 ? 6.469 -18.438 -22.406 1 98.5 320 LEU A O 1
ATOM 2466 N N . ALA A 1 321 ? 6.672 -16.453 -23.469 1 98.62 321 ALA A N 1
ATOM 2467 C CA . ALA A 1 321 ? 5.422 -15.938 -22.906 1 98.62 321 ALA A CA 1
ATOM 2468 C C . ALA A 1 321 ? 4.23 -16.781 -23.359 1 98.62 321 ALA A C 1
ATOM 2470 O O . ALA A 1 321 ? 3.414 -17.188 -22.531 1 98.62 321 ALA A O 1
ATOM 2471 N N . LEU A 1 322 ? 4.168 -17.109 -24.594 1 98.5 322 LEU A N 1
ATOM 2472 C CA . LEU A 1 322 ? 3.07 -17.906 -25.109 1 98.5 322 LEU A CA 1
ATOM 2473 C C . LEU A 1 322 ? 3.141 -19.344 -24.594 1 98.5 322 LEU A C 1
ATOM 2475 O O . LEU A 1 322 ? 2.113 -19.938 -24.266 1 98.5 322 LEU A O 1
ATOM 2479 N N . GLY A 1 323 ? 4.367 -19.859 -24.609 1 98.5 323 GLY A N 1
ATOM 2480 C CA . GLY A 1 323 ? 4.551 -21.203 -24.062 1 98.5 323 GLY A CA 1
ATOM 2481 C C . GLY A 1 323 ? 4.125 -21.312 -22.609 1 98.5 323 GLY A C 1
ATOM 2482 O O . GLY A 1 323 ? 3.512 -22.312 -22.219 1 98.5 323 GLY A O 1
ATOM 2483 N N . LYS A 1 324 ? 4.461 -20.281 -21.844 1 98.62 324 LYS A N 1
ATOM 2484 C CA . LYS A 1 324 ? 4.074 -20.281 -20.422 1 98.62 324 LYS A CA 1
ATOM 2485 C C . LYS A 1 324 ? 2.561 -20.172 -20.266 1 98.62 324 LYS A C 1
ATOM 2487 O O . LYS A 1 324 ? 1.982 -20.766 -19.359 1 98.62 324 LYS A O 1
ATOM 2492 N N . MET A 1 325 ? 1.927 -19.375 -21.109 1 98.19 325 MET A N 1
ATOM 2493 C CA . MET A 1 325 ? 0.469 -19.281 -21.078 1 98.19 325 MET A CA 1
ATOM 2494 C C . MET A 1 325 ? -0.168 -20.656 -21.297 1 98.19 325 MET A C 1
ATOM 2496 O O . MET A 1 325 ? -1.096 -21.031 -20.578 1 98.19 325 MET A O 1
ATOM 2500 N N . ALA A 1 326 ? 0.355 -21.375 -22.219 1 97.94 326 ALA A N 1
ATOM 2501 C CA . ALA A 1 326 ? -0.144 -22.719 -22.5 1 97.94 326 ALA A CA 1
ATOM 2502 C C . ALA A 1 326 ? 0.151 -23.672 -21.344 1 97.94 326 ALA A C 1
ATOM 2504 O O . ALA A 1 326 ? -0.692 -24.484 -20.984 1 97.94 326 ALA A O 1
ATOM 2505 N N . ALA A 1 327 ? 1.325 -23.547 -20.828 1 98.31 327 ALA A N 1
ATOM 2506 C CA . ALA A 1 327 ? 1.73 -24.422 -19.734 1 98.31 327 ALA A CA 1
ATOM 2507 C C . ALA A 1 327 ? 0.818 -24.234 -18.516 1 98.31 327 ALA A C 1
ATOM 2509 O O . ALA A 1 327 ? 0.423 -25.219 -17.875 1 98.31 327 ALA A O 1
ATOM 2510 N N . ILE A 1 328 ? 0.534 -23 -18.203 1 96.88 328 ILE A N 1
ATOM 2511 C CA . ILE A 1 328 ? -0.375 -22.719 -17.109 1 96.88 328 ILE A CA 1
ATOM 2512 C C . ILE A 1 328 ? -1.75 -23.312 -17.406 1 96.88 328 ILE A C 1
ATOM 2514 O O . ILE A 1 328 ? -2.346 -23.969 -16.547 1 96.88 328 ILE A O 1
ATOM 2518 N N . GLY A 1 329 ? -2.273 -23.047 -18.609 1 95.38 329 GLY A N 1
ATOM 2519 C CA . GLY A 1 329 ? -3.57 -23.562 -19.016 1 95.38 329 GLY A CA 1
ATOM 2520 C C . GLY A 1 329 ? -3.666 -25.078 -18.891 1 95.38 329 GLY A C 1
ATOM 2521 O O . GLY A 1 329 ? -4.621 -25.609 -18.328 1 95.38 329 GLY A O 1
ATOM 2522 N N . VAL A 1 330 ? -2.648 -25.766 -19.375 1 96.56 330 VAL A N 1
ATOM 2523 C CA . VAL A 1 330 ? -2.627 -27.234 -19.344 1 96.56 330 VAL A CA 1
ATOM 2524 C C . VAL A 1 330 ? -2.545 -27.719 -17.906 1 96.56 330 VAL A C 1
ATOM 2526 O O . VAL A 1 330 ? -3.219 -28.672 -17.531 1 96.56 330 VAL A O 1
ATOM 2529 N N . THR A 1 331 ? -1.766 -27.062 -17.125 1 96.56 331 THR A N 1
ATOM 2530 C CA . THR A 1 331 ? -1.581 -27.469 -15.734 1 96.56 331 THR A CA 1
ATOM 2531 C C . THR A 1 331 ? -2.891 -27.344 -14.953 1 96.56 331 THR A C 1
ATOM 2533 O O . THR A 1 331 ? -3.357 -28.328 -14.367 1 96.56 331 THR A O 1
ATOM 2536 N N . VAL A 1 332 ? -3.465 -26.234 -15.031 1 92.56 332 VAL A N 1
ATOM 2537 C CA . VAL A 1 332 ? -4.617 -25.938 -14.188 1 92.56 332 VAL A CA 1
ATOM 2538 C C . VAL A 1 332 ? -5.852 -26.656 -14.719 1 92.56 332 VAL A C 1
ATOM 2540 O O . VAL A 1 332 ? -6.57 -27.312 -13.969 1 92.56 332 VAL A O 1
ATOM 2543 N N . THR A 1 333 ? -6.082 -26.547 -16 1 92.06 333 THR A N 1
ATOM 2544 C CA . THR A 1 333 ? -7.273 -27.172 -16.562 1 92.06 333 THR A CA 1
ATOM 2545 C C . THR A 1 333 ? -7.098 -28.688 -16.656 1 92.06 333 THR A C 1
ATOM 2547 O O . THR A 1 333 ? -8.078 -29.422 -16.781 1 92.06 333 THR A O 1
ATOM 2550 N N . GLY A 1 334 ? -5.852 -29.141 -16.625 1 94.12 334 GLY A N 1
ATOM 2551 C CA . GLY A 1 334 ? -5.566 -30.562 -16.594 1 94.12 334 GLY A CA 1
ATOM 2552 C C . GLY A 1 334 ? -5.781 -31.188 -15.219 1 94.12 334 GLY A C 1
ATOM 2553 O O . GLY A 1 334 ? -5.691 -32.406 -15.062 1 94.12 334 GLY A O 1
ATOM 2554 N N . GLY A 1 335 ? -5.992 -30.312 -14.219 1 92.62 335 GLY A N 1
ATOM 2555 C CA . GLY A 1 335 ? -6.371 -30.844 -12.922 1 92.62 335 GLY A CA 1
ATOM 2556 C C . GLY A 1 335 ? -5.25 -30.781 -11.898 1 92.62 335 GLY A C 1
ATOM 2557 O O . GLY A 1 335 ? -5.391 -31.281 -10.781 1 92.62 335 GLY A O 1
ATOM 2558 N N . TRP A 1 336 ? -4.102 -30.25 -12.289 1 95 336 TRP A N 1
ATOM 2559 C CA . TRP A 1 336 ? -3.01 -30.078 -11.328 1 95 336 TRP A CA 1
ATOM 2560 C C . TRP A 1 336 ? -3.256 -28.859 -10.438 1 95 336 TRP A C 1
ATOM 2562 O O . TRP A 1 336 ? -3.428 -27.75 -10.922 1 95 336 TRP A O 1
ATOM 2572 N N . PRO A 1 337 ? -3.318 -29.125 -9.117 1 93.69 337 PRO A N 1
ATOM 2573 C CA . PRO A 1 337 ? -3.598 -27.984 -8.227 1 93.69 337 PRO A CA 1
ATOM 2574 C C . PRO A 1 337 ? -2.432 -27 -8.141 1 93.69 337 PRO A C 1
ATOM 2576 O O . PRO A 1 337 ? -1.269 -27.422 -8.164 1 93.69 337 PRO A O 1
ATOM 2579 N N . GLY A 1 338 ? -2.74 -25.734 -8.062 1 91.94 338 GLY A N 1
ATOM 2580 C CA . GLY A 1 338 ? -1.752 -24.688 -7.918 1 91.94 338 GLY A CA 1
ATOM 2581 C C . GLY A 1 338 ? -2.303 -23.312 -8.242 1 91.94 338 GLY A C 1
ATOM 2582 O O . GLY A 1 338 ? -3.48 -23.156 -8.578 1 91.94 338 GLY A O 1
ATOM 2583 N N . GLY A 1 339 ? -1.462 -22.344 -8.047 1 90.88 339 GLY A N 1
ATOM 2584 C CA . GLY A 1 339 ? -1.831 -20.969 -8.352 1 90.88 339 GLY A CA 1
ATOM 2585 C C . GLY A 1 339 ? -1.085 -20.406 -9.547 1 90.88 339 GLY A C 1
ATOM 2586 O O . GLY A 1 339 ? -0.08 -20.969 -9.984 1 90.88 339 GLY A O 1
ATOM 2587 N N . PHE A 1 340 ? -1.548 -19.328 -10.086 1 91.38 340 PHE A N 1
ATOM 2588 C CA . PHE A 1 340 ? -0.946 -18.891 -11.336 1 91.38 340 PHE A CA 1
ATOM 2589 C C . PHE A 1 340 ? -0.459 -17.453 -11.234 1 91.38 340 PHE A C 1
ATOM 2591 O O . PHE A 1 340 ? -0.17 -16.812 -12.25 1 91.38 340 PHE A O 1
ATOM 2598 N N . ILE A 1 341 ? -0.33 -16.922 -10.031 1 92.5 341 ILE A N 1
ATOM 2599 C CA . ILE A 1 341 ? 0.1 -15.547 -9.844 1 92.5 341 ILE A CA 1
ATOM 2600 C C . ILE A 1 341 ? 1.557 -15.398 -10.281 1 92.5 341 ILE A C 1
ATOM 2602 O O . ILE A 1 341 ? 1.877 -14.555 -11.117 1 92.5 341 ILE A O 1
ATOM 2606 N N . ILE A 1 342 ? 2.434 -16.219 -9.734 1 95.38 342 ILE A N 1
ATOM 2607 C CA . ILE A 1 342 ? 3.857 -16.125 -10.047 1 95.38 342 ILE A CA 1
ATOM 2608 C C . ILE A 1 342 ? 4.09 -16.469 -11.516 1 95.38 342 ILE A C 1
ATOM 2610 O O . ILE A 1 342 ? 4.844 -15.773 -12.203 1 95.38 342 ILE A O 1
ATOM 2614 N N . PRO A 1 343 ? 3.428 -17.484 -12 1 97.12 343 PRO A N 1
ATOM 2615 C CA . PRO A 1 343 ? 3.564 -17.766 -13.43 1 97.12 343 PRO A CA 1
ATOM 2616 C C . PRO A 1 343 ? 3.133 -16.578 -14.297 1 97.12 343 PRO A C 1
ATOM 2618 O O . PRO A 1 343 ? 3.713 -16.344 -15.359 1 97.12 343 PRO A O 1
ATOM 2621 N N . LEU A 1 344 ? 2.141 -15.867 -13.859 1 97.06 344 LEU A N 1
ATOM 2622 C CA . LEU A 1 344 ? 1.709 -14.688 -14.602 1 97.06 344 LEU A CA 1
ATOM 2623 C C . LEU A 1 344 ? 2.783 -13.609 -14.57 1 97.06 344 LEU A C 1
ATOM 2625 O O . LEU A 1 344 ? 2.979 -12.891 -15.555 1 97.06 344 LEU A O 1
ATOM 2629 N N . PHE A 1 345 ? 3.428 -13.508 -13.438 1 97.75 345 PHE A N 1
ATOM 2630 C CA . PHE A 1 345 ? 4.547 -12.578 -13.359 1 97.75 345 PHE A CA 1
ATOM 2631 C C . PHE A 1 345 ? 5.629 -12.945 -14.375 1 97.75 345 PHE A C 1
ATOM 2633 O O . PHE A 1 345 ? 6.223 -12.07 -15 1 97.75 345 PHE A O 1
ATOM 2640 N N . PHE A 1 346 ? 5.859 -14.242 -14.531 1 98.44 346 PHE A N 1
ATOM 2641 C CA . PHE A 1 346 ? 6.852 -14.719 -15.492 1 98.44 346 PHE A CA 1
ATOM 2642 C C . PHE A 1 346 ? 6.473 -14.297 -16.906 1 98.44 346 PHE A C 1
ATOM 2644 O O . PHE A 1 346 ? 7.316 -13.82 -17.672 1 98.44 346 PHE A O 1
ATOM 2651 N N . ILE A 1 347 ? 5.211 -14.461 -17.25 1 98.56 347 ILE A N 1
ATOM 2652 C CA . ILE A 1 347 ? 4.727 -14.062 -18.562 1 98.56 347 ILE A CA 1
ATOM 2653 C C . ILE A 1 347 ? 4.953 -12.562 -18.766 1 98.56 347 ILE A C 1
ATOM 2655 O O . ILE A 1 347 ? 5.449 -12.141 -19.812 1 98.56 347 ILE A O 1
ATOM 2659 N N . GLY A 1 348 ? 4.59 -11.812 -17.781 1 98.69 348 GLY A N 1
ATOM 2660 C CA . GLY A 1 348 ? 4.758 -10.375 -17.844 1 98.69 348 GLY A CA 1
ATOM 2661 C C . GLY A 1 348 ? 6.207 -9.953 -18.016 1 98.69 348 GLY A C 1
ATOM 2662 O O . GLY A 1 348 ? 6.508 -9.031 -18.766 1 98.69 348 GLY A O 1
ATOM 2663 N N . ALA A 1 349 ? 7.082 -10.594 -17.297 1 98.5 349 ALA A N 1
ATOM 2664 C CA . ALA A 1 349 ? 8.508 -10.289 -17.391 1 98.5 349 ALA A CA 1
ATOM 2665 C C . ALA A 1 349 ? 9.031 -10.57 -18.797 1 98.5 349 ALA A C 1
ATOM 2667 O O . ALA A 1 349 ? 9.789 -9.773 -19.359 1 98.5 349 ALA A O 1
ATOM 2668 N N . CYS A 1 350 ? 8.625 -11.703 -19.344 1 98.69 350 CYS A N 1
ATOM 2669 C CA . CYS A 1 350 ? 9.055 -12.047 -20.703 1 98.69 350 CYS A CA 1
ATOM 2670 C C . CYS A 1 350 ? 8.555 -11.023 -21.719 1 98.69 350 CYS A C 1
ATOM 2672 O O . CYS A 1 350 ? 9.328 -10.539 -22.547 1 98.69 350 CYS A O 1
ATOM 2674 N N . LEU A 1 351 ? 7.336 -10.68 -21.625 1 98.69 351 LEU A N 1
ATOM 2675 C CA . LEU A 1 351 ? 6.75 -9.727 -22.562 1 98.69 351 LEU A CA 1
ATOM 2676 C C . LEU A 1 351 ? 7.363 -8.344 -22.375 1 98.69 351 LEU A C 1
ATOM 2678 O O . LEU A 1 351 ? 7.664 -7.66 -23.359 1 98.69 351 LEU A O 1
ATOM 2682 N N . GLY A 1 352 ? 7.477 -7.922 -21.125 1 98.5 352 GLY A N 1
ATOM 2683 C CA . GLY A 1 352 ? 8.094 -6.637 -20.844 1 98.5 352 GLY A CA 1
ATOM 2684 C C . GLY A 1 352 ? 9.516 -6.527 -21.375 1 98.5 352 GLY A C 1
ATOM 2685 O O . GLY A 1 352 ? 9.891 -5.504 -21.953 1 98.5 352 GLY A O 1
ATOM 2686 N N . LYS A 1 353 ? 10.242 -7.582 -21.156 1 98.31 353 LYS A N 1
ATOM 2687 C CA . LYS A 1 353 ? 11.609 -7.59 -21.672 1 98.31 353 LYS A CA 1
ATOM 2688 C C . LYS A 1 353 ? 11.633 -7.59 -23.188 1 98.31 353 LYS A C 1
ATOM 2690 O O . LYS A 1 353 ? 12.484 -6.949 -23.812 1 98.31 353 LYS A O 1
ATOM 2695 N N . ALA A 1 354 ? 10.781 -8.32 -23.828 1 98.56 354 ALA A N 1
ATOM 2696 C CA . ALA A 1 354 ? 10.68 -8.32 -25.281 1 98.56 354 ALA A CA 1
ATOM 2697 C C . ALA A 1 354 ? 10.414 -6.914 -25.812 1 98.56 354 ALA A C 1
ATOM 2699 O O . ALA A 1 354 ? 11.023 -6.492 -26.812 1 98.56 354 ALA A O 1
ATOM 2700 N N . ILE A 1 355 ? 9.516 -6.18 -25.188 1 98.06 355 ILE A N 1
ATOM 2701 C CA . ILE A 1 355 ? 9.188 -4.812 -25.594 1 98.06 355 ILE A CA 1
ATOM 2702 C C . ILE A 1 355 ? 10.438 -3.939 -25.5 1 98.06 355 ILE A C 1
ATOM 2704 O O . ILE A 1 355 ? 10.703 -3.141 -26.406 1 98.06 355 ILE A O 1
ATOM 2708 N N . ALA A 1 356 ? 11.164 -4.121 -24.438 1 96.62 356 ALA A N 1
ATOM 2709 C CA . ALA A 1 356 ? 12.383 -3.332 -24.25 1 96.62 356 ALA A CA 1
ATOM 2710 C C . ALA A 1 356 ? 13.422 -3.674 -25.328 1 96.62 356 ALA A C 1
ATOM 2712 O O . ALA A 1 356 ? 14.211 -2.818 -25.719 1 96.62 356 ALA A O 1
ATOM 2713 N N . VAL A 1 357 ? 13.438 -4.926 -25.766 1 97.19 357 VAL A N 1
ATOM 2714 C CA . VAL A 1 357 ? 14.352 -5.344 -26.828 1 97.19 357 VAL A CA 1
ATOM 2715 C C . VAL A 1 357 ? 13.945 -4.703 -28.156 1 97.19 357 VAL A C 1
ATOM 2717 O O . VAL A 1 357 ? 14.789 -4.219 -28.906 1 97.19 357 VAL A O 1
ATOM 2720 N N . PHE A 1 358 ? 12.672 -4.652 -28.422 1 97.12 358 PHE A N 1
ATOM 2721 C CA . PHE A 1 358 ? 12.164 -4.098 -29.672 1 97.12 358 PHE A CA 1
ATOM 2722 C C . PHE A 1 358 ? 12.195 -2.572 -29.641 1 97.12 358 PHE A C 1
ATOM 2724 O O . PHE A 1 358 ? 12.367 -1.924 -30.672 1 97.12 358 PHE A O 1
ATOM 2731 N N . PHE A 1 359 ? 11.992 -1.998 -28.453 1 95.88 359 PHE A N 1
ATOM 2732 C CA . PHE A 1 359 ? 12.008 -0.555 -28.25 1 95.88 359 PHE A CA 1
ATOM 2733 C C . PHE A 1 359 ? 13.023 -0.177 -27.172 1 95.88 359 PHE A C 1
ATOM 2735 O O . PHE A 1 359 ? 12.641 0.13 -26.047 1 95.88 359 PHE A O 1
ATOM 2742 N N . PRO A 1 360 ? 14.273 0.067 -27.562 1 93.31 360 PRO A N 1
ATOM 2743 C CA . PRO A 1 360 ? 15.359 0.264 -26.594 1 93.31 360 PRO A CA 1
ATOM 2744 C C . PRO A 1 360 ? 15.219 1.564 -25.812 1 93.31 360 PRO A C 1
ATOM 2746 O O . PRO A 1 360 ? 15.906 1.757 -24.812 1 93.31 360 PRO A O 1
ATOM 2749 N N . ALA A 1 361 ? 14.32 2.41 -26.203 1 91.81 361 ALA A N 1
ATOM 2750 C CA . ALA A 1 361 ? 14.094 3.666 -25.484 1 91.81 361 ALA A CA 1
ATOM 2751 C C . ALA A 1 361 ? 13.391 3.42 -24.156 1 91.81 361 ALA A C 1
ATOM 2753 O O . ALA A 1 361 ? 13.422 4.27 -23.266 1 91.81 361 ALA A O 1
ATOM 2754 N N . ILE A 1 362 ? 12.812 2.254 -24.047 1 93.31 362 ILE A N 1
ATOM 2755 C CA . ILE A 1 362 ? 12.086 1.925 -22.828 1 93.31 362 ILE A CA 1
ATOM 2756 C C . ILE A 1 362 ? 12.992 1.152 -21.875 1 93.31 362 ILE A C 1
ATOM 2758 O O . ILE A 1 362 ? 13.656 0.191 -22.281 1 93.31 362 ILE A O 1
ATOM 2762 N N . ASN A 1 363 ? 13.023 1.599 -20.641 1 94.12 363 ASN A N 1
ATOM 2763 C CA . ASN A 1 363 ? 13.828 0.899 -19.641 1 94.12 363 ASN A CA 1
ATOM 2764 C C . ASN A 1 363 ? 13.305 -0.514 -19.391 1 94.12 363 ASN A C 1
ATOM 2766 O O . ASN A 1 363 ? 12.117 -0.706 -19.125 1 94.12 363 ASN A O 1
ATOM 2770 N N . PRO A 1 364 ? 14.156 -1.502 -19.422 1 95.5 364 PRO A N 1
ATOM 2771 C CA . PRO A 1 364 ? 13.711 -2.893 -19.297 1 95.5 364 PRO A CA 1
ATOM 2772 C C . PRO A 1 364 ? 13.055 -3.178 -17.938 1 95.5 364 PRO A C 1
ATOM 2774 O O . PRO A 1 364 ? 12.078 -3.936 -17.875 1 95.5 364 PRO A O 1
ATOM 2777 N N . SER A 1 365 ? 13.609 -2.611 -16.844 1 96 365 SER A N 1
ATOM 2778 C CA . SER A 1 365 ? 13.023 -2.84 -15.539 1 96 365 SER A CA 1
ATOM 2779 C C . SER A 1 365 ? 11.594 -2.295 -15.461 1 96 365 SER A C 1
ATOM 2781 O O . SER A 1 365 ? 10.688 -2.973 -14.977 1 96 365 SER A O 1
ATOM 2783 N N . LEU A 1 366 ? 11.438 -1.115 -15.992 1 95.75 366 LEU A N 1
ATOM 2784 C CA . LEU A 1 366 ? 10.125 -0.49 -16 1 95.75 366 LEU A CA 1
ATOM 2785 C C . LEU A 1 366 ? 9.141 -1.303 -16.844 1 95.75 366 LEU A C 1
ATOM 2787 O O . LEU A 1 366 ? 8.008 -1.548 -16.422 1 95.75 366 LEU A O 1
ATOM 2791 N N . SER A 1 367 ? 9.602 -1.727 -17.969 1 97.5 367 SER A N 1
ATOM 2792 C CA . SER A 1 367 ? 8.734 -2.461 -18.891 1 97.5 367 SER A CA 1
ATOM 2793 C C . SER A 1 367 ? 8.328 -3.811 -18.297 1 97.5 367 SER A C 1
ATOM 2795 O O . SER A 1 367 ? 7.152 -4.176 -18.328 1 97.5 367 SER A O 1
ATOM 2797 N N . MET A 1 368 ? 9.281 -4.531 -17.75 1 98.12 368 MET A N 1
ATOM 2798 C CA . MET A 1 368 ? 8.992 -5.848 -17.188 1 98.12 368 MET A CA 1
ATOM 2799 C C . MET A 1 368 ? 8.023 -5.734 -16.016 1 98.12 368 MET A C 1
ATOM 2801 O O . MET A 1 368 ? 6.992 -6.406 -15.984 1 98.12 368 MET A O 1
ATOM 2805 N N . ILE A 1 369 ? 8.328 -4.848 -15.109 1 97.69 369 ILE A N 1
ATOM 2806 C CA . ILE A 1 369 ? 7.566 -4.746 -13.875 1 97.69 369 ILE A CA 1
ATOM 2807 C C . ILE A 1 369 ? 6.156 -4.25 -14.172 1 97.69 369 ILE A C 1
ATOM 2809 O O . ILE A 1 369 ? 5.18 -4.762 -13.625 1 97.69 369 ILE A O 1
ATOM 2813 N N . CYS A 1 370 ? 6.02 -3.297 -15.039 1 98.19 370 CYS A N 1
ATOM 2814 C CA . CYS A 1 370 ? 4.711 -2.748 -15.367 1 98.19 370 CYS A CA 1
ATOM 2815 C C . CYS A 1 370 ? 3.859 -3.781 -16.094 1 98.19 370 CYS A C 1
ATOM 2817 O O . CYS A 1 370 ? 2.67 -3.926 -15.812 1 98.19 370 CYS A O 1
ATOM 2819 N N . VAL A 1 371 ? 4.418 -4.535 -17 1 98.75 371 VAL A N 1
ATOM 2820 C CA . VAL A 1 371 ? 3.648 -5.539 -17.734 1 98.75 371 VAL A CA 1
ATOM 2821 C C . VAL A 1 371 ? 3.291 -6.691 -16.797 1 98.75 371 VAL A C 1
ATOM 2823 O O . VAL A 1 371 ? 2.195 -7.254 -16.875 1 98.75 371 VAL A O 1
ATOM 2826 N N . MET A 1 372 ? 4.227 -7.082 -15.922 1 98.5 372 MET A N 1
ATOM 2827 C CA . MET A 1 372 ? 3.914 -8.062 -14.883 1 98.5 372 MET A CA 1
ATOM 2828 C C . MET A 1 372 ? 2.68 -7.641 -14.086 1 98.5 372 MET A C 1
ATOM 2830 O O . MET A 1 372 ? 1.771 -8.445 -13.875 1 98.5 372 MET A O 1
ATOM 2834 N N . ALA A 1 373 ? 2.717 -6.375 -13.711 1 98.38 373 ALA A N 1
ATOM 2835 C CA . ALA A 1 373 ? 1.628 -5.844 -12.898 1 98.38 373 ALA A CA 1
ATOM 2836 C C . ALA A 1 373 ? 0.311 -5.848 -13.664 1 98.38 373 ALA A C 1
ATOM 2838 O O . ALA A 1 373 ? -0.723 -6.262 -13.141 1 98.38 373 ALA A O 1
ATOM 2839 N N . ALA A 1 374 ? 0.338 -5.465 -14.859 1 98.44 374 ALA A N 1
ATOM 2840 C CA . ALA A 1 374 ? -0.864 -5.293 -15.672 1 98.44 374 ALA A CA 1
ATOM 2841 C C . ALA A 1 374 ? -1.508 -6.641 -15.992 1 98.44 374 ALA A C 1
ATOM 2843 O O . ALA A 1 374 ? -2.727 -6.793 -15.883 1 98.44 374 ALA A O 1
ATOM 2844 N N . ILE A 1 375 ? -0.748 -7.602 -16.391 1 97.81 375 ILE A N 1
ATOM 2845 C CA . ILE A 1 375 ? -1.323 -8.891 -16.766 1 97.81 375 ILE A CA 1
ATOM 2846 C C . ILE A 1 375 ? -1.935 -9.562 -15.539 1 97.81 375 ILE A C 1
ATOM 2848 O O . ILE A 1 375 ? -3.014 -10.156 -15.617 1 97.81 375 ILE A O 1
ATOM 2852 N N . ASN A 1 376 ? -1.234 -9.516 -14.438 1 95.38 376 ASN A N 1
ATOM 2853 C CA . ASN A 1 376 ? -1.778 -10.117 -13.227 1 95.38 376 ASN A CA 1
ATOM 2854 C C . ASN A 1 376 ? -3.086 -9.453 -12.805 1 95.38 376 ASN A C 1
ATOM 2856 O O . ASN A 1 376 ? -4.047 -10.133 -12.445 1 95.38 376 ASN A O 1
ATOM 2860 N N . ALA A 1 377 ? -3.025 -8.109 -12.812 1 94 377 ALA A N 1
ATOM 2861 C CA . ALA A 1 377 ? -4.234 -7.379 -12.438 1 94 377 ALA A CA 1
ATOM 2862 C C . ALA A 1 377 ? -5.375 -7.676 -13.406 1 94 377 ALA A C 1
ATOM 2864 O O . ALA A 1 377 ? -6.539 -7.734 -13 1 94 377 ALA A O 1
ATOM 2865 N N . ALA A 1 378 ? -5.113 -7.828 -14.633 1 93.38 378 ALA A N 1
ATOM 2866 C CA . ALA A 1 378 ? -6.129 -8.117 -15.641 1 93.38 378 ALA A CA 1
ATOM 2867 C C . ALA A 1 378 ? -6.773 -9.484 -15.391 1 93.38 378 ALA A C 1
ATOM 2869 O O . ALA A 1 378 ? -7.969 -9.664 -15.633 1 93.38 378 ALA A O 1
ATOM 2870 N N . VAL A 1 379 ? -6.008 -10.367 -14.891 1 91.62 379 VAL A N 1
ATOM 2871 C CA . VAL A 1 379 ? -6.484 -11.734 -14.75 1 91.62 379 VAL A CA 1
ATOM 2872 C C . VAL A 1 379 ? -7.082 -11.938 -13.359 1 91.62 379 VAL A C 1
ATOM 2874 O O . VAL A 1 379 ? -8.148 -12.547 -13.219 1 91.62 379 VAL A O 1
ATOM 2877 N N . THR A 1 380 ? -6.434 -11.438 -12.352 1 88 380 THR A N 1
ATOM 2878 C CA . THR A 1 380 ? -6.852 -11.719 -10.984 1 88 380 THR A CA 1
ATOM 2879 C C . THR A 1 380 ? -7.746 -10.602 -10.453 1 88 380 THR A C 1
ATOM 2881 O O . THR A 1 380 ? -8.383 -10.75 -9.406 1 88 380 THR A O 1
ATOM 2884 N N . ARG A 1 381 ? -7.754 -9.469 -11.07 1 88.12 381 ARG A N 1
ATOM 2885 C CA . ARG A 1 381 ? -8.539 -8.305 -10.68 1 88.12 381 ARG A CA 1
ATOM 2886 C C . ARG A 1 381 ? -8.094 -7.77 -9.32 1 88.12 381 ARG A C 1
ATOM 2888 O O . ARG A 1 381 ? -8.922 -7.426 -8.477 1 88.12 381 ARG A O 1
ATOM 2895 N N . THR A 1 382 ? -6.828 -7.812 -9.125 1 90.31 382 THR A N 1
ATOM 2896 C CA . THR A 1 382 ? -6.246 -7.363 -7.871 1 90.31 382 THR A CA 1
ATOM 2897 C C . THR A 1 382 ? -5.191 -6.289 -8.117 1 90.31 382 THR A C 1
ATOM 2899 O O . THR A 1 382 ? -4.008 -6.5 -7.848 1 90.31 382 THR A O 1
ATOM 2902 N N . PRO A 1 383 ? -5.555 -5.125 -8.531 1 93.44 383 PRO A N 1
ATOM 2903 C CA . PRO A 1 383 ? -4.586 -4.105 -8.938 1 93.44 383 PRO A CA 1
ATOM 2904 C C . PRO A 1 383 ? -3.797 -3.545 -7.754 1 93.44 383 PRO A C 1
ATOM 2906 O O . PRO A 1 383 ? -2.604 -3.256 -7.883 1 93.44 383 PRO A O 1
ATOM 2909 N N . ILE A 1 384 ? -4.395 -3.377 -6.578 1 93.25 384 ILE A N 1
ATOM 2910 C CA . ILE A 1 384 ? -3.729 -2.754 -5.441 1 93.25 384 ILE A CA 1
ATOM 2911 C C . ILE A 1 384 ? -2.699 -3.719 -4.855 1 93.25 384 ILE A C 1
ATOM 2913 O O . ILE A 1 384 ? -1.534 -3.359 -4.672 1 93.25 384 ILE A O 1
ATOM 2917 N N . SER A 1 385 ? -3.156 -4.906 -4.605 1 93.38 385 SER A N 1
ATOM 2918 C CA . SER A 1 385 ? -2.264 -5.902 -4.02 1 93.38 385 SER A CA 1
ATOM 2919 C C . SER A 1 385 ? -1.104 -6.227 -4.957 1 93.38 385 SER A C 1
ATOM 2921 O O . SER A 1 385 ? 0.029 -6.41 -4.512 1 93.38 385 SER A O 1
ATOM 2923 N N . THR A 1 386 ? -1.417 -6.301 -6.254 1 95.31 386 THR A N 1
ATOM 2924 C CA . THR A 1 386 ? -0.364 -6.574 -7.227 1 95.31 386 THR A CA 1
ATOM 2925 C C . THR A 1 386 ? 0.705 -5.484 -7.188 1 95.31 386 THR A C 1
ATOM 2927 O O . THR A 1 386 ? 1.898 -5.777 -7.293 1 95.31 386 THR A O 1
ATOM 2930 N N . THR A 1 387 ? 0.287 -4.27 -7.023 1 96 387 THR A N 1
ATOM 2931 C CA . THR A 1 387 ? 1.212 -3.148 -6.922 1 96 387 THR A CA 1
ATOM 2932 C C . THR A 1 387 ? 2.119 -3.303 -5.703 1 96 387 THR A C 1
ATOM 2934 O O . THR A 1 387 ? 3.338 -3.15 -5.805 1 96 387 THR A O 1
ATOM 2937 N N . LEU A 1 388 ? 1.561 -3.664 -4.625 1 94.69 388 LEU A N 1
ATOM 2938 C CA . LEU A 1 388 ? 2.307 -3.799 -3.381 1 94.69 388 LEU A CA 1
ATOM 2939 C C . LEU A 1 388 ? 3.24 -5.004 -3.434 1 94.69 388 LEU A C 1
ATOM 2941 O O . LEU A 1 388 ? 4.395 -4.922 -3.006 1 94.69 388 LEU A O 1
ATOM 2945 N N . LEU A 1 389 ? 2.76 -6.062 -3.961 1 94.31 389 LEU A N 1
ATOM 2946 C CA . LEU A 1 389 ? 3.539 -7.297 -4.027 1 94.31 389 LEU A CA 1
ATOM 2947 C C . LEU A 1 389 ? 4.742 -7.129 -4.949 1 94.31 389 LEU A C 1
ATOM 2949 O O . LEU A 1 389 ? 5.859 -7.508 -4.594 1 94.31 389 LEU A O 1
ATOM 2953 N N . LEU A 1 390 ? 4.504 -6.551 -6.078 1 95.25 390 LEU A N 1
ATOM 2954 C CA . LEU A 1 390 ? 5.582 -6.434 -7.055 1 95.25 390 LEU A CA 1
ATOM 2955 C C . LEU A 1 390 ? 6.652 -5.461 -6.57 1 95.25 390 LEU A C 1
ATOM 2957 O O . LEU A 1 390 ? 7.84 -5.648 -6.848 1 95.25 390 LEU A O 1
ATOM 2961 N N . SER A 1 391 ? 6.199 -4.406 -5.871 1 91.94 391 SER A N 1
ATOM 2962 C CA . SER A 1 391 ? 7.184 -3.486 -5.309 1 91.94 391 SER A CA 1
ATOM 2963 C C . SER A 1 391 ? 8.133 -4.211 -4.359 1 91.94 391 SER A C 1
ATOM 2965 O O . SER A 1 391 ? 9.344 -3.99 -4.395 1 91.94 391 SER A O 1
ATOM 2967 N N . LYS A 1 392 ? 7.621 -5.09 -3.574 1 90.5 392 LYS A N 1
ATOM 2968 C CA . LYS A 1 392 ? 8.438 -5.84 -2.619 1 90.5 392 LYS A CA 1
ATOM 2969 C C . LYS A 1 392 ? 9.273 -6.902 -3.326 1 90.5 392 LYS A C 1
ATOM 2971 O O . LYS A 1 392 ? 10.469 -7.043 -3.051 1 90.5 392 LYS A O 1
ATOM 2976 N N . LEU A 1 393 ? 8.688 -7.617 -4.258 1 93.12 393 LEU A N 1
ATOM 2977 C CA . LEU A 1 393 ? 9.336 -8.758 -4.891 1 93.12 393 LEU A CA 1
ATOM 2978 C C . LEU A 1 393 ? 10.477 -8.305 -5.797 1 93.12 393 LEU A C 1
ATOM 2980 O O . LEU A 1 393 ? 11.438 -9.039 -6.008 1 93.12 393 LEU A O 1
ATOM 2984 N N . THR A 1 394 ? 10.367 -7.09 -6.301 1 92.25 394 THR A N 1
ATOM 2985 C CA . THR A 1 394 ? 11.359 -6.609 -7.262 1 92.25 394 THR A CA 1
ATOM 2986 C C . THR A 1 394 ? 12.258 -5.551 -6.629 1 92.25 394 THR A C 1
ATOM 2988 O O . THR A 1 394 ? 13.242 -5.129 -7.234 1 92.25 394 THR A O 1
ATOM 2991 N N . ASN A 1 395 ? 11.906 -5.102 -5.402 1 85.44 395 ASN A N 1
ATOM 2992 C CA . ASN A 1 395 ? 12.586 -4 -4.727 1 85.44 395 ASN A CA 1
ATOM 2993 C C . ASN A 1 395 ? 12.531 -2.719 -5.551 1 85.44 395 ASN A C 1
ATOM 2995 O O . ASN A 1 395 ? 13.508 -1.961 -5.594 1 85.44 395 ASN A O 1
ATOM 2999 N N . PHE A 1 396 ? 11.461 -2.611 -6.332 1 81.19 396 PHE A N 1
ATOM 3000 C CA . PHE A 1 396 ? 11.211 -1.403 -7.109 1 81.19 396 PHE A CA 1
ATOM 3001 C C . PHE A 1 396 ? 10.516 -0.348 -6.254 1 81.19 396 PHE A C 1
ATOM 3003 O O . PHE A 1 396 ? 9.359 -0.519 -5.867 1 81.19 396 PHE A O 1
ATOM 3010 N N . ALA A 1 397 ? 11.172 0.786 -5.965 1 75.06 397 ALA A N 1
ATOM 3011 C CA . ALA A 1 397 ? 10.734 1.747 -4.953 1 75.06 397 ALA A CA 1
ATOM 3012 C C . ALA A 1 397 ? 9.5 2.512 -5.418 1 75.06 397 ALA A C 1
ATOM 3014 O O . ALA A 1 397 ? 8.523 2.637 -4.676 1 75.06 397 ALA A O 1
ATOM 3015 N N . PRO A 1 398 ? 9.547 2.963 -6.691 1 80.12 398 PRO A N 1
ATOM 3016 C CA . PRO A 1 398 ? 8.391 3.779 -7.074 1 80.12 398 PRO A CA 1
ATOM 3017 C C . PRO A 1 398 ? 7.125 2.953 -7.27 1 80.12 398 PRO A C 1
ATOM 3019 O O . PRO A 1 398 ? 7.031 2.174 -8.219 1 80.12 398 PRO A O 1
ATOM 3022 N N . LEU A 1 399 ? 6.156 3.182 -6.477 1 89.5 399 LEU A N 1
ATOM 3023 C CA . LEU A 1 399 ? 4.879 2.475 -6.516 1 89.5 399 LEU A CA 1
ATOM 3024 C C . LEU A 1 399 ? 4 3.006 -7.641 1 89.5 399 LEU A C 1
ATOM 3026 O O . LEU A 1 399 ? 3.176 2.271 -8.188 1 89.5 399 LEU A O 1
ATOM 3030 N N . THR A 1 400 ? 4.246 4.223 -8.008 1 92.81 400 THR A N 1
ATOM 3031 C CA . THR A 1 400 ? 3.295 4.961 -8.836 1 92.81 400 THR A CA 1
ATOM 3032 C C . THR A 1 400 ? 3.184 4.336 -10.227 1 92.81 400 THR A C 1
ATOM 3034 O O . THR A 1 400 ? 2.082 4.031 -10.688 1 92.81 400 THR A O 1
ATOM 3037 N N . PRO A 1 401 ? 4.305 4.109 -10.914 1 94.25 401 PRO A N 1
ATOM 3038 C CA . PRO A 1 401 ? 4.164 3.504 -12.234 1 94.25 401 PRO A CA 1
ATOM 3039 C C . PRO A 1 401 ? 3.543 2.109 -12.188 1 94.25 401 PRO A C 1
ATOM 3041 O O . PRO A 1 401 ? 2.789 1.732 -13.086 1 94.25 401 PRO A O 1
ATOM 3044 N N . ILE A 1 402 ? 3.857 1.339 -11.188 1 96.5 402 ILE A N 1
ATOM 3045 C CA . ILE A 1 402 ? 3.289 0.005 -11.031 1 96.5 402 ILE A CA 1
ATOM 3046 C C . ILE A 1 402 ? 1.775 0.106 -10.852 1 96.5 402 ILE A C 1
ATOM 3048 O O . ILE A 1 402 ? 1.019 -0.66 -11.453 1 96.5 402 ILE A O 1
ATOM 3052 N N . LEU A 1 403 ? 1.421 1.083 -10.023 1 96.94 403 LEU A N 1
ATOM 3053 C CA . LEU A 1 403 ? 0.003 1.292 -9.758 1 96.94 403 LEU A CA 1
ATOM 3054 C C . LEU A 1 403 ? -0.75 1.644 -11.031 1 96.94 403 LEU A C 1
ATOM 3056 O O . LEU A 1 403 ? -1.817 1.089 -11.305 1 96.94 403 LEU A O 1
ATOM 3060 N N . PHE A 1 404 ? -0.228 2.527 -11.812 1 96.94 404 PHE A N 1
ATOM 3061 C CA . PHE A 1 404 ? -0.873 2.922 -13.062 1 96.94 404 PHE A CA 1
ATOM 3062 C C . PHE A 1 404 ? -1.027 1.727 -13.992 1 96.94 404 PHE A C 1
ATOM 3064 O O . PHE A 1 404 ? -2.1 1.508 -14.562 1 96.94 404 PHE A O 1
ATOM 3071 N N . ALA A 1 405 ? 0.077 0.996 -14.156 1 98.06 405 ALA A N 1
ATOM 3072 C CA . ALA A 1 405 ? 0.035 -0.176 -15.031 1 98.06 405 ALA A CA 1
ATOM 3073 C C . ALA A 1 405 ? -0.984 -1.195 -14.531 1 98.06 405 ALA A C 1
ATOM 3075 O O . ALA A 1 405 ? -1.755 -1.75 -15.32 1 98.06 405 ALA A O 1
ATOM 3076 N N . SER A 1 406 ? -0.98 -1.426 -13.266 1 97.44 406 SER A N 1
ATOM 3077 C CA . SER A 1 406 ? -1.889 -2.396 -12.664 1 97.44 406 SER A CA 1
ATOM 3078 C C . SER A 1 406 ? -3.344 -1.965 -12.82 1 97.44 406 SER A C 1
ATOM 3080 O O . SER A 1 406 ? -4.215 -2.793 -13.094 1 97.44 406 SER A O 1
ATOM 3082 N N . LEU A 1 407 ? -3.615 -0.7 -12.641 1 95.19 407 LEU A N 1
ATOM 3083 C CA . LEU A 1 407 ? -4.973 -0.183 -12.773 1 95.19 407 LEU A CA 1
ATOM 3084 C C . LEU A 1 407 ? -5.465 -0.306 -14.211 1 95.19 407 LEU A C 1
ATOM 3086 O O . LEU A 1 407 ? -6.633 -0.627 -14.445 1 95.19 407 LEU A O 1
ATOM 3090 N N . LEU A 1 408 ? -4.586 -0.006 -15.125 1 95.69 408 LEU A N 1
ATOM 3091 C CA . LEU A 1 408 ? -4.969 -0.17 -16.516 1 95.69 408 LEU A CA 1
ATOM 3092 C C . LEU A 1 408 ? -5.258 -1.634 -16.844 1 95.69 408 LEU A C 1
ATOM 3094 O O . LEU A 1 408 ? -6.188 -1.938 -17.594 1 95.69 408 LEU A O 1
ATOM 3098 N N . GLY A 1 409 ? -4.43 -2.504 -16.312 1 95.56 409 GLY A N 1
ATOM 3099 C CA . GLY A 1 409 ? -4.719 -3.924 -16.438 1 95.56 409 GLY A CA 1
ATOM 3100 C C . GLY A 1 409 ? -6.09 -4.305 -15.922 1 95.56 409 GLY A C 1
ATOM 3101 O O . GLY A 1 409 ? -6.805 -5.086 -16.547 1 95.56 409 GLY A O 1
ATOM 3102 N N . PHE A 1 410 ? -6.453 -3.746 -14.859 1 91.5 410 PHE A N 1
ATOM 3103 C CA . PHE A 1 410 ? -7.734 -4.027 -14.219 1 91.5 410 PHE A CA 1
ATOM 3104 C C . PHE A 1 410 ? -8.883 -3.459 -15.039 1 91.5 410 PHE A C 1
ATOM 3106 O O . PHE A 1 410 ? -9.867 -4.156 -15.305 1 91.5 410 PHE A O 1
ATOM 3113 N N . PHE A 1 411 ? -8.766 -2.232 -15.461 1 89.56 411 PHE A N 1
ATOM 3114 C CA . PHE A 1 411 ? -9.859 -1.548 -16.125 1 89.56 411 PHE A CA 1
ATOM 3115 C C . PHE A 1 411 ? -10.062 -2.096 -17.547 1 89.56 411 PHE A C 1
ATOM 3117 O O . PHE A 1 411 ? -11.188 -2.115 -18.047 1 89.56 411 PHE A O 1
ATOM 3124 N N . PHE A 1 412 ? -9 -2.574 -18.141 1 91.88 412 PHE A N 1
ATOM 3125 C CA . PHE A 1 412 ? -9.109 -3.072 -19.516 1 91.88 412 PHE A CA 1
ATOM 3126 C C . PHE A 1 412 ? -9.234 -4.59 -19.516 1 91.88 412 PHE A C 1
ATOM 3128 O O . PHE A 1 412 ? -9.109 -5.219 -20.578 1 91.88 412 PHE A O 1
ATOM 3135 N N . ALA A 1 413 ? -9.422 -5.094 -18.344 1 88.19 413 ALA A N 1
ATOM 3136 C CA . ALA A 1 413 ? -9.617 -6.539 -18.25 1 88.19 413 ALA A CA 1
ATOM 3137 C C . ALA A 1 413 ? -10.945 -6.953 -18.875 1 88.19 413 ALA A C 1
ATOM 3139 O O . ALA A 1 413 ? -11.891 -6.16 -18.938 1 88.19 413 ALA A O 1
ATOM 3140 N N . PRO A 1 414 ? -10.961 -8.188 -19.375 1 80.44 414 PRO A N 1
ATOM 3141 C CA . PRO A 1 414 ? -12.25 -8.664 -19.875 1 80.44 414 PRO A CA 1
ATOM 3142 C C . PRO A 1 414 ? -13.312 -8.75 -18.781 1 80.44 414 PRO A C 1
ATOM 3144 O O . PRO A 1 414 ? -12.984 -8.984 -17.609 1 80.44 414 PRO A O 1
ATOM 3147 N N . LYS A 1 415 ? -14.531 -8.57 -19.094 1 71.12 415 LYS A N 1
ATOM 3148 C CA . LYS A 1 415 ? -15.633 -8.562 -18.141 1 71.12 415 LYS A CA 1
ATOM 3149 C C . LYS A 1 415 ? -15.789 -9.922 -17.469 1 71.12 415 LYS A C 1
ATOM 3151 O O . LYS A 1 415 ? -16.094 -10 -16.281 1 71.12 415 LYS A O 1
ATOM 3156 N N . VAL A 1 416 ? -15.555 -10.938 -18.266 1 62.53 416 VAL A N 1
ATOM 3157 C CA . VAL A 1 416 ? -15.68 -12.266 -17.672 1 62.53 416 VAL A CA 1
ATOM 3158 C C . VAL A 1 416 ? -14.344 -12.672 -17.031 1 62.53 416 VAL A C 1
ATOM 3160 O O . VAL A 1 416 ? -13.336 -12.805 -17.734 1 62.53 416 VAL A O 1
ATOM 3163 N N . PRO A 1 417 ? -14.422 -12.664 -15.758 1 60.59 417 PRO A N 1
ATOM 3164 C CA . PRO A 1 417 ? -13.172 -13.062 -15.109 1 60.59 417 PRO A CA 1
ATOM 3165 C C . PRO A 1 417 ? -12.836 -14.539 -15.336 1 60.59 417 PRO A C 1
ATOM 3167 O O . PRO A 1 417 ? -13.727 -15.336 -15.648 1 60.59 417 PRO A O 1
ATOM 3170 N N . LEU A 1 418 ? -11.547 -14.82 -15.625 1 56.34 418 LEU A N 1
ATOM 3171 C CA . LEU A 1 418 ? -11.094 -16.203 -15.711 1 56.34 418 LEU A CA 1
ATOM 3172 C C . LEU A 1 418 ? -11.656 -17.031 -14.57 1 56.34 418 LEU A C 1
ATOM 3174 O O . LEU A 1 418 ? -12.047 -18.188 -14.773 1 56.34 418 LEU A O 1
ATOM 3178 N N . ILE A 1 419 ? -11.594 -16.422 -13.406 1 52.19 419 ILE A N 1
ATOM 3179 C CA . ILE A 1 419 ? -12.07 -17.125 -12.227 1 52.19 419 ILE A CA 1
ATOM 3180 C C . ILE A 1 419 ? -13.602 -17.094 -12.18 1 52.19 419 ILE A C 1
ATOM 3182 O O . ILE A 1 419 ? -14.195 -16.031 -11.945 1 52.19 419 ILE A O 1
ATOM 3186 N N . THR A 1 420 ? -14.219 -17.469 -13.359 1 45.69 420 THR A N 1
ATOM 3187 C CA . THR A 1 420 ? -15.68 -17.531 -13.367 1 45.69 420 THR A CA 1
ATOM 3188 C C . THR A 1 420 ? -16.188 -18.391 -12.219 1 45.69 420 THR A C 1
ATOM 3190 O O . THR A 1 420 ? -15.648 -19.469 -11.945 1 45.69 420 THR A O 1
ATOM 3193 N N . SER A 1 421 ? -16.938 -17.812 -11.352 1 39.56 421 SER A N 1
ATOM 3194 C CA . SER A 1 421 ? -17.75 -18.609 -10.438 1 39.56 421 SER A CA 1
ATOM 3195 C C . SER A 1 421 ? -18.391 -19.797 -11.156 1 39.56 421 SER A C 1
ATOM 3197 O O . SER A 1 421 ? -19.016 -19.625 -12.203 1 39.56 421 SER A O 1
ATOM 3199 N N . GLN A 1 422 ? -17.734 -20.844 -11.344 1 33.59 422 GLN A N 1
ATOM 3200 C CA . GLN A 1 422 ? -18.484 -22.016 -11.781 1 33.59 422 GLN A CA 1
ATOM 3201 C C . GLN A 1 422 ? -19.906 -21.984 -11.227 1 33.59 422 GLN A C 1
ATOM 3203 O O . GLN A 1 422 ? -20.25 -22.75 -10.32 1 33.59 422 GLN A O 1
ATOM 3208 N N . ILE A 1 423 ? -20.578 -20.984 -10.93 1 34.53 423 ILE A N 1
ATOM 3209 C CA . ILE A 1 423 ? -22.016 -21.109 -10.711 1 34.53 423 ILE A CA 1
ATOM 3210 C C . ILE A 1 423 ? -22.688 -21.672 -11.969 1 34.53 423 ILE A C 1
ATOM 3212 O O . ILE A 1 423 ? -22.812 -20.969 -12.977 1 34.53 423 ILE A O 1
ATOM 3216 N N . LYS A 1 424 ? -22.406 -22.906 -12.266 1 34.16 424 LYS A N 1
ATOM 3217 C CA . LYS A 1 424 ? -23.406 -23.594 -13.086 1 34.16 424 LYS A CA 1
ATOM 3218 C C . LYS A 1 424 ? -24.812 -23.109 -12.742 1 34.16 424 LYS A C 1
ATOM 3220 O O . LYS A 1 424 ? -25.203 -23.078 -11.57 1 34.16 424 LYS A O 1
ATOM 3225 N N . SER A 1 425 ? -25.406 -22.25 -13.531 1 32.94 425 SER A N 1
ATOM 3226 C CA . SER A 1 425 ? -26.859 -22.078 -13.57 1 32.94 425 SER A CA 1
ATOM 3227 C C . SER A 1 425 ? -27.578 -23.406 -13.312 1 32.94 425 SER A C 1
ATOM 3229 O O . SER A 1 425 ? -27.438 -24.359 -14.094 1 32.94 425 SER A O 1
ATOM 3231 N N . GLN A 1 426 ? -27.547 -23.906 -12.195 1 30.59 426 GLN A N 1
ATOM 3232 C CA . GLN A 1 426 ? -28.578 -24.906 -11.898 1 30.59 426 GLN A CA 1
ATOM 3233 C C . GLN A 1 426 ? -29.906 -24.531 -12.547 1 30.59 426 GLN A C 1
ATOM 3235 O O . GLN A 1 426 ? -30.906 -25.25 -12.383 1 30.59 426 GLN A O 1
ATOM 3240 N N . HIS A 1 427 ? -30.109 -23.406 -13.133 1 29.58 427 HIS A N 1
ATOM 3241 C CA . HIS A 1 427 ? -31.422 -23.344 -13.766 1 29.58 427 HIS A CA 1
ATOM 3242 C C . HIS A 1 427 ? -31.5 -24.281 -14.969 1 29.58 427 HIS A C 1
ATOM 3244 O O . HIS A 1 427 ? -32.562 -24.406 -15.594 1 29.58 427 HIS A O 1
ATOM 3250 N N . ASP A 1 428 ? -30.391 -24.656 -15.586 1 27.83 428 ASP A N 1
ATOM 3251 C CA . ASP A 1 428 ? -30.75 -25.516 -16.703 1 27.83 428 ASP A CA 1
ATOM 3252 C C . ASP A 1 428 ? -30.984 -26.953 -16.25 1 27.83 428 ASP A C 1
ATOM 3254 O O . ASP A 1 428 ? -31.141 -27.859 -17.078 1 27.83 428 ASP A O 1
ATOM 3258 N N . THR A 1 429 ? -30.641 -27.297 -14.938 1 24.81 429 THR A N 1
ATOM 3259 C CA . THR A 1 429 ? -31.391 -28.531 -14.711 1 24.81 429 THR A CA 1
ATOM 3260 C C . THR A 1 429 ? -32.781 -28.219 -14.18 1 24.81 429 THR A C 1
ATOM 3262 O O . THR A 1 429 ? -32.969 -27.328 -13.344 1 24.81 429 THR A O 1
ATOM 3265 N N . MET B 1 1 ? -56.906 5.594 7.445 1 23.92 1 MET B N 1
ATOM 3266 C CA . MET B 1 1 ? -56.281 5.238 6.172 1 23.92 1 MET B CA 1
ATOM 3267 C C . MET B 1 1 ? -54.75 5.316 6.266 1 23.92 1 MET B C 1
ATOM 3269 O O . MET B 1 1 ? -54.094 5.664 5.293 1 23.92 1 MET B O 1
ATOM 3273 N N . GLN B 1 2 ? -54.031 5.199 7.41 1 26.03 2 GLN B N 1
ATOM 3274 C CA . GLN B 1 2 ? -52.781 5.742 7.91 1 26.03 2 GLN B CA 1
ATOM 3275 C C . GLN B 1 2 ? -51.562 4.926 7.41 1 26.03 2 GLN B C 1
ATOM 3277 O O . GLN B 1 2 ? -50.438 5.309 7.617 1 26.03 2 GLN B O 1
ATOM 3282 N N . PRO B 1 3 ? -51.75 3.586 7.02 1 30.91 3 PRO B N 1
ATOM 3283 C CA . PRO B 1 3 ? -50.656 2.609 7.191 1 30.91 3 PRO B CA 1
ATOM 3284 C C . PRO B 1 3 ? -49.594 2.709 6.105 1 30.91 3 PRO B C 1
ATOM 3286 O O . PRO B 1 3 ? -48.688 1.881 6.051 1 30.91 3 PRO B O 1
ATOM 3289 N N . LYS B 1 4 ? -49.75 3.262 4.883 1 33.41 4 LYS B N 1
ATOM 3290 C CA . LYS B 1 4 ? -49.094 2.861 3.643 1 33.41 4 LYS B CA 1
ATOM 3291 C C . LYS B 1 4 ? -47.656 3.367 3.594 1 33.41 4 LYS B C 1
ATOM 3293 O O . LYS B 1 4 ? -46.906 3.043 2.668 1 33.41 4 LYS B O 1
ATOM 3298 N N . GLN B 1 5 ? -47.219 4.461 4.227 1 28.91 5 GLN B N 1
ATOM 3299 C CA . GLN B 1 5 ? -46.062 5.23 3.793 1 28.91 5 GLN B CA 1
ATOM 3300 C C . GLN B 1 5 ? -44.75 4.566 4.238 1 28.91 5 GLN B C 1
ATOM 3302 O O . GLN B 1 5 ? -43.688 5.02 3.881 1 28.91 5 GLN B O 1
ATOM 3307 N N . ARG B 1 6 ? -44.75 3.68 5.332 1 30.2 6 ARG B N 1
ATOM 3308 C CA . ARG B 1 6 ? -43.531 3.293 5.996 1 30.2 6 ARG B CA 1
ATOM 3309 C C . ARG B 1 6 ? -42.75 2.266 5.168 1 30.2 6 ARG B C 1
ATOM 3311 O O . ARG B 1 6 ? -41.688 1.814 5.57 1 30.2 6 ARG B O 1
ATOM 3318 N N . GLN B 1 7 ? -43.406 1.635 4.145 1 28.83 7 GLN B N 1
ATOM 3319 C CA . GLN B 1 7 ? -42.844 0.455 3.5 1 28.83 7 GLN B CA 1
ATOM 3320 C C . GLN B 1 7 ? -41.625 0.825 2.645 1 28.83 7 GLN B C 1
ATOM 3322 O O . GLN B 1 7 ? -40.844 -0.046 2.256 1 28.83 7 GLN B O 1
ATOM 3327 N N . ARG B 1 8 ? -41.594 2.08 2.049 1 31.16 8 ARG B N 1
ATOM 3328 C CA . ARG B 1 8 ? -40.688 2.324 0.936 1 31.16 8 ARG B CA 1
ATOM 3329 C C . ARG B 1 8 ? -39.25 2.467 1.426 1 31.16 8 ARG B C 1
ATOM 3331 O O . ARG B 1 8 ? -38.344 2.641 0.624 1 31.16 8 ARG B O 1
ATOM 3338 N N . LEU B 1 9 ? -39.094 2.797 2.688 1 29.59 9 LEU B N 1
ATOM 3339 C CA . LEU B 1 9 ? -37.75 3.232 3.061 1 29.59 9 LEU B CA 1
ATOM 3340 C C . LEU B 1 9 ? -36.75 2.082 2.957 1 29.59 9 LEU B C 1
ATOM 3342 O O . LEU B 1 9 ? -35.562 2.305 2.898 1 29.59 9 LEU B O 1
ATOM 3346 N N . ASP B 1 10 ? -37.25 0.908 3.322 1 29.55 10 ASP B N 1
ATOM 3347 C CA . ASP B 1 10 ? -36.25 -0.101 3.67 1 29.55 10 ASP B CA 1
ATOM 3348 C C . ASP B 1 10 ? -35.531 -0.633 2.422 1 29.55 10 ASP B C 1
ATOM 3350 O O . ASP B 1 10 ? -34.875 -1.675 2.469 1 29.55 10 ASP B O 1
ATOM 3354 N N . GLN B 1 11 ? -36.125 -0.351 1.239 1 29.02 11 GLN B N 1
ATOM 3355 C CA . GLN B 1 11 ? -35.469 -0.997 0.116 1 29.02 11 GLN B CA 1
ATOM 3356 C C . GLN B 1 11 ? -34 -0.554 0.014 1 29.02 11 GLN B C 1
ATOM 3358 O O . GLN B 1 11 ? -33.719 0.496 -0.561 1 29.02 11 GLN B O 1
ATOM 3363 N N . THR B 1 12 ? -33.312 -0.605 1.114 1 32.34 12 THR B N 1
ATOM 3364 C CA . THR B 1 12 ? -31.875 -0.466 0.954 1 32.34 12 THR B CA 1
ATOM 3365 C C . THR B 1 12 ? -31.391 -1.173 -0.312 1 32.34 12 THR B C 1
ATOM 3367 O O . THR B 1 12 ? -31.438 -2.402 -0.395 1 32.34 12 THR B O 1
ATOM 3370 N N . GLN B 1 13 ? -31.812 -0.592 -1.427 1 29.75 13 GLN B N 1
ATOM 3371 C CA . GLN B 1 13 ? -31.359 -1.05 -2.732 1 29.75 13 GLN B CA 1
ATOM 3372 C C . GLN B 1 13 ? -29.922 -1.569 -2.658 1 29.75 13 GLN B C 1
ATOM 3374 O O . GLN B 1 13 ? -28.984 -0.788 -2.512 1 29.75 13 GLN B O 1
ATOM 3379 N N . ARG B 1 14 ? -29.75 -2.678 -2.041 1 33.31 14 ARG B N 1
ATOM 3380 C CA . ARG B 1 14 ? -28.547 -3.498 -2.129 1 33.31 14 ARG B CA 1
ATOM 3381 C C . ARG B 1 14 ? -28 -3.535 -3.555 1 33.31 14 ARG B C 1
ATOM 3383 O O . ARG B 1 14 ? -28.562 -4.23 -4.414 1 33.31 14 ARG B O 1
ATOM 3390 N N . TRP B 1 15 ? -27.5 -2.365 -3.994 1 32.34 15 TRP B N 1
ATOM 3391 C CA . TRP B 1 15 ? -26.922 -2.393 -5.332 1 32.34 15 TRP B CA 1
ATOM 3392 C C . TRP B 1 15 ? -25.984 -3.586 -5.5 1 32.34 15 TRP B C 1
ATOM 3394 O O . TRP B 1 15 ? -25.141 -3.834 -4.645 1 32.34 15 TRP B O 1
ATOM 3404 N N . THR B 1 16 ? -26.484 -4.633 -6.004 1 32.75 16 THR B N 1
ATOM 3405 C CA . THR B 1 16 ? -25.703 -5.797 -6.402 1 32.75 16 THR B CA 1
ATOM 3406 C C . THR B 1 16 ? -24.453 -5.375 -7.176 1 32.75 16 THR B C 1
ATOM 3408 O O . THR B 1 16 ? -24.406 -4.277 -7.734 1 32.75 16 THR B O 1
ATOM 3411 N N . PHE B 1 17 ? -23.406 -6.09 -7.012 1 34.75 17 PHE B N 1
ATOM 3412 C CA . PHE B 1 17 ? -22.203 -5.898 -7.824 1 34.75 17 PHE B CA 1
ATOM 3413 C C . PHE B 1 17 ? -22.578 -5.578 -9.266 1 34.75 17 PHE B C 1
ATOM 3415 O O . PHE B 1 17 ? -21.844 -4.859 -9.953 1 34.75 17 PHE B O 1
ATOM 3422 N N . SER B 1 18 ? -23.609 -6.16 -9.805 1 34.38 18 SER B N 1
ATOM 3423 C CA . SER B 1 18 ? -24.156 -5.863 -11.125 1 34.38 18 SER B CA 1
ATOM 3424 C C . SER B 1 18 ? -24.578 -4.402 -11.227 1 34.38 18 SER B C 1
ATOM 3426 O O . SER B 1 18 ? -24.422 -3.781 -12.281 1 34.38 18 SER B O 1
ATOM 3428 N N . GLN B 1 19 ? -25.234 -3.904 -10.25 1 35.06 19 GLN B N 1
ATOM 3429 C CA . GLN B 1 19 ? -25.766 -2.547 -10.312 1 35.06 19 GLN B CA 1
ATOM 3430 C C . GLN B 1 19 ? -24.656 -1.513 -10.086 1 35.06 19 GLN B C 1
ATOM 3432 O O . GLN B 1 19 ? -24.703 -0.423 -10.656 1 35.06 19 GLN B O 1
ATOM 3437 N N . LEU B 1 20 ? -23.859 -1.681 -9.055 1 33.12 20 LEU B N 1
ATOM 3438 C CA . LEU B 1 20 ? -22.766 -0.747 -8.836 1 33.12 20 LEU B CA 1
ATOM 3439 C C . LEU B 1 20 ? -21.797 -0.745 -10.023 1 33.12 20 LEU B C 1
ATOM 3441 O O . LEU B 1 20 ? -21.25 0.298 -10.375 1 33.12 20 LEU B O 1
ATOM 3445 N N . PHE B 1 21 ? -21.297 -1.973 -10.484 1 36.47 21 PHE B N 1
ATOM 3446 C CA . PHE B 1 21 ? -20.625 -2.078 -11.773 1 36.47 21 PHE B CA 1
ATOM 3447 C C . PHE B 1 21 ? -21.625 -1.971 -12.922 1 36.47 21 PHE B C 1
ATOM 3449 O O . PHE B 1 21 ? -21.297 -2.234 -14.078 1 36.47 21 PHE B O 1
ATOM 3456 N N . GLY B 1 22 ? -22.672 -1.123 -12.867 1 33.16 22 GLY B N 1
ATOM 3457 C CA . GLY B 1 22 ? -23.594 -0.811 -13.945 1 33.16 22 GLY B CA 1
ATOM 3458 C C . GLY B 1 22 ? -23.688 -1.899 -14.992 1 33.16 22 GLY B C 1
ATOM 3459 O O . GLY B 1 22 ? -23.078 -1.788 -16.062 1 33.16 22 GLY B O 1
ATOM 3460 N N . LEU B 1 23 ? -23.797 -2.984 -14.664 1 32.5 23 LEU B N 1
ATOM 3461 C CA . LEU B 1 23 ? -24.281 -3.863 -15.727 1 32.5 23 LEU B CA 1
ATOM 3462 C C . LEU B 1 23 ? -25.344 -3.172 -16.562 1 32.5 23 LEU B C 1
ATOM 3464 O O . LEU B 1 23 ? -26.516 -3.559 -16.531 1 32.5 23 LEU B O 1
ATOM 3468 N N . THR B 1 24 ? -25.641 -1.881 -16.531 1 31.39 24 THR B N 1
ATOM 3469 C CA . THR B 1 24 ? -26.438 -1.479 -17.688 1 31.39 24 THR B CA 1
ATOM 3470 C C . THR B 1 24 ? -25.891 -2.096 -18.969 1 31.39 24 THR B C 1
ATOM 3472 O O . THR B 1 24 ? -24.75 -2.582 -19 1 31.39 24 THR B O 1
ATOM 3475 N N . ARG B 1 25 ? -26.094 -1.308 -20.297 1 31.7 25 ARG B N 1
ATOM 3476 C CA . ARG B 1 25 ? -25.922 -1.666 -21.703 1 31.7 25 ARG B CA 1
ATOM 3477 C C . ARG B 1 25 ? -24.516 -2.166 -21.984 1 31.7 25 ARG B C 1
ATOM 3479 O O . ARG B 1 25 ? -23.578 -1.882 -21.219 1 31.7 25 ARG B O 1
ATOM 3486 N N . ARG B 1 26 ? -24.141 -2.426 -23.297 1 35.44 26 ARG B N 1
ATOM 3487 C CA . ARG B 1 26 ? -23.25 -3.117 -24.234 1 35.44 26 ARG B CA 1
ATOM 3488 C C . ARG B 1 26 ? -21.812 -2.648 -24.062 1 35.44 26 ARG B C 1
ATOM 3490 O O . ARG B 1 26 ? -20.984 -2.848 -24.953 1 35.44 26 ARG B O 1
ATOM 3497 N N . ASN B 1 27 ? -21.5 -1.55 -23.359 1 37.94 27 ASN B N 1
ATOM 3498 C CA . ASN B 1 27 ? -20.141 -1.118 -23.641 1 37.94 27 ASN B CA 1
ATOM 3499 C C . ASN B 1 27 ? -19.109 -2.049 -23 1 37.94 27 ASN B C 1
ATOM 3501 O O . ASN B 1 27 ? -19.172 -2.303 -21.797 1 37.94 27 ASN B O 1
ATOM 3505 N N . PRO B 1 28 ? -18.453 -2.803 -23.656 1 41.28 28 PRO B N 1
ATOM 3506 C CA . PRO B 1 28 ? -17.484 -3.84 -23.312 1 41.28 28 PRO B CA 1
ATOM 3507 C C . PRO B 1 28 ? -16.484 -3.373 -22.266 1 41.28 28 PRO B C 1
ATOM 3509 O O . PRO B 1 28 ? -15.852 -4.199 -21.594 1 41.28 28 PRO B O 1
ATOM 3512 N N . PHE B 1 29 ? -16.031 -2.023 -22.312 1 45.09 29 PHE B N 1
ATOM 3513 C CA . PHE B 1 29 ? -14.977 -1.619 -21.391 1 45.09 29 PHE B CA 1
ATOM 3514 C C . PHE B 1 29 ? -15.562 -1.089 -20.094 1 45.09 29 PHE B C 1
ATOM 3516 O O . PHE B 1 29 ? -16.656 -0.516 -20.078 1 45.09 29 PHE B O 1
ATOM 3523 N N . MET B 1 30 ? -15.133 -1.499 -18.906 1 52 30 MET B N 1
ATOM 3524 C CA . MET B 1 30 ? -15.594 -1.107 -17.578 1 52 30 MET B CA 1
ATOM 3525 C C . MET B 1 30 ? -15.508 0.403 -17.391 1 52 30 MET B C 1
ATOM 3527 O O . MET B 1 30 ? -15.484 0.895 -16.266 1 52 30 MET B O 1
ATOM 3531 N N . ILE B 1 31 ? -15.219 1.189 -18.453 1 60.09 31 ILE B N 1
ATOM 3532 C CA . ILE B 1 31 ? -15.117 2.617 -18.172 1 60.09 31 ILE B CA 1
ATOM 3533 C C . ILE B 1 31 ? -16.516 3.217 -18.016 1 60.09 31 ILE B C 1
ATOM 3535 O O . ILE B 1 31 ? -17.234 3.371 -19 1 60.09 31 ILE B O 1
ATOM 3539 N N . SER B 1 32 ? -16.984 3.285 -16.75 1 75.12 32 SER B N 1
ATOM 3540 C CA . SER B 1 32 ? -18.312 3.738 -16.344 1 75.12 32 SER B CA 1
ATOM 3541 C C . SER B 1 32 ? -18.344 5.25 -16.156 1 75.12 32 SER B C 1
ATOM 3543 O O . SER B 1 32 ? -17.297 5.898 -16.109 1 75.12 32 SER B O 1
ATOM 3545 N N . ARG B 1 33 ? -19.422 5.918 -16.453 1 83.56 33 ARG B N 1
ATOM 3546 C CA . ARG B 1 33 ? -19.688 7.316 -16.141 1 83.56 33 ARG B CA 1
ATOM 3547 C C . ARG B 1 33 ? -19.094 7.691 -14.781 1 83.56 33 ARG B C 1
ATOM 3549 O O . ARG B 1 33 ? -18.625 8.82 -14.594 1 83.56 33 ARG B O 1
ATOM 3556 N N . TRP B 1 34 ? -18.953 6.762 -13.992 1 86.44 34 TRP B N 1
ATOM 3557 C CA . TRP B 1 34 ? -18.406 6.988 -12.656 1 86.44 34 TRP B CA 1
ATOM 3558 C C . TRP B 1 34 ? -16.906 7.227 -12.719 1 86.44 34 TRP B C 1
ATOM 3560 O O . TRP B 1 34 ? -16.391 8.102 -12.023 1 86.44 34 TRP B O 1
ATOM 3570 N N . VAL B 1 35 ? -16.266 6.508 -13.617 1 89.31 35 VAL B N 1
ATOM 3571 C CA . VAL B 1 35 ? -14.82 6.672 -13.734 1 89.31 35 VAL B CA 1
ATOM 3572 C C . VAL B 1 35 ? -14.5 8.078 -14.242 1 89.31 35 VAL B C 1
ATOM 3574 O O . VAL B 1 35 ? -13.555 8.711 -13.766 1 89.31 35 VAL B O 1
ATOM 3577 N N . LEU B 1 36 ? -15.32 8.547 -15.078 1 92.06 36 LEU B N 1
ATOM 3578 C CA . LEU B 1 36 ? -15.109 9.891 -15.609 1 92.06 36 LEU B CA 1
ATOM 3579 C C . LEU B 1 36 ? -15.312 10.938 -14.516 1 92.06 36 LEU B C 1
ATOM 3581 O O . LEU B 1 36 ? -14.602 11.938 -14.477 1 92.06 36 LEU B O 1
ATOM 3585 N N . ARG B 1 37 ? -16.25 10.711 -13.711 1 93.25 37 ARG B N 1
ATOM 3586 C CA . ARG B 1 37 ? -16.5 11.633 -12.602 1 93.25 37 ARG B CA 1
ATOM 3587 C C . ARG B 1 37 ? -15.328 11.633 -11.625 1 93.25 37 ARG B C 1
ATOM 3589 O O . ARG B 1 37 ? -14.906 12.688 -11.156 1 93.25 37 ARG B O 1
ATOM 3596 N N . TRP B 1 38 ? -14.812 10.461 -11.383 1 94.19 38 TRP B N 1
ATOM 3597 C CA . TRP B 1 38 ? -13.688 10.359 -10.461 1 94.19 38 TRP B CA 1
ATOM 3598 C C . TRP B 1 38 ? -12.453 11.047 -11.031 1 94.19 38 TRP B C 1
ATOM 3600 O O . TRP B 1 38 ? -11.734 11.75 -10.312 1 94.19 38 TRP B O 1
ATOM 3610 N N . VAL B 1 39 ? -12.234 10.859 -12.305 1 95.62 39 VAL B N 1
ATOM 3611 C CA . VAL B 1 39 ? -11.094 11.469 -12.984 1 95.62 39 VAL B CA 1
ATOM 3612 C C . VAL B 1 39 ? -11.234 12.992 -12.969 1 95.62 39 VAL B C 1
ATOM 3614 O O . VAL B 1 39 ? -10.258 13.711 -12.742 1 95.62 39 VAL B O 1
ATOM 3617 N N . SER B 1 40 ? -12.414 13.461 -13.164 1 96.25 40 SER B N 1
ATOM 3618 C CA . SER B 1 40 ? -12.648 14.906 -13.188 1 96.25 40 SER B CA 1
ATOM 3619 C C . SER B 1 40 ? -12.367 15.531 -11.836 1 96.25 40 SER B C 1
ATOM 3621 O O . SER B 1 40 ? -11.758 16.609 -11.75 1 96.25 40 SER B O 1
ATOM 3623 N N . VAL B 1 41 ? -12.805 14.844 -10.836 1 95.31 41 VAL B N 1
ATOM 3624 C CA . VAL B 1 41 ? -12.539 15.312 -9.484 1 95.31 41 VAL B CA 1
ATOM 3625 C C . VAL B 1 41 ? -11.031 15.352 -9.234 1 95.31 41 VAL B C 1
ATOM 3627 O O . VAL B 1 41 ? -10.516 16.297 -8.617 1 95.31 41 VAL B O 1
ATOM 3630 N N . GLY B 1 42 ? -10.367 14.328 -9.688 1 97.25 42 GLY B N 1
ATOM 3631 C CA . GLY B 1 42 ? -8.914 14.281 -9.555 1 97.25 42 GLY B CA 1
ATOM 3632 C C . GLY B 1 42 ? -8.211 15.398 -10.297 1 97.25 42 GLY B C 1
ATOM 3633 O O . GLY B 1 42 ? -7.285 16.016 -9.766 1 97.25 42 GLY B O 1
ATOM 3634 N N . ILE B 1 43 ? -8.68 15.672 -11.461 1 97.38 43 ILE B N 1
ATOM 3635 C CA . ILE B 1 43 ? -8.078 16.719 -12.281 1 97.38 43 ILE B CA 1
ATOM 3636 C C . ILE B 1 43 ? -8.266 18.078 -11.602 1 97.38 43 ILE B C 1
ATOM 3638 O O . ILE B 1 43 ? -7.309 18.844 -11.469 1 97.38 43 ILE B O 1
ATOM 3642 N N . LEU B 1 44 ? -9.391 18.312 -11.117 1 96.19 44 LEU B N 1
ATOM 3643 C CA . LEU B 1 44 ? -9.68 19.578 -10.453 1 96.19 44 LEU B CA 1
ATOM 3644 C C . LEU B 1 44 ? -8.906 19.688 -9.148 1 96.19 44 LEU B C 1
ATOM 3646 O O . LEU B 1 44 ? -8.422 20.781 -8.805 1 96.19 44 LEU B O 1
ATOM 3650 N N . GLY B 1 45 ? -8.875 18.609 -8.477 1 95.75 45 GLY B N 1
ATOM 3651 C CA . GLY B 1 45 ? -8.078 18.609 -7.258 1 95.75 45 GLY B CA 1
ATOM 3652 C C . GLY B 1 45 ? -6.609 18.875 -7.508 1 95.75 45 GLY B C 1
ATOM 3653 O O . GLY B 1 45 ? -5.984 19.656 -6.793 1 95.75 45 GLY B O 1
ATOM 3654 N N . GLY B 1 46 ? -6.039 18.234 -8.539 1 96.62 46 GLY B N 1
ATOM 3655 C CA . GLY B 1 46 ? -4.652 18.469 -8.906 1 96.62 46 GLY B CA 1
ATOM 3656 C C . GLY B 1 46 ? -4.383 19.891 -9.328 1 96.62 46 GLY B C 1
ATOM 3657 O O . GLY B 1 46 ? -3.34 20.469 -8.984 1 96.62 46 GLY B O 1
ATOM 3658 N N . LEU B 1 47 ? -5.309 20.469 -10.031 1 97.31 47 LEU B N 1
ATOM 3659 C CA . LEU B 1 47 ? -5.172 21.859 -10.469 1 97.31 47 LEU B CA 1
ATOM 3660 C C . LEU B 1 47 ? -5.168 22.812 -9.281 1 97.31 47 LEU B C 1
ATOM 3662 O O . LEU B 1 47 ? -4.332 23.703 -9.211 1 97.31 47 LEU B O 1
ATOM 3666 N N . PHE B 1 48 ? -6.039 22.609 -8.406 1 97.06 48 PHE B N 1
ATOM 3667 C CA . PHE B 1 48 ? -6.098 23.453 -7.211 1 97.06 48 PHE B CA 1
ATOM 3668 C C . PHE B 1 48 ? -4.828 23.281 -6.379 1 97.06 48 PHE B C 1
ATOM 3670 O O . PHE B 1 48 ? -4.266 24.281 -5.902 1 97.06 48 PHE B O 1
ATOM 3677 N N . ALA B 1 49 ? -4.508 22.094 -6.188 1 97.06 49 ALA B N 1
ATOM 3678 C CA . ALA B 1 49 ? -3.32 21.844 -5.371 1 97.06 49 ALA B CA 1
ATOM 3679 C C . ALA B 1 49 ? -2.088 22.5 -5.977 1 97.06 49 ALA B C 1
ATOM 3681 O O . ALA B 1 49 ? -1.254 23.047 -5.254 1 97.06 49 ALA B O 1
ATOM 3682 N N . ALA B 1 50 ? -1.96 22.422 -7.293 1 97.12 50 ALA B N 1
ATOM 3683 C CA . ALA B 1 50 ? -0.827 23.031 -7.977 1 97.12 50 ALA B CA 1
ATOM 3684 C C . ALA B 1 50 ? -0.836 24.547 -7.793 1 97.12 50 ALA B C 1
ATOM 3686 O O . ALA B 1 50 ? 0.206 25.156 -7.531 1 97.12 50 ALA B O 1
ATOM 3687 N N . LEU B 1 51 ? -1.975 25.125 -7.922 1 97.06 51 LEU B N 1
ATOM 3688 C CA . LEU B 1 51 ? -2.105 26.562 -7.742 1 97.06 51 LEU B CA 1
ATOM 3689 C C . LEU B 1 51 ? -1.788 26.969 -6.305 1 97.06 51 LEU B C 1
ATOM 3691 O O . LEU B 1 51 ? -1.039 27.922 -6.074 1 97.06 51 LEU B O 1
ATOM 3695 N N . TYR B 1 52 ? -2.383 26.297 -5.395 1 97.31 52 TYR B N 1
ATOM 3696 C CA . TYR B 1 52 ? -2.146 26.547 -3.979 1 97.31 52 TYR B CA 1
ATOM 3697 C C . TYR B 1 52 ? -0.663 26.453 -3.646 1 97.31 52 TYR B C 1
ATOM 3699 O O . TYR B 1 52 ? -0.107 27.328 -2.979 1 97.31 52 TYR B O 1
ATOM 3707 N N . TRP B 1 53 ? -0.061 25.422 -4.102 1 95.75 53 TRP B N 1
ATOM 3708 C CA . TRP B 1 53 ? 1.347 25.172 -3.811 1 95.75 53 TRP B CA 1
ATOM 3709 C C . TRP B 1 53 ? 2.227 26.281 -4.379 1 95.75 53 TRP B C 1
ATOM 3711 O O . TRP B 1 53 ? 3.154 26.75 -3.717 1 95.75 53 TRP B O 1
ATOM 3721 N N . ASN B 1 54 ? 1.972 26.656 -5.605 1 96.31 54 ASN B N 1
ATOM 3722 C CA . ASN B 1 54 ? 2.771 27.688 -6.246 1 96.31 54 ASN B CA 1
ATOM 3723 C C . ASN B 1 54 ? 2.65 29.031 -5.516 1 96.31 54 ASN B C 1
ATOM 3725 O O . ASN B 1 54 ? 3.643 29.734 -5.344 1 96.31 54 ASN B O 1
ATOM 3729 N N . ILE B 1 55 ? 1.467 29.359 -5.078 1 97.75 55 ILE B N 1
ATOM 3730 C CA . ILE B 1 55 ? 1.254 30.594 -4.332 1 97.75 55 ILE B CA 1
ATOM 3731 C C . ILE B 1 55 ? 1.945 30.5 -2.975 1 97.75 55 ILE B C 1
ATOM 3733 O O . ILE B 1 55 ? 2.598 31.453 -2.539 1 97.75 55 ILE B O 1
ATOM 3737 N N . LEU B 1 56 ? 1.792 29.391 -2.365 1 97.31 56 LEU B N 1
ATOM 3738 C CA . LEU B 1 56 ? 2.424 29.172 -1.067 1 97.31 56 LEU B CA 1
ATOM 3739 C C . LEU B 1 56 ? 3.939 29.312 -1.174 1 97.31 56 LEU B C 1
ATOM 3741 O O . LEU B 1 56 ? 4.57 29.953 -0.328 1 97.31 56 LEU B O 1
ATOM 3745 N N . GLU B 1 57 ? 4.496 28.703 -2.172 1 95.19 57 GLU B N 1
ATOM 3746 C CA . GLU B 1 57 ? 5.938 28.766 -2.377 1 95.19 57 GLU B CA 1
ATOM 3747 C C . GLU B 1 57 ? 6.406 30.188 -2.627 1 95.19 57 GLU B C 1
ATOM 3749 O O . GLU B 1 57 ? 7.445 30.609 -2.113 1 95.19 57 GLU B O 1
ATOM 3754 N N . LEU B 1 58 ? 5.688 30.906 -3.416 1 96.5 58 LEU B N 1
ATOM 3755 C CA . LEU B 1 58 ? 6.02 32.312 -3.703 1 96.5 58 LEU B CA 1
ATOM 3756 C C . LEU B 1 58 ? 5.996 33.125 -2.43 1 96.5 58 LEU B C 1
ATOM 3758 O O . LEU B 1 58 ? 6.938 33.875 -2.16 1 96.5 58 LEU B O 1
ATOM 3762 N N . LEU B 1 59 ? 4.98 32.969 -1.638 1 97.69 59 LEU B N 1
ATOM 3763 C CA . LEU B 1 59 ? 4.848 33.719 -0.399 1 97.69 59 LEU B CA 1
ATOM 3764 C C . LEU B 1 59 ? 5.945 33.344 0.59 1 97.69 59 LEU B C 1
ATOM 3766 O O . LEU B 1 59 ? 6.504 34.219 1.264 1 97.69 59 LEU B O 1
ATOM 3770 N N . THR B 1 60 ? 6.199 32.094 0.678 1 96.44 60 THR B N 1
ATOM 3771 C CA . THR B 1 60 ? 7.227 31.609 1.592 1 96.44 60 THR B CA 1
ATOM 3772 C C . THR B 1 60 ? 8.594 32.156 1.203 1 96.44 60 THR B C 1
ATOM 3774 O O . THR B 1 60 ? 9.375 32.562 2.066 1 96.44 60 THR B O 1
ATOM 3777 N N . HIS B 1 61 ? 8.891 32.188 -0.08 1 95.56 61 HIS B N 1
ATOM 3778 C CA . HIS B 1 61 ? 10.164 32.688 -0.568 1 95.56 61 HIS B CA 1
ATOM 3779 C C . HIS B 1 61 ? 10.32 34.188 -0.253 1 95.56 61 HIS B C 1
ATOM 3781 O O . HIS B 1 61 ? 11.414 34.625 0.097 1 95.56 61 HIS B O 1
ATOM 3787 N N . VAL B 1 62 ? 9.281 34.906 -0.353 1 95.56 62 VAL B N 1
ATOM 3788 C CA . VAL B 1 62 ? 9.312 36.344 -0.092 1 95.56 62 VAL B CA 1
ATOM 3789 C C . VAL B 1 62 ? 9.516 36.594 1.4 1 95.56 62 VAL B C 1
ATOM 3791 O O . VAL B 1 62 ? 10.32 37.438 1.793 1 95.56 62 VAL B O 1
ATOM 3794 N N . LEU B 1 63 ? 8.875 35.812 2.211 1 96.19 63 LEU B N 1
ATOM 3795 C CA . LEU B 1 63 ? 8.906 36.062 3.65 1 96.19 63 LEU B CA 1
ATOM 3796 C C . LEU B 1 63 ? 10.18 35.5 4.27 1 96.19 63 LEU B C 1
ATOM 3798 O O . LEU B 1 63 ? 10.562 35.906 5.371 1 96.19 63 LEU B O 1
ATOM 3802 N N . GLN B 1 64 ? 10.758 34.594 3.576 1 93.19 64 GLN B N 1
ATOM 3803 C CA . GLN B 1 64 ? 12.016 34 4.055 1 93.19 64 GLN B CA 1
ATOM 3804 C C . GLN B 1 64 ? 13.148 35.031 3.992 1 93.19 64 GLN B C 1
ATOM 3806 O O . GLN B 1 64 ? 14.164 34.875 4.668 1 93.19 64 GLN B O 1
ATOM 3811 N N . LYS B 1 65 ? 12.992 36.062 3.254 1 92.31 65 LYS B N 1
ATOM 3812 C CA . LYS B 1 65 ? 14.023 37.094 3.09 1 92.31 65 LYS B CA 1
ATOM 3813 C C . LYS B 1 65 ? 14.086 38 4.312 1 92.31 65 LYS B C 1
ATOM 3815 O O . LYS B 1 65 ? 15.07 38.719 4.5 1 92.31 65 LYS B O 1
ATOM 3820 N N . VAL B 1 66 ? 13.094 37.906 5.145 1 92.38 66 VAL B N 1
ATOM 3821 C CA . VAL B 1 66 ? 13.094 38.688 6.371 1 92.38 66 VAL B CA 1
ATOM 3822 C C . VAL B 1 66 ? 14.203 38.188 7.297 1 92.38 66 VAL B C 1
ATOM 3824 O O . VAL B 1 66 ? 14.398 37 7.477 1 92.38 66 VAL B O 1
ATOM 3827 N N . PRO B 1 67 ? 14.906 39.156 7.844 1 89.25 67 PRO B N 1
ATOM 3828 C CA . PRO B 1 67 ? 16.016 38.75 8.727 1 89.25 67 PRO B CA 1
ATOM 3829 C C . PRO B 1 67 ? 15.547 37.969 9.938 1 89.25 67 PRO B C 1
ATOM 3831 O O . PRO B 1 67 ? 14.367 38 10.289 1 89.25 67 PRO B O 1
ATOM 3834 N N . ASP B 1 68 ? 16.422 37.375 10.609 1 88.69 68 ASP B N 1
ATOM 3835 C CA . ASP B 1 68 ? 16.109 36.469 11.711 1 88.69 68 ASP B CA 1
ATOM 3836 C C . ASP B 1 68 ? 15.352 37.188 12.82 1 88.69 68 ASP B C 1
ATOM 3838 O O . ASP B 1 68 ? 14.375 36.656 13.359 1 88.69 68 ASP B O 1
ATOM 3842 N N . TRP B 1 69 ? 15.812 38.344 13.117 1 91.06 69 TRP B N 1
ATOM 3843 C CA . TRP B 1 69 ? 15.141 39.062 14.188 1 91.06 69 TRP B CA 1
ATOM 3844 C C . TRP B 1 69 ? 13.758 39.531 13.75 1 91.06 69 TRP B C 1
ATOM 3846 O O . TRP B 1 69 ? 12.891 39.812 14.586 1 91.06 69 TRP B O 1
ATOM 3856 N N . GLY B 1 70 ? 13.508 39.562 12.445 1 94.75 70 GLY B N 1
ATOM 3857 C CA . GLY B 1 70 ? 12.234 40 11.883 1 94.75 70 GLY B CA 1
ATOM 3858 C C . GLY B 1 70 ? 11.102 39.031 12.133 1 94.75 70 GLY B C 1
ATOM 3859 O O . GLY B 1 70 ? 9.93 39.406 12.078 1 94.75 70 GLY B O 1
ATOM 3860 N N . VAL B 1 71 ? 11.461 37.812 12.469 1 96.12 71 VAL B N 1
ATOM 3861 C CA . VAL B 1 71 ? 10.445 36.781 12.695 1 96.12 71 VAL B CA 1
ATOM 3862 C C . VAL B 1 71 ? 9.625 37.156 13.938 1 96.12 71 VAL B C 1
ATOM 3864 O O . VAL B 1 71 ? 8.445 36.812 14.023 1 96.12 71 VAL B O 1
ATOM 3867 N N . LEU B 1 72 ? 10.203 37.938 14.914 1 97.19 72 LEU B N 1
ATOM 3868 C CA . LEU B 1 72 ? 9.539 38.312 16.141 1 97.19 72 LEU B CA 1
ATOM 3869 C C . LEU B 1 72 ? 8.398 39.281 15.859 1 97.19 72 LEU B C 1
ATOM 3871 O O . LEU B 1 72 ? 7.441 39.375 16.641 1 97.19 72 LEU B O 1
ATOM 3875 N N . LEU B 1 73 ? 8.5 39.938 14.711 1 97.12 73 LEU B N 1
ATOM 3876 C CA . LEU B 1 73 ? 7.453 40.875 14.305 1 97.12 73 LEU B CA 1
ATOM 3877 C C . LEU B 1 73 ? 6.551 40.25 13.25 1 97.12 73 LEU B C 1
ATOM 3879 O O . LEU B 1 73 ? 5.336 40.438 13.266 1 97.12 73 LEU B O 1
ATOM 3883 N N . LEU B 1 74 ? 7.152 39.562 12.367 1 97.88 74 LEU B N 1
ATOM 3884 C CA . LEU B 1 74 ? 6.445 38.969 11.234 1 97.88 74 LEU B CA 1
ATOM 3885 C C . LEU B 1 74 ? 5.371 38 11.711 1 97.88 74 LEU B C 1
ATOM 3887 O O . LEU B 1 74 ? 4.238 38.031 11.219 1 97.88 74 LEU B O 1
ATOM 3891 N N . MET B 1 75 ? 5.711 37.156 12.656 1 98.19 75 MET B N 1
ATOM 3892 C CA . MET B 1 75 ? 4.82 36.062 13.031 1 98.19 75 MET B CA 1
ATOM 3893 C C . MET B 1 75 ? 3.619 36.562 13.812 1 98.19 75 MET B C 1
ATOM 3895 O O . MET B 1 75 ? 2.484 36.156 13.555 1 98.19 75 MET B O 1
ATOM 3899 N N . PRO B 1 76 ? 3.799 37.562 14.742 1 98.25 76 PRO B N 1
ATOM 3900 C CA . PRO B 1 76 ? 2.602 38.125 15.367 1 98.25 76 PRO B CA 1
ATOM 3901 C C . PRO B 1 76 ? 1.736 38.906 14.383 1 98.25 76 PRO B C 1
ATOM 3903 O O . PRO B 1 76 ? 0.507 38.875 14.484 1 98.25 76 PRO B O 1
ATOM 3906 N N . LEU B 1 77 ? 2.336 39.531 13.477 1 98.38 77 LEU B N 1
ATOM 3907 C CA . LEU B 1 77 ? 1.569 40.25 12.461 1 98.38 77 LEU B CA 1
ATOM 3908 C C . LEU B 1 77 ? 0.785 39.281 11.586 1 98.38 77 LEU B C 1
ATOM 3910 O O . LEU B 1 77 ? -0.361 39.531 11.219 1 98.38 77 LEU B O 1
ATOM 3914 N N . ALA B 1 78 ? 1.443 38.25 11.211 1 98.56 78 ALA B N 1
ATOM 3915 C CA . ALA B 1 78 ? 0.753 37.188 10.461 1 98.56 78 ALA B CA 1
ATOM 3916 C C . ALA B 1 78 ? -0.403 36.594 11.273 1 98.56 78 ALA B C 1
ATOM 3918 O O . ALA B 1 78 ? -1.473 36.312 10.727 1 98.56 78 ALA B O 1
ATOM 3919 N N . GLY B 1 79 ? -0.148 36.375 12.555 1 98.5 79 GLY B N 1
ATOM 3920 C CA . GLY B 1 79 ? -1.216 35.906 13.43 1 98.5 79 GLY B CA 1
ATOM 3921 C C . GLY B 1 79 ? -2.404 36.844 13.469 1 98.5 79 GLY B C 1
ATOM 3922 O O . GLY B 1 79 ? -3.555 36.406 13.508 1 98.5 79 GLY B O 1
ATOM 3923 N N . LEU B 1 80 ? -2.111 38.094 13.477 1 98.44 80 LEU B N 1
ATOM 3924 C CA . LEU B 1 80 ? -3.174 39.094 13.445 1 98.44 80 LEU B CA 1
ATOM 3925 C C . LEU B 1 80 ? -3.982 39 12.156 1 98.44 80 LEU B C 1
ATOM 3927 O O . LEU B 1 80 ? -5.215 39.031 12.18 1 98.44 80 LEU B O 1
ATOM 3931 N N . ILE B 1 81 ? -3.318 38.844 11.055 1 98.5 81 ILE B N 1
ATOM 3932 C CA . ILE B 1 81 ? -3.986 38.75 9.766 1 98.5 81 ILE B CA 1
ATOM 3933 C C . ILE B 1 81 ? -4.836 37.469 9.719 1 98.5 81 ILE B C 1
ATOM 3935 O O . ILE B 1 81 ? -5.98 37.5 9.258 1 98.5 81 ILE B O 1
ATOM 3939 N N . VAL B 1 82 ? -4.27 36.375 10.18 1 97.94 82 VAL B N 1
ATOM 3940 C CA . VAL B 1 82 ? -5.004 35.094 10.227 1 97.94 82 VAL B CA 1
ATOM 3941 C C . VAL B 1 82 ? -6.277 35.281 11.055 1 97.94 82 VAL B C 1
ATOM 3943 O O . VAL B 1 82 ? -7.359 34.875 10.633 1 97.94 82 VAL B O 1
ATOM 3946 N N . GLY B 1 83 ? -6.113 35.906 12.211 1 97.44 83 GLY B N 1
ATOM 3947 C CA . GLY B 1 83 ? -7.258 36.156 13.078 1 97.44 83 GLY B CA 1
ATOM 3948 C C . GLY B 1 83 ? -8.305 37.062 12.445 1 97.44 83 GLY B C 1
ATOM 3949 O O . GLY B 1 83 ? -9.508 36.812 12.617 1 97.44 83 GLY B O 1
ATOM 3950 N N . LEU B 1 84 ? -7.883 38 11.742 1 97.62 84 LEU B N 1
ATOM 3951 C CA . LEU B 1 84 ? -8.812 38.906 11.086 1 97.62 84 LEU B CA 1
ATOM 3952 C C . LEU B 1 84 ? -9.555 38.219 9.953 1 97.62 84 LEU B C 1
ATOM 3954 O O . LEU B 1 84 ? -10.75 38.469 9.758 1 97.62 84 LEU B O 1
ATOM 3958 N N . VAL B 1 85 ? -8.852 37.406 9.219 1 97.38 85 VAL B N 1
ATOM 3959 C CA . VAL B 1 85 ? -9.492 36.625 8.156 1 97.38 85 VAL B CA 1
ATOM 3960 C C . VAL B 1 85 ? -10.57 35.719 8.742 1 97.38 85 VAL B C 1
ATOM 3962 O O . VAL B 1 85 ? -11.688 35.656 8.219 1 97.38 85 VAL B O 1
ATOM 3965 N N . ILE B 1 86 ? -10.242 35.125 9.812 1 94.5 86 ILE B N 1
ATOM 3966 C CA . ILE B 1 86 ? -11.18 34.188 10.445 1 94.5 86 ILE B CA 1
ATOM 3967 C C . ILE B 1 86 ? -12.344 34.969 11.039 1 94.5 86 ILE B C 1
ATOM 3969 O O . ILE B 1 86 ? -13.492 34.531 10.984 1 94.5 86 ILE B O 1
ATOM 3973 N N . HIS B 1 87 ? -12.039 36.094 11.602 1 94.38 87 HIS B N 1
ATOM 3974 C CA . HIS B 1 87 ? -13.07 36.938 12.211 1 94.38 87 HIS B CA 1
ATOM 3975 C C . HIS B 1 87 ? -14.078 37.406 11.172 1 94.38 87 HIS B C 1
ATOM 3977 O O . HIS B 1 87 ? -15.281 37.406 11.43 1 94.38 87 HIS B O 1
ATOM 3983 N N . PHE B 1 88 ? -13.617 37.688 10.031 1 95.12 88 PHE B N 1
ATOM 3984 C CA . PHE B 1 88 ? -14.484 38.312 9.023 1 95.12 88 PHE B CA 1
ATOM 3985 C C . PHE B 1 88 ? -15.117 37.25 8.141 1 95.12 88 PHE B C 1
ATOM 3987 O O . PHE B 1 88 ? -16.25 37.406 7.688 1 95.12 88 PHE B O 1
ATOM 3994 N N . LEU B 1 89 ? -14.391 36.156 7.906 1 94.25 89 LEU B N 1
ATOM 3995 C CA . LEU B 1 89 ? -14.867 35.188 6.934 1 94.25 89 LEU B CA 1
ATOM 3996 C C . LEU B 1 89 ? -15.422 33.938 7.629 1 94.25 89 LEU B C 1
ATOM 3998 O O . LEU B 1 89 ? -16.094 33.125 7.004 1 94.25 89 LEU B O 1
ATOM 4002 N N . GLY B 1 90 ? -15.125 33.781 8.805 1 88.81 90 GLY B N 1
ATOM 4003 C CA . GLY B 1 90 ? -15.617 32.625 9.547 1 88.81 90 GLY B CA 1
ATOM 4004 C C . GLY B 1 90 ? -14.531 31.609 9.867 1 88.81 90 GLY B C 1
ATOM 4005 O O . GLY B 1 90 ? -13.477 31.594 9.227 1 88.81 90 GLY B O 1
ATOM 4006 N N . ASN B 1 91 ? -14.82 30.75 10.766 1 84.25 91 ASN B N 1
ATOM 4007 C CA . ASN B 1 91 ? -13.867 29.734 11.188 1 84.25 91 ASN B CA 1
ATOM 4008 C C . ASN B 1 91 ? -13.867 28.547 10.219 1 84.25 91 ASN B C 1
ATOM 4010 O O . ASN B 1 91 ? -14.883 27.859 10.07 1 84.25 91 ASN B O 1
ATOM 4014 N N . PRO B 1 92 ? -12.758 28.375 9.57 1 80.31 92 PRO B N 1
ATOM 4015 C CA . PRO B 1 92 ? -12.719 27.297 8.578 1 80.31 92 PRO B CA 1
ATOM 4016 C C . PRO B 1 92 ? -12.641 25.906 9.211 1 80.31 92 PRO B C 1
ATOM 4018 O O . PRO B 1 92 ? -12.969 24.922 8.562 1 80.31 92 PRO B O 1
ATOM 4021 N N . GLY B 1 93 ? -12.352 25.719 10.336 1 68.31 93 GLY B N 1
ATOM 4022 C CA . GLY B 1 93 ? -12.195 24.422 10.969 1 68.31 93 GLY B CA 1
ATOM 4023 C C . GLY B 1 93 ? -10.797 23.844 10.828 1 68.31 93 GLY B C 1
ATOM 4024 O O . GLY B 1 93 ? -9.969 24.391 10.094 1 68.31 93 GLY B O 1
ATOM 4025 N N . GLU B 1 94 ? -10.375 22.859 11.727 1 59.06 94 GLU B N 1
ATOM 4026 C CA . GLU B 1 94 ? -9.086 22.172 11.672 1 59.06 94 GLU B CA 1
ATOM 4027 C C . GLU B 1 94 ? -9.25 20.734 11.164 1 59.06 94 GLU B C 1
ATOM 4029 O O . GLU B 1 94 ? -10.375 20.25 11.008 1 59.06 94 GLU B O 1
ATOM 4034 N N . ILE B 1 95 ? -8.18 20.141 10.664 1 51.91 95 ILE B N 1
ATOM 4035 C CA . ILE B 1 95 ? -8.219 18.781 10.133 1 51.91 95 ILE B CA 1
ATOM 4036 C C . ILE B 1 95 ? -9.039 17.891 11.055 1 51.91 95 ILE B C 1
ATOM 4038 O O . ILE B 1 95 ? -9.805 17.031 10.594 1 51.91 95 ILE B O 1
ATOM 4042 N N . GLY B 1 96 ? -8.805 18.141 12.336 1 54.88 96 GLY B N 1
ATOM 4043 C CA . GLY B 1 96 ? -9.625 17.375 13.273 1 54.88 96 GLY B CA 1
ATOM 4044 C C . GLY B 1 96 ? -11.109 17.609 13.078 1 54.88 96 GLY B C 1
ATOM 4045 O O . GLY B 1 96 ? -11.891 16.656 13.094 1 54.88 96 GLY B O 1
ATOM 4046 N N . VAL B 1 97 ? -11.406 18.781 12.797 1 48.81 97 VAL B N 1
ATOM 4047 C CA . VAL B 1 97 ? -12.812 19.141 12.602 1 48.81 97 VAL B CA 1
ATOM 4048 C C . VAL B 1 97 ? -13.305 18.578 11.273 1 48.81 97 VAL B C 1
ATOM 4050 O O . VAL B 1 97 ? -14.453 18.125 11.172 1 48.81 97 VAL B O 1
ATOM 4053 N N . ILE B 1 98 ? -12.375 18.5 10.414 1 53.12 98 ILE B N 1
ATOM 4054 C CA . ILE B 1 98 ? -12.742 17.969 9.109 1 53.12 98 ILE B CA 1
ATOM 4055 C C . ILE B 1 98 ? -13.156 16.5 9.25 1 53.12 98 ILE B C 1
ATOM 4057 O O . ILE B 1 98 ? -14.156 16.078 8.68 1 53.12 98 ILE B O 1
ATOM 4061 N N . ILE B 1 99 ? -12.445 15.938 10.109 1 57.09 99 ILE B N 1
ATOM 4062 C CA . ILE B 1 99 ? -12.719 14.523 10.336 1 57.09 99 ILE B CA 1
ATOM 4063 C C . ILE B 1 99 ? -14.078 14.367 11.016 1 57.09 99 ILE B C 1
ATOM 4065 O O . ILE B 1 99 ? -14.875 13.508 10.641 1 57.09 99 ILE B O 1
ATOM 4069 N N . ASP B 1 100 ? -14.297 15.258 11.852 1 54.91 100 ASP B N 1
ATOM 4070 C CA . ASP B 1 100 ? -15.562 15.211 12.578 1 54.91 100 ASP B CA 1
ATOM 4071 C C . ASP B 1 100 ? -16.734 15.539 11.648 1 54.91 100 ASP B C 1
ATOM 4073 O O . ASP B 1 100 ? -17.797 14.906 11.734 1 54.91 100 ASP B O 1
ATOM 4077 N N . ASN B 1 101 ? -16.484 16.453 10.867 1 50.12 1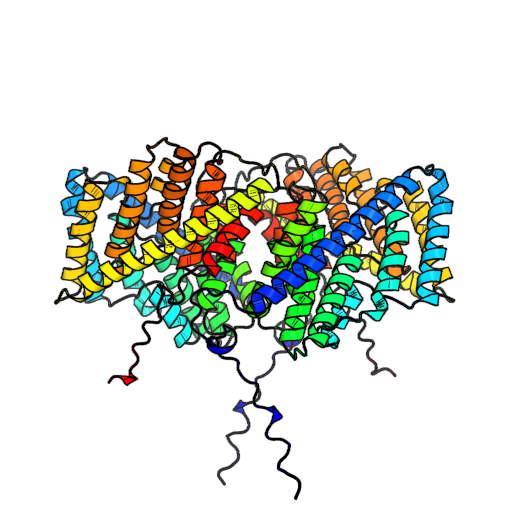01 ASN B N 1
ATOM 4078 C CA . ASN B 1 101 ? -17.547 16.891 9.969 1 50.12 101 ASN B CA 1
ATOM 4079 C C . ASN B 1 101 ? -17.922 15.797 8.977 1 50.12 101 ASN B C 1
ATOM 4081 O O . ASN B 1 101 ? -19.109 15.586 8.688 1 50.12 101 ASN B O 1
ATOM 4085 N N . ILE B 1 102 ? -16.984 15.211 8.562 1 52.41 102 ILE B N 1
ATOM 4086 C CA . ILE B 1 102 ? -17.234 14.156 7.586 1 52.41 102 ILE B CA 1
ATOM 4087 C C . ILE B 1 102 ? -18.047 13.039 8.234 1 52.41 102 ILE B C 1
ATOM 4089 O O . ILE B 1 102 ? -18.938 12.461 7.602 1 52.41 102 ILE B O 1
ATOM 4093 N N . HIS B 1 103 ? -17.719 12.906 9.438 1 55.06 103 HIS B N 1
ATOM 4094 C CA . HIS B 1 103 ? -18.422 11.883 10.195 1 55.06 103 HIS B CA 1
ATOM 4095 C C . HIS B 1 103 ? -19.875 12.266 10.438 1 55.06 103 HIS B C 1
ATOM 4097 O O . HIS B 1 103 ? -20.781 11.438 10.312 1 55.06 103 HIS B O 1
ATOM 4103 N N . PHE B 1 104 ? -20.016 13.477 10.711 1 45.69 104 PHE B N 1
ATOM 4104 C CA . PHE B 1 104 ? -21.328 13.914 11.18 1 45.69 104 PHE B CA 1
ATOM 4105 C C . PHE B 1 104 ? -22.203 14.352 10.016 1 45.69 104 PHE B C 1
ATOM 4107 O O . PHE B 1 104 ? -23.438 14.336 10.109 1 45.69 104 PHE B O 1
ATOM 4114 N N . ARG B 1 105 ? -21.547 14.656 9.039 1 55.91 105 ARG B N 1
ATOM 4115 C CA . ARG B 1 105 ? -22.359 15.188 7.953 1 55.91 105 ARG B CA 1
ATOM 4116 C C . ARG B 1 105 ? -22.391 14.227 6.766 1 55.91 105 ARG B C 1
ATOM 4118 O O . ARG B 1 105 ? -22.422 14.664 5.613 1 55.91 105 ARG B O 1
ATOM 4125 N N . SER B 1 106 ? -22.234 12.992 7.152 1 60.25 106 SER B N 1
ATOM 4126 C CA . SER B 1 106 ? -22.391 11.938 6.156 1 60.25 106 SER B CA 1
ATOM 4127 C C . SER B 1 106 ? -21.422 12.125 4.996 1 60.25 106 SER B C 1
ATOM 4129 O O . SER B 1 106 ? -21.797 11.992 3.832 1 60.25 106 SER B O 1
ATOM 4131 N N . GLY B 1 107 ? -20.312 12.836 5.379 1 63.84 107 GLY B N 1
ATOM 4132 C CA . GLY B 1 107 ? -19.297 12.922 4.355 1 63.84 107 GLY B CA 1
ATOM 4133 C C . GLY B 1 107 ? -19.297 14.242 3.605 1 63.84 107 GLY B C 1
ATOM 4134 O O . GLY B 1 107 ? -18.578 14.406 2.619 1 63.84 107 GLY B O 1
ATOM 4135 N N . ARG B 1 108 ? -20.031 15.227 4.059 1 75.81 108 ARG B N 1
ATOM 4136 C CA . ARG B 1 108 ? -20.156 16.484 3.346 1 75.81 108 ARG B CA 1
ATOM 4137 C C . ARG B 1 108 ? -19.219 17.531 3.924 1 75.81 108 ARG B C 1
ATOM 4139 O O . ARG B 1 108 ? -19.031 17.609 5.141 1 75.81 108 ARG B O 1
ATOM 4146 N N . LEU B 1 109 ? -18.625 18.281 3.041 1 79.12 109 LEU B N 1
ATOM 4147 C CA . LEU B 1 109 ? -17.766 19.406 3.408 1 79.12 109 LEU B CA 1
ATOM 4148 C C . LEU B 1 109 ? -18.344 20.719 2.855 1 79.12 109 LEU B C 1
ATOM 4150 O O . LEU B 1 109 ? -18.828 20.75 1.727 1 79.12 109 LEU B O 1
ATOM 4154 N N . ASP B 1 110 ? -18.344 21.734 3.709 1 82.19 110 ASP B N 1
ATOM 4155 C CA . ASP B 1 110 ? -18.969 23.016 3.381 1 82.19 110 ASP B CA 1
ATOM 4156 C C . ASP B 1 110 ? -18.031 23.875 2.525 1 82.19 110 ASP B C 1
ATOM 4158 O O . ASP B 1 110 ? -16.969 24.297 2.982 1 82.19 110 ASP B O 1
ATOM 4162 N N . ILE B 1 111 ? -18.484 24.203 1.385 1 87 111 ILE B N 1
ATOM 4163 C CA . ILE B 1 111 ? -17.703 24.953 0.419 1 87 111 ILE B CA 1
ATOM 4164 C C . ILE B 1 111 ? -17.547 26.406 0.885 1 87 111 ILE B C 1
ATOM 4166 O O . ILE B 1 111 ? -16.609 27.094 0.488 1 87 111 ILE B O 1
ATOM 4170 N N . ASN B 1 112 ? -18.391 26.828 1.776 1 88.19 112 ASN B N 1
ATOM 4171 C CA . ASN B 1 112 ? -18.406 28.234 2.215 1 88.19 112 ASN B CA 1
ATOM 4172 C C . ASN B 1 112 ? -17.219 28.531 3.121 1 88.19 112 ASN B C 1
ATOM 4174 O O . ASN B 1 112 ? -16.859 29.703 3.311 1 88.19 112 ASN B O 1
ATOM 4178 N N . LYS B 1 113 ? -16.578 27.562 3.613 1 88.69 113 LYS B N 1
ATOM 4179 C CA . LYS B 1 113 ? -15.461 27.734 4.527 1 88.69 113 LYS B CA 1
ATOM 4180 C C . LYS B 1 113 ? -14.133 27.781 3.77 1 88.69 113 LYS B C 1
ATOM 4182 O O . LYS B 1 113 ? -13.102 28.141 4.34 1 88.69 113 LYS B O 1
ATOM 4187 N N . ASN B 1 114 ? -14.172 27.562 2.447 1 92.5 114 ASN B N 1
ATOM 4188 C CA . ASN B 1 114 ? -12.961 27.406 1.65 1 92.5 114 ASN B CA 1
ATOM 4189 C C . ASN B 1 114 ? -12.172 28.703 1.564 1 92.5 114 ASN B C 1
ATOM 4191 O O . ASN B 1 114 ? -10.953 28.719 1.699 1 92.5 114 ASN B O 1
ATOM 4195 N N . PRO B 1 115 ? -12.875 29.844 1.407 1 94.44 115 PRO B N 1
ATOM 4196 C CA . PRO B 1 115 ? -12.102 31.078 1.299 1 94.44 115 PRO B CA 1
ATOM 4197 C C . PRO B 1 115 ? -11.312 31.391 2.566 1 94.44 115 PRO B C 1
ATOM 4199 O O . PRO B 1 115 ? -10.141 31.766 2.488 1 94.44 115 PRO B O 1
ATOM 4202 N N . ALA B 1 116 ? -11.914 31.234 3.686 1 94.62 116 ALA B N 1
ATOM 4203 C CA . ALA B 1 116 ? -11.227 31.453 4.953 1 94.62 116 ALA B CA 1
ATOM 4204 C C . ALA B 1 116 ? -10.062 30.484 5.125 1 94.62 116 ALA B C 1
ATOM 4206 O O . ALA B 1 116 ? -8.984 30.875 5.574 1 94.62 116 ALA B O 1
ATOM 4207 N N . MET B 1 117 ? -10.297 29.266 4.742 1 94.12 117 MET B N 1
ATOM 4208 C CA . MET B 1 117 ? -9.266 28.234 4.859 1 94.12 117 MET B CA 1
ATOM 4209 C C . MET B 1 117 ? -8.078 28.562 3.963 1 94.12 117 MET B C 1
ATOM 4211 O O . MET B 1 117 ? -6.926 28.5 4.402 1 94.12 117 MET B O 1
ATOM 4215 N N . ILE B 1 118 ? -8.352 28.922 2.736 1 96.44 118 ILE B N 1
ATOM 4216 C CA . ILE B 1 118 ? -7.309 29.172 1.752 1 96.44 118 ILE B CA 1
ATOM 4217 C C . ILE B 1 118 ? -6.477 30.391 2.186 1 96.44 118 ILE B C 1
ATOM 4219 O O . ILE B 1 118 ? -5.254 30.297 2.303 1 96.44 118 ILE B O 1
ATOM 4223 N N . LEU B 1 119 ? -7.09 31.453 2.572 1 97.25 119 LEU B N 1
ATOM 4224 C CA . LEU B 1 119 ? -6.387 32.688 2.875 1 97.25 119 LEU B CA 1
ATOM 4225 C C . LEU B 1 119 ? -5.648 32.594 4.207 1 97.25 119 LEU B C 1
ATOM 4227 O O . LEU B 1 119 ? -4.469 32.938 4.293 1 97.25 119 LEU B O 1
ATOM 4231 N N . ALA B 1 120 ? -6.324 32.094 5.191 1 96.94 120 ALA B N 1
ATOM 4232 C CA . ALA B 1 120 ? -5.719 31.984 6.516 1 96.94 120 ALA B CA 1
ATOM 4233 C C . ALA B 1 120 ? -4.539 31.016 6.508 1 96.94 120 ALA B C 1
ATOM 4235 O O . ALA B 1 120 ? -3.508 31.266 7.133 1 96.94 120 ALA B O 1
ATOM 4236 N N . SER B 1 121 ? -4.73 29.906 5.801 1 96.88 121 SER B N 1
ATOM 4237 C CA . SER B 1 121 ? -3.656 28.922 5.773 1 96.88 121 SER B CA 1
ATOM 4238 C C . SER B 1 121 ? -2.461 29.438 4.973 1 96.88 121 SER B C 1
ATOM 4240 O O . SER B 1 121 ? -1.311 29.203 5.352 1 96.88 121 SER B O 1
ATOM 4242 N N . LEU B 1 122 ? -2.684 30.125 3.854 1 97.88 122 LEU B N 1
ATOM 4243 C CA . LEU B 1 122 ? -1.588 30.672 3.059 1 97.88 122 LEU B CA 1
ATOM 4244 C C . LEU B 1 122 ? -0.754 31.641 3.877 1 97.88 122 LEU B C 1
ATOM 4246 O O . LEU B 1 122 ? 0.477 31.594 3.859 1 97.88 122 LEU B O 1
ATOM 4250 N N . VAL B 1 123 ? -1.415 32.469 4.641 1 97.88 123 VAL B N 1
ATOM 4251 C CA . VAL B 1 123 ? -0.722 33.469 5.449 1 97.88 123 VAL B CA 1
ATOM 4252 C C . VAL B 1 123 ? 0.011 32.812 6.602 1 97.88 123 VAL B C 1
ATOM 4254 O O . VAL B 1 123 ? 1.192 33.062 6.836 1 97.88 123 VAL B O 1
ATOM 4257 N N . GLY B 1 124 ? -0.682 31.938 7.273 1 97.69 124 GLY B N 1
ATOM 4258 C CA . GLY B 1 124 ? -0.108 31.266 8.43 1 97.69 124 GLY B CA 1
ATOM 4259 C C . GLY B 1 124 ? 1.082 30.391 8.086 1 97.69 124 GLY B C 1
ATOM 4260 O O . GLY B 1 124 ? 2.123 30.469 8.742 1 97.69 124 GLY B O 1
ATOM 4261 N N . ILE B 1 125 ? 0.959 29.578 7.043 1 97.69 125 ILE B N 1
ATOM 4262 C CA . ILE B 1 125 ? 2.002 28.625 6.672 1 97.69 125 ILE B CA 1
ATOM 4263 C C . ILE B 1 125 ? 3.197 29.375 6.086 1 97.69 125 ILE B C 1
ATOM 4265 O O . ILE B 1 125 ? 4.348 29.094 6.426 1 97.69 125 ILE B O 1
ATOM 4269 N N . SER B 1 126 ? 2.963 30.359 5.254 1 97.94 126 SER B N 1
ATOM 4270 C CA . SER B 1 126 ? 4.055 31.078 4.602 1 97.94 126 SER B CA 1
ATOM 4271 C C . SER B 1 126 ? 4.832 31.938 5.602 1 97.94 126 SER B C 1
ATOM 4273 O O . SER B 1 126 ? 6.027 32.188 5.418 1 97.94 126 SER B O 1
ATOM 4275 N N . ALA B 1 127 ? 4.145 32.375 6.66 1 97.69 127 ALA B N 1
ATOM 4276 C CA . ALA B 1 127 ? 4.812 33.188 7.672 1 97.69 127 ALA B CA 1
ATOM 4277 C C . ALA B 1 127 ? 5.707 32.312 8.562 1 97.69 127 ALA B C 1
ATOM 4279 O O . ALA B 1 127 ? 6.641 32.812 9.188 1 97.69 127 ALA B O 1
ATOM 4280 N N . GLY B 1 128 ? 5.336 31.062 8.625 1 97.06 128 GLY B N 1
ATOM 4281 C CA . GLY B 1 128 ? 6.215 30.188 9.391 1 97.06 128 GLY B CA 1
ATOM 4282 C C . GLY B 1 128 ? 5.473 29.328 10.398 1 97.06 128 GLY B C 1
ATOM 4283 O O . GLY B 1 128 ? 6.094 28.672 11.242 1 97.06 128 GLY B O 1
ATOM 4284 N N . GLY B 1 129 ? 4.152 29.312 10.367 1 97.06 129 GLY B N 1
ATOM 4285 C CA . GLY B 1 129 ? 3.422 28.406 11.234 1 97.06 129 GLY B CA 1
ATOM 4286 C C . GLY B 1 129 ? 3.854 26.969 11.078 1 97.06 129 GLY B C 1
ATOM 4287 O O . GLY B 1 129 ? 4.246 26.547 9.984 1 97.06 129 GLY B O 1
ATOM 4288 N N . SER B 1 130 ? 3.795 26.219 12.164 1 97.12 130 SER B N 1
ATOM 4289 C CA . SER B 1 130 ? 4.289 24.844 12.172 1 97.12 130 SER B CA 1
ATOM 4290 C C . SER B 1 130 ? 3.182 23.859 11.812 1 97.12 130 SER B C 1
ATOM 4292 O O . SER B 1 130 ? 2.982 22.859 12.5 1 97.12 130 SER B O 1
ATOM 4294 N N . ALA B 1 131 ? 2.402 24.188 10.844 1 94.81 131 ALA B N 1
ATOM 4295 C CA . ALA B 1 131 ? 1.375 23.344 10.25 1 94.81 131 ALA B CA 1
ATOM 4296 C C . ALA B 1 131 ? 1.47 23.359 8.727 1 94.81 131 ALA B C 1
ATOM 4298 O O . ALA B 1 131 ? 1.83 24.375 8.133 1 94.81 131 ALA B O 1
ATOM 4299 N N . GLY B 1 132 ? 1.136 22.25 8.156 1 94.19 132 GLY B N 1
ATOM 4300 C CA . GLY B 1 132 ? 1.35 22.109 6.723 1 94.19 132 GLY B CA 1
ATOM 4301 C C . GLY B 1 132 ? 0.082 22.297 5.91 1 94.19 132 GLY B C 1
ATOM 4302 O O . GLY B 1 132 ? -0.988 22.547 6.469 1 94.19 132 GLY B O 1
ATOM 4303 N N . PRO B 1 133 ? 0.24 22.281 4.664 1 94.69 133 PRO B N 1
ATOM 4304 C CA . PRO B 1 133 ? -0.871 22.547 3.748 1 94.69 133 PRO B CA 1
ATOM 4305 C C . PRO B 1 133 ? -1.801 21.344 3.578 1 94.69 133 PRO B C 1
ATOM 4307 O O . PRO B 1 133 ? -2.746 21.406 2.785 1 94.69 133 PRO B O 1
ATOM 4310 N N . GLU B 1 134 ? -1.667 20.281 4.328 1 91.25 134 GLU B N 1
ATOM 4311 C CA . GLU B 1 134 ? -2.482 19.078 4.215 1 91.25 134 GLU B CA 1
ATOM 4312 C C . GLU B 1 134 ? -3.959 19.375 4.445 1 91.25 134 GLU B C 1
ATOM 4314 O O . GLU B 1 134 ? -4.812 18.969 3.658 1 91.25 134 GLU B O 1
ATOM 4319 N N . ALA B 1 135 ? -4.156 20.125 5.477 1 88.62 135 ALA B N 1
ATOM 4320 C CA . ALA B 1 135 ? -5.539 20.406 5.871 1 88.62 135 ALA B CA 1
ATOM 4321 C C . ALA B 1 135 ? -6.25 21.25 4.828 1 88.62 135 ALA B C 1
ATOM 4323 O O . ALA B 1 135 ? -7.328 20.891 4.352 1 88.62 135 ALA B O 1
ATOM 4324 N N . PRO B 1 136 ? -5.688 22.375 4.434 1 92.81 136 PRO B N 1
ATOM 4325 C CA . PRO B 1 136 ? -6.387 23.188 3.434 1 92.81 136 PRO B CA 1
ATOM 4326 C C . PRO B 1 136 ? -6.559 22.453 2.104 1 92.81 136 PRO B C 1
ATOM 4328 O O . PRO B 1 136 ? -7.598 22.578 1.452 1 92.81 136 PRO B O 1
ATOM 4331 N N . LEU B 1 137 ? -5.582 21.688 1.698 1 93.5 137 LEU B N 1
ATOM 4332 C CA . LEU B 1 137 ? -5.691 20.969 0.432 1 93.5 137 LEU B CA 1
ATOM 4333 C C . LEU B 1 137 ? -6.805 19.938 0.488 1 93.5 137 LEU B C 1
ATOM 4335 O O . LEU B 1 137 ? -7.633 19.859 -0.422 1 93.5 137 LEU B O 1
ATOM 4339 N N . VAL B 1 138 ? -6.848 19.219 1.532 1 90 138 VAL B N 1
ATOM 4340 C CA . VAL B 1 138 ? -7.828 18.156 1.671 1 90 138 VAL B CA 1
ATOM 4341 C C . VAL B 1 138 ? -9.227 18.75 1.847 1 90 138 VAL B C 1
ATOM 4343 O O . VAL B 1 138 ? -10.195 18.25 1.272 1 90 138 VAL B O 1
ATOM 4346 N N . GLN B 1 139 ? -9.32 19.734 2.641 1 89.69 139 GLN B N 1
ATOM 4347 C CA . GLN B 1 139 ? -10.625 20.344 2.898 1 89.69 139 GLN B CA 1
ATOM 4348 C C . GLN B 1 139 ? -11.195 20.969 1.629 1 89.69 139 GLN B C 1
ATOM 4350 O O . GLN B 1 139 ? -12.375 20.781 1.32 1 89.69 139 GLN B O 1
ATOM 4355 N N . VAL B 1 140 ? -10.414 21.688 0.963 1 93.19 140 VAL B N 1
ATOM 4356 C CA . VAL B 1 140 ? -10.906 22.406 -0.202 1 93.19 140 VAL B CA 1
ATOM 4357 C C . VAL B 1 140 ? -11.242 21.422 -1.321 1 93.19 140 VAL B C 1
ATOM 4359 O O . VAL B 1 140 ? -12.297 21.547 -1.956 1 93.19 140 VAL B O 1
ATOM 4362 N N . THR B 1 141 ? -10.367 20.484 -1.57 1 94.25 141 THR B N 1
ATOM 4363 C CA . THR B 1 141 ? -10.641 19.516 -2.631 1 94.25 141 THR B CA 1
ATOM 4364 C C . THR B 1 141 ? -11.828 18.641 -2.266 1 94.25 141 THR B C 1
ATOM 4366 O O . THR B 1 141 ? -12.648 18.297 -3.123 1 94.25 141 THR B O 1
ATOM 4369 N N . GLY B 1 142 ? -11.922 18.312 -1.014 1 90.94 142 GLY B N 1
ATOM 4370 C CA . GLY B 1 142 ? -13.078 17.547 -0.555 1 90.94 142 GLY B CA 1
ATOM 4371 C C . GLY B 1 142 ? -14.375 18.328 -0.662 1 90.94 142 GLY B C 1
ATOM 4372 O O . GLY B 1 142 ? -15.398 17.781 -1.093 1 90.94 142 GLY B O 1
ATOM 4373 N N . SER B 1 143 ? -14.328 19.547 -0.271 1 91.25 143 SER B N 1
ATOM 4374 C CA . SER B 1 143 ? -15.516 20.391 -0.312 1 91.25 143 SER B CA 1
ATOM 4375 C C . SER B 1 143 ? -15.961 20.656 -1.748 1 91.25 143 SER B C 1
ATOM 4377 O O . SER B 1 143 ? -17.156 20.734 -2.029 1 91.25 143 SER B O 1
ATOM 4379 N N . PHE B 1 144 ? -15.055 20.844 -2.57 1 92.31 144 PHE B N 1
ATOM 4380 C CA . PHE B 1 144 ? -15.391 21.016 -3.979 1 92.31 144 PHE B CA 1
ATOM 4381 C C . PHE B 1 144 ? -16.062 19.781 -4.539 1 92.31 144 PHE B C 1
ATOM 4383 O O . PHE B 1 144 ? -16.984 19.875 -5.348 1 92.31 144 PHE B O 1
ATOM 4390 N N . SER B 1 145 ? -15.531 18.656 -4.25 1 93.19 145 SER B N 1
ATOM 4391 C CA . SER B 1 145 ? -16.125 17.406 -4.719 1 93.19 145 SER B CA 1
ATOM 4392 C C . SER B 1 145 ? -17.531 17.219 -4.176 1 93.19 145 SER B C 1
ATOM 4394 O O . SER B 1 145 ? -18.406 16.672 -4.859 1 93.19 145 SER B O 1
ATOM 4396 N N . THR B 1 146 ? -17.688 17.625 -2.938 1 90.31 146 THR B N 1
ATOM 4397 C CA . THR B 1 146 ? -19.031 17.609 -2.365 1 90.31 146 THR B CA 1
ATOM 4398 C C . THR B 1 146 ? -19.969 18.531 -3.145 1 90.31 146 THR B C 1
ATOM 4400 O O . THR B 1 146 ? -21.109 18.156 -3.445 1 90.31 146 THR B O 1
ATOM 4403 N N . TRP B 1 147 ? -19.516 19.641 -3.357 1 91.75 147 TRP B N 1
ATOM 4404 C CA . TRP B 1 147 ? -20.281 20.609 -4.133 1 91.75 147 TRP B CA 1
ATOM 4405 C C . TRP B 1 147 ? -20.641 20.047 -5.504 1 91.75 147 TRP B C 1
ATOM 4407 O O . TRP B 1 147 ? -21.766 20.188 -5.969 1 91.75 147 TRP B O 1
ATOM 4417 N N . ALA B 1 148 ? -19.703 19.422 -6.148 1 92.38 148 ALA B N 1
ATOM 4418 C CA . ALA B 1 148 ? -19.938 18.797 -7.449 1 92.38 148 ALA B CA 1
ATOM 4419 C C . ALA B 1 148 ? -20.969 17.672 -7.352 1 92.38 148 ALA B C 1
ATOM 4421 O O . ALA B 1 148 ? -21.781 17.5 -8.258 1 92.38 148 ALA B O 1
ATOM 4422 N N . SER B 1 149 ? -20.875 16.969 -6.305 1 92 149 SER B N 1
ATOM 4423 C CA . SER B 1 149 ? -21.828 15.883 -6.09 1 92 149 SER B CA 1
ATOM 4424 C C . SER B 1 149 ? -23.25 16.422 -5.957 1 92 149 SER B C 1
ATOM 4426 O O . SER B 1 149 ? -24.203 15.812 -6.461 1 92 149 SER B O 1
ATOM 4428 N N . ASP B 1 150 ? -23.328 17.516 -5.301 1 90.81 150 ASP B N 1
ATOM 4429 C CA . ASP B 1 150 ? -24.641 18.141 -5.145 1 90.81 150 ASP B CA 1
ATOM 4430 C C . ASP B 1 150 ? -25.172 18.625 -6.488 1 90.81 150 ASP B C 1
ATOM 4432 O O . ASP B 1 150 ? -26.375 18.484 -6.77 1 90.81 150 ASP B O 1
ATOM 4436 N N . ARG B 1 151 ? -24.391 19.094 -7.219 1 92.56 151 ARG B N 1
ATOM 4437 C CA . ARG B 1 151 ? -24.797 19.594 -8.531 1 92.56 151 ARG B CA 1
ATOM 4438 C C . ARG B 1 151 ? -25.219 18.438 -9.445 1 92.56 151 ARG B C 1
ATOM 4440 O O . ARG B 1 151 ? -26.078 18.625 -10.312 1 92.56 151 ARG B O 1
ATOM 4447 N N . LEU B 1 152 ? -24.562 17.344 -9.211 1 92.5 152 LEU B N 1
ATOM 4448 C CA . LEU B 1 152 ? -24.891 16.172 -10.008 1 92.5 152 LEU B CA 1
ATOM 4449 C C . LEU B 1 152 ? -26.031 15.375 -9.383 1 92.5 152 LEU B C 1
ATOM 4451 O O . LEU B 1 152 ? -26.391 14.312 -9.875 1 92.5 152 LEU B O 1
ATOM 4455 N N . LYS B 1 153 ? -26.547 15.781 -8.25 1 92.62 153 LYS B N 1
ATOM 4456 C CA . LYS B 1 153 ? -27.688 15.227 -7.543 1 92.62 153 LYS B CA 1
ATOM 4457 C C . LYS B 1 153 ? -27.406 13.789 -7.09 1 92.62 153 LYS B C 1
ATOM 4459 O O . LYS B 1 153 ? -28.266 12.914 -7.223 1 92.62 153 LYS B O 1
ATOM 4464 N N . LEU B 1 154 ? -26.219 13.68 -6.707 1 89.25 154 LEU B N 1
ATOM 4465 C CA . LEU B 1 154 ? -25.875 12.383 -6.129 1 89.25 154 LEU B CA 1
ATOM 4466 C C . LEU B 1 154 ? -26.406 12.266 -4.703 1 89.25 154 LEU B C 1
ATOM 4468 O O . LEU B 1 154 ? -26.75 13.273 -4.086 1 89.25 154 LEU B O 1
ATOM 4472 N N . GLN B 1 155 ? -26.609 10.984 -4.309 1 85.12 155 GLN B N 1
ATOM 4473 C CA . GLN B 1 155 ? -27.156 10.797 -2.969 1 85.12 155 GLN B CA 1
ATOM 4474 C C . GLN B 1 155 ? -26.422 9.688 -2.225 1 85.12 155 GLN B C 1
ATOM 4476 O O . GLN B 1 155 ? -25.75 8.852 -2.844 1 85.12 155 GLN B O 1
ATOM 4481 N N . GLY B 1 156 ? -26.5 9.828 -0.931 1 79.38 156 GLY B N 1
ATOM 4482 C CA . GLY B 1 156 ? -26.062 8.766 -0.046 1 79.38 156 GLY B CA 1
ATOM 4483 C C . GLY B 1 156 ? -24.578 8.438 -0.19 1 79.38 156 GLY B C 1
ATOM 4484 O O . GLY B 1 156 ? -23.734 9.328 -0.078 1 79.38 156 GLY B O 1
ATOM 4485 N N . GLU B 1 157 ? -24.391 7.266 -0.567 1 78.88 157 GLU B N 1
ATOM 4486 C CA . GLU B 1 157 ? -23.031 6.719 -0.616 1 78.88 157 GLU B CA 1
ATOM 4487 C C . GLU B 1 157 ? -22.234 7.328 -1.763 1 78.88 157 GLU B C 1
ATOM 4489 O O . GLU B 1 157 ? -21.016 7.484 -1.659 1 78.88 157 GLU B O 1
ATOM 4494 N N . ASP B 1 158 ? -22.938 7.812 -2.666 1 84.62 158 ASP B N 1
ATOM 4495 C CA . ASP B 1 158 ? -22.25 8.391 -3.818 1 84.62 158 ASP B CA 1
ATOM 4496 C C . ASP B 1 158 ? -21.609 9.727 -3.461 1 84.62 158 ASP B C 1
ATOM 4498 O O . ASP B 1 158 ? -20.516 10.047 -3.938 1 84.62 158 ASP B O 1
ATOM 4502 N N . VAL B 1 159 ? -22.312 10.469 -2.623 1 86.06 159 VAL B N 1
ATOM 4503 C CA . VAL B 1 159 ? -21.766 11.75 -2.188 1 86.06 159 VAL B CA 1
ATOM 4504 C C . VAL B 1 159 ? -20.516 11.516 -1.332 1 86.06 159 VAL B C 1
ATOM 4506 O O . VAL B 1 159 ? -19.5 12.195 -1.5 1 86.06 159 VAL B O 1
ATOM 4509 N N . ARG B 1 160 ? -20.625 10.57 -0.526 1 83.81 160 ARG B N 1
ATOM 4510 C CA . ARG B 1 160 ? -19.5 10.25 0.354 1 83.81 160 ARG B CA 1
ATOM 4511 C C . ARG B 1 160 ? -18.297 9.781 -0.447 1 83.81 160 ARG B C 1
ATOM 4513 O O . ARG B 1 160 ? -17.172 10.203 -0.182 1 83.81 160 ARG B O 1
ATOM 4520 N N . ASN B 1 161 ? -18.562 8.93 -1.392 1 85.69 161 ASN B N 1
ATOM 4521 C CA . ASN B 1 161 ? -17.484 8.414 -2.227 1 85.69 161 ASN B CA 1
ATOM 4522 C C . ASN B 1 161 ? -16.828 9.523 -3.033 1 85.69 161 ASN B C 1
ATOM 4524 O O . ASN B 1 161 ? -15.602 9.531 -3.201 1 85.69 161 ASN B O 1
ATOM 4528 N N . MET B 1 162 ? -17.625 10.406 -3.43 1 89.69 162 MET B N 1
ATOM 4529 C CA . MET B 1 162 ? -17.078 11.531 -4.195 1 89.69 162 MET B CA 1
ATOM 4530 C C . MET B 1 162 ? -16.266 12.461 -3.297 1 89.69 162 MET B C 1
ATOM 4532 O O . MET B 1 162 ? -15.211 12.945 -3.697 1 89.69 162 MET B O 1
ATOM 4536 N N . SER B 1 163 ? -16.766 12.703 -2.143 1 88.88 163 SER B N 1
ATOM 4537 C CA . SER B 1 163 ? -16.031 13.547 -1.195 1 88.88 163 SER B CA 1
ATOM 4538 C C . SER B 1 163 ? -14.695 12.93 -0.828 1 88.88 163 SER B C 1
ATOM 4540 O O . SER B 1 163 ? -13.68 13.625 -0.758 1 88.88 163 SER B O 1
ATOM 4542 N N . LEU B 1 164 ? -14.719 11.672 -0.651 1 89.12 164 LEU B N 1
ATOM 4543 C CA . LEU B 1 164 ? -13.492 10.961 -0.319 1 89.12 164 LEU B CA 1
ATOM 4544 C C . LEU B 1 164 ? -12.516 10.984 -1.487 1 89.12 164 LEU B C 1
ATOM 4546 O O . LEU B 1 164 ? -11.305 11.094 -1.284 1 89.12 164 LEU B O 1
ATOM 4550 N N . ALA B 1 165 ? -13.055 10.844 -2.629 1 93.44 165 ALA B N 1
ATOM 4551 C CA . ALA B 1 165 ? -12.219 10.93 -3.826 1 93.44 165 ALA B CA 1
ATOM 4552 C C . ALA B 1 165 ? -11.547 12.297 -3.932 1 93.44 165 ALA B C 1
ATOM 4554 O O . ALA B 1 165 ? -10.375 12.391 -4.305 1 93.44 165 ALA B O 1
ATOM 4555 N N . GLY B 1 166 ? -12.297 13.289 -3.605 1 94.38 166 GLY B N 1
ATOM 4556 C CA . GLY B 1 166 ? -11.734 14.625 -3.604 1 94.38 166 GLY B CA 1
ATOM 4557 C C . GLY B 1 166 ? -10.641 14.805 -2.562 1 94.38 166 GLY B C 1
ATOM 4558 O O . GLY B 1 166 ? -9.594 15.391 -2.848 1 94.38 166 GLY B O 1
ATOM 4559 N N . MET B 1 167 ? -10.875 14.359 -1.395 1 92.19 167 MET B N 1
ATOM 4560 C CA . MET B 1 167 ? -9.875 14.43 -0.333 1 92.19 167 MET B CA 1
ATOM 4561 C C . MET B 1 167 ? -8.609 13.672 -0.728 1 92.19 167 MET B C 1
ATOM 4563 O O . MET B 1 167 ? -7.496 14.164 -0.512 1 92.19 167 MET B O 1
ATOM 4567 N N . ALA B 1 168 ? -8.82 12.508 -1.306 1 95.19 168 ALA B N 1
ATOM 4568 C CA . ALA B 1 168 ? -7.699 11.695 -1.761 1 95.19 168 ALA B CA 1
ATOM 4569 C C . ALA B 1 168 ? -6.871 12.438 -2.805 1 95.19 168 ALA B C 1
ATOM 4571 O O . ALA B 1 168 ? -5.637 12.359 -2.799 1 95.19 168 ALA B O 1
ATOM 4572 N N . ALA B 1 169 ? -7.555 13.125 -3.654 1 96.81 169 ALA B N 1
ATOM 4573 C CA . ALA B 1 169 ? -6.871 13.914 -4.672 1 96.81 169 ALA B CA 1
ATOM 4574 C C . ALA B 1 169 ? -5.977 14.977 -4.027 1 96.81 169 ALA B C 1
ATOM 4576 O O . ALA B 1 169 ? -4.844 15.188 -4.465 1 96.81 169 ALA B O 1
ATOM 4577 N N . GLY B 1 170 ? -6.457 15.578 -3.039 1 94.88 170 GLY B N 1
ATOM 4578 C CA . GLY B 1 170 ? -5.688 16.578 -2.328 1 94.88 170 GLY B CA 1
ATOM 4579 C C . GLY B 1 170 ? -4.453 16.016 -1.647 1 94.88 170 GLY B C 1
ATOM 4580 O O . GLY B 1 170 ? -3.355 16.562 -1.795 1 94.88 170 GLY B O 1
ATOM 4581 N N . PHE B 1 171 ? -4.617 14.938 -0.966 1 93.25 171 PHE B N 1
ATOM 4582 C CA . PHE B 1 171 ? -3.492 14.281 -0.304 1 93.25 171 PHE B CA 1
ATOM 4583 C C . PHE B 1 171 ? -2.449 13.836 -1.323 1 93.25 171 PHE B C 1
ATOM 4585 O O . PHE B 1 171 ? -1.249 14.008 -1.104 1 93.25 171 PHE B O 1
ATOM 4592 N N . THR B 1 172 ? -2.941 13.289 -2.385 1 96.38 172 THR B N 1
ATOM 4593 C CA . THR B 1 172 ? -2.047 12.742 -3.398 1 96.38 172 THR B CA 1
ATOM 4594 C C . THR B 1 172 ? -1.223 13.844 -4.047 1 96.38 172 THR B C 1
ATOM 4596 O O . THR B 1 172 ? -0.027 13.68 -4.293 1 96.38 172 THR B O 1
ATOM 4599 N N . ALA B 1 173 ? -1.85 14.922 -4.34 1 94.81 173 ALA B N 1
ATOM 4600 C CA . ALA B 1 173 ? -1.117 16.031 -4.938 1 94.81 173 ALA B CA 1
ATOM 4601 C C . ALA B 1 173 ? 0.002 16.516 -4.016 1 94.81 173 ALA B C 1
ATOM 4603 O O . ALA B 1 173 ? 1.114 16.781 -4.469 1 94.81 173 ALA B O 1
ATOM 4604 N N . LEU B 1 174 ? -0.273 16.531 -2.785 1 91.88 174 LEU B N 1
ATOM 4605 C CA . LEU B 1 174 ? 0.687 17.031 -1.809 1 91.88 174 LEU B CA 1
ATOM 4606 C C . LEU B 1 174 ? 1.848 16.047 -1.639 1 91.88 174 LEU B C 1
ATOM 4608 O O . LEU B 1 174 ? 3.01 16.469 -1.599 1 91.88 174 LEU B O 1
ATOM 4612 N N . PHE B 1 175 ? 1.543 14.773 -1.573 1 93.38 175 PHE B N 1
ATOM 4613 C CA . PHE B 1 175 ? 2.553 13.797 -1.19 1 93.38 175 PHE B CA 1
ATOM 4614 C C . PHE B 1 175 ? 3.125 13.102 -2.42 1 93.38 175 PHE B C 1
ATOM 4616 O O . PHE B 1 175 ? 4.168 12.445 -2.34 1 93.38 175 PHE B O 1
ATOM 4623 N N . GLY B 1 176 ? 2.449 13.219 -3.51 1 93 176 GLY B N 1
ATOM 4624 C CA . GLY B 1 176 ? 2.91 12.555 -4.719 1 93 176 GLY B CA 1
ATOM 4625 C C . GLY B 1 176 ? 2.779 11.039 -4.652 1 93 176 GLY B C 1
ATOM 4626 O O . GLY B 1 176 ? 3.598 10.312 -5.219 1 93 176 GLY B O 1
ATOM 4627 N N . ALA B 1 177 ? 1.888 10.602 -3.932 1 94.12 177 ALA B N 1
ATOM 4628 C CA . ALA B 1 177 ? 1.691 9.172 -3.717 1 94.12 177 ALA B CA 1
ATOM 4629 C C . ALA B 1 177 ? 0.227 8.789 -3.904 1 94.12 177 ALA B C 1
ATOM 4631 O O . ALA B 1 177 ? -0.533 8.727 -2.936 1 94.12 177 ALA B O 1
ATOM 4632 N N . PRO B 1 178 ? -0.137 8.352 -5.094 1 95.69 178 PRO B N 1
ATOM 4633 C CA . PRO B 1 178 ? -1.551 8.094 -5.371 1 95.69 178 PRO B CA 1
ATOM 4634 C C . PRO B 1 178 ? -2.146 7.031 -4.445 1 95.69 178 PRO B C 1
ATOM 4636 O O . PRO B 1 178 ? -3.23 7.23 -3.891 1 95.69 178 PRO B O 1
ATOM 4639 N N . LEU B 1 179 ? -1.459 5.961 -4.301 1 94.94 179 LEU B N 1
ATOM 4640 C CA . LEU B 1 179 ? -1.985 4.906 -3.439 1 94.94 179 LEU B CA 1
ATOM 4641 C C . LEU B 1 179 ? -2.02 5.355 -1.983 1 94.94 179 LEU B C 1
ATOM 4643 O O . LEU B 1 179 ? -3.012 5.137 -1.285 1 94.94 179 LEU B O 1
ATOM 4647 N N . GLY B 1 180 ? -0.949 5.965 -1.529 1 94.25 180 GLY B N 1
ATOM 4648 C CA . GLY B 1 180 ? -0.889 6.461 -0.164 1 94.25 180 GLY B CA 1
ATOM 4649 C C . GLY B 1 180 ? -1.953 7.5 0.141 1 94.25 180 GLY B C 1
ATOM 4650 O O . GLY B 1 180 ? -2.594 7.449 1.192 1 94.25 180 GLY B O 1
ATOM 4651 N N . GLY B 1 181 ? -2.125 8.422 -0.774 1 93.94 181 GLY B N 1
ATOM 4652 C CA . GLY B 1 181 ? -3.137 9.453 -0.586 1 93.94 181 GLY B CA 1
ATOM 4653 C C . GLY B 1 181 ? -4.551 8.898 -0.545 1 93.94 181 GLY B C 1
ATOM 4654 O O . GLY B 1 181 ? -5.375 9.352 0.253 1 93.94 181 GLY B O 1
ATOM 4655 N N . ALA B 1 182 ? -4.824 7.957 -1.378 1 94.12 182 ALA B N 1
ATOM 4656 C CA . ALA B 1 182 ? -6.148 7.34 -1.422 1 94.12 182 ALA B CA 1
ATOM 4657 C C . ALA B 1 182 ? -6.457 6.605 -0.12 1 94.12 182 ALA B C 1
ATOM 4659 O O . ALA B 1 182 ? -7.523 6.793 0.468 1 94.12 182 ALA B O 1
ATOM 4660 N N . VAL B 1 183 ? -5.5 5.832 0.307 1 91.25 183 VAL B N 1
ATOM 4661 C CA . VAL B 1 183 ? -5.699 5.047 1.52 1 91.25 183 VAL B CA 1
ATOM 4662 C C . VAL B 1 183 ? -5.762 5.973 2.732 1 91.25 183 VAL B C 1
ATOM 4664 O O . VAL B 1 183 ? -6.504 5.715 3.682 1 91.25 183 VAL B O 1
ATOM 4667 N N . PHE B 1 184 ? -5.02 7.004 2.688 1 90.25 184 PHE B N 1
ATOM 4668 C CA . PHE B 1 184 ? -5.023 7.957 3.793 1 90.25 184 PHE B CA 1
ATOM 4669 C C . PHE B 1 184 ? -6.402 8.586 3.963 1 90.25 184 PHE B C 1
ATOM 4671 O O . PHE B 1 184 ? -6.898 8.719 5.086 1 90.25 184 PHE B O 1
ATOM 4678 N N . ALA B 1 185 ? -6.988 8.992 2.873 1 88.31 185 ALA B N 1
ATOM 4679 C CA . ALA B 1 185 ? -8.328 9.578 2.912 1 88.31 185 ALA B CA 1
ATOM 4680 C C . ALA B 1 185 ? -9.328 8.609 3.521 1 88.31 185 ALA B C 1
ATOM 4682 O O . ALA B 1 185 ? -10.219 9.016 4.273 1 88.31 185 ALA B O 1
ATOM 4683 N N . LEU B 1 186 ? -9.141 7.383 3.234 1 84.88 186 LEU B N 1
ATOM 4684 C CA . LEU B 1 186 ? -10.07 6.371 3.732 1 84.88 186 LEU B CA 1
ATOM 4685 C C . LEU B 1 186 ? -9.812 6.074 5.203 1 84.88 186 LEU B C 1
ATOM 4687 O O . LEU B 1 186 ? -10.75 5.852 5.973 1 84.88 186 LEU B O 1
ATOM 4691 N N . GLU B 1 187 ? -8.586 6.004 5.602 1 83.12 187 GLU B N 1
ATOM 4692 C CA . GLU B 1 187 ? -8.219 5.645 6.965 1 83.12 187 GLU B CA 1
ATOM 4693 C C . GLU B 1 187 ? -8.586 6.754 7.949 1 83.12 187 GLU B C 1
ATOM 4695 O O . GLU B 1 187 ? -8.922 6.48 9.102 1 83.12 187 GLU B O 1
ATOM 4700 N N . ILE B 1 188 ? -8.383 7.871 7.527 1 73.81 188 ILE B N 1
ATOM 4701 C CA . ILE B 1 188 ? -8.602 8.977 8.453 1 73.81 188 ILE B CA 1
ATOM 4702 C C . ILE B 1 188 ? -10.102 9.141 8.711 1 73.81 188 ILE B C 1
ATOM 4704 O O . ILE B 1 188 ? -10.508 9.57 9.789 1 73.81 188 ILE B O 1
ATOM 4708 N N . LEU B 1 189 ? -10.961 8.781 7.707 1 64.25 189 LEU B N 1
ATOM 4709 C CA . LEU B 1 189 ? -12.406 8.93 7.863 1 64.25 189 LEU B CA 1
ATOM 4710 C C . LEU B 1 189 ? -12.984 7.766 8.656 1 64.25 189 LEU B C 1
ATOM 4712 O O . LEU B 1 189 ? -14.062 7.887 9.25 1 64.25 189 LEU B O 1
ATOM 4716 N N . HIS B 1 190 ? -12.469 6.508 8.477 1 57.47 190 HIS B N 1
ATOM 4717 C CA . HIS B 1 190 ? -13.062 5.258 8.93 1 57.47 190 HIS B CA 1
ATOM 4718 C C . HIS B 1 190 ? -13.172 5.219 10.453 1 57.47 190 HIS B C 1
ATOM 4720 O O . HIS B 1 190 ? -13.82 4.336 11.016 1 57.47 190 HIS B O 1
ATOM 4726 N N . HIS B 1 191 ? -12.758 6.07 11.273 1 47.62 191 HIS B N 1
ATOM 4727 C CA . HIS B 1 191 ? -12.836 5.672 12.672 1 47.62 191 HIS B CA 1
ATOM 4728 C C . HIS B 1 191 ? -14.266 5.34 13.078 1 47.62 191 HIS B C 1
ATOM 4730 O O . HIS B 1 191 ? -14.492 4.543 13.992 1 47.62 191 HIS B O 1
ATOM 4736 N N . GLN B 1 192 ? -15.312 5.945 12.539 1 41.44 192 GLN B N 1
ATOM 4737 C CA . GLN B 1 192 ? -16.578 5.629 13.188 1 41.44 192 GLN B CA 1
ATOM 4738 C C . GLN B 1 192 ? -17.484 4.84 12.258 1 41.44 192 GLN B C 1
ATOM 4740 O O . GLN B 1 192 ? -18.328 4.055 12.711 1 41.44 192 GLN B O 1
ATOM 4745 N N . TYR B 1 193 ? -17.484 5.074 11.008 1 41.09 193 TYR B N 1
ATOM 4746 C CA . TYR B 1 193 ? -18.438 4.43 10.117 1 41.09 193 TYR B CA 1
ATOM 4747 C C . TYR B 1 193 ? -17.734 3.5 9.141 1 41.09 193 TYR B C 1
ATOM 4749 O O . TYR B 1 193 ? -16.797 3.912 8.438 1 41.09 193 TYR B O 1
ATOM 4757 N N . VAL B 1 194 ? -17.875 2.27 9.5 1 41.78 194 VAL B N 1
ATOM 4758 C CA . VAL B 1 194 ? -17.281 1.128 8.812 1 41.78 194 VAL B CA 1
ATOM 4759 C C . VAL B 1 194 ? -17.734 1.102 7.359 1 41.78 194 VAL B C 1
ATOM 4761 O O . VAL B 1 194 ? -18.906 0.804 7.078 1 41.78 194 VAL B O 1
ATOM 4764 N N . VAL B 1 195 ? -17.578 2.176 6.586 1 47.06 195 VAL B N 1
ATOM 4765 C CA . VAL B 1 195 ? -18.031 2.184 5.195 1 47.06 195 VAL B CA 1
ATOM 4766 C C . VAL B 1 195 ? -17.406 1.011 4.441 1 47.06 195 VAL B C 1
ATOM 4768 O O . VAL B 1 195 ? -16.359 0.502 4.836 1 47.06 195 VAL B O 1
ATOM 4771 N N . GLU B 1 196 ? -18.188 0.477 3.521 1 51.56 196 GLU B N 1
ATOM 4772 C CA . GLU B 1 196 ? -17.766 -0.543 2.564 1 51.56 196 GLU B CA 1
ATOM 4773 C C . GLU B 1 196 ? -16.516 -0.112 1.815 1 51.56 196 GLU B C 1
ATOM 4775 O O . GLU B 1 196 ? -16.547 0.82 1.01 1 51.56 196 GLU B O 1
ATOM 4780 N N . TYR B 1 197 ? -15.398 -0.411 2.293 1 53.53 197 TYR B N 1
ATOM 4781 C CA . TYR B 1 197 ? -14.031 0.003 1.984 1 53.53 197 TYR B CA 1
ATOM 4782 C C . TYR B 1 197 ? -13.781 -0.025 0.482 1 53.53 197 TYR B C 1
ATOM 4784 O O . TYR B 1 197 ? -13.266 0.941 -0.086 1 53.53 197 TYR B O 1
ATOM 4792 N N . TYR B 1 198 ? -14.219 -1.045 -0.219 1 58.53 198 TYR B N 1
ATOM 4793 C CA . TYR B 1 198 ? -13.758 -1.202 -1.593 1 58.53 198 TYR B CA 1
ATOM 4794 C C . TYR B 1 198 ? -14.469 -0.226 -2.523 1 58.53 198 TYR B C 1
ATOM 4796 O O . TYR B 1 198 ? -13.875 0.264 -3.488 1 58.53 198 TYR B O 1
ATOM 4804 N N . GLN B 1 199 ? -15.68 0.182 -2.105 1 70.19 199 GLN B N 1
ATOM 4805 C CA . GLN B 1 199 ? -16.438 1.09 -2.961 1 70.19 199 GLN B CA 1
ATOM 4806 C C . GLN B 1 199 ? -15.852 2.5 -2.922 1 70.19 199 GLN B C 1
ATOM 4808 O O . GLN B 1 199 ? -15.969 3.252 -3.891 1 70.19 199 GLN B O 1
ATOM 4813 N N . ALA B 1 200 ? -15.25 2.666 -1.878 1 79.56 200 ALA B N 1
ATOM 4814 C CA . ALA B 1 200 ? -14.695 4.008 -1.73 1 79.56 200 ALA B CA 1
ATOM 4815 C C . ALA B 1 200 ? -13.227 4.043 -2.146 1 79.56 200 ALA B C 1
ATOM 4817 O O . ALA B 1 200 ? -12.68 5.113 -2.424 1 79.56 200 ALA B O 1
ATOM 4818 N N . LEU B 1 201 ? -12.664 2.855 -2.246 1 86.56 201 LEU B N 1
ATOM 4819 C CA . LEU B 1 201 ? -11.227 2.793 -2.508 1 86.56 201 LEU B CA 1
ATOM 4820 C C . LEU B 1 201 ? -10.93 3.068 -3.979 1 86.56 201 LEU B C 1
ATOM 4822 O O . LEU B 1 201 ? -10.016 3.83 -4.301 1 86.56 201 LEU B O 1
ATOM 4826 N N . MET B 1 202 ? -11.758 2.529 -4.859 1 88.44 202 MET B N 1
ATOM 4827 C CA . MET B 1 202 ? -11.492 2.662 -6.289 1 88.44 202 MET B CA 1
ATOM 4828 C C . MET B 1 202 ? -11.672 4.105 -6.742 1 88.44 202 MET B C 1
ATOM 4830 O O . MET B 1 202 ? -10.789 4.672 -7.391 1 88.44 202 MET B O 1
ATOM 4834 N N . PRO B 1 203 ? -12.789 4.742 -6.301 1 91.12 203 PRO B N 1
ATOM 4835 C CA . PRO B 1 203 ? -12.914 6.164 -6.641 1 91.12 203 PRO B CA 1
ATOM 4836 C C . PRO B 1 203 ? -11.75 7 -6.113 1 91.12 203 PRO B C 1
ATOM 4838 O O . PRO B 1 203 ? -11.266 7.902 -6.801 1 91.12 203 PRO B O 1
ATOM 4841 N N . ALA B 1 204 ? -11.305 6.676 -4.938 1 94 204 ALA B N 1
ATOM 4842 C CA . ALA B 1 204 ? -10.211 7.418 -4.316 1 94 204 ALA B CA 1
ATOM 4843 C C . ALA B 1 204 ? -8.914 7.23 -5.094 1 94 204 ALA B C 1
ATOM 4845 O O . ALA B 1 204 ? -8.18 8.195 -5.332 1 94 204 ALA B O 1
ATOM 4846 N N . ILE B 1 205 ? -8.664 6.062 -5.562 1 95.94 205 ILE B N 1
ATOM 4847 C CA . ILE B 1 205 ? -7.414 5.766 -6.258 1 95.94 205 ILE B CA 1
ATOM 4848 C C . ILE B 1 205 ? -7.43 6.406 -7.641 1 95.94 205 ILE B C 1
ATOM 4850 O O . ILE B 1 205 ? -6.441 7.012 -8.062 1 95.94 205 ILE B O 1
ATOM 4854 N N . VAL B 1 206 ? -8.531 6.293 -8.312 1 95.06 206 VAL B N 1
ATOM 4855 C CA . VAL B 1 206 ? -8.641 6.844 -9.656 1 95.06 206 VAL B CA 1
ATOM 4856 C C . VAL B 1 206 ? -8.492 8.359 -9.609 1 95.06 206 VAL B C 1
ATOM 4858 O O . VAL B 1 206 ? -7.758 8.945 -10.406 1 95.06 206 VAL B O 1
ATOM 4861 N N . SER B 1 207 ? -9.195 8.938 -8.672 1 97.25 207 SER B N 1
ATOM 4862 C CA . SER B 1 207 ? -9.07 10.383 -8.492 1 97.25 207 SER B CA 1
ATOM 4863 C C . SER B 1 207 ? -7.648 10.773 -8.125 1 97.25 207 SER B C 1
ATOM 4865 O O . SER B 1 207 ? -7.129 11.781 -8.609 1 97.25 207 SER B O 1
ATOM 4867 N N . SER B 1 208 ? -7.055 10 -7.312 1 97.44 208 SER B N 1
ATOM 4868 C CA . SER B 1 208 ? -5.676 10.234 -6.895 1 97.44 208 SER B CA 1
ATOM 4869 C C . SER B 1 208 ? -4.719 10.18 -8.078 1 97.44 208 SER B C 1
ATOM 4871 O O . SER B 1 208 ? -3.824 11.016 -8.203 1 97.44 208 SER B O 1
ATOM 4873 N N . CYS B 1 209 ? -4.898 9.227 -8.93 1 96.44 209 CYS B N 1
ATOM 4874 C CA . CYS B 1 209 ? -4.031 9.078 -10.094 1 96.44 209 CYS B CA 1
ATOM 4875 C C . CYS B 1 209 ? -4.172 10.273 -11.031 1 96.44 209 CYS B C 1
ATOM 4877 O O . CYS B 1 209 ? -3.174 10.789 -11.547 1 96.44 209 CYS B O 1
ATOM 4879 N N . ALA B 1 210 ? -5.367 10.711 -11.234 1 96.94 210 ALA B N 1
ATOM 4880 C CA . ALA B 1 210 ? -5.594 11.883 -12.078 1 96.94 210 ALA B CA 1
ATOM 4881 C C . ALA B 1 210 ? -4.973 13.133 -11.461 1 96.94 210 ALA B C 1
ATOM 4883 O O . ALA B 1 210 ? -4.348 13.93 -12.156 1 96.94 210 ALA B O 1
ATOM 4884 N N . SER B 1 211 ? -5.219 13.273 -10.227 1 97.75 211 SER B N 1
ATOM 4885 C CA . SER B 1 211 ? -4.648 14.414 -9.516 1 97.75 211 SER B CA 1
ATOM 4886 C C . SER B 1 211 ? -3.125 14.406 -9.594 1 97.75 211 SER B C 1
ATOM 4888 O O . SER B 1 211 ? -2.504 15.453 -9.789 1 97.75 211 SER B O 1
ATOM 4890 N N . TYR B 1 212 ? -2.564 13.266 -9.406 1 96.44 212 TYR B N 1
ATOM 4891 C CA . TYR B 1 212 ? -1.117 13.102 -9.484 1 96.44 212 TYR B CA 1
ATOM 4892 C C . TYR B 1 212 ? -0.586 13.57 -10.828 1 96.44 212 TYR B C 1
ATOM 4894 O O . TYR B 1 212 ? 0.396 14.312 -10.898 1 96.44 212 TYR B O 1
ATOM 4902 N N . LEU B 1 213 ? -1.187 13.156 -11.906 1 95.31 213 LEU B N 1
ATOM 4903 C CA . LEU B 1 213 ? -0.74 13.484 -13.258 1 95.31 213 LEU B CA 1
ATOM 4904 C C . LEU B 1 213 ? -0.799 14.992 -13.492 1 95.31 213 LEU B C 1
ATOM 4906 O O . LEU B 1 213 ? 0.161 15.578 -13.992 1 95.31 213 LEU B O 1
ATOM 4910 N N . VAL B 1 214 ? -1.845 15.594 -13.07 1 95.94 214 VAL B N 1
ATOM 4911 C CA . VAL B 1 214 ? -2.033 17.031 -13.297 1 95.94 214 VAL B CA 1
ATOM 4912 C C . VAL B 1 214 ? -1.03 17.812 -12.461 1 95.94 214 VAL B C 1
ATOM 4914 O O . VAL B 1 214 ? -0.375 18.734 -12.961 1 95.94 214 VAL B O 1
ATOM 4917 N N . PHE B 1 215 ? -0.938 17.469 -11.227 1 95.56 215 PHE B N 1
ATOM 4918 C CA . PHE B 1 215 ? -0.022 18.156 -10.336 1 95.56 215 PHE B CA 1
ATOM 4919 C C . PHE B 1 215 ? 1.415 18.031 -10.82 1 95.56 215 PHE B C 1
ATOM 4921 O O . PHE B 1 215 ? 2.154 19.016 -10.859 1 95.56 215 PHE B O 1
ATOM 4928 N N . ALA B 1 216 ? 1.786 16.828 -11.203 1 92.31 216 ALA B N 1
ATOM 4929 C CA . ALA B 1 216 ? 3.148 16.578 -11.664 1 92.31 216 ALA B CA 1
ATOM 4930 C C . ALA B 1 216 ? 3.436 17.312 -12.969 1 92.31 216 ALA B C 1
ATOM 4932 O O . ALA B 1 216 ? 4.547 17.797 -13.18 1 92.31 216 ALA B O 1
ATOM 4933 N N . LEU B 1 217 ? 2.498 17.422 -13.82 1 92 217 LEU B N 1
ATOM 4934 C CA . LEU B 1 217 ? 2.668 18.094 -15.109 1 92 217 LEU B CA 1
ATOM 4935 C C . LEU B 1 217 ? 2.889 19.594 -14.906 1 92 217 LEU B C 1
ATOM 4937 O O . LEU B 1 217 ? 3.67 20.203 -15.633 1 92 217 LEU B O 1
ATOM 4941 N N . ILE B 1 218 ? 2.262 20.141 -13.852 1 91.69 218 ILE B N 1
ATOM 4942 C CA . ILE B 1 218 ? 2.295 21.578 -13.656 1 91.69 218 ILE B CA 1
ATOM 4943 C C . ILE B 1 218 ? 3.508 21.953 -12.812 1 91.69 218 ILE B C 1
ATOM 4945 O O . ILE B 1 218 ? 4.195 22.938 -13.102 1 91.69 218 ILE B O 1
ATOM 4949 N N . THR B 1 219 ? 3.783 21.188 -11.781 1 89 219 THR B N 1
ATOM 4950 C CA . THR B 1 219 ? 4.781 21.609 -10.812 1 89 219 THR B CA 1
ATOM 4951 C C . THR B 1 219 ? 6.09 20.859 -11.008 1 89 219 THR B C 1
ATOM 4953 O O . THR B 1 219 ? 7.129 21.25 -10.477 1 89 219 THR B O 1
ATOM 4956 N N . ASP B 1 220 ? 6.023 19.672 -11.695 1 81.81 220 ASP B N 1
ATOM 4957 C CA . ASP B 1 220 ? 7.152 18.766 -11.867 1 81.81 220 ASP B CA 1
ATOM 4958 C C . ASP B 1 220 ? 7.586 18.172 -10.531 1 81.81 220 ASP B C 1
ATOM 4960 O O . ASP B 1 220 ? 8.727 17.734 -10.383 1 81.81 220 ASP B O 1
ATOM 4964 N N . LEU B 1 221 ? 6.66 18.359 -9.633 1 79.62 221 LEU B N 1
ATOM 4965 C CA . LEU B 1 221 ? 6.91 17.797 -8.312 1 79.62 221 LEU B CA 1
ATOM 4966 C C . LEU B 1 221 ? 6.16 16.484 -8.125 1 79.62 221 LEU B C 1
ATOM 4968 O O . LEU B 1 221 ? 5.344 16.109 -8.969 1 79.62 221 LEU B O 1
ATOM 4972 N N . GLY B 1 222 ? 6.559 15.695 -7.148 1 73.44 222 GLY B N 1
ATOM 4973 C CA . GLY B 1 222 ? 5.82 14.484 -6.816 1 73.44 222 GLY B CA 1
ATOM 4974 C C . GLY B 1 222 ? 6.348 13.25 -7.52 1 73.44 222 GLY B C 1
ATOM 4975 O O . GLY B 1 222 ? 5.91 12.133 -7.234 1 73.44 222 GLY B O 1
ATOM 4976 N N . ILE B 1 223 ? 7.25 13.469 -8.406 1 74.69 223 ILE B N 1
ATOM 4977 C CA . ILE B 1 223 ? 7.805 12.344 -9.156 1 74.69 223 ILE B CA 1
ATOM 4978 C C . ILE B 1 223 ? 8.977 11.742 -8.383 1 74.69 223 ILE B C 1
ATOM 4980 O O . ILE B 1 223 ? 9.008 10.531 -8.133 1 74.69 223 ILE B O 1
ATOM 4984 N N . ALA B 1 224 ? 9.836 12.562 -7.926 1 73.06 224 ALA B N 1
ATOM 4985 C CA . ALA B 1 224 ? 10.984 12.148 -7.121 1 73.06 224 ALA B CA 1
ATOM 4986 C C . ALA B 1 224 ? 10.617 12.078 -5.641 1 73.06 224 ALA B C 1
ATOM 4988 O O . ALA B 1 224 ? 9.578 12.602 -5.227 1 73.06 224 ALA B O 1
ATOM 4989 N N . PRO B 1 225 ? 11.398 11.336 -4.926 1 80.31 225 PRO B N 1
ATOM 4990 C CA . PRO B 1 225 ? 11.18 11.383 -3.48 1 80.31 225 PRO B CA 1
ATOM 4991 C C . PRO B 1 225 ? 11.344 12.789 -2.904 1 80.31 225 PRO B C 1
ATOM 4993 O O . PRO B 1 225 ? 12.07 13.609 -3.475 1 80.31 225 PRO B O 1
ATOM 4996 N N . THR B 1 226 ? 10.648 13.023 -1.899 1 87.12 226 THR B N 1
ATOM 4997 C CA . THR B 1 226 ? 10.695 14.336 -1.27 1 87.12 226 THR B CA 1
ATOM 4998 C C . THR B 1 226 ? 11.992 14.508 -0.479 1 87.12 226 THR B C 1
ATOM 5000 O O . THR B 1 226 ? 12.594 15.586 -0.493 1 87.12 226 THR B O 1
ATOM 5003 N N . TRP B 1 227 ? 12.375 13.461 0.187 1 92.81 227 TRP B N 1
ATOM 5004 C CA . TRP B 1 227 ? 13.594 13.484 0.988 1 92.81 227 TRP B CA 1
ATOM 5005 C C . TRP B 1 227 ? 14.539 12.359 0.582 1 92.81 227 TRP B C 1
ATOM 5007 O O . TRP B 1 227 ? 14.125 11.203 0.484 1 92.81 227 TRP B O 1
ATOM 5017 N N . TYR B 1 228 ? 15.734 12.656 0.364 1 89.81 228 TYR B N 1
ATOM 5018 C CA . TYR B 1 228 ? 16.719 11.68 -0.059 1 89.81 228 TYR B CA 1
ATOM 5019 C C . TYR B 1 228 ? 17.484 11.125 1.138 1 89.81 228 TYR B C 1
ATOM 5021 O O . TYR B 1 228 ? 18.422 11.758 1.628 1 89.81 228 TYR B O 1
ATOM 5029 N N . PHE B 1 229 ? 17.094 10.008 1.502 1 91.94 229 PHE B N 1
ATOM 5030 C CA . PHE B 1 229 ? 17.781 9.305 2.584 1 91.94 229 PHE B CA 1
ATOM 5031 C C . PHE B 1 229 ? 18.922 8.469 2.043 1 91.94 229 PHE B C 1
ATOM 5033 O O . PHE B 1 229 ? 18.875 8 0.902 1 91.94 229 PHE B O 1
ATOM 5040 N N . PRO B 1 230 ? 19.969 8.289 2.895 1 86.62 230 PRO B N 1
ATOM 5041 C CA . PRO B 1 230 ? 21 7.324 2.482 1 86.62 230 PRO B CA 1
ATOM 5042 C C . PRO B 1 230 ? 20.422 5.938 2.209 1 86.62 230 PRO B C 1
ATOM 5044 O O . PRO B 1 230 ? 19.5 5.496 2.912 1 86.62 230 PRO B O 1
ATOM 5047 N N . GLN B 1 231 ? 20.906 5.324 1.186 1 79.81 231 GLN B N 1
ATOM 5048 C CA . GLN B 1 231 ? 20.391 4.023 0.765 1 79.81 231 GLN B CA 1
ATOM 5049 C C . GLN B 1 231 ? 20.609 2.971 1.849 1 79.81 231 GLN B C 1
ATOM 5051 O O . GLN B 1 231 ? 21.641 2.959 2.514 1 79.81 231 GLN B O 1
ATOM 5056 N N . TYR B 1 232 ? 19.531 2.229 2.047 1 79.88 232 TYR B N 1
ATOM 5057 C CA . TYR B 1 232 ? 19.594 1.168 3.047 1 79.88 232 TYR B CA 1
ATOM 5058 C C . TYR B 1 232 ? 18.891 -0.091 2.541 1 79.88 232 TYR B C 1
ATOM 5060 O O . TYR B 1 232 ? 17.844 -0.013 1.905 1 79.88 232 TYR B O 1
ATOM 5068 N N . SER B 1 233 ? 19.594 -1.216 2.625 1 78.44 233 SER B N 1
ATOM 5069 C CA . SER B 1 233 ? 19 -2.516 2.324 1 78.44 233 SER B CA 1
ATOM 5070 C C . SER B 1 233 ? 18.828 -3.354 3.588 1 78.44 233 SER B C 1
ATOM 5072 O O . SER B 1 233 ? 19.672 -3.316 4.48 1 78.44 233 SER B O 1
ATOM 5074 N N . LEU B 1 234 ? 17.703 -4.004 3.652 1 81.31 234 LEU B N 1
ATOM 5075 C CA . LEU B 1 234 ? 17.484 -4.875 4.801 1 81.31 234 LEU B CA 1
ATOM 5076 C C . LEU B 1 234 ? 18.5 -6.008 4.836 1 81.31 234 LEU B C 1
ATOM 5078 O O . LEU B 1 234 ? 18.703 -6.699 3.834 1 81.31 234 LEU B O 1
ATOM 5082 N N . GLU B 1 235 ? 19.125 -6.109 5.879 1 76.81 235 GLU B N 1
ATOM 5083 C CA . GLU B 1 235 ? 20.172 -7.113 6 1 76.81 235 GLU B CA 1
ATOM 5084 C C . GLU B 1 235 ? 19.641 -8.398 6.629 1 76.81 235 GLU B C 1
ATOM 5086 O O . GLU B 1 235 ? 20.156 -9.484 6.363 1 76.81 235 GLU B O 1
ATOM 5091 N N . GLY B 1 236 ? 18.719 -8.305 7.422 1 83.19 236 GLY B N 1
ATOM 5092 C CA . GLY B 1 236 ? 18.219 -9.492 8.102 1 83.19 236 GLY B CA 1
ATOM 5093 C C . GLY B 1 236 ? 17.031 -9.203 9.008 1 83.19 236 GLY B C 1
ATOM 5094 O O . GLY B 1 236 ? 16.5 -8.086 9.008 1 83.19 236 GLY B O 1
ATOM 5095 N N . ILE B 1 237 ? 16.672 -10.203 9.711 1 87.94 237 ILE B N 1
ATOM 5096 C CA . ILE B 1 237 ? 15.492 -10.156 10.57 1 87.94 237 ILE B CA 1
ATOM 5097 C C . ILE B 1 237 ? 15.734 -9.188 11.719 1 87.94 237 ILE B C 1
ATOM 5099 O O . ILE B 1 237 ? 14.789 -8.648 12.305 1 87.94 237 ILE B O 1
ATOM 5103 N N . ASN B 1 238 ? 16.969 -8.906 12.023 1 89.38 238 ASN B N 1
ATOM 5104 C CA . ASN B 1 238 ? 17.312 -7.965 13.086 1 89.38 238 ASN B CA 1
ATOM 5105 C C . ASN B 1 238 ? 16.812 -6.559 12.773 1 89.38 238 ASN B C 1
ATOM 5107 O O . ASN B 1 238 ? 16.484 -5.797 13.688 1 89.38 238 ASN B O 1
ATOM 5111 N N . ASP B 1 239 ? 16.797 -6.258 11.531 1 91.12 239 ASP B N 1
ATOM 5112 C CA . ASP B 1 239 ? 16.281 -4.957 11.117 1 91.12 239 ASP B CA 1
ATOM 5113 C C . ASP B 1 239 ? 14.789 -4.836 11.453 1 91.12 239 ASP B C 1
ATOM 5115 O O . ASP B 1 239 ? 14.312 -3.752 11.789 1 91.12 239 ASP B O 1
ATOM 5119 N N . ILE B 1 240 ? 14.125 -5.949 11.398 1 92.69 240 ILE B N 1
ATOM 5120 C CA . ILE B 1 240 ? 12.695 -5.934 11.703 1 92.69 240 ILE B CA 1
ATOM 5121 C C . ILE B 1 240 ? 12.5 -5.777 13.211 1 92.69 240 ILE B C 1
ATOM 5123 O O . ILE B 1 240 ? 11.609 -5.047 13.648 1 92.69 240 ILE B O 1
ATOM 5127 N N . PHE B 1 241 ? 13.32 -6.352 13.961 1 94.06 241 PHE B N 1
ATOM 5128 C CA . PHE B 1 241 ? 13.25 -6.195 15.414 1 94.06 241 PHE B CA 1
ATOM 5129 C C . PHE B 1 241 ? 13.57 -4.766 15.82 1 94.06 241 PHE B C 1
ATOM 5131 O O . PHE B 1 241 ? 12.953 -4.219 16.734 1 94.06 241 PHE B O 1
ATOM 5138 N N . SER B 1 242 ? 14.539 -4.215 15.156 1 95.38 242 SER B N 1
ATOM 5139 C CA . SER B 1 242 ? 14.844 -2.811 15.398 1 95.38 242 SER B CA 1
ATOM 5140 C C . SER B 1 242 ? 13.648 -1.92 15.062 1 95.38 242 SER B C 1
ATOM 5142 O O . SER B 1 242 ? 13.359 -0.962 15.781 1 95.38 242 SER B O 1
ATOM 5144 N N . ALA B 1 243 ? 13.023 -2.275 13.961 1 96.44 243 ALA B N 1
ATOM 5145 C CA . ALA B 1 243 ? 11.859 -1.5 13.547 1 96.44 243 ALA B CA 1
ATOM 5146 C C . ALA B 1 243 ? 10.758 -1.573 14.602 1 96.44 243 ALA B C 1
ATOM 5148 O O . ALA B 1 243 ? 10.062 -0.585 14.852 1 96.44 243 ALA B O 1
ATOM 5149 N N . ILE B 1 244 ? 10.602 -2.709 15.219 1 96.94 244 ILE B N 1
ATOM 5150 C CA . ILE B 1 244 ? 9.602 -2.908 16.266 1 96.94 244 ILE B CA 1
ATOM 5151 C C . ILE B 1 244 ? 9.938 -2.035 17.469 1 96.94 244 ILE B C 1
ATOM 5153 O O . ILE B 1 244 ? 9.078 -1.32 17.984 1 96.94 244 ILE B O 1
ATOM 5157 N N . LEU B 1 245 ? 11.164 -2 17.859 1 97.38 245 LEU B N 1
ATOM 5158 C CA . LEU B 1 245 ? 11.609 -1.187 18.984 1 97.38 245 LEU B CA 1
ATOM 5159 C C . LEU B 1 245 ? 11.438 0.298 18.688 1 97.38 245 LEU B C 1
ATOM 5161 O O . LEU B 1 245 ? 10.953 1.054 19.531 1 97.38 245 LEU B O 1
ATOM 5165 N N . LEU B 1 246 ? 11.836 0.649 17.531 1 98.19 246 LEU B N 1
ATOM 5166 C CA . LEU B 1 246 ? 11.711 2.039 17.109 1 98.19 246 LEU B CA 1
ATOM 5167 C C . LEU B 1 246 ? 10.242 2.461 17.047 1 98.19 246 LEU B C 1
ATOM 5169 O O . LEU B 1 246 ? 9.914 3.615 17.328 1 98.19 246 LEU B O 1
ATOM 5173 N N . GLY B 1 247 ? 9.383 1.49 16.594 1 98.19 247 GLY B N 1
ATOM 5174 C CA . GLY B 1 247 ? 7.953 1.756 16.625 1 98.19 247 GLY B CA 1
ATOM 5175 C C . GLY B 1 247 ? 7.422 2.061 18 1 98.19 247 GLY B C 1
ATOM 5176 O O . GLY B 1 247 ? 6.602 2.963 18.172 1 98.19 247 GLY B O 1
ATOM 5177 N N . MET B 1 248 ? 7.93 1.376 19 1 97.38 248 MET B N 1
ATOM 5178 C CA . MET B 1 248 ? 7.523 1.607 20.375 1 97.38 248 MET B CA 1
ATOM 5179 C C . MET B 1 248 ? 7.984 2.98 20.859 1 97.38 248 MET B C 1
ATOM 5181 O O . MET B 1 248 ? 7.238 3.688 21.531 1 97.38 248 MET B O 1
ATOM 5185 N N . ILE B 1 249 ? 9.125 3.359 20.484 1 97.75 249 ILE B N 1
ATOM 5186 C CA . ILE B 1 249 ? 9.664 4.664 20.844 1 97.75 249 ILE B CA 1
ATOM 5187 C C . ILE B 1 249 ? 8.852 5.766 20.172 1 97.75 249 ILE B C 1
ATOM 5189 O O . ILE B 1 249 ? 8.547 6.789 20.781 1 97.75 249 ILE B O 1
ATOM 5193 N N . GLY B 1 250 ? 8.57 5.52 18.906 1 98.06 250 GLY B N 1
ATOM 5194 C CA . GLY B 1 250 ? 7.719 6.477 18.219 1 98.06 250 GLY B CA 1
ATOM 5195 C C . GLY B 1 250 ? 6.352 6.633 18.844 1 98.06 250 GLY B C 1
ATOM 5196 O O . GLY B 1 250 ? 5.809 7.738 18.891 1 98.06 250 GLY B O 1
ATOM 5197 N N . ALA B 1 251 ? 5.789 5.512 19.344 1 96.81 251 ALA B N 1
ATOM 5198 C CA . ALA B 1 251 ? 4.504 5.566 20.031 1 96.81 251 ALA B CA 1
ATOM 5199 C C . ALA B 1 251 ? 4.605 6.406 21.312 1 96.81 251 ALA B C 1
ATOM 5201 O O . ALA B 1 251 ? 3.703 7.191 21.609 1 96.81 251 ALA B O 1
ATOM 5202 N N . LEU B 1 252 ? 5.668 6.227 22 1 97.44 252 LEU B N 1
ATOM 5203 C CA . LEU B 1 252 ? 5.898 7.012 23.203 1 97.44 252 LEU B CA 1
ATOM 5204 C C . LEU B 1 252 ? 6.004 8.5 22.875 1 97.44 252 LEU B C 1
ATOM 5206 O O . LEU B 1 252 ? 5.469 9.344 23.594 1 97.44 252 LEU B O 1
ATOM 5210 N N . ALA B 1 253 ? 6.703 8.766 21.844 1 97.94 253 ALA B N 1
ATOM 5211 C CA . ALA B 1 253 ? 6.789 10.148 21.391 1 97.94 253 ALA B CA 1
ATOM 5212 C C . ALA B 1 253 ? 5.41 10.703 21.047 1 97.94 253 ALA B C 1
ATOM 5214 O O . ALA B 1 253 ? 5.141 11.891 21.266 1 97.94 253 ALA B O 1
ATOM 5215 N N . GLY B 1 254 ? 4.602 9.836 20.438 1 96.5 254 GLY B N 1
ATOM 5216 C CA . GLY B 1 254 ? 3.227 10.242 20.188 1 96.5 254 GLY B CA 1
ATOM 5217 C C . GLY B 1 254 ? 2.482 10.633 21.453 1 96.5 254 GLY B C 1
ATOM 5218 O O . GLY B 1 254 ? 1.74 11.617 21.453 1 96.5 254 GLY B O 1
ATOM 5219 N N . TRP B 1 255 ? 2.736 9.93 22.531 1 95.62 255 TRP B N 1
ATOM 5220 C CA . TRP B 1 255 ? 2.135 10.25 23.828 1 95.62 255 TRP B CA 1
ATOM 5221 C C . TRP B 1 255 ? 2.588 11.625 24.312 1 95.62 255 TRP B C 1
ATOM 5223 O O . TRP B 1 255 ? 1.776 12.414 24.797 1 95.62 255 TRP B O 1
ATOM 5233 N N . ILE B 1 256 ? 3.793 11.867 24.203 1 97.31 256 ILE B N 1
ATOM 5234 C CA . ILE B 1 256 ? 4.359 13.141 24.625 1 97.31 256 ILE B CA 1
ATOM 5235 C C . ILE B 1 256 ? 3.777 14.273 23.797 1 97.31 256 ILE B C 1
ATOM 5237 O O . ILE B 1 256 ? 3.377 15.312 24.328 1 97.31 256 ILE B O 1
ATOM 5241 N N . PHE B 1 257 ? 3.703 14.062 22.578 1 96.62 257 PHE B N 1
ATOM 5242 C CA . PHE B 1 257 ? 3.146 15.062 21.688 1 96.62 257 PHE B CA 1
ATOM 5243 C C . PHE B 1 257 ? 1.706 15.391 22.062 1 96.62 257 PHE B C 1
ATOM 5245 O O . PHE B 1 257 ? 1.33 16.562 22.141 1 96.62 257 PHE B O 1
ATOM 5252 N N . ILE B 1 258 ? 0.948 14.367 22.234 1 93.81 258 ILE B N 1
ATOM 5253 C CA . ILE B 1 258 ? -0.456 14.562 22.578 1 93.81 258 ILE B CA 1
ATOM 5254 C C . ILE B 1 258 ? -0.561 15.328 23.891 1 93.81 258 ILE B C 1
ATOM 5256 O O . ILE B 1 258 ? -1.408 16.219 24.031 1 93.81 258 ILE B O 1
ATOM 5260 N N . GLY B 1 259 ? 0.273 15.016 24.812 1 94 259 GLY B N 1
ATOM 5261 C CA . GLY B 1 259 ? 0.309 15.75 26.062 1 94 259 GLY B CA 1
ATOM 5262 C C . GLY B 1 259 ? 0.624 17.219 25.875 1 94 259 GLY B C 1
ATOM 5263 O O . GLY B 1 259 ? -0.057 18.078 26.453 1 94 259 GLY B O 1
ATOM 5264 N N . ILE B 1 260 ? 1.612 17.5 25.141 1 96.19 260 ILE B N 1
ATOM 5265 C CA . ILE B 1 260 ? 2.01 18.891 24.875 1 96.19 260 ILE B CA 1
ATOM 5266 C C . ILE B 1 260 ? 0.891 19.609 24.141 1 96.19 260 ILE B C 1
ATOM 5268 O O . ILE B 1 260 ? 0.578 20.766 24.453 1 96.19 260 ILE B O 1
ATOM 5272 N N . PHE B 1 261 ? 0.328 18.953 23.219 1 93.88 261 PHE B N 1
ATOM 5273 C CA . PHE B 1 261 ? -0.769 19.531 22.438 1 93.88 261 PHE B CA 1
ATOM 5274 C C . PHE B 1 261 ? -1.924 19.922 23.344 1 93.88 261 PHE B C 1
ATOM 5276 O O . PHE B 1 261 ? -2.453 21.031 23.234 1 93.88 261 PHE B O 1
ATOM 5283 N N . HIS B 1 262 ? -2.318 19.047 24.219 1 92.12 262 HIS B N 1
ATOM 5284 C CA . HIS B 1 262 ? -3.404 19.344 25.156 1 92.12 262 HIS B CA 1
ATOM 5285 C C . HIS B 1 262 ? -3.025 20.453 26.109 1 92.12 262 HIS B C 1
ATOM 5287 O O . HIS B 1 262 ? -3.879 21.25 26.516 1 92.12 262 HIS B O 1
ATOM 5293 N N . GLY B 1 263 ? -1.828 20.438 26.516 1 94.31 263 GLY B N 1
ATOM 5294 C CA . GLY B 1 263 ? -1.358 21.547 27.328 1 94.31 263 GLY B CA 1
ATOM 5295 C C . GLY B 1 263 ? -1.491 22.891 26.656 1 94.31 263 GLY B C 1
ATOM 5296 O O . GLY B 1 263 ? -1.961 23.859 27.266 1 94.31 263 GLY B O 1
ATOM 5297 N N . CYS B 1 264 ? -1.11 22.938 25.438 1 95 264 CYS B N 1
ATOM 5298 C CA . CYS B 1 264 ? -1.262 24.172 24.656 1 95 264 CYS B CA 1
ATOM 5299 C C . CYS B 1 264 ? -2.732 24.531 24.484 1 95 264 CYS B C 1
ATOM 5301 O O . CYS B 1 264 ? -3.102 25.703 24.578 1 95 264 CYS B O 1
ATOM 5303 N N . ASP B 1 265 ? -3.486 23.547 24.234 1 91.88 265 ASP B N 1
ATOM 5304 C CA . ASP B 1 265 ? -4.918 23.75 24.047 1 91.88 265 ASP B CA 1
ATOM 5305 C C . ASP B 1 265 ? -5.547 24.375 25.297 1 91.88 265 ASP B C 1
ATOM 5307 O O . ASP B 1 265 ? -6.355 25.297 25.188 1 91.88 265 ASP B O 1
ATOM 5311 N N . ARG B 1 266 ? -5.207 23.891 26.422 1 92.81 266 ARG B N 1
ATOM 5312 C CA . ARG B 1 266 ? -5.719 24.422 27.688 1 92.81 266 ARG B CA 1
ATOM 5313 C C . ARG B 1 266 ? -5.262 25.859 27.906 1 92.81 266 ARG B C 1
ATOM 5315 O O . ARG B 1 266 ? -6.027 26.703 28.391 1 92.81 266 ARG B O 1
ATOM 5322 N N . LEU B 1 267 ? -4.09 26.125 27.562 1 94 267 LEU B N 1
ATOM 5323 C CA . LEU B 1 267 ? -3.535 27.453 27.75 1 94 267 LEU B CA 1
ATOM 5324 C C . LEU B 1 267 ? -4.242 28.469 26.859 1 94 267 LEU B C 1
ATOM 5326 O O . LEU B 1 267 ? -4.609 29.562 27.312 1 94 267 LEU B O 1
ATOM 5330 N N . PHE B 1 268 ? -4.461 28.141 25.656 1 93 268 PHE B N 1
ATOM 5331 C CA . PHE B 1 268 ? -5.051 29.078 24.703 1 93 268 PHE B CA 1
ATOM 5332 C C . PHE B 1 268 ? -6.555 29.188 24.922 1 93 268 PHE B C 1
ATOM 5334 O O . PHE B 1 268 ? -7.16 30.203 24.594 1 93 268 PHE B O 1
ATOM 5341 N N . ALA B 1 269 ? -7.145 28.094 25.422 1 89.12 269 ALA B N 1
ATOM 5342 C CA . ALA B 1 269 ? -8.57 28.141 25.734 1 89.12 269 ALA B CA 1
ATOM 5343 C C . ALA B 1 269 ? -8.867 29.141 26.844 1 89.12 269 ALA B C 1
ATOM 5345 O O . ALA B 1 269 ? -9.984 29.656 26.938 1 89.12 269 ALA B O 1
ATOM 5346 N N . ARG B 1 270 ? -7.953 29.469 27.594 1 92 270 ARG B N 1
ATOM 5347 C CA . ARG B 1 270 ? -8.133 30.375 28.734 1 92 270 ARG B CA 1
ATOM 5348 C C . ARG B 1 270 ? -7.992 31.828 28.312 1 92 270 ARG B C 1
ATOM 5350 O O . ARG B 1 270 ? -8.359 32.75 29.062 1 92 270 ARG B O 1
ATOM 5357 N N . ILE B 1 271 ? -7.484 32.031 27.156 1 91.25 271 ILE B N 1
ATOM 5358 C CA . ILE B 1 271 ? -7.305 33.406 26.688 1 91.25 271 ILE B CA 1
ATOM 5359 C C . ILE B 1 271 ? -8.641 33.938 26.188 1 91.25 271 ILE B C 1
ATOM 5361 O O . ILE B 1 271 ? -9.172 33.5 25.172 1 91.25 271 ILE B O 1
ATOM 5365 N N . PRO B 1 272 ? -9.117 34.875 26.953 1 87.44 272 PRO B N 1
ATOM 5366 C CA . PRO B 1 272 ? -10.383 35.469 26.531 1 87.44 272 PRO B CA 1
ATOM 5367 C C . PRO B 1 272 ? -10.203 36.469 25.375 1 87.44 272 PRO B C 1
ATOM 5369 O O . PRO B 1 272 ? -9.078 36.875 25.062 1 87.44 272 PRO B O 1
ATOM 5372 N N . GLY B 1 273 ? -11.336 36.719 24.625 1 87.88 273 GLY B N 1
ATOM 5373 C CA . GLY B 1 273 ? -11.305 37.781 23.609 1 87.88 273 GLY B CA 1
ATOM 5374 C C . GLY B 1 273 ? -11.547 37.25 22.219 1 87.88 273 GLY B C 1
ATOM 5375 O O . GLY B 1 273 ? -11.875 36.062 22.031 1 87.88 273 GLY B O 1
ATOM 5376 N N . PRO B 1 274 ? -11.352 38.219 21.391 1 92.81 274 PRO B N 1
ATOM 5377 C CA . PRO B 1 274 ? -11.594 37.844 20 1 92.81 274 PRO B CA 1
ATOM 5378 C C . PRO B 1 274 ? -10.516 36.906 19.438 1 92.81 274 PRO B C 1
ATOM 5380 O O . PRO B 1 274 ? -9.414 36.844 19.984 1 92.81 274 PRO B O 1
ATOM 5383 N N . ILE B 1 275 ? -10.773 36.25 18.359 1 93.69 275 ILE B N 1
ATOM 5384 C CA . ILE B 1 275 ? -9.922 35.219 17.781 1 93.69 275 ILE B CA 1
ATOM 5385 C C . ILE B 1 275 ? -8.602 35.812 17.328 1 93.69 275 ILE B C 1
ATOM 5387 O O . ILE B 1 275 ? -7.555 35.188 17.391 1 93.69 275 ILE B O 1
ATOM 5391 N N . TYR B 1 276 ? -8.562 37.125 16.906 1 95.62 276 TYR B N 1
ATOM 5392 C CA . TYR B 1 276 ? -7.328 37.719 16.391 1 95.62 276 TYR B CA 1
ATOM 5393 C C . TYR B 1 276 ? -6.332 37.969 17.516 1 95.62 276 TYR B C 1
ATOM 5395 O O . TYR B 1 276 ? -5.129 38.094 17.281 1 95.62 276 TYR B O 1
ATOM 5403 N N . LEU B 1 277 ? -6.816 38.031 18.812 1 96.12 277 LEU B N 1
ATOM 5404 C CA . LEU B 1 277 ? -5.902 38.125 19.938 1 96.12 277 LEU B CA 1
ATOM 5405 C C . LEU B 1 277 ? -5.188 36.812 20.172 1 96.12 277 LEU B C 1
ATOM 5407 O O . LEU B 1 277 ? -3.975 36.781 20.391 1 96.12 277 LEU B O 1
ATOM 5411 N N . ARG B 1 278 ? -5.977 35.812 20.125 1 96 278 ARG B N 1
ATOM 5412 C CA . ARG B 1 278 ? -5.43 34.469 20.312 1 96 278 ARG B CA 1
ATOM 5413 C C . ARG B 1 278 ? -4.422 34.125 19.219 1 96 278 ARG B C 1
ATOM 5415 O O . ARG B 1 278 ? -3.34 33.594 19.516 1 96 278 ARG B O 1
ATOM 5422 N N . THR B 1 279 ? -4.801 34.406 18 1 97.31 279 THR B N 1
ATOM 5423 C CA . THR B 1 279 ? -3.93 34.094 16.875 1 97.31 279 THR B CA 1
ATOM 5424 C C . THR B 1 279 ? -2.674 34.969 16.906 1 97.31 279 THR B C 1
ATOM 5426 O O . THR B 1 279 ? -1.594 34.5 16.516 1 97.31 279 THR B O 1
ATOM 5429 N N . THR B 1 280 ? -2.766 36.125 17.375 1 98.19 280 THR B N 1
ATOM 5430 C CA . THR B 1 280 ? -1.616 37.031 17.469 1 98.19 280 THR B CA 1
ATOM 5431 C C . THR B 1 280 ? -0.661 36.562 18.562 1 98.19 280 THR B C 1
ATOM 5433 O O . THR B 1 280 ? 0.558 36.562 18.375 1 98.19 280 THR B O 1
ATOM 5436 N N . LEU B 1 281 ? -1.214 36.156 19.672 1 97.88 281 LEU B N 1
ATOM 5437 C CA . LEU B 1 281 ? -0.392 35.656 20.766 1 97.88 281 LEU B CA 1
ATOM 5438 C C . LEU B 1 281 ? 0.315 34.375 20.359 1 97.88 281 LEU B C 1
ATOM 5440 O O . LEU B 1 281 ? 1.462 34.125 20.734 1 97.88 281 LEU B O 1
ATOM 5444 N N . ALA B 1 282 ? -0.469 33.562 19.656 1 97.94 282 ALA B N 1
ATOM 5445 C CA . ALA B 1 282 ? 0.164 32.375 19.109 1 97.94 282 ALA B CA 1
ATOM 5446 C C . ALA B 1 282 ? 1.339 32.719 18.219 1 97.94 282 ALA B C 1
ATOM 5448 O O . ALA B 1 282 ? 2.391 32.094 18.266 1 97.94 282 ALA B O 1
ATOM 5449 N N . GLY B 1 283 ? 1.156 33.719 17.391 1 98.5 283 GLY B N 1
ATOM 5450 C CA . GLY B 1 283 ? 2.229 34.188 16.531 1 98.5 283 GLY B CA 1
ATOM 5451 C C . GLY B 1 283 ? 3.445 34.688 17.312 1 98.5 283 GLY B C 1
ATOM 5452 O O . GLY B 1 283 ? 4.582 34.438 16.906 1 98.5 283 GLY B O 1
ATOM 5453 N N . LEU B 1 284 ? 3.188 35.344 18.375 1 98 284 LEU B N 1
ATOM 5454 C CA . LEU B 1 284 ? 4.289 35.781 19.219 1 98 284 LEU B CA 1
ATOM 5455 C C . LEU B 1 284 ? 5.066 34.594 19.781 1 98 284 LEU B C 1
ATOM 5457 O O . LEU B 1 284 ? 6.301 34.594 19.766 1 98 284 LEU B O 1
ATOM 5461 N N . GLY B 1 285 ? 4.359 33.688 20.328 1 97.88 285 GLY B N 1
ATOM 5462 C CA . GLY B 1 285 ? 5.008 32.469 20.812 1 97.88 285 GLY B CA 1
ATOM 5463 C C . GLY B 1 285 ? 5.82 31.766 19.766 1 97.88 285 GLY B C 1
ATOM 5464 O O . GLY B 1 285 ? 6.941 31.312 20.016 1 97.88 285 GLY B O 1
ATOM 5465 N N . LEU B 1 286 ? 5.27 31.672 18.578 1 98.25 286 LEU B N 1
ATOM 5466 C CA . LEU B 1 286 ? 5.938 31 17.469 1 98.25 286 LEU B CA 1
ATOM 5467 C C . LEU B 1 286 ? 7.176 31.781 17.031 1 98.25 286 LEU B C 1
ATOM 5469 O O . LEU B 1 286 ? 8.188 31.188 16.656 1 98.25 286 LEU B O 1
ATOM 5473 N N . GLY B 1 287 ? 7.023 33.125 17.047 1 97.88 287 GLY B N 1
ATOM 5474 C CA . GLY B 1 287 ? 8.172 33.938 16.719 1 97.88 287 GLY B CA 1
ATOM 5475 C C . GLY B 1 287 ? 9.336 33.75 17.656 1 97.88 287 GLY B C 1
ATOM 5476 O O . GLY B 1 287 ? 10.484 33.656 17.234 1 97.88 287 GLY B O 1
ATOM 5477 N N . ILE B 1 288 ? 9.047 33.656 18.906 1 97.81 288 ILE B N 1
ATOM 5478 C CA . ILE B 1 288 ? 10.07 33.438 19.922 1 97.81 288 ILE B CA 1
ATOM 5479 C C . ILE B 1 288 ? 10.734 32.094 19.719 1 97.81 288 ILE B C 1
ATOM 5481 O O . ILE B 1 288 ? 11.961 31.969 19.766 1 97.81 288 ILE B O 1
ATOM 5485 N N . LEU B 1 289 ? 9.977 31.109 19.469 1 97.38 289 LEU B N 1
ATOM 5486 C CA . LEU B 1 289 ? 10.5 29.766 19.25 1 97.38 289 LEU B CA 1
ATOM 5487 C C . LEU B 1 289 ? 11.352 29.719 17.984 1 97.38 289 LEU B C 1
ATOM 5489 O O . LEU B 1 289 ? 12.406 29.094 17.969 1 97.38 289 LEU B O 1
ATOM 5493 N N . ALA B 1 290 ? 10.852 30.312 16.953 1 96.81 290 ALA B N 1
ATOM 5494 C CA . ALA B 1 290 ? 11.562 30.328 15.672 1 96.81 290 ALA B CA 1
ATOM 5495 C C . ALA B 1 290 ? 12.891 31.062 15.789 1 96.81 290 ALA B C 1
ATOM 5497 O O . ALA B 1 290 ? 13.867 30.703 15.117 1 96.81 290 ALA B O 1
ATOM 5498 N N . PHE B 1 291 ? 12.891 32.062 16.625 1 96.38 291 PHE B N 1
ATOM 5499 C CA . PHE B 1 291 ? 14.117 32.812 16.844 1 96.38 291 PHE B CA 1
ATOM 5500 C C . PHE B 1 291 ? 15.141 31.984 17.609 1 96.38 291 PHE B C 1
ATOM 5502 O O . PHE B 1 291 ? 16.328 32.031 17.312 1 96.38 291 PHE B O 1
ATOM 5509 N N . SER B 1 292 ? 14.68 31.203 18.578 1 96.06 292 SER B N 1
ATOM 5510 C CA . SER B 1 292 ? 15.555 30.375 19.422 1 96.06 292 SER B CA 1
ATOM 5511 C C . SER B 1 292 ? 15.953 29.094 18.703 1 96.06 292 SER B C 1
ATOM 5513 O O . SER B 1 292 ? 17.094 28.641 18.828 1 96.06 292 SER B O 1
ATOM 5515 N N . LEU B 1 293 ? 15 28.5 17.969 1 96.62 293 LEU B N 1
ATOM 5516 C CA . LEU B 1 293 ? 15.203 27.266 17.203 1 96.62 293 LEU B CA 1
ATOM 5517 C C . LEU B 1 293 ? 14.656 27.406 15.797 1 96.62 293 LEU B C 1
ATOM 5519 O O . LEU B 1 293 ? 13.594 26.859 15.477 1 96.62 293 LEU B O 1
ATOM 5523 N N . PRO B 1 294 ? 15.414 27.891 14.953 1 95.75 294 PRO B N 1
ATOM 5524 C CA . PRO B 1 294 ? 14.938 28.25 13.617 1 95.75 294 PRO B CA 1
ATOM 5525 C C . PRO B 1 294 ? 14.406 27.062 12.828 1 95.75 294 PRO B C 1
ATOM 5527 O O . PRO B 1 294 ? 13.508 27.219 12 1 95.75 294 PRO B O 1
ATOM 5530 N N . LEU B 1 295 ? 14.883 25.859 13.117 1 96.69 295 LEU B N 1
ATOM 5531 C CA . LEU B 1 295 ? 14.484 24.688 12.352 1 96.69 295 LEU B CA 1
ATOM 5532 C C . LEU B 1 295 ? 13.07 24.25 12.727 1 96.69 295 LEU B C 1
ATOM 5534 O O . LEU B 1 295 ? 12.484 23.391 12.055 1 96.69 295 LEU B O 1
ATOM 5538 N N . THR B 1 296 ? 12.484 24.891 13.703 1 97.25 296 THR B N 1
ATOM 5539 C CA . THR B 1 296 ? 11.109 24.562 14.078 1 97.25 296 THR B CA 1
ATOM 5540 C C . THR B 1 296 ? 10.117 25.391 13.266 1 97.25 296 THR B C 1
ATOM 5542 O O . THR B 1 296 ? 8.914 25.125 13.281 1 97.25 296 THR B O 1
ATOM 5545 N N . ARG B 1 297 ? 10.664 26.391 12.578 1 96.25 297 ARG B N 1
ATOM 5546 C CA . ARG B 1 297 ? 9.82 27.25 11.75 1 96.25 297 ARG B CA 1
ATOM 5547 C C . ARG B 1 297 ? 9.289 26.5 10.531 1 96.25 297 ARG B C 1
ATOM 5549 O O . ARG B 1 297 ? 9.953 25.594 10.031 1 96.25 297 ARG B O 1
ATOM 5556 N N . TYR B 1 298 ? 8.031 26.797 10.094 1 96.62 298 TYR B N 1
ATOM 5557 C CA . TYR B 1 298 ? 7.355 26.203 8.938 1 96.62 298 TYR B CA 1
ATOM 5558 C C . TYR B 1 298 ? 6.918 24.781 9.234 1 96.62 298 TYR B C 1
ATOM 5560 O O . TYR B 1 298 ? 6.941 24.344 10.391 1 96.62 298 TYR B O 1
ATOM 5568 N N . PHE B 1 299 ? 6.43 24.094 8.234 1 94.75 299 PHE B N 1
ATOM 5569 C CA . PHE B 1 299 ? 5.805 22.797 8.484 1 94.75 299 PHE B CA 1
ATOM 5570 C C . PHE B 1 299 ? 6.828 21.672 8.375 1 94.75 299 PHE B C 1
ATOM 5572 O O . PHE B 1 299 ? 6.496 20.5 8.562 1 94.75 299 PHE B O 1
ATOM 5579 N N . GLY B 1 300 ? 8.07 21.938 8.203 1 94.81 300 GLY B N 1
ATOM 5580 C CA . GLY B 1 300 ? 9.133 20.953 8.383 1 94.81 300 GLY B CA 1
ATOM 5581 C C . GLY B 1 300 ? 9.555 20.297 7.082 1 94.81 300 GLY B C 1
ATOM 5582 O O . GLY B 1 300 ? 10.492 19.5 7.066 1 94.81 300 GLY B O 1
ATOM 5583 N N . HIS B 1 301 ? 9 20.641 5.965 1 92.19 301 HIS B N 1
ATOM 5584 C CA . HIS B 1 301 ? 9.281 20.031 4.676 1 92.19 301 HIS B CA 1
ATOM 5585 C C . HIS B 1 301 ? 10.734 20.234 4.27 1 92.19 301 HIS B C 1
ATOM 5587 O O . HIS B 1 301 ? 11.461 19.281 4.016 1 92.19 301 HIS B O 1
ATOM 5593 N N . ASP B 1 302 ? 11.188 21.438 4.234 1 93.94 302 ASP B N 1
ATOM 5594 C CA . ASP B 1 302 ? 12.562 21.766 3.875 1 93.94 302 ASP B CA 1
ATOM 5595 C C . ASP B 1 302 ? 13.516 21.453 5.031 1 93.94 302 ASP B C 1
ATOM 5597 O O . ASP B 1 302 ? 14.648 21.016 4.809 1 93.94 302 ASP B O 1
ATOM 5601 N N . GLN B 1 303 ? 13.062 21.672 6.191 1 96.44 303 GLN B N 1
ATOM 5602 C CA . GLN B 1 303 ? 13.875 21.453 7.383 1 96.44 303 GLN B CA 1
ATOM 5603 C C . GLN B 1 303 ? 14.203 19.984 7.578 1 96.44 303 GLN B C 1
ATOM 5605 O O . GLN B 1 303 ? 15.289 19.641 8.062 1 96.44 303 GLN B O 1
ATOM 5610 N N . LEU B 1 304 ? 13.234 19.172 7.195 1 97.5 304 LEU B N 1
ATOM 5611 C CA . LEU B 1 304 ? 13.461 17.734 7.301 1 97.5 304 LEU B CA 1
ATOM 5612 C C . LEU B 1 304 ? 14.586 17.297 6.371 1 97.5 304 LEU B C 1
ATOM 5614 O O . LEU B 1 304 ? 15.391 16.422 6.727 1 97.5 304 LEU B O 1
ATOM 5618 N N . ALA B 1 305 ? 14.656 17.859 5.242 1 96.31 305 ALA B N 1
ATOM 5619 C CA . ALA B 1 305 ? 15.75 17.562 4.316 1 96.31 305 ALA B CA 1
ATOM 5620 C C . ALA B 1 305 ? 17.109 17.875 4.945 1 96.31 305 ALA B C 1
ATOM 5622 O O . ALA B 1 305 ? 18.062 17.141 4.758 1 96.31 305 ALA B O 1
ATOM 5623 N N . LEU B 1 306 ? 17.156 18.953 5.684 1 96.56 306 LEU B N 1
ATOM 5624 C CA . LEU B 1 306 ? 18.391 19.344 6.355 1 96.56 306 LEU B CA 1
ATOM 5625 C C . LEU B 1 306 ? 18.734 18.359 7.461 1 96.56 306 LEU B C 1
ATOM 5627 O O . LEU B 1 306 ? 19.922 18.047 7.664 1 96.56 306 LEU B O 1
ATOM 5631 N N . ILE B 1 307 ? 17.734 17.922 8.125 1 97.62 307 ILE B N 1
ATOM 5632 C CA . ILE B 1 307 ? 17.969 16.969 9.211 1 9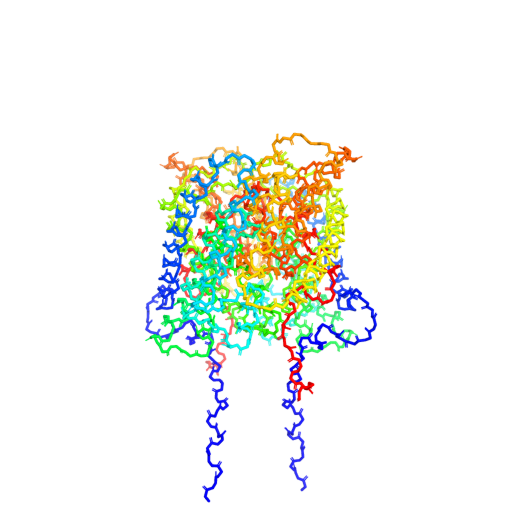7.62 307 ILE B CA 1
ATOM 5633 C C . ILE B 1 307 ? 18.578 15.68 8.648 1 97.62 307 ILE B C 1
ATOM 5635 O O . ILE B 1 307 ? 19.469 15.094 9.25 1 97.62 307 ILE B O 1
ATOM 5639 N N . VAL B 1 308 ? 18.125 15.273 7.492 1 96.44 308 VAL B N 1
ATOM 5640 C CA . VAL B 1 308 ? 18.547 14.023 6.875 1 96.44 308 VAL B CA 1
ATOM 5641 C C . VAL B 1 308 ? 19.984 14.148 6.387 1 96.44 308 VAL B C 1
ATOM 5643 O O . VAL B 1 308 ? 20.797 13.227 6.539 1 96.44 308 VAL B O 1
ATOM 5646 N N . THR B 1 309 ? 20.391 15.312 5.898 1 94.5 309 THR B N 1
ATOM 5647 C CA . THR B 1 309 ? 21.641 15.438 5.148 1 94.5 309 THR B CA 1
ATOM 5648 C C . THR B 1 309 ? 22.75 16 6.031 1 94.5 309 THR B C 1
ATOM 5650 O O . THR B 1 309 ? 23.922 15.883 5.703 1 94.5 309 THR B O 1
ATOM 5653 N N . THR B 1 310 ? 22.344 16.609 7.133 1 95.19 310 THR B N 1
ATOM 5654 C CA . THR B 1 310 ? 23.344 17.266 7.965 1 95.19 310 THR B CA 1
ATOM 5655 C C . THR B 1 310 ? 23.484 16.547 9.305 1 95.19 310 THR B C 1
ATOM 5657 O O . THR B 1 310 ? 22.547 15.922 9.789 1 95.19 310 THR B O 1
ATOM 5660 N N . SER B 1 311 ? 24.656 16.641 9.867 1 95.19 311 SER B N 1
ATOM 5661 C CA . SER B 1 311 ? 24.922 16.047 11.172 1 95.19 311 SER B CA 1
ATOM 5662 C C . SER B 1 311 ? 24.562 16.984 12.305 1 95.19 311 SER B C 1
ATOM 5664 O O . SER B 1 311 ? 24.812 18.203 12.219 1 95.19 311 SER B O 1
ATOM 5666 N N . PHE B 1 312 ? 23.906 16.531 13.25 1 97.06 312 PHE B N 1
ATOM 5667 C CA . PHE B 1 312 ? 23.516 17.266 14.445 1 97.06 312 PHE B CA 1
ATOM 5668 C C . PHE B 1 312 ? 23.859 16.469 15.703 1 97.06 312 PHE B C 1
ATOM 5670 O O . PHE B 1 312 ? 24 15.25 15.656 1 97.06 312 PHE B O 1
ATOM 5677 N N . SER B 1 313 ? 24.016 17.188 16.812 1 97.19 313 SER B N 1
ATOM 5678 C CA . SER B 1 313 ? 24.188 16.5 18.094 1 97.19 313 SER B CA 1
ATOM 5679 C C . SER B 1 313 ? 22.859 15.898 18.578 1 97.19 313 SER B C 1
ATOM 5681 O O . SER B 1 313 ? 21.797 16.406 18.25 1 97.19 313 SER B O 1
ATOM 5683 N N . GLY B 1 314 ? 22.969 14.852 19.297 1 97.69 314 GLY B N 1
ATOM 5684 C CA . GLY B 1 314 ? 21.781 14.188 19.812 1 97.69 314 GLY B CA 1
ATOM 5685 C C . GLY B 1 314 ? 20.922 15.094 20.688 1 97.69 314 GLY B C 1
ATOM 5686 O O . GLY B 1 314 ? 19.688 15.062 20.578 1 97.69 314 GLY B O 1
ATOM 5687 N N . VAL B 1 315 ? 21.531 15.891 21.438 1 97.56 315 VAL B N 1
ATOM 5688 C CA . VAL B 1 315 ? 20.828 16.766 22.359 1 97.56 315 VAL B CA 1
ATOM 5689 C C . VAL B 1 315 ? 20.078 17.844 21.578 1 97.56 315 VAL B C 1
ATOM 5691 O O . VAL B 1 315 ? 18.938 18.172 21.906 1 97.56 315 VAL B O 1
ATOM 5694 N N . LEU B 1 316 ? 20.734 18.344 20.594 1 97.94 316 LEU B N 1
ATOM 5695 C CA . LEU B 1 316 ? 20.062 19.344 19.766 1 97.94 316 LEU B CA 1
ATO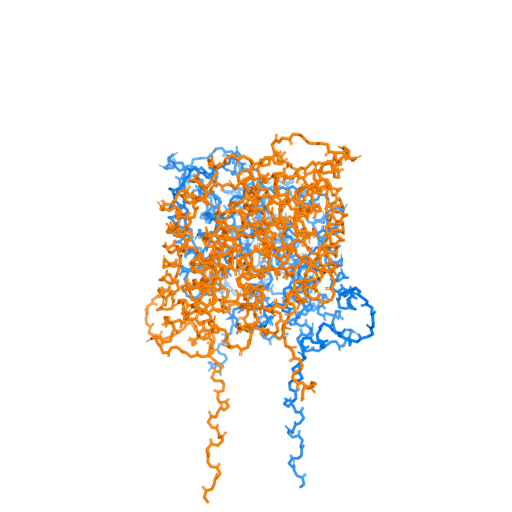M 5696 C C . LEU B 1 316 ? 18.859 18.734 19.062 1 97.94 316 LEU B C 1
ATOM 5698 O O . LEU B 1 316 ? 17.812 19.375 18.938 1 97.94 316 LEU B O 1
ATOM 5702 N N . LEU B 1 317 ? 19.016 17.5 18.609 1 98.62 317 LEU B N 1
ATOM 5703 C CA . LEU B 1 317 ? 17.938 16.812 17.906 1 98.62 317 LEU B CA 1
ATOM 5704 C C . LEU B 1 317 ? 16.75 16.609 18.844 1 98.62 317 LEU B C 1
ATOM 5706 O O . LEU B 1 317 ? 15.602 16.781 18.438 1 98.62 317 LEU B O 1
ATOM 5710 N N . LEU B 1 318 ? 17 16.266 20.016 1 98.31 318 LEU B N 1
ATOM 5711 C CA . LEU B 1 318 ? 15.93 16.109 21 1 98.31 318 LEU B CA 1
ATOM 5712 C C . LEU B 1 318 ? 15.25 17.438 21.281 1 98.31 318 LEU B C 1
ATOM 5714 O O . LEU B 1 318 ? 14.023 17.5 21.422 1 98.31 318 LEU B O 1
ATOM 5718 N N . GLY B 1 319 ? 16.078 18.469 21.375 1 98.25 319 GLY B N 1
ATOM 5719 C CA . GLY B 1 319 ? 15.516 19.812 21.562 1 98.25 319 GLY B CA 1
ATOM 5720 C C . GLY B 1 319 ? 14.633 20.234 20.406 1 98.25 319 GLY B C 1
ATOM 5721 O O . GLY B 1 319 ? 13.586 20.859 20.609 1 98.25 319 GLY B O 1
ATOM 5722 N N . LEU B 1 320 ? 15.07 19.922 19.25 1 98.5 320 LEU B N 1
ATOM 5723 C CA . LEU B 1 320 ? 14.297 20.25 18.047 1 98.5 320 LEU B CA 1
ATOM 5724 C C . LEU B 1 320 ? 12.977 19.484 18.047 1 98.5 320 LEU B C 1
ATOM 5726 O O . LEU B 1 320 ? 11.938 20.047 17.656 1 98.5 320 LEU B O 1
ATOM 5730 N N . ALA B 1 321 ? 13.016 18.203 18.422 1 98.62 321 ALA B N 1
ATOM 5731 C CA . ALA B 1 321 ? 11.797 17.406 18.469 1 98.62 321 ALA B CA 1
ATOM 5732 C C . ALA B 1 321 ? 10.789 18 19.453 1 98.62 321 ALA B C 1
ATOM 5734 O O . ALA B 1 321 ? 9.617 18.188 19.109 1 98.62 321 ALA B O 1
ATOM 5735 N N . LEU B 1 322 ? 11.234 18.375 20.594 1 98.5 322 LEU B N 1
ATOM 5736 C CA . LEU B 1 322 ? 10.352 18.953 21.609 1 98.5 322 LEU B CA 1
ATOM 5737 C C . LEU B 1 322 ? 9.875 20.344 21.188 1 98.5 322 LEU B C 1
ATOM 5739 O O . LEU B 1 322 ? 8.711 20.688 21.406 1 98.5 322 LEU B O 1
ATOM 5743 N N . GLY B 1 323 ? 10.836 21.109 20.656 1 98.5 323 GLY B N 1
ATOM 5744 C CA . GLY B 1 323 ? 10.461 22.422 20.156 1 98.5 323 GLY B CA 1
ATOM 5745 C C . GLY B 1 323 ? 9.398 22.359 19.078 1 98.5 323 GLY B C 1
ATOM 5746 O O . GLY B 1 323 ? 8.477 23.188 19.062 1 98.5 323 GLY B O 1
ATOM 5747 N N . LYS B 1 324 ? 9.547 21.375 18.172 1 98.62 324 LYS B N 1
ATOM 5748 C CA . LYS B 1 324 ? 8.57 21.234 17.109 1 98.62 324 LYS B CA 1
ATOM 5749 C C . LYS B 1 324 ? 7.215 20.797 17.656 1 98.62 324 LYS B C 1
ATOM 5751 O O . LYS B 1 324 ? 6.172 21.203 17.141 1 98.62 324 LYS B O 1
ATOM 5756 N N . MET B 1 325 ? 7.223 19.938 18.656 1 98.25 325 MET B N 1
ATOM 5757 C CA . MET B 1 325 ? 5.969 19.531 19.281 1 98.25 325 MET B CA 1
ATOM 5758 C C . MET B 1 325 ? 5.227 20.75 19.844 1 98.25 325 MET B C 1
ATOM 5760 O O . MET B 1 325 ? 4.02 20.875 19.641 1 98.25 325 MET B O 1
ATOM 5764 N N . ALA B 1 326 ? 5.945 21.609 20.453 1 97.94 326 ALA B N 1
ATOM 5765 C CA . ALA B 1 326 ? 5.359 22.828 21 1 97.94 326 ALA B CA 1
ATOM 5766 C C . ALA B 1 326 ? 4.883 23.75 19.891 1 97.94 326 ALA B C 1
ATOM 5768 O O . ALA B 1 326 ? 3.814 24.359 20 1 97.94 326 ALA B O 1
ATOM 5769 N N . ALA B 1 327 ? 5.688 23.859 18.891 1 98.31 327 ALA B N 1
ATOM 5770 C CA . ALA B 1 327 ? 5.352 24.734 17.766 1 98.31 327 ALA B CA 1
ATOM 5771 C C . ALA B 1 327 ? 4.051 24.297 17.109 1 98.31 327 ALA B C 1
ATOM 5773 O O . ALA B 1 327 ? 3.209 25.141 16.766 1 98.31 327 ALA B O 1
ATOM 5774 N N . ILE B 1 328 ? 3.918 23.016 16.891 1 96.94 328 ILE B N 1
ATOM 5775 C CA . ILE B 1 328 ? 2.688 22.484 16.312 1 96.94 328 ILE B CA 1
ATOM 5776 C C . ILE B 1 328 ? 1.51 22.797 17.234 1 96.94 328 ILE B C 1
ATOM 5778 O O . ILE B 1 328 ? 0.464 23.266 16.781 1 96.94 328 ILE B O 1
ATOM 5782 N N . GLY B 1 329 ? 1.67 22.5 18.531 1 95.5 329 GLY B N 1
ATOM 5783 C CA . GLY B 1 329 ? 0.622 22.75 19.516 1 95.5 329 GLY B CA 1
ATOM 5784 C C . GLY B 1 329 ? 0.17 24.203 19.531 1 95.5 329 GLY B C 1
ATOM 5785 O O . GLY B 1 329 ? -1.029 24.484 19.5 1 95.5 329 GLY B O 1
ATOM 5786 N N . VAL B 1 330 ? 1.123 25.109 19.531 1 96.56 330 VAL B N 1
ATOM 5787 C CA . VAL B 1 330 ? 0.821 26.531 19.578 1 96.56 330 VAL B CA 1
ATOM 5788 C C . VAL B 1 330 ? 0.128 26.953 18.281 1 96.56 330 VAL B C 1
ATOM 5790 O O . VAL B 1 330 ? -0.83 27.734 18.312 1 96.56 330 VAL B O 1
ATOM 5793 N N . THR B 1 331 ? 0.581 26.453 17.188 1 96.62 331 THR B N 1
ATOM 5794 C CA . THR B 1 331 ? 0.019 26.812 15.898 1 96.62 331 THR B CA 1
ATOM 5795 C C . THR B 1 331 ? -1.442 26.375 15.805 1 96.62 331 THR B C 1
ATOM 5797 O O . THR B 1 331 ? -2.322 27.203 15.539 1 96.62 331 THR B O 1
ATOM 5800 N N . VAL B 1 332 ? -1.664 25.172 16.078 1 92.69 332 VAL B N 1
ATOM 5801 C CA . VAL B 1 332 ? -2.984 24.594 15.844 1 92.69 332 VAL B CA 1
ATOM 5802 C C . VAL B 1 332 ? -3.957 25.062 16.922 1 92.69 332 VAL B C 1
ATOM 5804 O O . VAL B 1 332 ? -5.062 25.516 16.609 1 92.69 332 VAL B O 1
ATOM 5807 N N . THR B 1 333 ? -3.549 24.984 18.156 1 92.19 333 THR B N 1
ATOM 5808 C CA . THR B 1 333 ? -4.449 25.375 19.234 1 92.19 333 THR B CA 1
ATOM 5809 C C . THR B 1 333 ? -4.574 26.891 19.328 1 92.19 333 THR B C 1
ATOM 5811 O O . THR B 1 333 ? -5.523 27.406 19.922 1 92.19 333 THR B O 1
ATOM 5814 N N . GLY B 1 334 ? -3.611 27.578 18.734 1 94.12 334 GLY B N 1
ATOM 5815 C CA . GLY B 1 334 ? -3.682 29.031 18.656 1 94.12 334 GLY B CA 1
ATOM 5816 C C . GLY B 1 334 ? -4.625 29.516 17.562 1 94.12 334 GLY B C 1
ATOM 5817 O O . GLY B 1 334 ? -4.879 30.719 17.453 1 94.12 334 GLY B O 1
ATOM 5818 N N . GLY B 1 335 ? -5.074 28.578 16.719 1 92.62 335 GLY B N 1
ATOM 5819 C CA . GLY B 1 335 ? -6.109 28.938 15.773 1 92.62 335 GLY B CA 1
ATOM 5820 C C . GLY B 1 335 ? -5.594 29.062 14.352 1 92.62 335 GLY B C 1
ATOM 5821 O O . GLY B 1 335 ? -6.332 29.453 13.445 1 92.62 335 GLY B O 1
ATOM 5822 N N . TRP B 1 336 ? -4.309 28.812 14.141 1 95.06 336 TRP B N 1
ATOM 5823 C CA . TRP B 1 336 ? -3.768 28.828 12.781 1 95.06 336 TRP B CA 1
ATOM 5824 C C . TRP B 1 336 ? -4.137 27.547 12.039 1 95.06 336 TRP B C 1
ATOM 5826 O O . TRP B 1 336 ? -3.828 26.453 12.492 1 95.06 336 TRP B O 1
ATOM 5836 N N . PRO B 1 337 ? -4.844 27.719 10.906 1 93.62 337 PRO B N 1
ATOM 5837 C CA . PRO B 1 337 ? -5.246 26.5 10.18 1 93.62 337 PRO B CA 1
ATOM 5838 C C . PRO B 1 337 ? -4.07 25.781 9.523 1 93.62 337 PRO B C 1
ATOM 5840 O O . PRO B 1 337 ? -3.139 26.438 9.039 1 93.62 337 PRO B O 1
ATOM 5843 N N . GLY B 1 338 ? -4.117 24.484 9.523 1 92 338 GLY B N 1
ATOM 5844 C CA . GLY B 1 338 ? -3.104 23.656 8.891 1 92 338 GLY B CA 1
ATOM 5845 C C . GLY B 1 338 ? -3.145 22.219 9.352 1 92 338 GLY B C 1
ATOM 5846 O O . GLY B 1 338 ? -3.979 21.844 10.18 1 92 338 GLY B O 1
ATOM 5847 N N . GLY B 1 339 ? -2.299 21.438 8.742 1 91 339 GLY B N 1
ATOM 5848 C CA . GLY B 1 339 ? -2.189 20.031 9.109 1 91 339 GLY B CA 1
ATOM 5849 C C . GLY B 1 339 ? -0.88 19.703 9.797 1 91 339 GLY B C 1
ATOM 5850 O O . GLY B 1 339 ? 0.066 20.484 9.766 1 91 339 GLY B O 1
ATOM 5851 N N . PHE B 1 340 ? -0.812 18.578 10.43 1 91.31 340 PHE B N 1
ATOM 5852 C CA . PHE B 1 340 ? 0.371 18.344 11.25 1 91.31 340 PHE B CA 1
ATOM 5853 C C . PHE B 1 340 ? 1.053 17.047 10.859 1 91.31 340 PHE B C 1
ATOM 5855 O O . PHE B 1 340 ? 1.905 16.547 11.586 1 91.31 340 PHE B O 1
ATOM 5862 N N . ILE B 1 341 ? 0.729 16.484 9.711 1 92.56 341 ILE B N 1
ATOM 5863 C CA . ILE B 1 341 ? 1.312 15.219 9.281 1 92.56 341 ILE B CA 1
ATOM 5864 C C . ILE B 1 341 ? 2.799 15.406 8.992 1 92.56 341 ILE B C 1
ATOM 5866 O O . ILE B 1 341 ? 3.639 14.695 9.547 1 92.56 341 ILE B O 1
ATOM 5870 N N . ILE B 1 342 ? 3.133 16.375 8.148 1 95.44 342 ILE B N 1
ATOM 5871 C CA . ILE B 1 342 ? 4.523 16.609 7.766 1 95.44 342 ILE B CA 1
ATOM 5872 C C . ILE B 1 342 ? 5.324 17.062 8.984 1 95.44 342 ILE B C 1
ATOM 5874 O O . ILE B 1 342 ? 6.434 16.578 9.219 1 95.44 342 ILE B O 1
ATOM 5878 N N . PRO B 1 343 ? 4.746 17.938 9.766 1 97.19 343 PRO B N 1
ATOM 5879 C CA . PRO B 1 343 ? 5.461 18.312 10.992 1 97.19 343 PRO B CA 1
ATOM 5880 C C . PRO B 1 343 ? 5.73 17.109 11.898 1 97.19 343 PRO B C 1
ATOM 5882 O O . PRO B 1 343 ? 6.766 17.062 12.562 1 97.19 343 PRO B O 1
ATOM 5885 N N . LEU B 1 344 ? 4.828 16.188 11.93 1 97.06 344 LEU B N 1
ATOM 5886 C CA . LEU B 1 344 ? 5.043 14.984 12.719 1 97.06 344 LEU B CA 1
ATOM 5887 C C . LEU B 1 344 ? 6.184 14.148 12.148 1 97.06 344 LEU B C 1
ATOM 5889 O O . LEU B 1 344 ? 6.953 13.547 12.898 1 97.06 344 LEU B O 1
ATOM 5893 N N . PHE B 1 345 ? 6.246 14.125 10.844 1 97.75 345 PHE B N 1
ATOM 5894 C CA . PHE B 1 345 ? 7.379 13.445 10.219 1 97.75 345 PHE B CA 1
ATOM 5895 C C . PHE B 1 345 ? 8.695 14.086 10.648 1 97.75 345 PHE B C 1
ATOM 5897 O O . PHE B 1 345 ? 9.68 13.391 10.891 1 97.75 345 PHE B O 1
ATOM 5904 N N . PHE B 1 346 ? 8.688 15.422 10.742 1 98.44 346 PHE B N 1
ATOM 5905 C CA . PHE B 1 346 ? 9.891 16.141 11.164 1 98.44 346 PHE B CA 1
ATOM 5906 C C . PHE B 1 346 ? 10.297 15.727 12.578 1 98.44 346 PHE B C 1
ATOM 5908 O O . PHE B 1 346 ? 11.477 15.477 12.836 1 98.44 346 PHE B O 1
ATOM 5915 N N . ILE B 1 347 ? 9.328 15.641 13.469 1 98.62 347 ILE B N 1
ATOM 5916 C CA . ILE B 1 347 ? 9.602 15.211 14.836 1 98.62 347 ILE B CA 1
ATOM 5917 C C . ILE B 1 347 ? 10.203 13.812 14.836 1 98.62 347 ILE B C 1
ATOM 5919 O O . ILE B 1 347 ? 11.195 13.555 15.516 1 98.62 347 ILE B O 1
ATOM 5923 N N . GLY B 1 348 ? 9.602 12.945 14.086 1 98.69 348 GLY B N 1
ATOM 5924 C CA . GLY B 1 348 ? 10.078 11.578 14 1 98.69 348 GLY B CA 1
ATOM 5925 C C . GLY B 1 348 ? 11.492 11.477 13.461 1 98.69 348 GLY B C 1
ATOM 5926 O O . GLY B 1 348 ? 12.297 10.68 13.953 1 98.69 348 GLY B O 1
ATOM 5927 N N . ALA B 1 349 ? 11.781 12.258 12.445 1 98.5 349 ALA B N 1
ATOM 5928 C CA . ALA B 1 349 ? 13.125 12.266 11.867 1 98.5 349 ALA B CA 1
ATOM 5929 C C . ALA B 1 349 ? 14.156 12.727 12.891 1 98.5 349 ALA B C 1
ATOM 5931 O O . ALA B 1 349 ? 15.234 12.133 12.992 1 98.5 349 ALA B O 1
ATOM 5932 N N . CYS B 1 350 ? 13.82 13.773 13.625 1 98.69 350 CYS B N 1
ATOM 5933 C CA . CYS B 1 350 ? 14.734 14.273 14.648 1 98.69 350 CYS B CA 1
ATOM 5934 C C . CYS B 1 350 ? 14.984 13.219 15.719 1 98.69 350 CYS B C 1
ATOM 5936 O O . CYS B 1 350 ? 16.125 12.953 16.078 1 98.69 350 CYS B O 1
ATOM 5938 N N . LEU B 1 351 ? 13.961 12.625 16.188 1 98.69 351 LEU B N 1
ATOM 5939 C CA . LEU B 1 351 ? 14.086 11.617 17.234 1 98.69 351 LEU B CA 1
ATOM 5940 C C . LEU B 1 351 ? 14.82 10.383 16.719 1 98.69 351 LEU B C 1
ATOM 5942 O O . LEU B 1 351 ? 15.672 9.828 17.422 1 98.69 351 LEU B O 1
ATOM 5946 N N . GLY B 1 352 ? 14.438 9.93 15.531 1 98.5 352 GLY B N 1
ATOM 5947 C CA . GLY B 1 352 ? 15.117 8.789 14.938 1 98.5 352 GLY B CA 1
ATOM 5948 C C . GLY B 1 352 ? 16.609 9.016 14.75 1 98.5 352 GLY B C 1
ATOM 5949 O O . GLY B 1 352 ? 17.406 8.125 15.031 1 98.5 352 GLY B O 1
ATOM 5950 N N . LYS B 1 353 ? 16.922 10.188 14.273 1 98.38 353 LYS B N 1
ATOM 5951 C CA . LYS B 1 353 ? 18.328 10.516 14.102 1 98.38 353 LYS B CA 1
ATOM 5952 C C . LYS B 1 353 ? 19.047 10.594 15.445 1 98.38 353 LYS B C 1
ATOM 5954 O O . LYS B 1 353 ? 20.203 10.188 15.57 1 98.38 353 LYS B O 1
ATOM 5959 N N . ALA B 1 354 ? 18.438 11.164 16.438 1 98.56 354 ALA B N 1
ATOM 5960 C CA . ALA B 1 354 ? 19.016 11.219 17.781 1 98.56 354 ALA B CA 1
ATOM 5961 C C . ALA B 1 354 ? 19.328 9.812 18.297 1 98.56 354 ALA B C 1
ATOM 5963 O O . ALA B 1 354 ? 20.391 9.586 18.875 1 98.56 354 ALA B O 1
ATOM 5964 N N . ILE B 1 355 ? 18.422 8.867 18.125 1 98 355 ILE B N 1
ATOM 5965 C CA . ILE B 1 355 ? 18.625 7.488 18.547 1 98 355 ILE B CA 1
ATOM 5966 C C . ILE B 1 355 ? 19.844 6.902 17.859 1 98 355 ILE B C 1
ATOM 5968 O O . ILE B 1 355 ? 20.656 6.223 18.5 1 98 355 ILE B O 1
ATOM 5972 N N . ALA B 1 356 ? 19.953 7.172 16.578 1 96.69 356 ALA B N 1
ATOM 5973 C CA . ALA B 1 356 ? 21.094 6.652 15.828 1 96.69 356 ALA B CA 1
ATOM 5974 C C . ALA B 1 356 ? 22.406 7.262 16.312 1 96.69 356 ALA B C 1
ATOM 5976 O O . ALA B 1 356 ? 23.453 6.621 16.266 1 96.69 356 ALA B O 1
ATOM 5977 N N . VAL B 1 357 ? 22.359 8.516 16.781 1 97.19 357 VAL B N 1
ATOM 5978 C CA . VAL B 1 357 ? 23.547 9.18 17.328 1 97.19 357 VAL B CA 1
ATOM 5979 C C . VAL B 1 357 ? 23.922 8.531 18.656 1 97.19 357 VAL B C 1
ATOM 5981 O O . VAL B 1 357 ? 25.109 8.281 18.906 1 97.19 357 VAL B O 1
ATOM 5984 N N . PHE B 1 358 ? 22.969 8.227 19.469 1 97.12 358 PHE B N 1
ATOM 5985 C CA . PHE B 1 358 ? 23.219 7.637 20.781 1 97.12 358 PHE B CA 1
ATOM 5986 C C . PHE B 1 358 ? 23.547 6.156 20.656 1 97.12 358 PHE B C 1
ATOM 5988 O O . PHE B 1 358 ? 24.312 5.613 21.453 1 97.12 358 PHE B O 1
ATOM 5995 N N . PHE B 1 359 ? 22.953 5.504 19.656 1 95.88 359 PHE B N 1
ATOM 5996 C CA . PHE B 1 359 ? 23.188 4.09 19.391 1 95.88 359 PHE B CA 1
ATOM 5997 C C . PHE B 1 359 ? 23.641 3.879 17.953 1 95.88 359 PHE B C 1
ATOM 5999 O O . PHE B 1 359 ? 22.859 3.439 17.109 1 95.88 359 PHE B O 1
ATOM 6006 N N . PRO B 1 360 ? 24.938 3.918 17.719 1 93.31 360 PRO B N 1
ATOM 6007 C CA . PRO B 1 360 ? 25.484 3.906 16.359 1 93.31 360 PRO B CA 1
ATOM 6008 C C . PRO B 1 360 ? 25.266 2.566 15.648 1 93.31 360 PRO B C 1
ATOM 6010 O O . PRO B 1 360 ? 25.438 2.473 14.43 1 93.31 360 PRO B O 1
ATOM 6013 N N . ALA B 1 361 ? 24.859 1.584 16.359 1 91.81 361 ALA B N 1
ATOM 6014 C CA . ALA B 1 361 ? 24.594 0.274 15.766 1 91.81 361 ALA B CA 1
ATOM 6015 C C . ALA B 1 361 ? 23.328 0.293 14.922 1 91.81 361 ALA B C 1
ATOM 6017 O O . ALA B 1 361 ? 23.141 -0.573 14.062 1 91.81 361 ALA B O 1
ATOM 6018 N N . ILE B 1 362 ? 22.547 1.292 15.148 1 93.25 362 ILE B N 1
ATOM 6019 C CA . ILE B 1 362 ? 21.281 1.395 14.422 1 93.25 362 ILE B CA 1
ATOM 6020 C C . ILE B 1 362 ? 21.469 2.289 13.195 1 93.25 362 ILE B C 1
ATOM 6022 O O . ILE B 1 362 ? 22.016 3.389 13.297 1 93.25 362 ILE B O 1
ATOM 6026 N N . ASN B 1 363 ? 21.031 1.791 12.047 1 94.06 363 ASN B N 1
ATOM 6027 C CA . ASN B 1 363 ? 21.109 2.59 10.828 1 94.06 363 ASN B CA 1
ATOM 6028 C C . ASN B 1 363 ? 20.25 3.846 10.922 1 94.06 363 ASN B C 1
ATOM 6030 O O . ASN B 1 363 ? 19.062 3.766 11.242 1 94.06 363 ASN B O 1
ATOM 6034 N N . PRO B 1 364 ? 20.781 4.988 10.617 1 95.56 364 PRO B N 1
ATOM 6035 C CA . PRO B 1 364 ? 20.047 6.246 10.781 1 95.56 364 PRO B CA 1
ATOM 6036 C C . PRO B 1 364 ? 18.797 6.312 9.906 1 95.56 364 PRO B C 1
ATOM 6038 O O . PRO B 1 364 ? 17.766 6.844 10.328 1 95.56 364 PRO B O 1
ATOM 6041 N N . SER B 1 365 ? 18.906 5.824 8.648 1 96 365 SER B N 1
ATOM 6042 C CA . SER B 1 365 ? 17.734 5.852 7.766 1 96 365 SER B CA 1
ATOM 6043 C C . SER B 1 365 ? 16.594 5.016 8.328 1 96 365 SER B C 1
ATOM 6045 O O . SER B 1 365 ? 15.445 5.457 8.344 1 96 365 SER B O 1
ATOM 6047 N N . LEU B 1 366 ? 16.953 3.861 8.805 1 95.88 366 LEU B N 1
ATOM 6048 C CA . LEU B 1 366 ? 15.953 2.973 9.383 1 95.88 366 LEU B CA 1
ATOM 6049 C C . LEU B 1 366 ? 15.312 3.602 10.625 1 95.88 366 LEU B C 1
ATOM 6051 O O . LEU B 1 366 ? 14.094 3.578 10.773 1 95.88 366 LEU B O 1
ATOM 6055 N N . SER B 1 367 ? 16.141 4.164 11.438 1 97.5 367 SER B N 1
ATOM 6056 C CA . SER B 1 367 ? 15.648 4.746 12.688 1 97.5 367 SER B CA 1
ATOM 6057 C C . SER B 1 367 ? 14.75 5.945 12.422 1 97.5 367 SER B C 1
ATOM 6059 O O . SER B 1 367 ? 13.672 6.059 13.008 1 97.5 367 SER B O 1
ATOM 6061 N N . MET B 1 368 ? 15.164 6.828 11.539 1 98.12 368 MET B N 1
ATOM 6062 C CA . MET B 1 368 ? 14.375 8.023 11.234 1 98.12 368 MET B CA 1
ATOM 6063 C C . MET B 1 368 ? 13.031 7.645 10.625 1 98.12 368 MET B C 1
ATOM 6065 O O . MET B 1 368 ? 11.984 8.078 11.102 1 98.12 368 MET B O 1
ATOM 6069 N N . ILE B 1 369 ? 13.07 6.785 9.633 1 97.69 369 ILE B N 1
ATOM 6070 C CA . ILE B 1 369 ? 11.867 6.461 8.883 1 97.69 369 ILE B CA 1
ATOM 6071 C C . ILE B 1 369 ? 10.891 5.691 9.766 1 97.69 369 ILE B C 1
ATOM 6073 O O . ILE B 1 369 ? 9.688 5.957 9.758 1 97.69 369 ILE B O 1
ATOM 6077 N N . CYS B 1 370 ? 11.367 4.793 10.555 1 98.19 370 CYS B N 1
ATOM 6078 C CA . CYS B 1 370 ? 10.508 4 11.422 1 98.19 370 CYS B CA 1
ATOM 6079 C C . CYS B 1 370 ? 9.883 4.863 12.516 1 98.19 370 CYS B C 1
ATOM 6081 O O . CYS B 1 370 ? 8.695 4.738 12.812 1 98.19 370 CYS B O 1
ATOM 6083 N N . VAL B 1 371 ? 10.625 5.762 13.094 1 98.75 371 VAL B N 1
ATOM 6084 C CA . VAL B 1 371 ? 10.086 6.617 14.148 1 98.75 371 VAL B CA 1
ATOM 6085 C C . VAL B 1 371 ? 9.102 7.617 13.539 1 98.75 371 VAL B C 1
ATOM 6087 O O . VAL B 1 371 ? 8.078 7.938 14.148 1 98.75 371 VAL B O 1
ATOM 6090 N N . MET B 1 372 ? 9.422 8.148 12.352 1 98.5 372 MET B N 1
ATOM 6091 C CA . MET B 1 372 ? 8.477 8.984 11.625 1 98.5 372 MET B CA 1
ATOM 6092 C C . MET B 1 372 ? 7.137 8.273 11.461 1 98.5 372 MET B C 1
ATOM 6094 O O . MET B 1 372 ? 6.082 8.859 11.727 1 98.5 372 MET B O 1
ATOM 6098 N N . ALA B 1 373 ? 7.258 7.031 11.047 1 98.38 373 ALA B N 1
ATOM 6099 C CA . ALA B 1 373 ? 6.055 6.246 10.797 1 98.38 373 ALA B CA 1
ATOM 6100 C C . ALA B 1 373 ? 5.27 6.012 12.078 1 98.38 373 ALA B C 1
ATOM 6102 O O . ALA B 1 373 ? 4.047 6.168 12.109 1 98.38 373 ALA B O 1
ATOM 6103 N N . ALA B 1 374 ? 5.922 5.699 13.109 1 98.44 374 ALA B N 1
ATOM 6104 C CA . ALA B 1 374 ? 5.289 5.316 14.367 1 98.44 374 ALA B CA 1
ATOM 6105 C C . ALA B 1 374 ? 4.598 6.512 15.016 1 98.44 374 ALA B C 1
ATOM 6107 O O . ALA B 1 374 ? 3.463 6.398 15.484 1 98.44 374 ALA B O 1
ATOM 6108 N N . ILE B 1 375 ? 5.234 7.641 15.07 1 97.81 375 ILE B N 1
ATOM 6109 C CA . ILE B 1 375 ? 4.637 8.797 15.734 1 97.81 375 ILE B CA 1
ATOM 6110 C C . ILE B 1 375 ? 3.406 9.258 14.953 1 97.81 375 ILE B C 1
ATOM 6112 O O . ILE B 1 375 ? 2.387 9.609 15.555 1 97.81 375 ILE B O 1
ATOM 6116 N N . ASN B 1 376 ? 3.52 9.297 13.648 1 95.44 376 ASN B N 1
ATOM 6117 C CA . ASN B 1 376 ? 2.367 9.711 12.852 1 95.44 376 ASN B CA 1
ATOM 6118 C C . ASN B 1 376 ? 1.188 8.758 13.047 1 95.44 376 ASN B C 1
ATOM 6120 O O . ASN B 1 376 ? 0.048 9.203 13.195 1 95.44 376 ASN B O 1
ATOM 6124 N N . ALA B 1 377 ? 1.521 7.465 12.969 1 94.12 377 ALA B N 1
ATOM 6125 C CA . ALA B 1 377 ? 0.46 6.477 13.148 1 94.12 377 ALA B CA 1
ATOM 6126 C C . ALA B 1 377 ? -0.15 6.574 14.539 1 94.12 377 ALA B C 1
ATOM 6128 O O . ALA B 1 377 ? -1.353 6.363 14.719 1 94.12 377 ALA B O 1
ATOM 6129 N N . ALA B 1 378 ? 0.606 6.852 15.516 1 93.44 378 ALA B N 1
ATOM 6130 C CA . ALA B 1 378 ? 0.126 6.977 16.891 1 93.44 378 ALA B CA 1
ATOM 6131 C C . ALA B 1 378 ? -0.833 8.156 17.031 1 93.44 378 ALA B C 1
ATOM 6133 O O . ALA B 1 378 ? -1.792 8.094 17.797 1 93.44 378 ALA B O 1
ATOM 6134 N N . VAL B 1 379 ? -0.581 9.148 16.281 1 91.75 379 VAL B N 1
ATOM 6135 C CA . VAL B 1 379 ? -1.347 10.375 16.438 1 91.75 379 VAL B CA 1
ATOM 6136 C C . VAL B 1 379 ? -2.543 10.375 15.492 1 91.75 379 VAL B C 1
ATOM 6138 O O . VAL B 1 379 ? -3.654 10.734 15.883 1 91.75 379 VAL B O 1
ATOM 6141 N N . THR B 1 380 ? -2.342 9.961 14.281 1 88.06 380 THR B N 1
ATOM 6142 C CA . THR B 1 380 ? -3.387 10.07 13.266 1 88.06 380 THR B CA 1
ATOM 6143 C C . THR B 1 380 ? -4.168 8.766 13.156 1 88.06 380 THR B C 1
ATOM 6145 O O . THR B 1 380 ? -5.223 8.719 12.516 1 88.06 380 THR B O 1
ATOM 6148 N N . ARG B 1 381 ? -3.654 7.688 13.648 1 88.31 381 ARG B N 1
ATOM 6149 C CA . ARG B 1 381 ? -4.27 6.363 13.602 1 88.31 381 ARG B CA 1
ATOM 6150 C C . ARG B 1 381 ? -4.387 5.871 12.164 1 88.31 381 ARG B C 1
ATOM 6152 O O . ARG B 1 381 ? -5.414 5.309 11.773 1 88.31 381 ARG B O 1
ATOM 6159 N N . THR B 1 382 ? -3.391 6.176 11.414 1 90.44 382 THR B N 1
ATOM 6160 C CA . THR B 1 382 ? -3.365 5.797 10.008 1 90.44 382 THR B CA 1
ATOM 6161 C C . THR B 1 382 ? -2.113 4.988 9.688 1 90.44 382 THR B C 1
ATOM 6163 O O . THR B 1 382 ? -1.266 5.426 8.906 1 90.44 382 THR B O 1
ATOM 6166 N N . PRO B 1 383 ? -1.987 3.797 10.164 1 93.5 383 PRO B N 1
ATOM 6167 C CA . PRO B 1 383 ? -0.749 3.029 10.023 1 93.5 383 PRO B CA 1
ATOM 6168 C C . PRO B 1 383 ? -0.489 2.586 8.586 1 93.5 383 PRO B C 1
ATOM 6170 O O . PRO B 1 383 ? 0.662 2.562 8.141 1 93.5 383 PRO B O 1
ATOM 6173 N N . ILE B 1 384 ? -1.503 2.236 7.812 1 93.31 384 ILE B N 1
ATOM 6174 C CA . ILE B 1 384 ? -1.315 1.709 6.465 1 93.31 384 ILE B CA 1
ATOM 6175 C C . ILE B 1 384 ? -0.9 2.838 5.523 1 93.31 384 ILE B C 1
ATOM 6177 O O . ILE B 1 384 ? 0.098 2.723 4.809 1 93.31 384 ILE B O 1
ATOM 6181 N N . SER B 1 385 ? -1.665 3.893 5.57 1 93.5 385 SER B N 1
ATOM 6182 C CA . SER B 1 385 ? -1.371 5.02 4.695 1 93.5 385 SER B CA 1
ATOM 6183 C C . SER B 1 385 ? -0.011 5.629 5.016 1 93.5 385 SER B C 1
ATOM 6185 O O . SER B 1 385 ? 0.726 6.027 4.109 1 93.5 385 SER B O 1
ATOM 6187 N N . THR B 1 386 ? 0.301 5.703 6.316 1 95.38 386 THR B N 1
ATOM 6188 C CA . THR B 1 386 ? 1.598 6.242 6.711 1 95.38 386 THR B CA 1
ATOM 6189 C C . THR B 1 386 ? 2.732 5.406 6.129 1 95.38 386 THR B C 1
ATOM 6191 O O . THR B 1 386 ? 3.748 5.949 5.691 1 95.38 386 THR B O 1
ATOM 6194 N N . THR B 1 387 ? 2.549 4.121 6.113 1 96.06 387 THR B N 1
ATOM 6195 C CA . THR B 1 387 ? 3.541 3.217 5.543 1 96.06 387 THR B CA 1
ATOM 6196 C C . THR B 1 387 ? 3.734 3.496 4.055 1 96.06 387 THR B C 1
ATOM 6198 O O . THR B 1 387 ? 4.867 3.611 3.582 1 96.06 387 THR B O 1
ATOM 6201 N N . LEU B 1 388 ? 2.68 3.672 3.367 1 94.75 388 LEU B N 1
ATOM 6202 C CA . LEU B 1 388 ? 2.729 3.896 1.928 1 94.75 388 LEU B CA 1
ATOM 6203 C C . LEU B 1 388 ? 3.301 5.273 1.61 1 94.75 388 LEU B C 1
ATOM 6205 O O . LEU B 1 388 ? 4.121 5.414 0.701 1 94.75 388 LEU B O 1
ATOM 6209 N N . LEU B 1 389 ? 2.902 6.234 2.352 1 94.38 389 LEU B N 1
ATOM 6210 C CA . LEU B 1 389 ? 3.346 7.605 2.123 1 94.38 389 LEU B CA 1
ATOM 6211 C C . LEU B 1 389 ? 4.844 7.746 2.383 1 94.38 389 LEU B C 1
ATOM 6213 O O . LEU B 1 389 ? 5.566 8.328 1.573 1 94.38 389 LEU B O 1
ATOM 6217 N N . LEU B 1 390 ? 5.273 7.188 3.461 1 95.31 390 LEU B N 1
ATOM 6218 C CA . LEU B 1 390 ? 6.676 7.355 3.828 1 95.31 390 LEU B CA 1
ATOM 6219 C C . LEU B 1 390 ? 7.586 6.605 2.859 1 95.31 390 LEU B C 1
ATOM 6221 O O . LEU B 1 390 ? 8.695 7.055 2.572 1 95.31 390 LEU B O 1
ATOM 6225 N N . SER B 1 391 ? 7.105 5.438 2.389 1 92 391 SER B N 1
ATOM 6226 C CA . SER B 1 391 ? 7.895 4.723 1.392 1 92 391 SER B CA 1
ATOM 6227 C C . SER B 1 391 ? 8.125 5.578 0.151 1 92 391 SER B C 1
ATOM 6229 O O . SER B 1 391 ? 9.234 5.617 -0.383 1 92 391 SER B O 1
ATOM 6231 N N . LYS B 1 392 ? 7.133 6.289 -0.266 1 90.62 392 LYS B N 1
ATOM 6232 C CA . LYS B 1 392 ? 7.242 7.141 -1.447 1 90.62 392 LYS B CA 1
ATOM 6233 C C . LYS B 1 392 ? 8.062 8.391 -1.149 1 90.62 392 LYS B C 1
ATOM 6235 O O . LYS B 1 392 ? 8.93 8.773 -1.937 1 90.62 392 LYS B O 1
ATOM 6240 N N . LEU B 1 393 ? 7.832 9.016 -0.013 1 93.25 393 LEU B N 1
ATOM 6241 C CA . LEU B 1 393 ? 8.445 10.305 0.306 1 93.25 393 LEU B CA 1
ATOM 6242 C C . LEU B 1 393 ? 9.938 10.148 0.565 1 93.25 393 LEU B C 1
ATOM 6244 O O . LEU B 1 393 ? 10.711 11.078 0.344 1 93.25 393 LEU B O 1
ATOM 6248 N N . THR B 1 394 ? 10.328 8.961 0.997 1 92.38 394 THR B N 1
ATOM 6249 C CA . THR B 1 394 ? 11.727 8.758 1.369 1 92.38 394 THR B CA 1
ATOM 6250 C C . THR B 1 394 ? 12.43 7.871 0.345 1 92.38 394 THR B C 1
ATOM 6252 O O . THR B 1 394 ? 13.648 7.688 0.412 1 92.38 394 THR B O 1
ATOM 6255 N N . ASN B 1 395 ? 11.656 7.293 -0.611 1 85.69 395 ASN B N 1
ATOM 6256 C CA . ASN B 1 395 ? 12.172 6.328 -1.578 1 85.69 395 ASN B CA 1
ATOM 6257 C C . ASN B 1 395 ? 12.766 5.105 -0.887 1 85.69 395 ASN B C 1
ATOM 6259 O O . ASN B 1 395 ? 13.781 4.566 -1.335 1 85.69 395 ASN B O 1
ATOM 6263 N N . PHE B 1 396 ? 12.227 4.816 0.282 1 81.5 396 PHE B N 1
ATOM 6264 C CA . PHE B 1 396 ? 12.617 3.627 1.028 1 81.5 396 PHE B CA 1
ATOM 6265 C C . PHE B 1 396 ? 11.844 2.406 0.539 1 81.5 396 PHE B C 1
ATOM 6267 O O . PHE B 1 396 ? 10.633 2.307 0.742 1 81.5 396 PHE B O 1
ATOM 6274 N N . ALA B 1 397 ? 12.523 1.416 -0.072 1 75 397 ALA B N 1
ATOM 6275 C CA . ALA B 1 397 ? 11.891 0.333 -0.82 1 75 397 ALA B CA 1
ATOM 6276 C C . ALA B 1 397 ? 11.203 -0.654 0.119 1 75 397 ALA B C 1
ATOM 6278 O O . ALA B 1 397 ? 10.055 -1.03 -0.101 1 75 397 ALA B O 1
ATOM 6279 N N . PRO B 1 398 ? 11.93 -1.003 1.202 1 80.25 398 PRO B N 1
ATOM 6280 C CA . PRO B 1 398 ? 11.281 -2.027 2.031 1 80.25 398 PRO B CA 1
ATOM 6281 C C . PRO B 1 398 ? 10.102 -1.483 2.83 1 80.25 398 PRO B C 1
ATOM 6283 O O . PRO B 1 398 ? 10.289 -0.704 3.766 1 80.25 398 PRO B O 1
ATOM 6286 N N . LEU B 1 399 ? 8.953 -1.943 2.557 1 89.62 399 LEU B N 1
ATOM 6287 C CA . LEU B 1 399 ? 7.719 -1.521 3.209 1 89.62 399 LEU B CA 1
ATOM 6288 C C . LEU B 1 399 ? 7.586 -2.166 4.582 1 89.62 399 LEU B C 1
ATOM 6290 O O . LEU B 1 399 ? 6.969 -1.593 5.484 1 89.62 399 LEU B O 1
ATOM 6294 N N . THR B 1 400 ? 8.227 -3.279 4.742 1 92.81 400 THR B N 1
ATOM 6295 C CA . THR B 1 400 ? 7.93 -4.156 5.867 1 92.81 400 THR B CA 1
ATOM 6296 C C . THR B 1 400 ? 8.336 -3.502 7.184 1 92.81 400 THR B C 1
ATOM 6298 O O . THR B 1 400 ? 7.535 -3.412 8.117 1 92.81 400 THR B O 1
ATOM 6301 N N . PRO B 1 401 ? 9.578 -3.006 7.285 1 94.31 401 PRO B N 1
ATOM 6302 C CA . PRO B 1 401 ? 9.938 -2.375 8.555 1 94.31 401 PRO B CA 1
ATOM 6303 C C . PRO B 1 401 ? 9.078 -1.148 8.867 1 94.31 401 PRO B C 1
ATOM 6305 O O . PRO B 1 401 ? 8.758 -0.895 10.031 1 94.31 401 PRO B O 1
ATOM 6308 N N . ILE B 1 402 ? 8.727 -0.389 7.879 1 96.5 402 ILE B N 1
ATOM 6309 C CA . ILE B 1 402 ? 7.883 0.786 8.07 1 96.5 402 ILE B CA 1
ATOM 6310 C C . ILE B 1 402 ? 6.516 0.358 8.594 1 96.5 402 ILE B C 1
ATOM 6312 O O . ILE B 1 402 ? 5.977 0.978 9.516 1 96.5 402 ILE B O 1
ATOM 6316 N N . LEU B 1 403 ? 6.035 -0.707 7.977 1 97 403 LEU B N 1
ATOM 6317 C CA . LEU B 1 403 ? 4.73 -1.224 8.375 1 97 403 LEU B CA 1
ATOM 6318 C C . LEU B 1 403 ? 4.738 -1.66 9.836 1 97 403 LEU B C 1
ATOM 6320 O O . LEU B 1 403 ? 3.82 -1.331 10.586 1 97 403 LEU B O 1
ATOM 6324 N N . PHE B 1 404 ? 5.734 -2.371 10.25 1 97 404 PHE B N 1
ATOM 6325 C CA . PHE B 1 404 ? 5.832 -2.83 11.625 1 97 404 PHE B CA 1
ATOM 6326 C C . PHE B 1 404 ? 5.871 -1.648 12.586 1 97 404 PHE B C 1
ATOM 6328 O O . PHE B 1 404 ? 5.152 -1.634 13.594 1 97 404 PHE B O 1
ATOM 6335 N N . ALA B 1 405 ? 6.746 -0.692 12.266 1 98.06 405 ALA B N 1
ATOM 6336 C CA . ALA B 1 405 ? 6.859 0.486 13.125 1 98.06 405 ALA B CA 1
ATOM 6337 C C . ALA B 1 405 ? 5.535 1.24 13.195 1 98.06 405 ALA B C 1
ATOM 6339 O O . ALA B 1 405 ? 5.113 1.658 14.281 1 98.06 405 ALA B O 1
ATOM 6340 N N . SER B 1 406 ? 4.91 1.397 12.086 1 97.5 406 SER B N 1
ATOM 6341 C CA . SER B 1 406 ? 3.646 2.123 12.016 1 97.5 406 SER B CA 1
ATOM 6342 C C . SER B 1 406 ? 2.551 1.402 12.797 1 97.5 406 SER B C 1
ATOM 6344 O O . SER B 1 406 ? 1.75 2.039 13.484 1 97.5 406 SER B O 1
ATOM 6346 N N . LEU B 1 407 ? 2.5 0.106 12.695 1 95.38 407 LEU B N 1
ATOM 6347 C CA . LEU B 1 407 ? 1.494 -0.678 13.406 1 95.38 407 LEU B CA 1
ATOM 6348 C C . LEU B 1 407 ? 1.7 -0.59 14.914 1 95.38 407 LEU B C 1
ATOM 6350 O O . LEU B 1 407 ? 0.731 -0.517 15.672 1 95.38 407 LEU B O 1
ATOM 6354 N N . LEU B 1 408 ? 2.938 -0.64 15.312 1 95.94 408 LEU B N 1
ATOM 6355 C CA . LEU B 1 408 ? 3.213 -0.488 16.734 1 95.94 408 LEU B CA 1
ATOM 6356 C C . LEU B 1 408 ? 2.797 0.895 17.219 1 95.94 408 LEU B C 1
ATOM 6358 O O . LEU B 1 408 ? 2.271 1.035 18.328 1 95.94 408 LEU B O 1
ATOM 6362 N N . GLY B 1 409 ? 3.094 1.892 16.422 1 95.81 409 GLY B N 1
ATOM 6363 C CA . GLY B 1 409 ? 2.604 3.223 16.734 1 95.81 409 GLY B CA 1
ATOM 6364 C C . GLY B 1 409 ? 1.1 3.277 16.922 1 95.81 409 GLY B C 1
ATOM 6365 O O . GLY B 1 409 ? 0.606 3.92 17.859 1 95.81 409 GLY B O 1
ATOM 6366 N N . PHE B 1 410 ? 0.414 2.598 16.125 1 91.62 410 PHE B N 1
ATOM 6367 C CA . PHE B 1 410 ? -1.044 2.566 16.141 1 91.62 410 PHE B CA 1
ATOM 6368 C C . PHE B 1 410 ? -1.548 1.81 17.375 1 91.62 410 PHE B C 1
ATOM 6370 O O . PHE B 1 410 ? -2.42 2.297 18.094 1 91.62 410 PHE B O 1
ATOM 6377 N N . PHE B 1 411 ? -0.99 0.659 17.625 1 90.06 411 PHE B N 1
ATOM 6378 C CA . PHE B 1 411 ? -1.488 -0.206 18.688 1 90.06 411 PHE B CA 1
ATOM 6379 C C . PHE B 1 411 ? -1.138 0.363 20.062 1 90.06 411 PHE B C 1
ATOM 6381 O O . PHE B 1 411 ? -1.886 0.18 21.031 1 90.06 411 PHE B O 1
ATOM 6388 N N . PHE B 1 412 ? -0.027 1.085 20.141 1 92.19 412 PHE B N 1
ATOM 6389 C CA . PHE B 1 412 ? 0.398 1.617 21.438 1 92.19 412 PHE B CA 1
ATOM 6390 C C . PHE B 1 412 ? -0.021 3.074 21.578 1 92.19 412 PHE B C 1
ATOM 6392 O O . PHE B 1 412 ? 0.427 3.764 22.5 1 92.19 412 PHE B O 1
ATOM 6399 N N . ALA B 1 413 ? -0.835 3.469 20.641 1 88.62 413 ALA B N 1
ATOM 6400 C CA . ALA B 1 413 ? -1.348 4.832 20.719 1 88.62 413 ALA B CA 1
ATOM 6401 C C . ALA B 1 413 ? -2.305 4.992 21.891 1 88.62 413 ALA B C 1
ATOM 6403 O O . ALA B 1 413 ? -2.924 4.02 22.344 1 88.62 413 ALA B O 1
ATOM 6404 N N . PRO B 1 414 ? -2.336 6.227 22.422 1 80.25 414 PRO B N 1
ATOM 6405 C CA . PRO B 1 414 ? -3.334 6.441 23.469 1 80.25 414 PRO B CA 1
ATOM 6406 C C . PRO B 1 414 ? -4.766 6.25 22.984 1 80.25 414 PRO B C 1
ATOM 6408 O O . PRO B 1 414 ? -5.047 6.469 21.797 1 80.25 414 PRO B O 1
ATOM 6411 N N . LYS B 1 415 ? -5.645 5.844 23.797 1 71.06 415 LYS B N 1
ATOM 6412 C CA . LYS B 1 415 ? -7.031 5.547 23.438 1 71.06 415 LYS B CA 1
ATOM 6413 C C . LYS B 1 415 ? -7.758 6.797 22.969 1 71.06 415 LYS B C 1
ATOM 6415 O O . LYS B 1 415 ? -8.586 6.734 22.047 1 71.06 415 LYS B O 1
ATOM 6420 N N . VAL B 1 416 ? -7.434 7.887 23.625 1 62.59 416 VAL B N 1
ATOM 6421 C CA . VAL B 1 416 ? -8.102 9.117 23.203 1 62.59 416 VAL B CA 1
ATOM 6422 C C . VAL B 1 416 ? -7.316 9.766 22.062 1 62.59 416 VAL B C 1
ATOM 6424 O O . VAL B 1 416 ? -6.156 10.148 22.234 1 62.59 416 VAL B O 1
ATOM 6427 N N . PRO B 1 417 ? -7.961 9.648 20.953 1 60.72 417 PRO B N 1
ATOM 6428 C CA . PRO B 1 417 ? -7.258 10.281 19.828 1 60.72 417 PRO B CA 1
ATOM 6429 C C . PRO B 1 417 ? -7.18 11.797 19.969 1 60.72 417 PRO B C 1
ATOM 6431 O O . PRO B 1 417 ? -7.973 12.398 20.688 1 60.72 417 PRO B O 1
ATOM 6434 N N . LEU B 1 418 ? -5.98 12.375 19.641 1 57.19 418 LEU B N 1
ATOM 6435 C CA . LEU B 1 418 ? -5.836 13.828 19.594 1 57.19 418 LEU B CA 1
ATOM 6436 C C . LEU B 1 418 ? -7.016 14.469 18.875 1 57.19 418 LEU B C 1
ATOM 6438 O O . LEU B 1 418 ? -7.512 15.516 19.281 1 57.19 418 LEU B O 1
ATOM 6442 N N . ILE B 1 419 ? -7.371 13.805 17.766 1 52.5 419 ILE B N 1
ATOM 6443 C CA . ILE B 1 419 ? -8.469 14.336 16.969 1 52.5 419 ILE B CA 1
ATOM 6444 C C . ILE B 1 419 ? -9.805 13.984 17.641 1 52.5 419 ILE B C 1
ATOM 6446 O O . ILE B 1 419 ? -10.203 12.82 17.641 1 52.5 419 ILE B O 1
ATOM 6450 N N . THR B 1 420 ? -9.883 14.297 18.969 1 45.72 420 THR B N 1
ATOM 6451 C CA . THR B 1 420 ? -11.141 14.055 19.656 1 45.72 420 THR B CA 1
ATOM 6452 C C . THR B 1 420 ? -12.305 14.703 18.906 1 45.72 420 THR B C 1
ATOM 6454 O O . THR B 1 420 ? -12.195 15.836 18.438 1 45.72 420 THR B O 1
ATOM 6457 N N . SER B 1 421 ? -13.203 13.914 18.453 1 39.78 421 SER B N 1
ATOM 6458 C CA . SER B 1 421 ? -14.508 14.461 18.062 1 39.78 421 SER B CA 1
ATOM 6459 C C . SER B 1 421 ? -14.992 15.508 19.062 1 39.78 421 SER B C 1
ATOM 6461 O O . SER B 1 421 ? -15.008 15.266 20.266 1 39.78 421 SER B O 1
ATOM 6463 N N . GLN B 1 422 ? -14.555 16.688 18.969 1 33.44 422 GLN B N 1
ATOM 6464 C CA . GLN B 1 422 ? -15.234 17.688 19.781 1 33.44 422 GLN B CA 1
ATOM 6465 C C . GLN B 1 422 ? -16.703 17.344 19.953 1 33.44 422 GLN B C 1
ATOM 6467 O O . GLN B 1 422 ? -17.578 17.984 19.359 1 33.44 422 GLN B O 1
ATOM 6472 N N . ILE B 1 423 ? -17.219 16.203 19.953 1 34.66 423 ILE B N 1
ATOM 6473 C CA . ILE B 1 423 ? -18.578 16.031 20.453 1 34.66 423 ILE B CA 1
ATOM 6474 C C . ILE B 1 423 ? -18.672 16.484 21.906 1 34.66 423 ILE B C 1
ATOM 6476 O O . ILE B 1 423 ? -18.172 15.82 22.797 1 34.66 423 ILE B O 1
ATOM 6480 N N . LYS B 1 424 ? -18.531 17.766 22.125 1 34.06 424 LYS B N 1
ATOM 6481 C CA . LYS B 1 424 ? -19.141 18.25 23.359 1 34.06 424 LYS B CA 1
ATOM 6482 C C . LYS B 1 424 ? -20.422 17.484 23.688 1 34.06 424 LYS B C 1
ATOM 6484 O O . LYS B 1 424 ? -21.297 17.359 22.844 1 34.06 424 LYS B O 1
ATOM 6489 N N . SER B 1 425 ? -20.375 16.547 24.578 1 32.97 425 SER B N 1
ATOM 6490 C CA . SER B 1 425 ? -21.578 16.078 25.281 1 32.97 425 SER B CA 1
ATOM 6491 C C . SER B 1 425 ? -22.562 17.219 25.516 1 32.97 425 SER B C 1
ATOM 6493 O O . SER B 1 425 ? -22.25 18.188 26.219 1 32.97 425 SER B O 1
ATOM 6495 N N . GLN B 1 426 ? -23.188 17.672 24.578 1 30.84 426 GLN B N 1
ATOM 6496 C CA . GLN B 1 426 ? -24.406 18.422 24.875 1 30.84 426 GLN B CA 1
ATOM 6497 C C . GLN B 1 426 ? -25.156 17.812 26.047 1 30.84 426 GLN B C 1
ATOM 6499 O O . GLN B 1 426 ? -26.219 18.297 26.438 1 30.84 426 GLN B O 1
ATOM 6504 N N . HIS B 1 427 ? -24.828 16.672 26.547 1 29.75 427 HIS B N 1
ATOM 6505 C CA . HIS B 1 427 ? -25.641 16.328 27.719 1 29.75 427 HIS B CA 1
ATOM 6506 C C . HIS B 1 427 ? -25.312 17.234 28.891 1 29.75 427 HIS B C 1
ATOM 6508 O O . HIS B 1 427 ? -25.938 17.141 29.953 1 29.75 427 HIS B O 1
ATOM 6514 N N . ASP B 1 428 ? -24.156 17.859 28.969 1 27.81 428 ASP B N 1
ATOM 6515 C CA . ASP B 1 428 ? -24.078 18.625 30.203 1 27.81 428 ASP B CA 1
ATOM 6516 C C . ASP B 1 428 ? -24.781 19.984 30.047 1 27.81 428 ASP B C 1
ATOM 6518 O O . ASP B 1 428 ? -24.688 20.844 30.922 1 27.81 428 ASP B O 1
ATOM 6522 N N . THR B 1 429 ? -25.219 20.359 28.781 1 24.8 429 THR B N 1
ATOM 6523 C CA . THR B 1 429 ? -26.219 21.375 29.062 1 24.8 429 THR B CA 1
ATOM 6524 C C . THR B 1 429 ? -27.594 20.75 29.266 1 24.8 429 THR B C 1
ATOM 6526 O O . THR B 1 429 ? -27.969 19.828 28.547 1 24.8 429 THR B O 1
#